Protein AF-0000000077648611 (afdb_homodimer)

Structure (mmCIF, N/CA/C/O backbone):
data_AF-0000000077648611-model_v1
#
loop_
_entity.id
_entity.type
_entity.pdbx_description
1 polymer 'Uncharacterized protein'
#
loop_
_atom_site.group_PDB
_atom_site.id
_atom_site.type_symbol
_atom_site.label_atom_id
_atom_site.label_alt_id
_atom_site.label_comp_id
_atom_site.label_asym_id
_atom_site.label_entity_id
_atom_site.label_seq_id
_atom_site.pdbx_PDB_ins_code
_atom_site.Cartn_x
_atom_site.Cartn_y
_atom_site.Cartn_z
_atom_site.occupancy
_atom_site.B_iso_or_equiv
_atom_site.auth_seq_id
_atom_site.auth_comp_id
_atom_site.auth_asym_id
_atom_site.auth_atom_id
_atom_site.pdbx_PDB_model_num
ATOM 1 N N . MET A 1 1 ? 68.688 -38.312 81.5 1 20 1 MET A N 1
ATOM 2 C CA . MET A 1 1 ? 68.188 -37.125 82.125 1 20 1 MET A CA 1
ATOM 3 C C . MET A 1 1 ? 66.688 -37.156 82.25 1 20 1 MET A C 1
ATOM 5 O O . MET A 1 1 ? 65.938 -37.375 81.312 1 20 1 MET A O 1
ATOM 9 N N . THR A 1 2 ? 66.062 -37.094 83.5 1 21.31 2 THR A N 1
ATOM 10 C CA . THR A 1 2 ? 65 -37.625 84.25 1 21.31 2 THR A CA 1
ATOM 11 C C . THR A 1 2 ? 63.719 -36.75 84.062 1 21.31 2 THR A C 1
ATOM 13 O O . THR A 1 2 ? 62.625 -37.188 84.375 1 21.31 2 THR A O 1
ATOM 16 N N . CYS A 1 3 ? 64 -35.438 83.812 1 20.53 3 CYS A N 1
ATOM 17 C CA . CYS A 1 3 ? 63.062 -34.531 84.375 1 20.53 3 CYS A CA 1
ATOM 18 C C . CYS A 1 3 ? 61.688 -34.75 83.812 1 20.53 3 CYS A C 1
ATOM 20 O O . CYS A 1 3 ? 61.531 -34.812 82.562 1 20.53 3 CYS A O 1
ATOM 22 N N . THR A 1 4 ? 60.594 -34.906 84.562 1 22.17 4 THR A N 1
ATOM 23 C CA . THR A 1 4 ? 59.219 -35.281 84.875 1 22.17 4 THR A CA 1
ATOM 24 C C . THR A 1 4 ? 58.25 -34.156 84.5 1 22.17 4 THR A C 1
ATOM 26 O O . THR A 1 4 ? 57.031 -34.281 84.688 1 22.17 4 THR A O 1
ATOM 29 N N . THR A 1 5 ? 58.75 -33 84.062 1 20.12 5 THR A N 1
ATOM 30 C CA . THR A 1 5 ? 58 -31.859 84.562 1 20.12 5 THR A CA 1
ATOM 31 C C . THR A 1 5 ? 56.562 -31.922 84.062 1 20.12 5 THR A C 1
ATOM 33 O O . THR A 1 5 ? 56.25 -32.594 83.062 1 20.12 5 THR A O 1
ATOM 36 N N . ILE A 1 6 ? 55.75 -30.656 84.25 1 22.19 6 ILE A N 1
ATOM 37 C CA . ILE A 1 6 ? 54.594 -29.984 84.812 1 22.19 6 ILE A CA 1
ATOM 38 C C . ILE A 1 6 ? 53.469 -29.875 83.812 1 22.19 6 ILE A C 1
ATOM 40 O O . ILE A 1 6 ? 53.719 -29.766 82.625 1 22.19 6 ILE A O 1
ATOM 44 N N . THR A 1 7 ? 52.188 -29.781 84.312 1 22.11 7 THR A N 1
ATOM 45 C CA . THR A 1 7 ? 50.75 -29.969 84.062 1 22.11 7 THR A CA 1
ATOM 46 C C . THR A 1 7 ? 50.188 -28.812 83.25 1 22.11 7 THR A C 1
ATOM 48 O O . THR A 1 7 ? 50 -27.703 83.812 1 22.11 7 THR A O 1
ATOM 51 N N . LYS A 1 8 ? 50.75 -28.234 82.25 1 22.14 8 LYS A N 1
ATOM 52 C CA . LYS A 1 8 ? 50.281 -26.891 81.875 1 22.14 8 LYS A CA 1
ATOM 53 C C . LYS A 1 8 ? 48.812 -26.922 81.438 1 22.14 8 LYS A C 1
ATOM 55 O O . LYS A 1 8 ? 48.469 -27.578 80.438 1 22.14 8 LYS A O 1
ATOM 60 N N . VAL A 1 9 ? 47.875 -26.734 82.312 1 22.2 9 VAL A N 1
ATOM 61 C CA . VAL A 1 9 ? 46.438 -26.859 82.188 1 22.2 9 VAL A CA 1
ATOM 62 C C . VAL A 1 9 ? 45.875 -25.719 81.375 1 22.2 9 VAL A C 1
ATOM 64 O O . VAL A 1 9 ? 44.688 -25.641 81.062 1 22.2 9 VAL A O 1
ATOM 67 N N . PHE A 1 10 ? 46.469 -25.109 80.375 1 21.88 10 PHE A N 1
ATOM 68 C CA . PHE A 1 10 ? 45.812 -23.844 80.062 1 21.88 10 PHE A CA 1
ATOM 69 C C . PHE A 1 10 ? 44.375 -24.078 79.562 1 21.88 10 PHE A C 1
ATOM 71 O O . PHE A 1 10 ? 44.094 -25 78.812 1 21.88 10 PHE A O 1
ATOM 78 N N . TYR A 1 11 ? 43.406 -23.594 80.375 1 22.28 11 TYR A N 1
ATOM 79 C CA . TYR A 1 11 ? 41.938 -23.625 80.375 1 22.28 11 TYR A CA 1
ATOM 80 C C . TYR A 1 11 ? 41.406 -22.844 79.188 1 22.28 11 TYR A C 1
ATOM 82 O O . TYR A 1 11 ? 41.188 -21.625 79.25 1 22.28 11 TYR A O 1
ATOM 90 N N . LEU A 1 12 ? 42.031 -22.469 78.125 1 25.17 12 LEU A N 1
ATOM 91 C CA . LEU A 1 12 ? 41.312 -21.359 77.5 1 25.17 12 LEU A CA 1
ATOM 92 C C . LEU A 1 12 ? 39.906 -21.766 77.125 1 25.17 12 LEU A C 1
ATOM 94 O O . LEU A 1 12 ? 39.656 -22.938 76.812 1 25.17 12 LEU A O 1
ATOM 98 N N . SER A 1 13 ? 38.906 -20.828 77.438 1 24.83 13 SER A N 1
ATOM 99 C CA . SER A 1 13 ? 37.438 -20.656 77.375 1 24.83 13 SER A CA 1
ATOM 100 C C . SER A 1 13 ? 36.906 -20.859 75.938 1 24.83 13 SER A C 1
ATOM 102 O O . SER A 1 13 ? 37.531 -20.422 74.938 1 24.83 13 SER A O 1
ATOM 104 N N . PRO A 1 14 ? 36.062 -21.859 75.688 1 27.08 14 PRO A N 1
ATOM 105 C CA . PRO A 1 14 ? 35.562 -22.297 74.438 1 27.08 14 PRO A CA 1
ATOM 106 C C . PRO A 1 14 ? 34.688 -21.25 73.75 1 27.08 14 PRO A C 1
ATOM 108 O O . PRO A 1 14 ? 33.5 -21.125 74.062 1 27.08 14 PRO A O 1
ATOM 111 N N . THR A 1 15 ? 35 -19.953 73.812 1 27.95 15 THR A N 1
ATOM 112 C CA . THR A 1 15 ? 33.844 -19.156 73.375 1 27.95 15 THR A CA 1
ATOM 113 C C . THR A 1 15 ? 33.344 -19.656 72 1 27.95 15 THR A C 1
ATOM 115 O O . THR A 1 15 ? 34.125 -20.078 71.188 1 27.95 15 THR A O 1
ATOM 118 N N . PRO A 1 16 ? 31.969 -19.891 72 1 26.31 16 PRO A N 1
ATOM 119 C CA . PRO A 1 16 ? 31.234 -20.469 70.875 1 26.31 16 PRO A CA 1
ATOM 120 C C . PRO A 1 16 ? 31.406 -19.672 69.562 1 26.31 16 PRO A C 1
ATOM 122 O O . PRO A 1 16 ? 31.406 -18.438 69.625 1 26.31 16 PRO A O 1
ATOM 125 N N . ILE A 1 17 ? 32.375 -20.047 68.75 1 25 17 ILE A N 1
ATOM 126 C CA . ILE A 1 17 ? 32.562 -19.469 67.375 1 25 17 ILE A CA 1
ATOM 127 C C . ILE A 1 17 ? 31.219 -19.469 66.688 1 25 17 ILE A C 1
ATOM 129 O O . ILE A 1 17 ? 30.625 -20.516 66.438 1 25 17 ILE A O 1
ATOM 133 N N . CYS A 1 18 ? 30.344 -18.484 67 1 24.14 18 CYS A N 1
ATOM 134 C CA . CYS A 1 18 ? 29.172 -18.25 66.125 1 24.14 18 CYS A CA 1
ATOM 135 C C . CYS A 1 18 ? 29.531 -18.297 64.688 1 24.14 18 CYS A C 1
ATOM 137 O O . CYS A 1 18 ? 30.344 -17.5 64.188 1 24.14 18 CYS A O 1
ATOM 139 N N . VAL A 1 19 ? 29.672 -19.5 64.125 1 25.48 19 VAL A N 1
ATOM 140 C CA . VAL A 1 19 ? 29.781 -19.656 62.688 1 25.48 19 VAL A CA 1
ATOM 141 C C . VAL A 1 19 ? 28.75 -18.75 62 1 25.48 19 VAL A C 1
ATOM 143 O O . VAL A 1 19 ? 27.547 -18.891 62.219 1 25.48 19 VAL A O 1
ATOM 146 N N . ASN A 1 20 ? 29.047 -17.453 61.969 1 24.38 20 ASN A N 1
ATOM 147 C CA . ASN A 1 20 ? 28.266 -16.625 61.062 1 24.38 20 ASN A CA 1
ATOM 148 C C . ASN A 1 20 ? 28.078 -17.312 59.719 1 24.38 20 ASN A C 1
ATOM 150 O O . ASN A 1 20 ? 29.047 -17.531 59 1 24.38 20 ASN A O 1
ATOM 154 N N . ILE A 1 21 ? 27.172 -18.297 59.688 1 28.17 21 ILE A N 1
ATOM 155 C CA . ILE A 1 21 ? 26.703 -18.797 58.406 1 28.17 21 ILE A CA 1
ATOM 156 C C . ILE A 1 21 ? 26.422 -17.625 57.469 1 28.17 21 ILE A C 1
ATOM 158 O O . ILE A 1 21 ? 25.516 -16.828 57.719 1 28.17 21 ILE A O 1
ATOM 162 N N . ILE A 1 22 ? 27.469 -17 57 1 29.06 22 ILE A N 1
ATOM 163 C CA . ILE A 1 22 ? 27.234 -16.141 55.844 1 29.06 22 ILE A CA 1
ATOM 164 C C . ILE A 1 22 ? 26.297 -16.812 54.844 1 29.06 22 ILE A C 1
ATOM 166 O O . ILE A 1 22 ? 26.609 -17.875 54.312 1 29.06 22 ILE A O 1
ATOM 170 N N . ARG A 1 23 ? 24.984 -16.781 55.125 1 27.27 23 ARG A N 1
ATOM 171 C CA . ARG A 1 23 ? 24.016 -17.062 54.094 1 27.27 23 ARG A CA 1
ATOM 172 C C . ARG A 1 23 ? 24.469 -16.469 52.75 1 27.27 23 ARG A C 1
ATOM 174 O O . ARG A 1 23 ? 24.547 -15.25 52.594 1 27.27 23 ARG A O 1
ATOM 181 N N . PHE A 1 24 ? 25.469 -17.094 52.188 1 30.44 24 PHE A N 1
ATOM 182 C CA . PHE A 1 24 ? 25.609 -16.797 50.781 1 30.44 24 PHE A CA 1
ATOM 183 C C . PHE A 1 24 ? 24.25 -16.828 50.094 1 30.44 24 PHE A C 1
ATOM 185 O O . PHE A 1 24 ? 23.672 -17.891 49.906 1 30.44 24 PHE A O 1
ATOM 192 N N . PHE A 1 25 ? 23.391 -15.883 50.438 1 32.91 25 PHE A N 1
ATOM 193 C CA . PHE A 1 25 ? 22.312 -15.68 49.438 1 32.91 25 PHE A CA 1
ATOM 194 C C . PHE A 1 25 ? 22.859 -15.719 48.031 1 32.91 25 PHE A C 1
ATOM 196 O O . PHE A 1 25 ? 23.578 -14.812 47.594 1 32.91 25 PHE A O 1
ATOM 203 N N . PHE A 1 26 ? 23.266 -16.891 47.562 1 32.22 26 PHE A N 1
ATOM 204 C CA . PHE A 1 26 ? 23.281 -16.969 46.125 1 32.22 26 PHE A CA 1
ATOM 205 C C . PHE A 1 26 ? 22.078 -16.25 45.531 1 32.22 26 PHE A C 1
ATOM 207 O O . PHE A 1 26 ? 20.953 -16.734 45.625 1 32.22 26 PHE A O 1
ATOM 214 N N . PHE A 1 27 ? 22.109 -14.938 45.562 1 33.53 27 PHE A N 1
ATOM 215 C CA . PHE A 1 27 ? 21.281 -14.344 44.531 1 33.53 27 PHE A CA 1
ATOM 216 C C . PHE A 1 27 ? 21.422 -15.102 43.219 1 33.53 27 PHE A C 1
ATOM 218 O O . PHE A 1 27 ? 22.438 -14.984 42.531 1 33.53 27 PHE A O 1
ATOM 225 N N . PHE A 1 28 ? 20.969 -16.328 43.188 1 33.53 28 PHE A N 1
ATOM 226 C CA . PHE A 1 28 ? 20.656 -16.719 41.812 1 33.53 28 PHE A CA 1
ATOM 227 C C . PHE A 1 28 ? 20.188 -15.508 41.031 1 33.53 28 PHE A C 1
ATOM 229 O O . PHE A 1 28 ? 19.109 -14.961 41.281 1 33.53 28 PHE A O 1
ATOM 236 N N . LEU A 1 29 ? 21.109 -14.664 40.562 1 33.56 29 LEU A N 1
ATOM 237 C CA . LEU A 1 29 ? 20.672 -13.844 39.438 1 33.56 29 LEU A CA 1
ATOM 238 C C . LEU A 1 29 ? 19.688 -14.609 38.562 1 33.56 29 LEU A C 1
ATOM 240 O O . LEU A 1 29 ? 20.031 -15.656 38 1 33.56 29 LEU A O 1
ATOM 244 N N . LEU A 1 30 ? 18.5 -14.781 38.969 1 36.47 30 LEU A N 1
ATOM 245 C CA . LEU A 1 30 ? 17.562 -15.156 37.906 1 36.47 30 LEU A CA 1
ATOM 246 C C . LEU A 1 30 ? 18.062 -14.711 36.562 1 36.47 30 LEU A C 1
ATOM 248 O O . LEU A 1 30 ? 18.562 -13.594 36.406 1 36.47 30 LEU A O 1
ATOM 252 N N . PRO A 1 31 ? 18.641 -15.586 35.812 1 38.34 31 PRO A N 1
ATOM 253 C CA . PRO A 1 31 ? 18.938 -15.117 34.438 1 38.34 31 PRO A CA 1
ATOM 254 C C . PRO A 1 31 ? 18.047 -13.961 34 1 38.34 31 PRO A C 1
ATOM 256 O O . PRO A 1 31 ? 16.844 -13.953 34.312 1 38.34 31 PRO A O 1
ATOM 259 N N . SER A 1 32 ? 18.375 -12.781 34.094 1 41.16 32 SER A N 1
ATOM 260 C CA . SER A 1 32 ? 17.641 -11.688 33.469 1 41.16 32 SER A CA 1
ATOM 261 C C . SER A 1 32 ? 16.781 -12.195 32.312 1 41.16 32 SER A C 1
ATOM 263 O O . SER A 1 32 ? 17.297 -12.797 31.375 1 41.16 32 SER A O 1
ATOM 265 N N . CYS A 1 33 ? 15.656 -12.805 32.5 1 49.5 33 CYS A N 1
ATOM 266 C CA . CYS A 1 33 ? 14.664 -13.195 31.484 1 49.5 33 CYS A 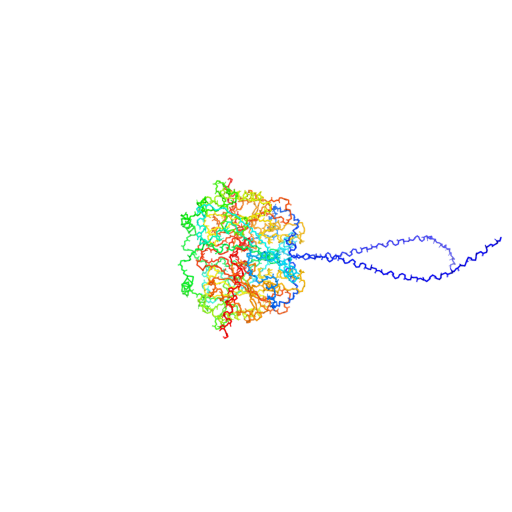CA 1
ATOM 267 C C . CYS A 1 33 ? 14.711 -12.266 30.281 1 49.5 33 CYS A C 1
ATOM 269 O O . CYS A 1 33 ? 14.289 -11.109 30.375 1 49.5 33 CYS A O 1
ATOM 271 N N . TYR A 1 34 ? 15.688 -12.406 29.469 1 64.06 34 TYR A N 1
ATOM 272 C CA . TYR A 1 34 ? 15.82 -11.719 28.203 1 64.06 34 TYR A CA 1
ATOM 273 C C . TYR A 1 34 ? 14.477 -11.617 27.484 1 64.06 34 TYR A C 1
ATOM 275 O O . TYR A 1 34 ? 13.898 -12.641 27.094 1 64.06 34 TYR A O 1
ATOM 283 N N . LYS A 1 35 ? 13.82 -10.578 27.656 1 80.31 35 LYS A N 1
ATOM 284 C CA . LYS A 1 35 ? 12.586 -10.328 26.922 1 80.31 35 LYS A CA 1
ATOM 285 C C . LYS A 1 35 ? 12.859 -10.18 25.438 1 80.31 35 LYS A C 1
ATOM 287 O O . LYS A 1 35 ? 13.648 -9.328 25.031 1 80.31 35 LYS A O 1
ATOM 292 N N . LYS A 1 36 ? 12.266 -11.07 24.688 1 89.56 36 LYS A N 1
ATOM 293 C CA . LYS A 1 36 ? 12.398 -11.031 23.234 1 89.56 36 LYS A CA 1
ATOM 294 C C . LYS A 1 36 ? 11.828 -9.734 22.672 1 89.56 36 LYS A C 1
ATOM 296 O O . LYS A 1 36 ? 10.727 -9.32 23.031 1 89.56 36 LYS A O 1
ATOM 301 N N . THR A 1 37 ? 12.672 -9.07 21.844 1 93 37 THR A N 1
ATOM 302 C CA . THR A 1 37 ? 12.203 -7.902 21.094 1 93 37 THR A CA 1
ATOM 303 C C . THR A 1 37 ? 11.344 -8.32 19.906 1 93 37 THR A C 1
ATOM 305 O O . THR A 1 37 ? 11.234 -9.516 19.609 1 93 37 THR A O 1
ATOM 308 N N . GLU A 1 38 ? 10.695 -7.34 19.328 1 93.31 38 GLU A N 1
ATOM 309 C CA . GLU A 1 38 ? 9.938 -7.613 18.125 1 93.31 38 GLU A CA 1
ATOM 310 C C . GLU A 1 38 ? 10.82 -8.25 17.047 1 93.31 38 GLU A C 1
ATOM 312 O O . GLU A 1 38 ? 10.383 -9.164 16.344 1 93.31 38 GLU A O 1
ATOM 317 N N . ARG A 1 39 ? 11.992 -7.797 16.938 1 91.31 39 ARG A N 1
ATOM 318 C CA . ARG A 1 39 ? 12.938 -8.367 15.984 1 91.31 39 ARG A CA 1
ATOM 319 C C . ARG A 1 39 ? 13.172 -9.852 16.266 1 91.31 39 ARG A C 1
ATOM 321 O O . ARG A 1 39 ? 13.164 -10.672 15.352 1 91.31 39 ARG A O 1
ATOM 328 N N . ASP A 1 40 ? 13.398 -10.164 17.531 1 92.56 40 ASP A N 1
ATOM 329 C CA . ASP A 1 40 ? 13.617 -11.555 17.922 1 92.56 40 ASP A CA 1
ATOM 330 C C . ASP A 1 40 ? 12.414 -12.422 17.562 1 92.56 40 ASP A C 1
ATOM 332 O O . ASP A 1 40 ? 12.57 -13.523 17.031 1 92.56 40 ASP A O 1
ATOM 336 N N . ARG A 1 41 ? 11.289 -11.875 17.828 1 91.56 41 ARG A N 1
ATOM 337 C CA . ARG A 1 41 ? 10.055 -12.617 17.594 1 91.56 41 ARG A CA 1
ATOM 338 C C . ARG A 1 41 ? 9.812 -12.844 16.109 1 91.56 41 ARG A C 1
ATOM 340 O O . ARG A 1 41 ? 9.32 -13.898 15.703 1 91.56 41 ARG A O 1
ATOM 347 N N . ASN A 1 42 ? 10.164 -11.859 15.328 1 92.12 42 ASN A N 1
ATOM 348 C CA . ASN A 1 42 ? 9.961 -11.938 13.883 1 92.12 42 ASN A CA 1
ATOM 349 C C . ASN A 1 42 ? 10.906 -12.945 13.242 1 92.12 42 ASN A C 1
ATOM 351 O O . ASN A 1 42 ? 10.758 -13.273 12.062 1 92.12 42 ASN A O 1
ATOM 355 N N . HIS A 1 43 ? 11.852 -13.508 14.023 1 89.75 43 HIS A N 1
ATOM 356 C CA . HIS A 1 43 ? 12.805 -14.469 13.492 1 89.75 43 HIS A CA 1
ATOM 357 C C . HIS A 1 43 ? 12.633 -15.836 14.141 1 89.75 43 HIS A C 1
ATOM 359 O O . HIS A 1 43 ? 13.406 -16.766 13.867 1 89.75 43 HIS A O 1
ATOM 365 N N . ASP A 1 44 ? 11.703 -15.93 14.977 1 92.25 44 ASP A N 1
ATOM 366 C CA . ASP A 1 44 ? 11.5 -17.172 15.734 1 92.25 44 ASP A CA 1
ATOM 367 C C . ASP A 1 44 ? 10.023 -17.562 15.75 1 92.25 44 ASP A C 1
ATOM 369 O O . ASP A 1 44 ? 9.383 -17.562 16.797 1 92.25 44 ASP A O 1
ATOM 373 N N . TYR A 1 45 ? 9.578 -18.016 14.602 1 95.88 45 TYR A N 1
ATOM 374 C CA . TYR A 1 45 ? 8.172 -18.375 14.469 1 95.88 45 TYR A CA 1
ATOM 375 C C . TYR A 1 45 ? 7.883 -19.688 15.195 1 95.88 45 TYR A C 1
ATOM 377 O O . TYR A 1 45 ? 8.727 -20.578 15.242 1 95.88 45 TYR A O 1
ATOM 385 N N . SER A 1 46 ? 6.711 -19.812 15.648 1 96.06 46 SER A N 1
ATOM 386 C CA . SER A 1 46 ? 6.238 -21.047 16.266 1 96.06 46 SER A CA 1
ATOM 387 C C . SER A 1 46 ? 5.656 -22 15.234 1 96.06 46 SER A C 1
ATOM 389 O O . SER A 1 46 ? 5.527 -21.641 14.062 1 96.06 46 SER A O 1
ATOM 391 N N . ILE A 1 47 ? 5.449 -23.219 15.703 1 96.06 47 ILE A N 1
ATOM 392 C CA . ILE A 1 47 ? 4.711 -24.172 14.883 1 96.06 47 ILE A CA 1
ATOM 393 C C . ILE A 1 47 ? 3.211 -23.984 15.094 1 96.06 47 ILE A C 1
ATOM 395 O O . ILE A 1 47 ? 2.703 -24.172 16.203 1 96.06 47 ILE A O 1
ATOM 399 N N . TRP A 1 48 ? 2.537 -23.516 14 1 94.44 48 TRP A N 1
ATOM 400 C CA . TRP A 1 48 ? 1.088 -23.359 14.039 1 94.44 48 TRP A CA 1
ATOM 401 C C . TRP A 1 48 ? 0.387 -24.641 13.625 1 94.44 48 TRP A C 1
ATOM 403 O O . TRP A 1 48 ? 0.962 -25.469 12.906 1 94.44 48 TRP A O 1
ATOM 413 N N . PRO A 1 49 ? -0.877 -24.766 14.055 1 95.19 49 PRO A N 1
ATOM 414 C CA . PRO A 1 49 ? -1.644 -25.797 13.359 1 95.19 49 PRO A CA 1
ATOM 415 C C . PRO A 1 49 ? -1.667 -25.609 11.844 1 95.19 49 PRO A C 1
ATOM 417 O O . PRO A 1 49 ? -1.695 -24.469 11.367 1 95.19 49 PRO A O 1
ATOM 420 N N . VAL A 1 50 ? -1.722 -26.672 11.18 1 93.75 50 VAL A N 1
ATOM 421 C CA . VAL A 1 50 ? -1.735 -26.609 9.719 1 93.75 50 VAL A CA 1
ATOM 422 C C . VAL A 1 50 ? -3.059 -26.016 9.242 1 93.75 50 VAL A C 1
ATOM 424 O O . VAL A 1 50 ? -4.098 -26.188 9.883 1 93.75 50 VAL A O 1
ATOM 427 N N . TYR A 1 51 ? -2.998 -25.281 8.188 1 95.5 51 TYR A N 1
ATOM 428 C CA . TYR A 1 51 ? -4.199 -24.766 7.551 1 95.5 51 TYR A CA 1
ATOM 429 C C . TYR A 1 51 ? -5.145 -25.891 7.148 1 95.5 51 TYR A C 1
ATOM 431 O O . TYR A 1 51 ? -4.73 -26.859 6.516 1 95.5 51 TYR A O 1
ATOM 439 N N . ARG A 1 52 ? -6.391 -25.672 7.52 1 91.75 52 ARG A N 1
ATOM 440 C CA . ARG A 1 52 ? -7.418 -26.641 7.148 1 91.75 52 ARG A CA 1
ATOM 441 C C . ARG A 1 52 ? -8.539 -25.969 6.359 1 91.75 52 ARG A C 1
ATOM 443 O O . ARG A 1 52 ? -9.102 -24.969 6.801 1 91.75 52 ARG A O 1
ATOM 450 N N . HIS A 1 53 ? -8.781 -26.609 5.207 1 87 53 HIS A N 1
ATOM 451 C CA . HIS A 1 53 ? -9.906 -26.172 4.387 1 87 53 HIS A CA 1
ATOM 452 C C . HIS A 1 53 ? -11.227 -26.703 4.934 1 87 53 HIS A C 1
ATOM 454 O O . HIS A 1 53 ? -11.438 -27.922 4.988 1 87 53 HIS A O 1
ATOM 460 N N . TYR A 1 54 ? -11.938 -25.844 5.68 1 75.88 54 TYR A N 1
ATOM 461 C CA . TYR A 1 54 ? -13.227 -26.25 6.238 1 75.88 54 TYR A CA 1
ATOM 462 C C . TYR A 1 54 ? -14.367 -25.438 5.648 1 75.88 54 TYR A C 1
ATOM 464 O O . TYR A 1 54 ? -14.188 -24.25 5.32 1 75.88 54 TYR A O 1
ATOM 472 N N . ASN A 1 55 ? -15.328 -26.125 5.266 1 72 55 ASN A N 1
ATOM 473 C CA . ASN A 1 55 ? -16.562 -25.469 4.859 1 72 55 ASN A CA 1
ATOM 474 C C . ASN A 1 55 ? -17.656 -25.594 5.926 1 72 55 ASN A C 1
ATOM 476 O O . ASN A 1 55 ? -18.375 -26.578 5.965 1 72 55 ASN A O 1
ATOM 480 N N . SER A 1 56 ? -17.578 -24.609 6.836 1 73 56 SER A N 1
ATOM 481 C CA . SER A 1 56 ? -18.516 -24.656 7.957 1 73 56 SER A CA 1
ATOM 482 C C . SER A 1 56 ? -19.953 -24.562 7.477 1 73 56 SER A C 1
ATOM 484 O O . SER A 1 56 ? -20.203 -24.234 6.316 1 73 56 SER A O 1
ATOM 486 N N . ASN A 1 57 ? -20.766 -24.812 8.398 1 76.06 57 ASN A N 1
ATOM 487 C CA . ASN A 1 57 ? -22.203 -24.859 8.133 1 76.06 57 ASN A CA 1
ATOM 488 C C . ASN A 1 57 ? -22.781 -23.453 7.902 1 76.06 57 ASN A C 1
ATOM 490 O O . ASN A 1 57 ? -23.531 -22.938 8.734 1 76.06 57 ASN A O 1
ATOM 494 N N . ALA A 1 58 ? -22.625 -22.906 6.824 1 83.12 58 ALA A N 1
ATOM 495 C CA . ALA A 1 58 ? -23.016 -21.562 6.449 1 83.12 58 ALA A CA 1
ATOM 496 C C . ALA A 1 58 ? -24.531 -21.422 6.355 1 83.12 58 ALA A C 1
ATOM 498 O O . ALA A 1 58 ? -25.094 -20.359 6.617 1 83.12 58 ALA A O 1
ATOM 499 N N . GLU A 1 59 ? -25.141 -22.516 6.203 1 87.5 59 GLU A N 1
ATOM 500 C CA . GLU A 1 59 ? -26.594 -22.469 6.055 1 87.5 59 GLU A CA 1
ATOM 501 C C . GLU A 1 59 ? -27.266 -22.219 7.395 1 87.5 59 GLU A C 1
ATOM 503 O O . GLU A 1 59 ? -28.234 -21.438 7.465 1 87.5 59 GLU A O 1
ATOM 508 N N . TRP A 1 60 ? -26.828 -22.859 8.375 1 90.88 60 TRP A N 1
ATOM 509 C CA . TRP A 1 60 ? -27.391 -22.641 9.703 1 90.88 60 TRP A CA 1
ATOM 510 C C . TRP A 1 60 ? -27.203 -21.188 10.133 1 90.88 60 TRP A C 1
ATOM 512 O O . TRP A 1 60 ? -28.141 -20.562 10.656 1 90.88 60 TRP A O 1
ATOM 522 N N . VAL A 1 61 ? -26.047 -20.703 9.977 1 94 61 VAL A N 1
ATOM 523 C CA . VAL A 1 61 ? -25.734 -19.344 10.375 1 94 61 VAL A CA 1
ATOM 524 C C . VAL A 1 61 ? -26.594 -18.359 9.594 1 94 61 VAL A C 1
ATOM 526 O O . VAL A 1 61 ? -27.109 -17.391 10.156 1 94 61 VAL A O 1
ATOM 529 N N . ARG A 1 62 ? -26.797 -18.625 8.352 1 93.44 62 ARG A N 1
ATOM 530 C CA . ARG A 1 62 ? -27.641 -17.766 7.516 1 93.44 62 ARG A CA 1
ATOM 531 C C . ARG A 1 62 ? -29.062 -17.703 8.055 1 93.44 62 ARG A C 1
ATOM 533 O O . ARG A 1 62 ? -29.672 -16.641 8.117 1 93.44 62 ARG A O 1
ATOM 540 N N . ALA A 1 63 ? -29.516 -18.812 8.484 1 94.12 63 ALA A N 1
ATOM 541 C CA . ALA A 1 63 ? -30.906 -18.906 8.945 1 94.12 63 ALA A CA 1
ATOM 542 C C . ALA A 1 63 ? -31.047 -18.391 10.367 1 94.12 63 ALA A C 1
ATOM 544 O O . ALA A 1 63 ? -31.969 -17.641 10.68 1 94.12 63 ALA A O 1
ATOM 545 N N . LYS A 1 64 ? -30.078 -18.734 11.195 1 94.38 64 LYS A N 1
ATOM 546 C CA . LYS A 1 64 ? -30.281 -18.531 12.625 1 94.38 64 LYS A CA 1
ATOM 547 C C . LYS A 1 64 ? -29.641 -17.219 13.086 1 94.38 64 LYS A C 1
ATOM 549 O O . LYS A 1 64 ? -30.156 -16.562 13.992 1 94.38 64 LYS A O 1
ATOM 554 N N . CYS A 1 65 ? -28.547 -16.922 12.461 1 95.44 65 CYS A N 1
ATOM 555 C CA . CYS A 1 65 ? -27.812 -15.742 12.922 1 95.44 65 CYS A CA 1
ATOM 556 C C . CYS A 1 65 ? -28.156 -14.531 12.062 1 95.44 65 CYS A C 1
ATOM 558 O O . CYS A 1 65 ? -28.406 -13.445 12.594 1 95.44 65 CYS A O 1
ATOM 560 N N . TRP A 1 66 ? -28.234 -14.727 10.758 1 95.31 66 TRP A N 1
ATOM 561 C CA . TRP A 1 66 ? -28.484 -13.602 9.852 1 95.31 66 TRP A CA 1
ATOM 562 C C . TRP A 1 66 ? -29.969 -13.516 9.5 1 95.31 66 TRP A C 1
ATOM 564 O O . TRP A 1 66 ? -30.406 -12.562 8.844 1 95.31 66 TRP A O 1
ATOM 574 N N . HIS A 1 67 ? -30.781 -14.531 9.844 1 94.25 67 HIS A N 1
ATOM 575 C CA . HIS A 1 67 ? -32.219 -14.594 9.609 1 94.25 67 HIS A CA 1
ATOM 576 C C . HIS A 1 67 ? -32.562 -14.445 8.133 1 94.25 67 HIS A C 1
ATOM 578 O O . HIS A 1 67 ? -33.5 -13.742 7.766 1 94.25 67 HIS A O 1
ATOM 584 N N . ASN A 1 68 ? -31.656 -14.922 7.336 1 93.12 68 ASN A N 1
ATOM 585 C CA . ASN A 1 68 ? -31.812 -14.977 5.883 1 93.12 68 ASN A CA 1
ATOM 586 C C . ASN A 1 68 ? -31.828 -13.578 5.27 1 93.12 68 ASN A C 1
ATOM 588 O O . ASN A 1 68 ? -32.312 -13.391 4.156 1 93.12 68 ASN A O 1
ATOM 592 N N . GLU A 1 69 ? -31.328 -12.68 5.977 1 93.5 69 GLU A N 1
ATOM 593 C CA . GLU A 1 69 ? -31.172 -11.328 5.434 1 93.5 69 GLU A CA 1
ATOM 594 C C . GLU A 1 69 ? -29.875 -11.203 4.633 1 93.5 69 GLU A C 1
ATOM 596 O O . GLU A 1 69 ? -28.875 -11.867 4.945 1 93.5 69 GLU A O 1
ATOM 601 N N . ASN A 1 70 ? -29.984 -10.375 3.66 1 92.94 70 ASN A N 1
ATOM 602 C CA . ASN A 1 70 ? -28.797 -10.125 2.852 1 92.94 70 ASN A CA 1
ATOM 603 C C . ASN A 1 70 ? -27.812 -9.211 3.572 1 92.94 70 ASN A C 1
ATOM 605 O O . ASN A 1 70 ? -28.188 -8.164 4.094 1 92.94 70 ASN A O 1
ATOM 609 N N . LEU A 1 71 ? -26.625 -9.703 3.598 1 95.94 71 LEU A N 1
ATOM 610 C CA . LEU A 1 71 ? -25.578 -8.891 4.188 1 95.94 71 LEU A CA 1
ATOM 611 C C . LEU A 1 71 ? -24.953 -7.969 3.141 1 95.94 71 LEU A C 1
ATOM 613 O O . LEU A 1 71 ? -24.922 -8.305 1.953 1 95.94 71 LEU A O 1
ATOM 617 N N . SER A 1 72 ? -24.562 -6.805 3.543 1 96.19 72 SER A N 1
ATOM 618 C CA . SER A 1 72 ? -23.797 -5.816 2.797 1 96.19 72 SER A CA 1
ATOM 619 C C . SER A 1 72 ? -22.844 -5.047 3.713 1 96.19 72 SER A C 1
ATOM 621 O O . SER A 1 72 ? -22.969 -5.109 4.938 1 96.19 72 SER A O 1
ATOM 623 N N . ILE A 1 73 ? -21.891 -4.43 3.105 1 96.44 73 ILE A N 1
ATOM 624 C CA . ILE A 1 73 ? -20.938 -3.68 3.912 1 96.44 73 ILE A CA 1
ATOM 625 C C . ILE A 1 73 ? -21.656 -2.562 4.664 1 96.44 73 ILE A C 1
ATOM 627 O O . ILE A 1 73 ? -21.266 -2.195 5.773 1 96.44 73 ILE A O 1
ATOM 631 N N . SER A 1 74 ? -22.766 -2.059 4.121 1 93.19 74 SER A N 1
ATOM 632 C CA . SER A 1 74 ? -23.5 -0.949 4.703 1 93.19 74 SER A CA 1
ATOM 633 C C . SER A 1 74 ? -24.219 -1.376 5.98 1 93.19 74 SER A C 1
ATOM 635 O O . SER A 1 74 ? -24.438 -0.561 6.883 1 93.19 74 SER A O 1
ATOM 637 N N . ASN A 1 75 ? -24.594 -2.604 6.062 1 95.56 75 ASN A N 1
ATOM 638 C CA . ASN A 1 75 ? -25.344 -3.027 7.242 1 95.56 75 ASN A CA 1
ATOM 639 C C . ASN A 1 75 ? -24.5 -3.951 8.125 1 95.56 75 ASN A C 1
ATOM 641 O O . ASN A 1 75 ? -25.016 -4.527 9.086 1 95.56 75 ASN A O 1
ATOM 645 N N . LEU A 1 76 ? -23.25 -4.145 7.781 1 97.38 76 LEU A N 1
ATOM 646 C CA . LEU A 1 76 ? -22.406 -5.094 8.5 1 97.38 76 LEU A CA 1
ATOM 647 C C . LEU A 1 76 ? -22.312 -4.73 9.977 1 97.38 76 LEU A C 1
ATOM 649 O O . LEU A 1 76 ? -22.453 -5.594 10.844 1 97.38 76 LEU A O 1
ATOM 653 N N . TYR A 1 77 ? -22.078 -3.482 10.289 1 97.56 77 TYR A N 1
ATOM 654 C CA . TYR A 1 77 ? -21.938 -3.049 11.672 1 97.56 77 TYR A CA 1
ATOM 655 C C . TYR A 1 77 ? -23.188 -3.369 12.484 1 97.56 77 TYR A C 1
ATOM 657 O O . TYR A 1 77 ? -23.109 -3.953 13.562 1 97.56 77 TYR A O 1
ATOM 665 N N . SER A 1 78 ? -24.328 -2.969 11.922 1 96.94 78 SER A N 1
ATOM 666 C CA . SER A 1 78 ? -25.578 -3.201 12.633 1 96.94 78 SER A CA 1
ATOM 667 C C . SER A 1 78 ? -25.844 -4.691 12.82 1 96.94 78 SER A C 1
ATOM 669 O O . SER A 1 78 ? -26.328 -5.109 13.875 1 96.94 78 SER A O 1
ATOM 671 N N . LYS A 1 79 ? -25.531 -5.473 11.859 1 97.38 79 LYS A N 1
ATOM 672 C CA . LYS A 1 79 ? -25.719 -6.918 11.945 1 97.38 79 LYS A CA 1
ATOM 673 C C . LYS A 1 79 ? -24.797 -7.527 13.008 1 97.38 79 LYS A C 1
ATOM 675 O O . LYS A 1 79 ? -25.203 -8.453 13.719 1 97.38 79 LYS A O 1
ATOM 680 N N . LEU A 1 80 ? -23.609 -7.02 13.109 1 97.81 80 LEU A N 1
ATOM 681 C CA . LEU A 1 80 ? -22.688 -7.5 14.133 1 97.81 80 LEU A CA 1
ATOM 682 C C . LEU A 1 80 ? -23.188 -7.145 15.523 1 97.81 80 LEU A C 1
ATOM 684 O O . LEU A 1 80 ? -23.047 -7.938 16.453 1 97.81 80 LEU A O 1
ATOM 688 N N . MET A 1 81 ? -23.797 -5.977 15.641 1 97.38 81 MET A N 1
ATOM 689 C CA . MET A 1 81 ? -24.344 -5.574 16.938 1 97.38 81 MET A CA 1
ATOM 690 C C . MET A 1 81 ? -25.5 -6.48 17.344 1 97.38 81 MET A C 1
ATOM 692 O O . MET A 1 81 ? -25.672 -6.781 18.531 1 97.38 81 MET A O 1
ATOM 696 N N . ILE A 1 82 ? -26.203 -6.914 16.359 1 96.31 82 ILE A N 1
ATOM 697 C CA . ILE A 1 82 ? -27.297 -7.84 16.625 1 96.31 82 ILE A CA 1
ATOM 698 C C . ILE A 1 82 ? -26.734 -9.188 17.062 1 96.31 82 ILE A C 1
ATOM 700 O O . ILE A 1 82 ? -27.266 -9.812 17.984 1 96.31 82 ILE A O 1
ATOM 704 N N . LEU A 1 83 ? -25.656 -9.633 16.438 1 96.81 83 LEU A N 1
ATOM 705 C CA . LEU A 1 83 ? -25 -10.883 16.812 1 96.81 83 LEU A CA 1
ATOM 706 C C . LEU A 1 83 ? -24.516 -10.828 18.25 1 96.81 83 LEU A C 1
ATOM 708 O O . LEU A 1 83 ? -24.594 -11.82 18.984 1 96.81 83 LEU A O 1
ATOM 712 N N . LYS A 1 84 ? -24.016 -9.758 18.609 1 97.5 84 LYS A N 1
ATOM 713 C CA . LYS A 1 84 ? -23.406 -9.555 19.922 1 97.5 84 LYS A CA 1
ATOM 714 C C . LYS A 1 84 ? -24.391 -9.844 21.047 1 97.5 84 LYS A C 1
ATOM 716 O O . LYS A 1 84 ? -24.016 -10.391 22.078 1 97.5 84 LYS A O 1
ATOM 721 N N . ILE A 1 85 ? -25.656 -9.523 20.828 1 97 85 ILE A N 1
ATOM 722 C CA . ILE A 1 85 ? -26.641 -9.641 21.906 1 97 85 ILE A CA 1
ATOM 723 C C . ILE A 1 85 ? -27.594 -10.789 21.609 1 97 85 ILE A C 1
ATOM 725 O O . ILE A 1 85 ? -28.688 -10.859 22.172 1 97 85 ILE A O 1
ATOM 729 N N . SER A 1 86 ? -27.281 -11.594 20.688 1 96.56 86 SER A N 1
ATOM 730 C CA . SER A 1 86 ? -28.156 -12.695 20.297 1 96.56 86 SER A CA 1
ATOM 731 C C . SER A 1 86 ? -28.391 -13.656 21.453 1 96.56 86 SER A C 1
ATOM 733 O O . SER A 1 86 ? -27.516 -13.844 22.297 1 96.56 86 SER A O 1
ATOM 735 N N . SER A 1 87 ? -29.547 -14.305 21.484 1 95.31 87 SER A N 1
ATOM 736 C CA . SER A 1 87 ? -29.844 -15.32 22.5 1 95.31 87 SER A CA 1
ATOM 737 C C . SER A 1 87 ? -29.188 -16.656 22.141 1 95.31 87 SER A C 1
ATOM 739 O O . SER A 1 87 ? -29.047 -17.531 23 1 95.31 87 SER A O 1
ATOM 741 N N . GLN A 1 88 ? -28.844 -16.719 20.922 1 95.31 88 GLN A N 1
ATOM 742 C CA . GLN A 1 88 ? -28.172 -17.938 20.469 1 95.31 88 GLN A CA 1
ATOM 743 C C . GLN A 1 88 ? -26.672 -17.875 20.75 1 95.31 88 GLN A C 1
ATOM 745 O O . GLN A 1 88 ? -25.984 -16.984 20.266 1 95.31 88 GLN A O 1
ATOM 750 N N . ASN A 1 89 ? -26.172 -18.891 21.391 1 96.19 89 ASN A N 1
ATOM 751 C CA 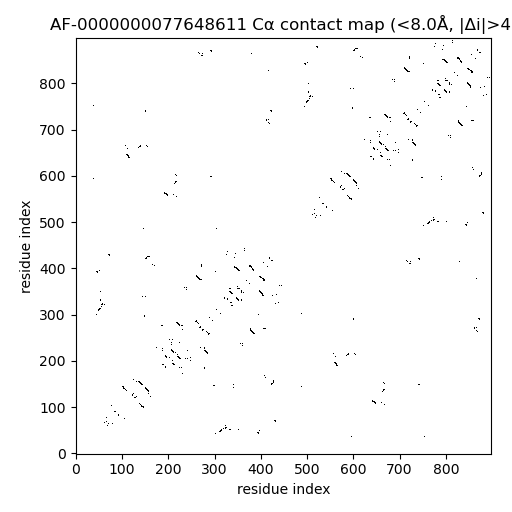. ASN A 1 89 ? -24.766 -18.922 21.766 1 96.19 89 ASN A CA 1
ATOM 752 C C . ASN A 1 89 ? -23.859 -18.953 20.531 1 96.19 89 ASN A C 1
ATOM 754 O O . ASN A 1 89 ? -22.797 -18.328 20.516 1 96.19 89 ASN A O 1
ATOM 758 N N . GLU A 1 90 ? -24.266 -19.703 19.562 1 94.81 90 GLU A N 1
ATOM 759 C CA . GLU A 1 90 ? -23.469 -19.828 18.344 1 94.81 90 GLU A CA 1
ATOM 760 C C . GLU A 1 90 ? -23.312 -18.484 17.641 1 94.81 90 GLU A C 1
ATOM 762 O O . GLU A 1 90 ? -22.25 -18.203 17.078 1 94.81 90 GLU A O 1
ATOM 767 N N . CYS A 1 91 ? -24.328 -17.703 17.703 1 97 91 CYS A N 1
ATOM 768 C CA . CYS A 1 91 ? -24.281 -16.391 17.062 1 97 91 CYS A CA 1
ATOM 769 C C . CYS A 1 91 ? -23.391 -15.438 17.844 1 97 91 CYS A C 1
ATOM 771 O O . CYS A 1 91 ? -22.641 -14.664 17.25 1 97 91 CYS A O 1
ATOM 773 N N . ARG A 1 92 ? -23.422 -15.492 19.109 1 97.94 92 ARG A N 1
ATOM 774 C CA . ARG A 1 92 ? -22.547 -14.672 19.938 1 97.94 92 ARG A CA 1
ATOM 775 C C . ARG A 1 92 ? -21.094 -15.086 19.766 1 97.94 92 ARG A C 1
ATOM 777 O O . ARG A 1 92 ? -20.188 -14.234 19.75 1 97.94 92 ARG A O 1
ATOM 784 N N . ASP A 1 93 ? -20.938 -16.375 19.656 1 96.88 93 ASP A N 1
ATOM 785 C CA . ASP A 1 93 ? -19.594 -16.891 19.406 1 96.88 93 ASP A CA 1
ATOM 786 C C . ASP A 1 93 ? -19.031 -16.359 18.078 1 96.88 93 ASP A C 1
ATOM 788 O O . ASP A 1 93 ? -17.844 -16.031 18 1 96.88 93 ASP A O 1
ATOM 792 N N . LEU A 1 94 ? -19.891 -16.359 17.094 1 96.88 94 LEU A N 1
ATOM 793 C CA . LEU A 1 94 ? -19.484 -15.828 15.797 1 96.88 94 LEU A CA 1
ATOM 794 C C . LEU A 1 94 ? -19.078 -14.359 15.922 1 96.88 94 LEU A C 1
ATOM 796 O O . LEU A 1 94 ? -18.062 -13.938 15.344 1 96.88 94 LEU A O 1
ATOM 800 N N . TYR A 1 95 ? -19.828 -13.602 16.656 1 98.12 95 TYR A N 1
ATOM 801 C CA . TYR A 1 95 ? -19.484 -12.211 16.891 1 98.12 95 TYR A CA 1
ATOM 802 C C . TYR A 1 95 ? -18.109 -12.094 17.547 1 98.12 95 TYR A C 1
ATOM 804 O O . TYR A 1 95 ? -17.297 -11.258 17.141 1 98.12 95 TYR A O 1
ATOM 812 N N . GLU A 1 96 ? -17.859 -12.883 18.531 1 97.81 96 GLU A N 1
ATOM 813 C CA . GLU A 1 96 ? -16.578 -12.844 19.25 1 97.81 96 GLU A CA 1
ATOM 814 C C . GLU A 1 96 ? -15.422 -13.195 18.328 1 97.81 96 GLU A C 1
ATOM 816 O O . GLU A 1 96 ? -14.375 -12.539 18.359 1 97.81 96 GLU A O 1
ATOM 821 N N . ARG A 1 97 ? -15.625 -14.219 17.578 1 97.19 97 ARG A N 1
ATOM 822 C CA . ARG A 1 97 ? -14.586 -14.633 16.625 1 97.19 97 ARG A CA 1
ATOM 823 C C . ARG A 1 97 ? -14.289 -13.531 15.625 1 97.19 97 ARG A C 1
ATOM 825 O O . ARG A 1 97 ? -13.125 -13.227 15.352 1 97.19 97 ARG A O 1
ATOM 832 N N . LEU A 1 98 ? -15.336 -12.906 15.086 1 98.25 98 LEU A N 1
ATOM 833 C CA . LEU A 1 98 ? -15.172 -11.797 14.156 1 98.25 98 LEU A CA 1
ATOM 834 C C . LEU A 1 98 ? -14.477 -10.617 14.836 1 98.25 98 LEU A C 1
ATOM 836 O O . LEU A 1 98 ? -13.562 -10.016 14.266 1 98.25 98 LEU A O 1
ATOM 840 N N . SER A 1 99 ? -14.852 -10.367 16.062 1 97.81 99 SER A N 1
ATOM 841 C CA . SER A 1 99 ? -14.352 -9.203 16.781 1 97.81 99 SER A CA 1
ATOM 842 C C . SER A 1 99 ? -12.898 -9.398 17.203 1 97.81 99 SER A C 1
ATOM 844 O O . SER A 1 99 ? -12.188 -8.43 17.484 1 97.81 99 SER A O 1
ATOM 846 N N . ASN A 1 100 ? -12.484 -10.656 17.297 1 97.75 100 ASN A N 1
ATOM 847 C CA . ASN A 1 100 ? -11.086 -10.93 17.609 1 97.75 100 ASN A CA 1
ATOM 848 C C . ASN A 1 100 ? -10.156 -10.461 16.5 1 97.75 100 ASN A C 1
ATOM 850 O O . ASN A 1 100 ? -9.008 -10.094 16.766 1 97.75 100 ASN A O 1
ATOM 854 N N . ILE A 1 101 ? -10.656 -10.438 15.297 1 98.44 101 ILE A N 1
ATOM 855 C CA . ILE A 1 101 ? -9.789 -10.141 14.164 1 98.44 101 ILE A CA 1
ATOM 856 C C . ILE A 1 101 ? -10.133 -8.766 13.594 1 98.44 101 ILE A C 1
ATOM 858 O O . ILE A 1 101 ? -9.242 -8 13.211 1 98.44 101 ILE A O 1
ATOM 862 N N . PHE A 1 102 ? -11.445 -8.461 13.594 1 98.56 102 PHE A N 1
ATOM 863 C CA . PHE A 1 102 ? -11.867 -7.254 12.891 1 98.56 102 PHE A CA 1
ATOM 864 C C . PHE A 1 102 ? -12.562 -6.285 13.844 1 98.56 102 PHE A C 1
ATOM 866 O O . PHE A 1 102 ? -13.414 -6.691 14.633 1 98.56 102 PHE A O 1
ATOM 873 N N . THR A 1 103 ? -12.195 -5.062 13.766 1 98.19 103 THR A N 1
ATOM 874 C CA . THR A 1 103 ? -12.977 -3.977 14.344 1 98.19 103 THR A CA 1
ATOM 875 C C . THR A 1 103 ? -13.781 -3.254 13.266 1 98.19 103 THR A C 1
ATOM 877 O O . THR A 1 103 ? -13.203 -2.672 12.344 1 98.19 103 THR A O 1
ATOM 880 N N . VAL A 1 104 ? -15.055 -3.35 13.367 1 98.19 104 VAL A N 1
ATOM 881 C CA . VAL A 1 104 ? -15.953 -2.713 12.406 1 98.19 104 VAL A CA 1
ATOM 882 C C . VAL A 1 104 ? -16.656 -1.523 13.055 1 98.19 104 VAL A C 1
ATOM 884 O O . VAL A 1 104 ? -17.25 -1.659 14.125 1 98.19 104 VAL A O 1
ATOM 887 N N . THR A 1 105 ? -16.531 -0.397 12.445 1 97 105 THR A N 1
ATOM 888 C CA . THR A 1 105 ? -17.203 0.798 12.945 1 97 105 THR A CA 1
ATOM 889 C C . THR A 1 105 ? -18.016 1.468 11.836 1 97 105 THR A C 1
ATOM 891 O O . THR A 1 105 ? -17.75 1.241 10.648 1 97 105 THR A O 1
ATOM 894 N N . GLN A 1 106 ? -18.953 2.156 12.211 1 95.69 106 GLN A N 1
ATOM 895 C CA . GLN A 1 106 ? -19.766 2.938 11.289 1 95.69 106 GLN A CA 1
ATOM 896 C C . GLN A 1 106 ? -19.891 4.387 11.75 1 95.69 106 GLN A C 1
ATOM 898 O O . GLN A 1 106 ? -20.047 4.656 12.945 1 95.69 106 GLN A O 1
ATOM 903 N N . ARG A 1 107 ? -19.703 5.266 10.828 1 94.94 107 ARG A N 1
ATOM 904 C CA . ARG A 1 107 ? -19.812 6.699 11.07 1 94.94 107 ARG A CA 1
ATOM 905 C C . ARG A 1 107 ? -20.672 7.375 10.008 1 94.94 107 ARG A C 1
ATOM 907 O O . ARG A 1 107 ? -20.844 6.844 8.914 1 94.94 107 ARG A O 1
ATOM 914 N N . SER A 1 108 ? -21.219 8.492 10.445 1 94.38 108 SER A N 1
ATOM 915 C CA . SER A 1 108 ? -22.062 9.211 9.5 1 94.38 108 SER A CA 1
ATOM 916 C C . SER A 1 108 ? -21.594 10.648 9.32 1 94.38 108 SER A C 1
ATOM 918 O O . SER A 1 108 ? -21.156 11.297 10.281 1 94.38 108 SER A O 1
ATOM 920 N N . GLY A 1 109 ? -21.578 11.062 8.125 1 94.5 109 GLY A N 1
ATOM 921 C CA . GLY A 1 109 ? -21.219 12.43 7.781 1 94.5 109 GLY A CA 1
ATOM 922 C C . GLY A 1 109 ? -22.328 13.188 7.082 1 94.5 109 GLY A C 1
ATOM 923 O O . GLY A 1 109 ? -23.109 12.594 6.332 1 94.5 109 GLY A O 1
ATOM 924 N N . GLN A 1 110 ? -22.391 14.453 7.32 1 95.44 110 GLN A N 1
ATOM 925 C CA . GLN A 1 110 ? -23.406 15.312 6.719 1 95.44 110 GLN A CA 1
ATOM 926 C C . GLN A 1 110 ? -22.766 16.469 5.965 1 95.44 110 GLN A C 1
ATOM 928 O O . GLN A 1 110 ? -21.609 16.828 6.223 1 95.44 110 GLN A O 1
ATOM 933 N N . LEU A 1 111 ? -23.5 16.984 5 1 95.06 111 LEU A N 1
ATOM 934 C CA . LEU A 1 111 ? -23.047 18.156 4.254 1 95.06 111 LEU A CA 1
ATOM 935 C C . LEU A 1 111 ? -24.234 18.953 3.719 1 95.06 111 LEU A C 1
ATOM 937 O O . LEU A 1 111 ? -25.375 18.469 3.742 1 95.06 111 LEU A O 1
ATOM 941 N N . VAL A 1 112 ? -23.938 20.188 3.402 1 96.75 112 VAL A N 1
ATOM 942 C CA . VAL A 1 112 ? -24.922 21.078 2.795 1 96.75 112 VAL A CA 1
ATOM 943 C C . VAL A 1 112 ? -24.562 21.328 1.334 1 96.75 112 VAL A C 1
ATOM 945 O O . VAL A 1 112 ? -23.406 21.625 1.019 1 96.75 112 VAL A O 1
ATOM 948 N N . LEU A 1 113 ? -25.547 21.188 0.461 1 96.31 113 LEU A N 1
ATOM 949 C CA . LEU A 1 113 ? -25.344 21.422 -0.963 1 96.31 113 LEU A CA 1
ATOM 950 C C . LEU A 1 113 ? -25.984 22.734 -1.402 1 96.31 113 LEU A C 1
ATOM 952 O O . LEU A 1 113 ? -27.219 22.875 -1.343 1 96.31 113 LEU A O 1
ATOM 956 N N . PRO A 1 114 ? -25.141 23.625 -1.88 1 95.94 114 PRO A N 1
ATOM 957 C CA . PRO A 1 114 ? -25.766 24.781 -2.51 1 95.94 114 PRO A CA 1
ATOM 958 C C . PRO A 1 114 ? -26.656 24.406 -3.693 1 95.94 114 PRO A C 1
ATOM 960 O O . PRO A 1 114 ? -26.438 23.375 -4.332 1 95.94 114 PRO A O 1
ATOM 963 N N . LYS A 1 115 ? -27.531 25.25 -4.066 1 94.62 115 LYS A N 1
ATOM 964 C CA . LYS A 1 115 ? -28.578 24.922 -5.027 1 94.62 115 LYS A CA 1
ATOM 965 C C . LYS A 1 115 ? -27.984 24.5 -6.367 1 94.62 115 LYS A C 1
ATOM 967 O O . LYS A 1 115 ? -28.344 23.453 -6.91 1 94.62 115 LYS A O 1
ATOM 972 N N . PRO A 1 116 ? -27.062 25.297 -6.891 1 95.19 116 PRO A N 1
ATOM 973 C CA . PRO A 1 116 ? -26.516 24.859 -8.18 1 95.19 116 PRO A CA 1
ATOM 974 C C . PRO A 1 116 ? -25.797 23.516 -8.086 1 95.19 116 PRO A C 1
ATOM 976 O O . PRO A 1 116 ? -25.875 22.703 -9.008 1 95.19 116 PRO A O 1
ATOM 979 N N . PHE A 1 117 ? -25.141 23.328 -7.008 1 95 117 PHE A N 1
ATOM 980 C CA . PHE A 1 117 ? -24.406 22.094 -6.836 1 95 117 PHE A CA 1
ATOM 981 C C . PHE A 1 117 ? -25.359 20.922 -6.621 1 95 117 PHE A C 1
ATOM 983 O O . PHE A 1 117 ? -25.078 19.797 -7.059 1 95 117 PHE A O 1
ATOM 990 N N . ALA A 1 118 ? -26.391 21.188 -5.922 1 95.19 118 ALA A N 1
ATOM 991 C CA . ALA A 1 118 ? -27.406 20.156 -5.691 1 95.19 118 ALA A CA 1
ATOM 992 C C . ALA A 1 118 ? -27.922 19.594 -7.008 1 95.19 118 ALA A C 1
ATOM 994 O O . ALA A 1 118 ? -28.125 18.375 -7.129 1 95.19 118 ALA A O 1
ATOM 995 N N . VAL A 1 119 ? -28.078 20.438 -7.941 1 94.44 119 VAL A N 1
ATOM 996 C CA . VAL A 1 119 ? -28.547 20.016 -9.258 1 94.44 119 VAL A CA 1
ATOM 997 C C . VAL A 1 119 ? -27.5 19.125 -9.914 1 94.44 119 VAL A C 1
ATOM 999 O O . VAL A 1 119 ? -27.828 18.078 -10.469 1 94.44 119 VAL A O 1
ATOM 1002 N N . LYS A 1 120 ? -26.344 19.531 -9.82 1 92.5 120 LYS A N 1
ATOM 1003 C CA . LYS A 1 120 ? -25.234 18.766 -10.398 1 92.5 120 LYS A CA 1
ATOM 1004 C C . LYS A 1 120 ? -25.125 17.391 -9.75 1 92.5 120 LYS A C 1
ATOM 1006 O O . LYS A 1 120 ? -24.953 16.391 -10.445 1 92.5 120 LYS A O 1
ATOM 1011 N N . VAL A 1 121 ? -25.188 17.359 -8.438 1 92.88 121 VAL A N 1
ATOM 1012 C CA . VAL A 1 121 ? -25.078 16.109 -7.691 1 92.88 121 VAL A CA 1
ATOM 1013 C C . VAL A 1 121 ? -26.25 15.188 -8.031 1 92.88 121 VAL A C 1
ATOM 1015 O O . VAL A 1 121 ? -26.062 13.984 -8.219 1 92.88 121 VAL A O 1
ATOM 1018 N N . LYS A 1 122 ? -27.375 15.742 -8.109 1 92.75 122 LYS A N 1
ATOM 1019 C CA . LYS A 1 122 ? -28.547 14.953 -8.492 1 92.75 122 LYS A CA 1
ATOM 1020 C C . LYS A 1 122 ? -28.359 14.32 -9.867 1 92.75 122 LYS A C 1
ATOM 1022 O O . LYS A 1 122 ? -28.75 13.172 -10.086 1 92.75 122 LYS A O 1
ATOM 1027 N N . ASN A 1 123 ? -27.75 15.062 -10.727 1 90.38 123 ASN A N 1
ATOM 1028 C CA . ASN A 1 123 ? -27.469 14.539 -12.062 1 90.38 123 ASN A CA 1
ATOM 1029 C C . ASN A 1 123 ? -26.453 13.406 -12.016 1 90.38 123 ASN A C 1
ATOM 1031 O O . ASN A 1 123 ? -26.594 12.414 -12.734 1 90.38 123 ASN A O 1
ATOM 1035 N N . TRP A 1 124 ? -25.469 13.578 -11.18 1 88 124 TRP A N 1
ATOM 1036 C CA . TRP A 1 124 ? -24.469 12.523 -11.023 1 88 124 TRP A CA 1
ATOM 1037 C C . TRP A 1 124 ? -25.125 11.234 -10.531 1 88 124 TRP A C 1
ATOM 1039 O O . TRP A 1 124 ? -24.688 10.141 -10.898 1 88 124 TRP A O 1
ATOM 1049 N N . LEU A 1 125 ? -26.172 11.398 -9.797 1 90.75 125 LEU A N 1
ATOM 1050 C CA . LEU A 1 125 ? -26.797 10.258 -9.141 1 90.75 125 LEU A CA 1
ATOM 1051 C C . LEU A 1 125 ? -28 9.766 -9.938 1 90.75 125 LEU A C 1
ATOM 1053 O O . LEU A 1 125 ? -28.844 9.031 -9.414 1 90.75 125 LEU A O 1
ATOM 1057 N N . GLY A 1 126 ? -28.234 10.258 -11.125 1 88.81 126 GLY A N 1
ATOM 1058 C CA . GLY A 1 126 ? -29.281 9.805 -12.023 1 88.81 126 GLY A CA 1
ATOM 1059 C C . GLY A 1 126 ? -30.656 10.25 -11.594 1 88.81 126 GLY A C 1
ATOM 1060 O O . GLY A 1 126 ? -31.641 9.516 -11.773 1 88.81 126 GLY A O 1
ATOM 1061 N N . GLN A 1 127 ? -30.688 11.273 -10.883 1 90.25 127 GLN A N 1
ATOM 1062 C CA . GLN A 1 127 ? -31.938 11.844 -10.422 1 90.25 127 GLN A CA 1
ATOM 1063 C C . GLN A 1 127 ? -32.656 10.898 -9.453 1 90.25 127 GLN A C 1
ATOM 1065 O O . GLN A 1 127 ? -33.875 10.93 -9.344 1 90.25 127 GLN A O 1
ATOM 1070 N N . ASN A 1 128 ? -31.875 10.07 -8.867 1 91.75 128 ASN A N 1
ATOM 1071 C CA . ASN A 1 128 ? -32.406 9.172 -7.852 1 91.75 128 ASN A CA 1
ATOM 1072 C C . ASN A 1 128 ? -32.562 9.867 -6.504 1 91.75 128 ASN A C 1
ATOM 1074 O O . ASN A 1 128 ? -31.562 10.164 -5.836 1 91.75 128 ASN A O 1
ATOM 1078 N N . GLU A 1 129 ? -33.75 9.969 -6.043 1 92.31 129 GLU A N 1
ATOM 1079 C CA . GLU A 1 129 ? -34.031 10.742 -4.836 1 92.31 129 GLU A CA 1
ATOM 1080 C C . GLU A 1 129 ? -33.438 10.07 -3.596 1 92.31 129 GLU A C 1
ATOM 1082 O O . GLU A 1 129 ? -33.031 10.75 -2.656 1 92.31 129 GLU A O 1
ATOM 1087 N N . GLU A 1 130 ? -33.469 8.828 -3.602 1 90.38 130 GLU A N 1
ATOM 1088 C CA . GLU A 1 130 ? -32.938 8.102 -2.457 1 90.38 130 GLU A CA 1
ATOM 1089 C C . GLU A 1 130 ? -31.422 8.297 -2.344 1 90.38 130 GLU A C 1
ATOM 1091 O O . GLU A 1 130 ? -30.906 8.531 -1.25 1 90.38 130 GLU A O 1
ATOM 1096 N N . LEU A 1 131 ? -30.781 8.172 -3.42 1 89.75 131 LEU A N 1
ATOM 1097 C CA . LEU A 1 131 ? -29.328 8.383 -3.449 1 89.75 131 LEU A CA 1
ATOM 1098 C C . LEU A 1 131 ? -28.984 9.828 -3.107 1 89.75 131 LEU A C 1
ATOM 1100 O O . LEU A 1 131 ? -27.984 10.094 -2.453 1 89.75 131 LEU A O 1
ATOM 1104 N N . TYR A 1 132 ? -29.797 10.703 -3.6 1 92.88 132 TYR A N 1
ATOM 1105 C CA . TYR A 1 132 ? -29.578 12.109 -3.303 1 92.88 132 TYR A CA 1
ATOM 1106 C C . TYR A 1 132 ? -29.703 12.383 -1.808 1 92.88 132 TYR A C 1
ATOM 1108 O O . TYR A 1 132 ? -28.938 13.148 -1.239 1 92.88 132 TYR A O 1
ATOM 1116 N N . ALA A 1 133 ? -30.688 11.773 -1.213 1 92.44 133 ALA A N 1
ATOM 1117 C CA . ALA A 1 133 ? -30.844 11.898 0.234 1 92.44 133 ALA A CA 1
ATOM 1118 C C . ALA A 1 133 ? -29.625 11.336 0.963 1 92.44 133 ALA A C 1
ATOM 1120 O O . ALA A 1 133 ? -29.172 11.906 1.954 1 92.44 133 ALA A O 1
ATOM 1121 N N . GLU A 1 134 ? -29.109 10.258 0.474 1 91 134 GLU A N 1
ATOM 1122 C CA . GLU A 1 134 ? -27.922 9.633 1.052 1 91 134 GLU A CA 1
ATOM 1123 C C . GLU A 1 134 ? -26.703 10.539 0.903 1 91 134 GLU A C 1
ATOM 1125 O O . GLU A 1 134 ? -25.797 10.516 1.744 1 91 134 GLU A O 1
ATOM 1130 N N . ALA A 1 135 ? -26.672 11.273 -0.18 1 92.75 135 ALA A N 1
ATOM 1131 C CA . ALA A 1 135 ? -25.547 12.172 -0.43 1 92.75 135 ALA A CA 1
ATOM 1132 C C . ALA A 1 135 ? -25.453 13.258 0.64 1 92.75 135 ALA A C 1
ATOM 1134 O O . ALA A 1 135 ? -24.375 13.766 0.941 1 92.75 135 ALA A O 1
ATOM 1135 N N . LYS A 1 136 ? -26.594 13.539 1.238 1 94 136 LYS A N 1
ATOM 1136 C CA . LYS A 1 136 ? -26.625 14.578 2.264 1 94 136 LYS A CA 1
ATOM 1137 C C . LYS A 1 136 ? -26.297 14 3.641 1 94 136 LYS A C 1
ATOM 1139 O O . LYS A 1 136 ? -25.891 14.727 4.543 1 94 136 LYS A O 1
ATOM 1144 N N . TYR A 1 137 ? -26.625 12.742 3.771 1 94.38 137 TYR A N 1
ATOM 1145 C CA . TYR A 1 137 ? -26.359 11.984 4.988 1 94.38 137 TYR A CA 1
ATOM 1146 C C . TYR A 1 137 ? -25.719 10.641 4.664 1 94.38 137 TYR A C 1
ATOM 1148 O O . TYR A 1 137 ? -26.422 9.633 4.527 1 94.38 137 TYR A O 1
ATOM 1156 N N . GLN A 1 138 ? -24.406 10.664 4.762 1 94.5 138 GLN A N 1
ATOM 1157 C CA . GLN A 1 138 ? -23.641 9.531 4.242 1 94.5 138 GLN A CA 1
ATOM 1158 C C . GLN A 1 138 ? -23.188 8.602 5.367 1 94.5 138 GLN A C 1
ATOM 1160 O O . GLN A 1 138 ? -22.797 9.07 6.438 1 94.5 138 GLN A O 1
ATOM 1165 N N . HIS A 1 139 ? -23.266 7.297 5.082 1 93.5 139 HIS A N 1
ATOM 1166 C CA . HIS A 1 139 ? -22.812 6.289 6.039 1 93.5 139 HIS A CA 1
ATOM 1167 C C . HIS A 1 139 ? -21.531 5.617 5.574 1 93.5 139 HIS A C 1
ATOM 1169 O O . HIS A 1 139 ? -21.453 5.105 4.453 1 93.5 139 HIS A O 1
ATOM 1175 N N . ILE A 1 140 ? -20.578 5.652 6.441 1 96.19 140 ILE A N 1
ATOM 1176 C CA . ILE A 1 140 ? -19.25 5.105 6.141 1 96.19 140 ILE A CA 1
ATOM 1177 C C . ILE A 1 140 ? -18.953 3.936 7.078 1 96.19 140 ILE A C 1
ATOM 1179 O O . ILE A 1 140 ? -19.156 4.035 8.289 1 96.19 140 ILE A O 1
ATOM 1183 N N . THR A 1 141 ? -18.609 2.818 6.512 1 97.69 141 THR A N 1
ATOM 1184 C CA . THR A 1 141 ? -18.172 1.668 7.297 1 97.69 141 THR A CA 1
ATOM 1185 C C . THR A 1 141 ? -16.656 1.509 7.227 1 97.69 141 THR A C 1
ATOM 1187 O O . THR A 1 141 ? -16.078 1.529 6.141 1 97.69 141 THR A O 1
ATOM 1190 N N . LEU A 1 142 ? -16.047 1.432 8.367 1 97.75 142 LEU A N 1
ATOM 1191 C CA . LEU A 1 142 ? -14.609 1.175 8.453 1 97.75 142 LEU A CA 1
ATOM 1192 C C . LEU A 1 142 ? -14.336 -0.192 9.07 1 97.75 142 LEU A C 1
ATOM 1194 O O . LEU A 1 142 ? -14.977 -0.573 10.047 1 97.75 142 LEU A O 1
ATOM 1198 N N . VAL A 1 143 ? -13.477 -0.931 8.43 1 98.62 143 VAL A N 1
ATOM 1199 C CA . VAL A 1 143 ? -13.062 -2.227 8.953 1 98.62 143 VAL A CA 1
ATOM 1200 C C . VAL A 1 143 ? -11.547 -2.244 9.156 1 98.62 143 VAL A C 1
ATOM 1202 O O . VAL A 1 143 ? -10.789 -1.902 8.25 1 98.62 143 VAL A O 1
ATOM 1205 N N . PHE A 1 144 ? -11.109 -2.551 10.367 1 98.44 144 PHE A N 1
ATOM 1206 C CA . PHE A 1 144 ? -9.703 -2.654 10.734 1 98.44 144 PHE A CA 1
ATOM 1207 C C . PHE A 1 144 ? -9.352 -4.078 11.156 1 98.44 144 PHE A C 1
ATOM 1209 O O . PHE A 1 144 ? -10.023 -4.656 12.016 1 98.44 144 PHE A O 1
ATOM 1216 N N . ASN A 1 145 ? -8.414 -4.688 10.523 1 98.75 145 ASN A N 1
ATOM 1217 C CA . ASN A 1 145 ? -7.887 -5.98 10.945 1 98.75 145 ASN A CA 1
ATOM 1218 C C . ASN A 1 145 ? -6.84 -5.828 12.039 1 98.75 145 ASN A C 1
ATOM 1220 O O . ASN A 1 145 ? -5.75 -5.305 11.797 1 98.75 145 ASN A O 1
ATOM 1224 N N . GLU A 1 146 ? -7.062 -6.387 13.148 1 98.31 146 GLU A N 1
ATOM 1225 C CA . GLU A 1 146 ? -6.266 -6.152 14.344 1 98.31 146 GLU A CA 1
ATOM 1226 C C . GLU A 1 146 ? -4.906 -6.836 14.25 1 98.31 146 GLU A C 1
ATOM 1228 O O . GLU A 1 146 ? -3.992 -6.531 15.016 1 98.31 146 GLU A O 1
ATOM 1233 N N . TYR A 1 147 ? -4.746 -7.73 13.336 1 98.25 147 TYR A N 1
ATOM 1234 C CA . TYR A 1 147 ? -3.506 -8.492 13.258 1 98.25 147 TYR A CA 1
ATOM 1235 C C . TYR A 1 147 ? -2.662 -8.039 12.07 1 98.25 147 TYR A C 1
ATOM 1237 O O . TYR A 1 147 ? -1.467 -7.77 12.219 1 98.25 147 TYR A O 1
ATOM 1245 N N . THR A 1 148 ? -3.238 -7.875 10.898 1 98.25 148 THR A N 1
ATOM 1246 C CA . THR A 1 148 ? -2.492 -7.398 9.742 1 98.25 148 THR A CA 1
ATOM 1247 C C . THR A 1 148 ? -2.383 -5.875 9.758 1 98.25 148 THR A C 1
ATOM 1249 O O . THR A 1 148 ? -1.556 -5.301 9.047 1 98.25 148 THR A O 1
ATOM 1252 N N . ARG A 1 149 ? -3.311 -5.215 10.469 1 97.88 149 ARG A N 1
ATOM 1253 C CA . ARG A 1 149 ? -3.363 -3.764 10.625 1 97.88 149 ARG A CA 1
ATOM 1254 C C . ARG A 1 149 ? -3.859 -3.092 9.352 1 97.88 149 ARG A C 1
ATOM 1256 O O . ARG A 1 149 ? -3.662 -1.892 9.156 1 97.88 149 ARG A O 1
ATOM 1263 N N . ASP A 1 150 ? -4.438 -3.928 8.461 1 97.88 150 ASP A N 1
ATOM 1264 C CA . ASP A 1 150 ? -5.121 -3.391 7.285 1 97.88 150 ASP A CA 1
ATOM 1265 C C . ASP A 1 150 ? -6.398 -2.658 7.68 1 97.88 150 ASP A C 1
ATOM 1267 O O . ASP A 1 150 ? -7.121 -3.096 8.578 1 97.88 150 ASP A O 1
ATOM 1271 N N . ASN A 1 151 ? -6.617 -1.555 7.07 1 98.44 151 ASN A N 1
ATOM 1272 C CA . ASN A 1 151 ? -7.797 -0.723 7.297 1 98.44 151 ASN A CA 1
ATOM 1273 C C . ASN A 1 151 ? -8.461 -0.322 5.984 1 98.44 151 ASN A C 1
ATOM 1275 O O . ASN A 1 151 ? -7.781 0.078 5.035 1 98.44 151 ASN A O 1
ATOM 1279 N N . THR A 1 152 ? -9.766 -0.545 5.953 1 98.5 152 THR A N 1
ATOM 1280 C CA . THR A 1 152 ? -10.484 -0.184 4.734 1 98.5 152 THR A CA 1
ATOM 1281 C C . THR A 1 152 ? -11.727 0.636 5.066 1 98.5 152 THR A C 1
ATOM 1283 O O . THR A 1 152 ? -12.438 0.334 6.027 1 98.5 152 THR A O 1
ATOM 1286 N N . MET A 1 153 ? -11.938 1.667 4.293 1 97.56 153 MET A N 1
ATOM 1287 C CA . MET A 1 153 ? -13.133 2.5 4.387 1 97.56 153 MET A CA 1
ATOM 1288 C C . MET A 1 153 ? -14.078 2.234 3.219 1 97.56 153 MET A C 1
ATOM 1290 O O . MET A 1 153 ? -13.641 2.129 2.072 1 97.56 153 MET A O 1
ATOM 1294 N N . PHE A 1 154 ? -15.375 2.148 3.549 1 97.12 154 PHE A N 1
ATOM 1295 C CA . PHE A 1 154 ? -16.406 1.896 2.549 1 97.12 154 PHE A CA 1
ATOM 1296 C C . PHE A 1 154 ? -17.469 2.988 2.58 1 97.12 154 PHE A C 1
ATOM 1298 O O . PHE A 1 154 ? -18.062 3.248 3.623 1 97.12 154 PHE A O 1
ATOM 1305 N N . ASN A 1 155 ? -17.625 3.641 1.509 1 93.56 155 ASN A N 1
ATOM 1306 C CA . ASN A 1 155 ? -18.797 4.465 1.23 1 93.56 155 ASN A CA 1
ATOM 1307 C C . ASN A 1 155 ? -19.438 4.086 -0.1 1 93.56 155 ASN A C 1
ATOM 1309 O O . ASN A 1 155 ? -19 4.527 -1.159 1 93.56 155 ASN A O 1
ATOM 1313 N N . PRO A 1 156 ? -20.469 3.375 -0.011 1 82.69 156 PRO A N 1
ATOM 1314 C CA . PRO A 1 156 ? -21.094 2.863 -1.236 1 82.69 156 PRO A CA 1
ATOM 1315 C C . PRO A 1 156 ? -21.547 3.975 -2.18 1 82.69 156 PRO A C 1
ATOM 1317 O O . PRO A 1 156 ? -21.641 3.76 -3.391 1 82.69 156 PRO A O 1
ATOM 1320 N N . LEU A 1 157 ? -21.781 5.129 -1.645 1 85.69 157 LEU A N 1
ATOM 1321 C CA . LEU A 1 157 ? -22.203 6.258 -2.469 1 85.69 157 LEU A CA 1
ATOM 1322 C C . LEU A 1 157 ? -21.109 6.648 -3.455 1 85.69 157 LEU A C 1
ATOM 1324 O O . LEU A 1 157 ? -21.391 7.148 -4.543 1 85.69 157 LEU A O 1
ATOM 1328 N N . ARG A 1 158 ? -19.922 6.391 -3.129 1 85.94 158 ARG A N 1
ATOM 1329 C CA . ARG A 1 158 ? -18.781 6.82 -3.938 1 85.94 158 ARG A CA 1
ATOM 1330 C C . ARG A 1 158 ? -18.719 6.039 -5.242 1 85.94 158 ARG A C 1
ATOM 1332 O O . ARG A 1 158 ? -18.078 6.48 -6.207 1 85.94 158 ARG A O 1
ATOM 1339 N N . ALA A 1 159 ? -19.328 4.883 -5.254 1 79.38 159 ALA A N 1
ATOM 1340 C CA . ALA A 1 159 ? -19.375 4.082 -6.473 1 79.38 159 ALA A CA 1
ATOM 1341 C C . ALA A 1 159 ? -20.25 4.742 -7.527 1 79.38 159 ALA A C 1
ATOM 1343 O O . ALA A 1 159 ? -20.188 4.398 -8.711 1 79.38 159 ALA A O 1
ATOM 1344 N N . LYS A 1 160 ? -20.969 5.68 -7.094 1 78.06 160 LYS A N 1
ATOM 1345 C CA . LYS A 1 160 ? -21.922 6.324 -7.988 1 78.06 160 LYS A CA 1
ATOM 1346 C C . LYS A 1 160 ? -21.375 7.645 -8.516 1 78.06 160 LYS A C 1
ATOM 1348 O O . LYS A 1 160 ? -22.031 8.32 -9.32 1 78.06 160 LYS A O 1
ATOM 1353 N N . ARG A 1 161 ? -20.125 7.973 -8.148 1 76.25 161 ARG A N 1
ATOM 1354 C CA . ARG A 1 161 ? -19.469 9.18 -8.648 1 76.25 161 ARG A CA 1
ATOM 1355 C C . ARG A 1 161 ? -19.359 9.156 -10.172 1 76.25 161 ARG A C 1
ATOM 1357 O O . ARG A 1 161 ? -19.219 8.086 -10.766 1 76.25 161 ARG A O 1
ATOM 1364 N N . PRO A 1 162 ? -19.562 10.32 -10.734 1 70.62 162 PRO A N 1
ATOM 1365 C CA . PRO A 1 162 ? -19.328 10.352 -12.18 1 70.62 162 PRO A CA 1
ATOM 1366 C C . PRO A 1 162 ? -17.906 9.945 -12.57 1 70.62 162 PRO A C 1
ATOM 1368 O O . PRO A 1 162 ? -16.953 10.328 -11.898 1 70.62 162 PRO A O 1
ATOM 1371 N N . VAL A 1 163 ? -17.875 8.984 -13.453 1 65.69 163 VAL A N 1
ATOM 1372 C CA . VAL A 1 163 ? -16.578 8.57 -13.961 1 65.69 163 VAL A CA 1
ATOM 1373 C C . VAL A 1 163 ? -16.406 9.047 -15.398 1 65.69 163 VAL A C 1
ATOM 1375 O O . VAL A 1 163 ? -17.375 9.141 -16.156 1 65.69 163 VAL A O 1
ATOM 1378 N N . HIS A 1 164 ? -15.211 9.5 -15.57 1 69.25 164 HIS A N 1
ATOM 1379 C CA . HIS A 1 164 ? -14.898 9.875 -16.953 1 69.25 164 HIS A CA 1
ATOM 1380 C C . HIS A 1 164 ? -15.07 8.688 -17.891 1 69.25 164 HIS A C 1
ATOM 1382 O O . HIS A 1 164 ? -14.602 7.586 -17.609 1 69.25 164 HIS A O 1
ATOM 1388 N N . LYS A 1 165 ? -15.875 8.969 -18.906 1 71.19 165 LYS A N 1
ATOM 1389 C CA . LYS A 1 165 ? -16.031 7.926 -19.922 1 71.19 165 LYS A CA 1
ATOM 1390 C C . LYS A 1 165 ? -14.828 7.883 -20.859 1 71.19 165 LYS A C 1
ATOM 1392 O O . LYS A 1 165 ? -14.445 8.906 -21.422 1 71.19 165 LYS A O 1
ATOM 1397 N N . PRO A 1 166 ? -14.305 6.672 -20.859 1 79.12 166 PRO A N 1
ATOM 1398 C CA . PRO A 1 166 ? -13.172 6.586 -21.781 1 79.12 166 PRO A CA 1
ATOM 1399 C C . PRO A 1 166 ? -13.562 6.875 -23.234 1 79.12 166 PRO A C 1
ATOM 1401 O O . PRO A 1 166 ? -14.703 6.617 -23.625 1 79.12 166 PRO A O 1
ATOM 1404 N N . ASP A 1 167 ? -12.727 7.398 -23.969 1 80 167 ASP A N 1
ATOM 1405 C CA . ASP A 1 167 ? -12.969 7.73 -25.375 1 80 167 ASP A CA 1
ATOM 1406 C C . ASP A 1 167 ? -13.211 6.469 -26.203 1 80 167 ASP A C 1
ATOM 1408 O O . ASP A 1 167 ? -14.039 6.477 -27.109 1 80 167 ASP A O 1
ATOM 1412 N N . LEU A 1 168 ? -12.562 5.41 -25.844 1 89.31 168 LEU A N 1
ATOM 1413 C CA . LEU A 1 168 ? -12.648 4.121 -26.516 1 89.31 168 LEU A CA 1
ATOM 1414 C C . LEU A 1 168 ? -13.07 3.023 -25.547 1 89.31 168 LEU A C 1
ATOM 1416 O O . LEU A 1 168 ? -12.641 3.021 -24.375 1 89.31 168 LEU A O 1
ATOM 1420 N N . PRO A 1 169 ? -13.93 2.137 -26.156 1 93.5 169 PRO A N 1
ATOM 1421 C CA . PRO A 1 169 ? -14.188 0.976 -25.312 1 93.5 169 PRO A CA 1
ATOM 1422 C C . PRO A 1 169 ? -12.914 0.287 -24.844 1 93.5 169 PRO A C 1
ATOM 1424 O O . PRO A 1 169 ? -11.938 0.197 -25.594 1 93.5 169 PRO A O 1
ATOM 1427 N N . GLN A 1 170 ? -12.914 -0.203 -23.703 1 94.88 170 GLN A N 1
ATOM 1428 C CA . GLN A 1 170 ? -11.703 -0.717 -23.062 1 94.88 170 GLN A CA 1
ATOM 1429 C C . GLN A 1 170 ? -11.078 -1.839 -23.891 1 94.88 170 GLN A C 1
ATOM 1431 O O . GLN A 1 170 ? -9.867 -1.877 -24.078 1 94.88 170 GLN A O 1
ATOM 1436 N N . ARG A 1 171 ? -11.883 -2.748 -24.375 1 96.62 171 ARG A N 1
ATOM 1437 C CA . ARG A 1 171 ? -11.359 -3.881 -25.125 1 96.62 171 ARG A CA 1
ATOM 1438 C C . ARG A 1 171 ? -10.734 -3.426 -26.453 1 96.62 171 ARG A C 1
ATOM 1440 O O . ARG A 1 171 ? -9.742 -3.994 -26.906 1 96.62 171 ARG A O 1
ATOM 1447 N N . GLU A 1 172 ? -11.375 -2.463 -27.031 1 96.94 172 GLU A N 1
ATOM 1448 C CA . GLU A 1 172 ? -10.805 -1.903 -28.25 1 96.94 172 GLU A CA 1
ATOM 1449 C C . GLU A 1 172 ? -9.469 -1.225 -27.969 1 96.94 172 GLU A C 1
ATOM 1451 O O . GLU A 1 172 ? -8.523 -1.351 -28.766 1 96.94 172 GLU A O 1
ATOM 1456 N N . TYR A 1 173 ? -9.469 -0.478 -26.875 1 96.56 173 TYR A N 1
ATOM 1457 C CA . TYR A 1 173 ? -8.211 0.13 -26.453 1 96.56 173 TYR A CA 1
ATOM 1458 C C . TYR A 1 173 ? -7.125 -0.925 -26.297 1 96.56 173 TYR A C 1
ATOM 1460 O O . TYR A 1 173 ? -6.004 -0.744 -26.781 1 96.56 173 TYR A O 1
ATOM 1468 N N . VAL A 1 174 ? -7.438 -2.043 -25.734 1 97.5 174 VAL A N 1
ATOM 1469 C CA . VAL A 1 174 ? -6.48 -3.111 -25.469 1 97.5 174 VAL A CA 1
ATOM 1470 C C . VAL A 1 174 ? -6.055 -3.762 -26.781 1 97.5 174 VAL A C 1
ATOM 1472 O O . VAL A 1 174 ? -4.879 -4.078 -26.969 1 97.5 174 VAL A O 1
ATOM 1475 N N . ASP A 1 175 ? -6.988 -3.912 -27.688 1 97.81 175 ASP A N 1
ATOM 1476 C CA . ASP A 1 175 ? -6.68 -4.477 -29 1 97.81 175 ASP A CA 1
ATOM 1477 C C . ASP A 1 175 ? -5.684 -3.604 -29.75 1 97.81 175 ASP A C 1
ATOM 1479 O O . ASP A 1 175 ? -4.715 -4.109 -30.328 1 97.81 175 ASP A O 1
ATOM 1483 N N . GLN A 1 176 ? -5.941 -2.354 -29.719 1 97.31 176 GLN A N 1
ATOM 1484 C CA . GLN A 1 176 ? -5.051 -1.42 -30.406 1 97.31 176 GLN A CA 1
ATOM 1485 C C . GLN A 1 176 ? -3.664 -1.414 -29.766 1 97.31 176 GLN A C 1
ATOM 1487 O O . GLN A 1 176 ? -2.652 -1.372 -30.469 1 97.31 176 GLN A O 1
ATOM 1492 N N . LEU A 1 177 ? -3.701 -1.428 -28.469 1 96.75 177 LEU A N 1
ATOM 1493 C CA . LEU A 1 177 ? -2.438 -1.478 -27.734 1 96.75 177 LEU A CA 1
ATOM 1494 C C . LEU A 1 177 ? -1.659 -2.742 -28.094 1 96.75 177 LEU A C 1
ATOM 1496 O O . LEU A 1 177 ? -0.441 -2.697 -28.281 1 96.75 177 LEU A O 1
ATOM 1500 N N . SER A 1 178 ? -2.35 -3.863 -28.141 1 97.88 178 SER A N 1
ATOM 1501 C CA . SER A 1 178 ? -1.734 -5.141 -28.484 1 97.88 178 SER A CA 1
ATOM 1502 C C . SER A 1 178 ? -1.107 -5.098 -29.875 1 97.88 178 SER A C 1
ATOM 1504 O O . SER A 1 178 ? 0.017 -5.562 -30.078 1 97.88 178 SER A O 1
ATOM 1506 N N . ILE A 1 179 ? -1.778 -4.539 -30.797 1 97.88 179 ILE A N 1
ATOM 1507 C CA . ILE A 1 179 ? -1.294 -4.441 -32.156 1 97.88 179 ILE A CA 1
ATOM 1508 C C . ILE A 1 179 ? -0.061 -3.541 -32.219 1 97.88 179 ILE A C 1
ATOM 1510 O O . ILE A 1 179 ? 0.954 -3.898 -32.812 1 97.88 179 ILE A O 1
ATOM 1514 N N . LYS A 1 180 ? -0.125 -2.457 -31.578 1 96.62 180 LYS A N 1
ATOM 1515 C CA . LYS A 1 180 ? 0.961 -1.48 -31.578 1 96.62 180 LYS A CA 1
ATOM 1516 C C . LYS A 1 180 ? 2.227 -2.064 -30.969 1 96.62 180 LYS A C 1
ATOM 1518 O O . LYS A 1 180 ? 3.326 -1.872 -31.484 1 96.62 180 LYS A O 1
ATOM 1523 N N . THR A 1 181 ? 2.088 -2.795 -29.906 1 96.75 181 THR A N 1
ATOM 1524 C CA . THR A 1 181 ? 3.244 -3.252 -29.141 1 96.75 181 THR A CA 1
ATOM 1525 C C . THR A 1 181 ? 3.795 -4.551 -29.719 1 96.75 181 THR A C 1
ATOM 1527 O O . THR A 1 181 ? 4.93 -4.938 -29.422 1 96.75 181 THR A O 1
ATOM 1530 N N . ALA A 1 182 ? 3.029 -5.238 -30.516 1 96.81 182 ALA A N 1
ATOM 1531 C CA . ALA A 1 182 ? 3.463 -6.504 -31.094 1 96.81 182 ALA A CA 1
ATOM 1532 C C . ALA A 1 182 ? 4.645 -6.293 -32.031 1 96.81 182 ALA A C 1
ATOM 1534 O O . ALA A 1 182 ? 5.5 -7.172 -32.188 1 96.81 182 ALA A O 1
ATOM 1535 N N . LYS A 1 183 ? 4.797 -5.184 -32.562 1 94.06 183 LYS A N 1
ATOM 1536 C CA . LYS A 1 183 ? 5.785 -4.883 -33.594 1 94.06 183 LYS A CA 1
ATOM 1537 C C . LYS A 1 183 ? 7.199 -4.902 -33.031 1 94.06 183 LYS A C 1
ATOM 1539 O O . LYS A 1 183 ? 8.141 -5.34 -33.688 1 94.06 183 LYS A O 1
ATOM 1544 N N . SER A 1 184 ? 7.379 -4.523 -31.844 1 92.56 184 SER A N 1
ATOM 1545 C CA . SER A 1 184 ? 8.703 -4.414 -31.234 1 92.56 184 SER A CA 1
ATOM 1546 C C . SER A 1 184 ? 8.758 -5.148 -29.906 1 92.56 184 SER A C 1
ATOM 1548 O O . SER A 1 184 ? 9.492 -4.746 -29 1 92.56 184 SER A O 1
ATOM 1550 N N . CYS A 1 185 ? 8.062 -6.164 -29.781 1 96.44 185 CYS A N 1
ATOM 1551 C CA . CYS A 1 185 ? 7.922 -6.852 -28.5 1 96.44 185 CYS A CA 1
ATOM 1552 C C . CYS A 1 185 ? 9.133 -7.738 -28.219 1 96.44 185 CYS A C 1
ATOM 1554 O O . CYS A 1 185 ? 9.367 -8.711 -28.938 1 96.44 185 CYS A O 1
ATOM 1556 N N . ASP A 1 186 ? 9.844 -7.504 -27.188 1 95.5 186 ASP A N 1
ATOM 1557 C CA . ASP A 1 186 ? 11.008 -8.297 -26.781 1 95.5 186 ASP A CA 1
ATOM 1558 C C . ASP A 1 186 ? 10.602 -9.719 -26.422 1 95.5 186 ASP A C 1
ATOM 1560 O O . ASP A 1 186 ? 11.32 -10.672 -26.719 1 95.5 186 ASP A O 1
ATOM 1564 N N . PHE A 1 187 ? 9.445 -9.898 -25.797 1 97.69 187 PHE A N 1
ATOM 1565 C CA . PHE A 1 187 ? 8.992 -11.195 -25.312 1 97.69 187 PHE A CA 1
ATOM 1566 C C . PHE A 1 187 ? 8.562 -12.086 -26.469 1 97.69 187 PHE A C 1
ATOM 1568 O O . PHE A 1 187 ? 8.641 -13.312 -26.375 1 97.69 187 PHE A O 1
ATOM 1575 N N . CYS A 1 188 ? 8.094 -11.469 -27.578 1 97.5 188 CYS A N 1
ATOM 1576 C CA . CYS A 1 188 ? 7.773 -12.227 -28.781 1 97.5 188 CYS A CA 1
ATOM 1577 C C . CYS A 1 188 ? 9.039 -12.773 -29.438 1 97.5 188 CYS A C 1
ATOM 1579 O O . CYS A 1 188 ? 9 -13.789 -30.125 1 97.5 188 CYS A O 1
ATOM 1581 N N . ASN A 1 189 ? 10.141 -12.094 -29.203 1 97 189 ASN A N 1
ATOM 1582 C CA . ASN A 1 189 ? 11.453 -12.492 -29.703 1 97 189 ASN A CA 1
ATOM 1583 C C . ASN A 1 189 ? 12.398 -12.875 -28.562 1 97 189 ASN A C 1
ATOM 1585 O O . ASN A 1 189 ? 13.531 -12.398 -28.5 1 97 189 ASN A O 1
ATOM 1589 N N . TYR A 1 190 ? 11.914 -13.695 -27.719 1 96.25 190 TYR A N 1
ATOM 1590 C CA . TYR A 1 190 ? 12.492 -13.906 -26.391 1 96.25 190 TYR A CA 1
ATOM 1591 C C . TYR A 1 190 ? 13.883 -14.516 -26.5 1 96.25 190 TYR A C 1
ATOM 1593 O O . TYR A 1 190 ? 14.742 -14.258 -25.656 1 96.25 190 TYR A O 1
ATOM 1601 N N . THR A 1 191 ? 14.195 -15.336 -27.516 1 96.12 191 THR A N 1
ATOM 1602 C CA . THR A 1 191 ? 15.492 -15.992 -27.625 1 96.12 191 THR A CA 1
ATOM 1603 C C . THR A 1 191 ? 16.594 -14.969 -27.828 1 96.12 191 THR A C 1
ATOM 1605 O O . THR A 1 191 ? 17.734 -15.18 -27.406 1 96.12 191 THR A O 1
ATOM 1608 N N . SER A 1 192 ? 16.219 -13.828 -28.375 1 96.25 192 SER A N 1
ATOM 1609 C CA . SER A 1 192 ? 17.203 -12.805 -28.719 1 96.25 192 SER A CA 1
ATOM 1610 C C . SER A 1 192 ? 17.172 -11.656 -27.719 1 96.25 192 SER A C 1
ATOM 1612 O O . SER A 1 192 ? 18.172 -10.992 -27.484 1 96.25 192 SER A O 1
ATOM 1614 N N . PHE A 1 193 ? 15.977 -11.422 -27.109 1 96.44 193 PHE A N 1
ATOM 1615 C CA . PHE A 1 193 ? 15.836 -10.117 -26.484 1 96.44 193 PHE A CA 1
ATOM 1616 C C . PHE A 1 193 ? 15.359 -10.266 -25.047 1 96.44 193 PHE A C 1
ATOM 1618 O O . PHE A 1 193 ? 14.664 -9.391 -24.516 1 96.44 193 PHE A O 1
ATOM 1625 N N . THR A 1 194 ? 15.602 -11.352 -24.453 1 97.31 194 THR A N 1
ATOM 1626 C CA . THR A 1 194 ? 15.414 -11.523 -23.016 1 97.31 194 THR A CA 1
ATOM 1627 C C . THR A 1 194 ? 16.625 -12.219 -22.391 1 97.31 194 THR A C 1
ATOM 1629 O O . THR A 1 194 ? 17.375 -12.914 -23.078 1 97.31 194 THR A O 1
ATOM 1632 N N . ALA A 1 195 ? 16.828 -12.016 -21.156 1 97.81 195 ALA A N 1
ATOM 1633 C CA . ALA A 1 195 ? 17.953 -12.617 -20.422 1 97.81 195 ALA A CA 1
ATOM 1634 C C . ALA A 1 195 ? 17.609 -14.039 -19.984 1 97.81 195 ALA A C 1
ATOM 1636 O O . ALA A 1 195 ? 16.453 -14.445 -20 1 97.81 195 ALA A O 1
ATOM 1637 N N . GLU A 1 196 ? 18.641 -14.773 -19.656 1 97.88 196 GLU A N 1
ATOM 1638 C CA . GLU A 1 196 ? 18.5 -16.141 -19.172 1 97.88 196 GLU A CA 1
ATOM 1639 C C . GLU A 1 196 ? 19.078 -16.297 -17.766 1 97.88 196 GLU A C 1
ATOM 1641 O O . GLU A 1 196 ? 20 -15.578 -17.391 1 97.88 196 GLU A O 1
ATOM 1646 N N . ASP A 1 197 ? 18.484 -17.219 -17.062 1 97.62 197 ASP A N 1
ATOM 1647 C CA . ASP A 1 197 ? 19.172 -17.656 -15.852 1 97.62 197 ASP A CA 1
ATOM 1648 C C . ASP A 1 197 ? 20.453 -18.422 -16.188 1 97.62 197 ASP A C 1
ATOM 1650 O O . ASP A 1 197 ? 20.672 -18.812 -17.328 1 97.62 197 ASP A O 1
ATOM 1654 N N . LEU A 1 198 ? 21.266 -18.625 -15.148 1 95.69 198 LEU A N 1
ATOM 1655 C CA . LEU A 1 198 ? 22.531 -19.328 -15.367 1 95.69 198 LEU A CA 1
ATOM 1656 C C . LEU A 1 198 ? 22.281 -20.734 -15.898 1 95.69 198 LEU A C 1
ATOM 1658 O O . LEU A 1 198 ? 23.094 -21.281 -16.641 1 95.69 198 LEU A O 1
ATOM 1662 N N . PHE A 1 199 ? 21.094 -21.297 -15.531 1 97.5 199 PHE A N 1
ATOM 1663 C CA . PHE A 1 199 ? 20.781 -22.656 -15.969 1 97.5 199 PHE A CA 1
ATOM 1664 C C . PHE A 1 199 ? 19.938 -22.625 -17.234 1 97.5 199 PHE A C 1
ATOM 1666 O O . PHE A 1 199 ? 19.406 -23.656 -17.656 1 97.5 199 PHE A O 1
ATOM 1673 N N . GLY A 1 200 ? 19.781 -21.484 -17.797 1 97.44 200 GLY A N 1
ATOM 1674 C CA . GLY A 1 200 ? 19.016 -21.359 -19.016 1 97.44 200 GLY A CA 1
ATOM 1675 C C . GLY A 1 200 ? 17.547 -21.031 -18.781 1 97.44 200 GLY A C 1
ATOM 1676 O O . GLY A 1 200 ? 17.219 -20.219 -17.922 1 97.44 200 GLY A O 1
ATOM 1677 N N . ARG A 1 201 ? 16.703 -21.578 -19.719 1 98.06 201 ARG A N 1
ATOM 1678 C CA . ARG A 1 201 ? 15.273 -21.344 -19.688 1 98.06 201 ARG A CA 1
ATOM 1679 C C . ARG A 1 201 ? 14.5 -22.625 -19.422 1 98.06 201 ARG A C 1
ATOM 1681 O O . ARG A 1 201 ? 15 -23.719 -19.703 1 98.06 201 ARG A O 1
ATOM 1688 N N . ILE A 1 202 ? 13.453 -22.484 -18.766 1 98.62 202 ILE A N 1
ATOM 1689 C CA . ILE A 1 202 ? 12.445 -23.547 -18.766 1 98.62 202 ILE A CA 1
ATOM 1690 C C . ILE A 1 202 ? 11.367 -23.219 -19.797 1 98.62 202 ILE A C 1
ATOM 1692 O O . ILE A 1 202 ? 10.781 -22.141 -19.781 1 98.62 202 ILE A O 1
ATOM 1696 N N . GLU A 1 203 ? 11.125 -24.125 -20.719 1 98.38 203 GLU A N 1
ATOM 1697 C CA . GLU A 1 203 ? 10.172 -23.891 -21.797 1 98.38 203 GLU A CA 1
ATOM 1698 C C . GLU A 1 203 ? 9.102 -24.984 -21.828 1 98.38 203 GLU A C 1
ATOM 1700 O O . GLU A 1 203 ? 9.391 -26.156 -21.562 1 98.38 203 GLU A O 1
ATOM 1705 N N . SER A 1 204 ? 7.941 -24.609 -22.094 1 98.5 204 SER A N 1
ATOM 1706 C CA . SER A 1 204 ? 6.809 -25.5 -22.281 1 98.5 204 SER A CA 1
ATOM 1707 C C . SER A 1 204 ? 6.004 -25.125 -23.516 1 98.5 204 SER A C 1
ATOM 1709 O O . SER A 1 204 ? 6.469 -24.359 -24.359 1 98.5 204 SER A O 1
ATOM 1711 N N . LYS A 1 205 ? 4.871 -25.75 -23.719 1 98.19 205 LYS A N 1
ATOM 1712 C CA . LYS A 1 205 ? 4.02 -25.547 -24.891 1 98.19 205 LYS A CA 1
ATOM 1713 C C . LYS A 1 205 ? 3.551 -24.094 -24.984 1 98.19 205 LYS A C 1
ATOM 1715 O O . LYS A 1 205 ? 3.52 -23.516 -26.062 1 98.19 205 LYS A O 1
ATOM 1720 N N . HIS A 1 206 ? 3.242 -23.531 -23.797 1 98.5 206 HIS A N 1
ATOM 1721 C CA . HIS A 1 206 ? 2.539 -22.25 -23.859 1 98.5 206 HIS A CA 1
ATOM 1722 C C . HIS A 1 206 ? 3.357 -21.141 -23.203 1 98.5 206 HIS A C 1
ATOM 1724 O O . HIS A 1 206 ? 3.021 -19.953 -23.328 1 98.5 206 HIS A O 1
ATOM 1730 N N . SER A 1 207 ? 4.449 -21.484 -22.484 1 98.62 207 SER A N 1
ATOM 1731 C CA . SER A 1 207 ? 5.164 -20.469 -21.703 1 98.62 207 SER A CA 1
ATOM 1732 C C . SER A 1 207 ? 6.66 -20.766 -21.672 1 98.62 207 SER A C 1
ATOM 1734 O O . SER A 1 207 ? 7.102 -21.844 -22.078 1 98.62 207 SER A O 1
ATOM 1736 N N . PHE A 1 208 ? 7.418 -19.828 -21.266 1 98.81 208 PHE A N 1
ATOM 1737 C CA . PHE A 1 208 ? 8.859 -19.953 -21.047 1 98.81 208 PHE A CA 1
ATOM 1738 C C . PHE A 1 208 ? 9.32 -18.984 -19.969 1 98.81 208 PHE A C 1
ATOM 1740 O O . PHE A 1 208 ? 8.609 -18.031 -19.625 1 98.81 208 PHE A O 1
ATOM 1747 N N . THR A 1 209 ? 10.508 -19.234 -19.406 1 98.88 209 THR A N 1
ATOM 1748 C CA . THR A 1 209 ? 11.055 -18.344 -18.391 1 98.88 209 THR A CA 1
ATOM 1749 C C . THR A 1 209 ? 12.164 -17.469 -18.984 1 98.88 209 THR A C 1
ATOM 1751 O O . THR A 1 209 ? 12.805 -17.859 -19.969 1 98.88 209 THR A O 1
ATOM 1754 N N . ALA A 1 210 ? 12.328 -16.375 -18.5 1 98.75 210 ALA A N 1
ATOM 1755 C CA . ALA A 1 210 ? 13.461 -15.484 -18.719 1 98.75 210 ALA A CA 1
ATOM 1756 C C . ALA A 1 210 ? 13.906 -14.836 -17.422 1 98.75 210 ALA A C 1
ATOM 1758 O O . ALA A 1 210 ? 13.078 -14.523 -16.562 1 98.75 210 ALA A O 1
ATOM 1759 N N . ALA A 1 211 ? 15.211 -14.711 -17.281 1 98.06 211 ALA A N 1
ATOM 1760 C CA . ALA A 1 211 ? 15.672 -13.898 -16.156 1 98.06 211 ALA A CA 1
ATOM 1761 C C . ALA A 1 211 ? 15.312 -12.43 -16.359 1 98.06 211 ALA A C 1
ATOM 1763 O O . ALA A 1 211 ? 15.383 -11.914 -17.484 1 98.06 211 ALA A O 1
ATOM 1764 N N . ASN A 1 212 ? 14.875 -11.812 -15.32 1 96.31 212 ASN A N 1
ATOM 1765 C CA . ASN A 1 212 ? 14.641 -10.375 -15.461 1 96.31 212 ASN A CA 1
ATOM 1766 C C . ASN A 1 212 ? 15.945 -9.617 -15.68 1 96.31 212 ASN A C 1
ATOM 1768 O O . ASN A 1 212 ? 16.938 -9.852 -14.977 1 96.31 212 ASN A O 1
ATOM 1772 N N . ALA A 1 213 ? 15.969 -8.711 -16.594 1 93.88 213 ALA A N 1
ATOM 1773 C CA . ALA A 1 213 ? 17.172 -7.961 -16.953 1 93.88 213 ALA A CA 1
ATOM 1774 C C . ALA A 1 213 ? 17.578 -7.016 -15.82 1 93.88 213 ALA A C 1
ATOM 1776 O O . ALA A 1 213 ? 18.766 -6.77 -15.609 1 93.88 213 ALA A O 1
ATOM 1777 N N . PHE A 1 214 ? 16.641 -6.473 -15.18 1 92.88 214 PHE A N 1
ATOM 1778 C CA . PHE A 1 214 ? 16.828 -5.602 -14.023 1 92.88 214 PHE A CA 1
ATOM 1779 C C . PHE A 1 214 ? 16.156 -6.195 -12.789 1 92.88 214 PHE A C 1
ATOM 1781 O O . PHE A 1 214 ? 14.992 -5.91 -12.516 1 92.88 214 PHE A O 1
ATOM 1788 N N . LYS A 1 215 ? 16.875 -6.879 -12 1 95.62 215 LYS A N 1
ATOM 1789 C CA . LYS A 1 215 ? 16.359 -7.695 -10.906 1 95.62 215 LYS A CA 1
ATOM 1790 C C . LYS A 1 215 ? 16.016 -6.832 -9.695 1 95.62 215 LYS A C 1
ATOM 1792 O O . LYS A 1 215 ? 16.625 -5.777 -9.484 1 95.62 215 LYS A O 1
ATOM 1797 N N . TYR A 1 216 ? 14.992 -7.281 -8.992 1 94.88 216 TYR A N 1
ATOM 1798 C CA . TYR A 1 216 ? 14.773 -6.66 -7.691 1 94.88 216 TYR A CA 1
ATOM 1799 C C . TYR A 1 216 ? 15.031 -7.648 -6.559 1 94.88 216 TYR A C 1
ATOM 1801 O O . TYR A 1 216 ? 14.742 -7.359 -5.395 1 94.88 216 TYR A O 1
ATOM 1809 N N . ASP A 1 217 ? 15.555 -8.789 -6.883 1 96.38 217 ASP A N 1
ATOM 1810 C CA . ASP A 1 217 ? 16.062 -9.805 -5.957 1 96.38 217 ASP A CA 1
ATOM 1811 C C . ASP A 1 217 ? 17.062 -10.727 -6.645 1 96.38 217 ASP A C 1
ATOM 1813 O O . ASP A 1 217 ? 17.25 -10.648 -7.859 1 96.38 217 ASP A O 1
ATOM 1817 N N . ALA A 1 218 ? 17.75 -11.539 -5.855 1 96.44 218 ALA A N 1
ATOM 1818 C CA . ALA A 1 218 ? 18.797 -12.398 -6.406 1 96.44 218 ALA A CA 1
ATOM 1819 C C . ALA A 1 218 ? 18.219 -13.359 -7.445 1 96.44 218 ALA A C 1
ATOM 1821 O O . ALA A 1 218 ? 18.766 -13.492 -8.539 1 96.44 218 ALA A O 1
ATOM 1822 N N . TRP A 1 219 ? 17.219 -14.07 -7.055 1 98.12 219 TRP A N 1
ATOM 1823 C CA . TRP A 1 219 ? 16.5 -14.938 -7.977 1 98.12 219 TRP A CA 1
ATOM 1824 C C . TRP A 1 219 ? 15.164 -14.305 -8.383 1 98.12 219 TRP A C 1
ATOM 1826 O O . TRP A 1 219 ? 14.211 -14.297 -7.602 1 98.12 219 TRP A O 1
ATOM 1836 N N . HIS A 1 220 ? 15.125 -13.742 -9.5 1 98.38 220 HIS A N 1
ATOM 1837 C CA . HIS A 1 220 ? 14 -13.031 -10.094 1 98.38 220 HIS A CA 1
ATOM 1838 C C . HIS A 1 220 ? 13.891 -13.32 -11.586 1 98.38 220 HIS A C 1
ATOM 1840 O O . HIS A 1 220 ? 14.773 -12.93 -12.359 1 98.38 220 HIS A O 1
ATOM 1846 N N . ALA A 1 221 ? 12.828 -13.992 -11.922 1 98.75 221 ALA A N 1
ATOM 1847 C CA . ALA A 1 221 ? 12.594 -14.344 -13.312 1 98.75 221 ALA A CA 1
ATOM 1848 C C . ALA A 1 221 ? 11.164 -14.039 -13.727 1 98.75 221 ALA A C 1
ATOM 1850 O O . ALA A 1 221 ? 10.375 -13.523 -12.93 1 98.75 221 ALA A O 1
ATOM 1851 N N . LEU A 1 222 ? 10.938 -14.258 -15 1 98.75 222 LEU A N 1
ATOM 1852 C CA . LEU A 1 222 ? 9.617 -14.086 -15.594 1 98.75 222 LEU A CA 1
ATOM 1853 C C . LEU A 1 222 ? 9.086 -15.406 -16.141 1 98.75 222 LEU A C 1
ATOM 1855 O O . LEU A 1 222 ? 9.859 -16.219 -16.656 1 98.75 222 LEU A O 1
ATOM 1859 N N . VAL A 1 223 ? 7.879 -15.641 -15.914 1 98.94 223 VAL A N 1
ATOM 1860 C CA . VAL A 1 223 ? 7.141 -16.594 -16.734 1 98.94 223 VAL A CA 1
ATOM 1861 C C . VAL A 1 223 ? 6.336 -15.859 -17.797 1 98.94 223 VAL A C 1
ATOM 1863 O O . VAL A 1 223 ? 5.465 -15.047 -17.469 1 98.94 223 VAL A O 1
ATOM 1866 N N . ILE A 1 224 ? 6.602 -16.109 -19.078 1 98.81 224 ILE A N 1
ATOM 1867 C CA . ILE A 1 224 ? 6.035 -15.367 -20.188 1 98.81 224 ILE A CA 1
ATOM 1868 C C . ILE A 1 224 ? 5.23 -16.312 -21.094 1 98.81 224 ILE A C 1
ATOM 1870 O O . ILE A 1 224 ? 5.703 -17.391 -21.453 1 98.81 224 ILE A O 1
ATOM 1874 N N . THR A 1 225 ? 4.008 -15.93 -21.391 1 98.69 225 THR A N 1
ATOM 1875 C CA . THR A 1 225 ? 3.221 -16.719 -22.328 1 98.69 225 THR A CA 1
ATOM 1876 C C . THR A 1 225 ? 3.717 -16.531 -23.766 1 98.69 225 THR A C 1
ATOM 1878 O O . THR A 1 225 ? 4.301 -15.492 -24.078 1 98.69 225 THR A O 1
ATOM 1881 N N . ARG A 1 226 ? 3.475 -17.484 -24.562 1 97.94 226 ARG A N 1
ATOM 1882 C CA . ARG A 1 226 ? 3.838 -17.344 -25.969 1 97.94 226 ARG A CA 1
ATOM 1883 C C . ARG A 1 226 ? 2.867 -16.406 -26.688 1 97.94 226 ARG A C 1
ATOM 1885 O O . ARG A 1 226 ? 3.246 -15.727 -27.641 1 97.94 226 ARG A O 1
ATOM 1892 N N . GLU A 1 227 ? 1.672 -16.359 -26.234 1 97 227 GLU A N 1
ATOM 1893 C CA . GLU A 1 227 ? 0.662 -15.469 -26.797 1 97 227 GLU A CA 1
ATOM 1894 C C . GLU A 1 227 ? 0.908 -14.023 -26.359 1 97 227 GLU A C 1
ATOM 1896 O O . GLU A 1 227 ? 1.024 -13.742 -25.172 1 97 227 GLU A O 1
ATOM 1901 N N . HIS A 1 228 ? 0.885 -13.078 -27.266 1 98.12 228 HIS A N 1
ATOM 1902 C CA . HIS A 1 228 ? 1.21 -11.68 -27.031 1 98.12 228 HIS A CA 1
ATOM 1903 C C . HIS A 1 228 ? 0.02 -10.922 -26.453 1 98.12 228 HIS A C 1
ATOM 1905 O O . HIS A 1 228 ? 0.191 -10.047 -25.609 1 98.12 228 HIS A O 1
ATOM 1911 N N . HIS A 1 229 ? -1.15 -11.234 -26.969 1 98.38 229 HIS A N 1
ATOM 1912 C CA . HIS A 1 229 ? -2.314 -10.453 -26.562 1 98.38 229 HIS A CA 1
ATOM 1913 C C . HIS A 1 229 ? -2.572 -10.594 -25.062 1 98.38 229 HIS A C 1
ATOM 1915 O O . HIS A 1 229 ? -2.645 -11.711 -24.547 1 98.38 229 HIS A O 1
ATOM 1921 N N . PRO A 1 230 ? -2.787 -9.531 -24.344 1 98.38 230 PRO A N 1
ATOM 1922 C CA . PRO A 1 230 ? -2.805 -9.578 -22.891 1 98.38 230 PRO A CA 1
ATOM 1923 C C . PRO A 1 230 ? -4.023 -10.312 -22.328 1 98.38 230 PRO A C 1
ATOM 1925 O O . PRO A 1 230 ? -3.992 -10.805 -21.203 1 98.38 230 PRO A O 1
ATOM 1928 N N . LEU A 1 231 ? -5.074 -10.453 -23.109 1 98.25 231 LEU A N 1
ATOM 1929 C CA . LEU A 1 231 ? -6.309 -11 -22.547 1 98.25 231 LEU A CA 1
ATOM 1930 C C . LEU A 1 231 ? -6.559 -12.414 -23.062 1 98.25 231 LEU A C 1
ATOM 1932 O O . LEU A 1 231 ? -7.5 -13.078 -22.625 1 98.25 231 LEU A O 1
ATOM 1936 N N . ASN A 1 232 ? -5.691 -12.852 -23.984 1 97.31 232 ASN A N 1
ATOM 1937 C CA . ASN A 1 232 ? -5.945 -14.133 -24.641 1 97.31 232 ASN A CA 1
ATOM 1938 C C . ASN A 1 232 ? -5.145 -15.258 -24 1 97.31 232 ASN A C 1
ATOM 1940 O O . ASN A 1 232 ? -4.137 -15.703 -24.547 1 97.31 232 ASN A O 1
ATOM 1944 N N . TRP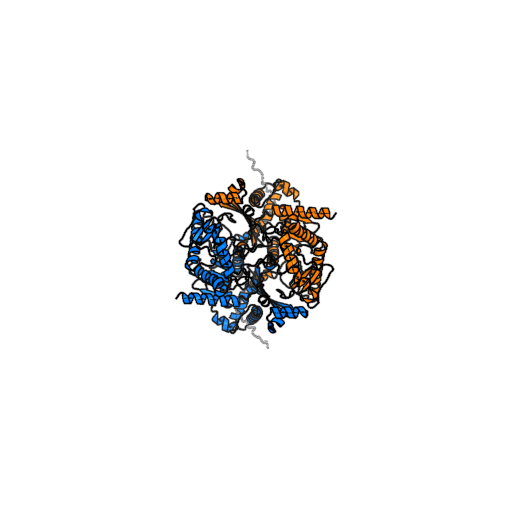 A 1 233 ? -5.527 -15.789 -22.953 1 97.75 233 TRP A N 1
ATOM 1945 C CA . TRP A 1 233 ? -4.945 -16.953 -22.281 1 97.75 233 TRP A CA 1
ATOM 1946 C C . TRP A 1 233 ? -6.035 -17.844 -21.703 1 97.75 233 TRP A C 1
ATOM 1948 O O . TRP A 1 233 ? -6.863 -17.391 -20.922 1 97.75 233 TRP A O 1
ATOM 1958 N N . SER A 1 234 ? -6.094 -19.031 -22.188 1 97.62 234 SER A N 1
ATOM 1959 C CA . SER A 1 234 ? -7.047 -20.062 -21.766 1 97.62 234 SER A CA 1
ATOM 1960 C C . SER A 1 234 ? -6.609 -20.719 -20.469 1 97.62 234 SER A C 1
ATOM 1962 O O . SER A 1 234 ? -5.551 -20.391 -19.922 1 97.62 234 SER A O 1
ATOM 1964 N N . GLU A 1 235 ? -7.516 -21.609 -19.969 1 97.75 235 GLU A N 1
ATOM 1965 C CA . GLU A 1 235 ? -7.195 -22.375 -18.766 1 97.75 235 GLU A CA 1
ATOM 1966 C C . GLU A 1 235 ? -5.891 -23.156 -18.938 1 97.75 235 GLU A C 1
ATOM 1968 O O . GLU A 1 235 ? -5.043 -23.156 -18.047 1 97.75 235 GLU A O 1
ATOM 1973 N N . ASP A 1 236 ? -5.734 -23.75 -20.109 1 98.06 236 ASP A N 1
ATOM 1974 C CA . ASP A 1 236 ? -4.539 -24.547 -20.391 1 98.06 236 ASP A CA 1
ATOM 1975 C C . ASP A 1 236 ? -3.287 -23.672 -20.359 1 98.06 236 ASP A C 1
ATOM 1977 O O . ASP A 1 236 ? -2.254 -24.078 -19.828 1 98.06 236 ASP A O 1
ATOM 1981 N N . VAL A 1 237 ? -3.344 -22.5 -20.938 1 98.62 237 VAL A N 1
ATOM 1982 C CA . VAL A 1 237 ? -2.215 -21.578 -20.969 1 98.62 237 VAL A CA 1
ATOM 1983 C C . VAL A 1 237 ? -1.857 -21.141 -19.562 1 98.62 237 VAL A C 1
ATOM 1985 O O . VAL A 1 237 ? -0.681 -21.125 -19.188 1 98.62 237 VAL A O 1
ATOM 1988 N N . PHE A 1 238 ? -2.873 -20.844 -18.766 1 98.75 238 PHE A N 1
ATOM 1989 C CA . PHE A 1 238 ? -2.652 -20.391 -17.391 1 98.75 238 PHE A CA 1
ATOM 1990 C C . PHE A 1 238 ? -2.027 -21.484 -16.547 1 98.75 238 PHE A C 1
ATOM 1992 O O . PHE A 1 238 ? -1.052 -21.25 -15.836 1 98.75 238 PHE A O 1
ATOM 1999 N N . LEU A 1 239 ? -2.609 -22.641 -16.578 1 98.75 239 LEU A N 1
ATOM 2000 C CA . LEU A 1 239 ? -2.096 -23.75 -15.805 1 98.75 239 LEU A CA 1
ATOM 2001 C C . LEU A 1 239 ? -0.675 -24.109 -16.234 1 98.75 239 LEU A C 1
ATOM 2003 O O . LEU A 1 239 ? 0.146 -24.5 -15.398 1 98.75 239 LEU A O 1
ATOM 2007 N N . ASP A 1 240 ? -0.415 -24.031 -17.531 1 98.81 240 ASP A N 1
ATOM 2008 C CA . ASP A 1 240 ? 0.936 -24.25 -18.047 1 98.81 240 ASP A CA 1
ATOM 2009 C C . ASP A 1 240 ? 1.917 -23.25 -17.438 1 98.81 240 ASP A C 1
ATOM 2011 O O . ASP A 1 240 ? 3.023 -23.609 -17.047 1 98.81 240 ASP A O 1
ATOM 2015 N N . ALA A 1 241 ? 1.553 -22.016 -17.391 1 98.88 241 ALA A N 1
ATOM 2016 C CA . ALA A 1 241 ? 2.396 -20.969 -16.797 1 98.88 241 ALA A CA 1
ATOM 2017 C C . ALA A 1 241 ? 2.693 -21.266 -15.328 1 98.88 241 ALA A C 1
ATOM 2019 O O . ALA A 1 241 ? 3.818 -21.078 -14.867 1 98.88 241 ALA A O 1
ATOM 2020 N N . MET A 1 242 ? 1.658 -21.703 -14.578 1 98.88 242 MET A N 1
ATOM 2021 C CA . MET A 1 242 ? 1.862 -22.062 -13.172 1 98.88 242 MET A CA 1
ATOM 2022 C C . MET A 1 242 ? 2.826 -23.234 -13.039 1 98.88 242 MET A C 1
ATOM 2024 O O . MET A 1 242 ? 3.68 -23.25 -12.156 1 98.88 242 MET A O 1
ATOM 2028 N N . SER A 1 243 ? 2.611 -24.156 -13.898 1 98.81 243 SER A N 1
ATOM 2029 C CA . SER A 1 243 ? 3.498 -25.312 -13.891 1 98.81 243 SER A CA 1
ATOM 2030 C C . SER A 1 243 ? 4.941 -24.906 -14.156 1 98.81 243 SER A C 1
ATOM 2032 O O . SER A 1 243 ? 5.863 -25.391 -13.5 1 98.81 243 SER A O 1
ATOM 2034 N N . VAL A 1 244 ? 5.148 -24.062 -15.148 1 98.88 244 VAL A N 1
ATOM 2035 C CA . VAL A 1 244 ? 6.48 -23.578 -15.484 1 98.88 244 VAL A CA 1
ATOM 2036 C C . VAL A 1 244 ? 7.074 -22.812 -14.297 1 98.88 244 VAL A C 1
ATOM 2038 O O . VAL A 1 244 ? 8.258 -22.969 -13.992 1 98.88 244 VAL A O 1
ATOM 2041 N N . ALA A 1 245 ? 6.312 -22.031 -13.609 1 98.94 245 ALA A N 1
ATOM 2042 C CA . ALA A 1 245 ? 6.77 -21.328 -12.414 1 98.94 245 ALA A CA 1
ATOM 2043 C C . ALA A 1 245 ? 7.25 -22.312 -11.344 1 98.94 245 ALA A C 1
ATOM 2045 O O . ALA A 1 245 ? 8.32 -22.125 -10.758 1 98.94 245 ALA A O 1
ATOM 2046 N N . MET A 1 246 ? 6.453 -23.359 -11.117 1 98.81 246 MET A N 1
ATOM 2047 C CA . MET A 1 246 ? 6.812 -24.344 -10.102 1 98.81 246 MET A CA 1
ATOM 2048 C C . MET A 1 246 ? 8.117 -25.047 -10.469 1 98.81 246 MET A C 1
ATOM 2050 O O . MET A 1 246 ? 8.953 -25.297 -9.594 1 98.81 246 MET A O 1
ATOM 2054 N N . GLN A 1 247 ? 8.266 -25.328 -11.734 1 98.88 247 GLN A N 1
ATOM 2055 C CA . GLN A 1 247 ? 9.5 -25.953 -12.203 1 98.88 247 GLN A CA 1
ATOM 2056 C C . GLN A 1 247 ? 10.695 -25.031 -11.977 1 98.88 247 GLN A C 1
ATOM 2058 O O . GLN A 1 247 ? 11.781 -25.5 -11.609 1 98.88 247 GLN A O 1
ATOM 2063 N N . TRP A 1 248 ? 10.5 -23.781 -12.219 1 98.88 248 TRP A N 1
ATOM 2064 C CA . TRP A 1 248 ? 11.57 -22.812 -12.016 1 98.88 248 TRP A CA 1
ATOM 2065 C C . TRP A 1 248 ? 11.984 -22.766 -10.547 1 98.88 248 TRP A C 1
ATOM 2067 O O . TRP A 1 248 ? 13.172 -22.734 -10.227 1 98.88 248 TRP A O 1
ATOM 2077 N N . TYR A 1 249 ? 11.016 -22.734 -9.617 1 98.88 249 TYR A N 1
ATOM 2078 C CA . TYR A 1 249 ? 11.312 -22.719 -8.195 1 98.88 249 TYR A CA 1
ATOM 2079 C C . TYR A 1 249 ? 12.148 -23.938 -7.793 1 98.88 249 TYR A C 1
ATOM 2081 O O . TYR A 1 249 ? 13.133 -23.797 -7.062 1 98.88 249 TYR A O 1
ATOM 2089 N N . ASP A 1 250 ? 11.742 -25.062 -8.281 1 98.69 250 ASP A N 1
ATOM 2090 C CA . ASP A 1 250 ? 12.461 -26.297 -7.969 1 98.69 250 ASP A CA 1
ATOM 2091 C C . ASP A 1 250 ? 13.898 -26.234 -8.5 1 98.69 250 ASP A C 1
ATOM 2093 O O . ASP A 1 250 ? 14.836 -26.656 -7.816 1 98.69 250 ASP A O 1
ATOM 2097 N N . LYS A 1 251 ? 14 -25.766 -9.719 1 98.75 251 LYS A N 1
ATOM 2098 C CA . LYS A 1 251 ? 15.32 -25.672 -10.336 1 98.75 251 LYS A CA 1
ATOM 2099 C C . LYS A 1 251 ? 16.234 -24.734 -9.547 1 98.75 251 LYS A C 1
ATOM 2101 O O . LYS A 1 251 ? 17.391 -25.062 -9.281 1 98.75 251 LYS A O 1
ATOM 2106 N N . VAL A 1 252 ? 15.758 -23.547 -9.172 1 98.69 252 VAL A N 1
ATOM 2107 C CA . VAL A 1 252 ? 16.547 -22.594 -8.398 1 98.69 252 VAL A CA 1
ATOM 2108 C C . VAL A 1 252 ? 16.953 -23.219 -7.066 1 98.69 252 VAL A C 1
ATOM 2110 O O . VAL A 1 252 ? 18.109 -23.094 -6.652 1 98.69 252 VAL A O 1
ATOM 2113 N N . HIS A 1 253 ? 16.031 -23.859 -6.395 1 98.5 253 HIS A N 1
ATOM 2114 C CA . HIS A 1 253 ? 16.344 -24.484 -5.117 1 98.5 253 HIS A CA 1
ATOM 2115 C C . HIS A 1 253 ? 17.422 -25.562 -5.273 1 98.5 253 HIS A C 1
ATOM 2117 O O . HIS A 1 253 ? 18.234 -25.75 -4.375 1 98.5 253 HIS A O 1
ATOM 2123 N N . SER A 1 254 ? 17.391 -26.266 -6.352 1 98.06 254 SER A N 1
ATOM 2124 C CA . SER A 1 254 ? 18.375 -27.312 -6.598 1 98.06 254 SER A CA 1
ATOM 2125 C C . SER A 1 254 ? 19.766 -26.719 -6.785 1 98.06 254 SER A C 1
ATOM 2127 O O . SER A 1 254 ? 20.766 -27.375 -6.469 1 98.06 254 SER A O 1
ATOM 2129 N N . VAL A 1 255 ? 19.859 -25.516 -7.324 1 96.38 255 VAL A N 1
ATOM 2130 C CA . VAL A 1 255 ? 21.141 -24.875 -7.609 1 96.38 255 VAL A CA 1
ATOM 2131 C C . VAL A 1 255 ? 21.609 -24.094 -6.383 1 96.38 255 VAL A C 1
ATOM 2133 O O . VAL A 1 255 ? 22.812 -23.938 -6.16 1 96.38 255 VAL A O 1
ATOM 2136 N N . ASP A 1 256 ? 20.703 -23.562 -5.688 1 96.06 256 ASP A N 1
ATOM 2137 C CA . ASP A 1 256 ? 20.969 -22.812 -4.465 1 96.06 256 ASP A CA 1
ATOM 2138 C C . ASP A 1 256 ? 19.984 -23.203 -3.359 1 96.06 256 ASP A C 1
ATOM 2140 O O . ASP A 1 256 ? 18.906 -22.609 -3.238 1 96.06 256 ASP A O 1
ATOM 2144 N N . ILE A 1 257 ? 20.359 -24 -2.461 1 96 257 ILE A N 1
ATOM 2145 C CA . ILE A 1 257 ? 19.484 -24.656 -1.491 1 96 257 ILE A CA 1
ATOM 2146 C C . ILE A 1 257 ? 19.047 -23.641 -0.438 1 96 257 ILE A C 1
ATOM 2148 O O . ILE A 1 257 ? 18.062 -23.875 0.281 1 96 257 ILE A O 1
ATOM 2152 N N . ARG A 1 258 ? 19.781 -22.562 -0.254 1 95.62 258 ARG A N 1
ATOM 2153 C CA . ARG A 1 258 ? 19.406 -21.547 0.727 1 95.62 258 ARG A CA 1
ATOM 2154 C C . ARG A 1 258 ? 18.062 -20.906 0.374 1 95.62 258 ARG A C 1
ATOM 2156 O O . ARG A 1 258 ? 17.359 -20.391 1.251 1 95.62 258 ARG A O 1
ATOM 2163 N N . TYR A 1 259 ? 17.641 -20.844 -0.906 1 98.19 259 TYR A N 1
ATOM 2164 C CA . TYR A 1 259 ? 16.422 -20.203 -1.394 1 98.19 259 TYR A CA 1
ATOM 2165 C C . TYR A 1 259 ? 15.266 -21.188 -1.446 1 98.19 259 TYR A C 1
ATOM 2167 O O . TYR A 1 259 ? 15.352 -22.203 -2.131 1 98.19 259 TYR A O 1
ATOM 2175 N N . LYS A 1 260 ? 14.125 -20.844 -0.736 1 98.44 260 LYS A N 1
ATOM 2176 C CA . LYS A 1 260 ? 13.109 -21.875 -0.562 1 98.44 260 LYS A CA 1
ATOM 2177 C C . LYS A 1 260 ? 11.727 -21.266 -0.37 1 98.44 260 LYS A C 1
ATOM 2179 O O . LYS A 1 260 ? 10.75 -21.969 -0.14 1 98.44 260 LYS A O 1
ATOM 2184 N N . LEU A 1 261 ? 11.539 -19.938 -0.342 1 98.44 261 LEU A N 1
ATOM 2185 C CA . LEU A 1 261 ? 10.258 -19.266 -0.15 1 98.44 261 LEU A CA 1
ATOM 2186 C C . LEU A 1 261 ? 9.766 -18.641 -1.456 1 98.44 261 LEU A C 1
ATOM 2188 O O . LEU A 1 261 ? 10.141 -17.531 -1.799 1 98.44 261 LEU A O 1
ATOM 2192 N N . PRO A 1 262 ? 8.844 -19.281 -2.176 1 98.75 262 PRO A N 1
ATOM 2193 C CA . PRO A 1 262 ? 8.406 -18.812 -3.492 1 98.75 262 PRO A CA 1
ATOM 2194 C C . PRO A 1 262 ? 7.348 -17.719 -3.41 1 98.75 262 PRO A C 1
ATOM 2196 O O . PRO A 1 262 ? 6.465 -17.781 -2.549 1 98.75 262 PRO A O 1
ATOM 2199 N N . THR A 1 263 ? 7.402 -16.766 -4.254 1 98.75 263 THR A N 1
ATOM 2200 C CA . THR A 1 263 ? 6.414 -15.703 -4.445 1 98.75 263 THR A CA 1
ATOM 2201 C C . THR A 1 263 ? 6.203 -15.422 -5.93 1 98.75 263 THR A C 1
ATOM 2203 O O . THR A 1 263 ? 7.152 -15.461 -6.715 1 98.75 263 THR A O 1
ATOM 2206 N N . LEU A 1 264 ? 5.012 -15.188 -6.34 1 98.94 264 LEU A N 1
ATOM 2207 C CA . LEU A 1 264 ? 4.652 -14.883 -7.719 1 98.94 264 LEU A CA 1
ATOM 2208 C C . LEU A 1 264 ? 3.814 -13.617 -7.793 1 98.94 264 LEU A C 1
ATOM 2210 O O . LEU A 1 264 ? 2.9 -13.422 -6.992 1 98.94 264 LEU A O 1
ATOM 2214 N N . LEU A 1 265 ? 4.137 -12.695 -8.695 1 98.88 265 LEU A N 1
ATOM 2215 C CA . LEU A 1 265 ? 3.408 -11.445 -8.883 1 98.88 265 LEU A CA 1
ATOM 2216 C C . LEU A 1 265 ? 2.977 -11.281 -10.336 1 98.88 265 LEU A C 1
ATOM 2218 O O . LEU A 1 265 ? 3.701 -11.68 -11.25 1 98.88 265 LEU A O 1
ATOM 2222 N N . TRP A 1 266 ? 1.847 -10.688 -10.547 1 98.88 266 TRP A N 1
ATOM 2223 C CA . TRP A 1 266 ? 1.343 -10.461 -11.898 1 98.88 266 TRP A CA 1
ATOM 2224 C C . TRP A 1 266 ? 0.583 -9.141 -11.984 1 98.88 266 TRP A C 1
ATOM 2226 O O . TRP A 1 266 ? -0.378 -8.922 -11.242 1 98.88 266 TRP A O 1
ATOM 2236 N N . ASP A 1 267 ? 1.036 -8.25 -12.797 1 98.75 267 ASP A N 1
ATOM 2237 C CA . ASP A 1 267 ? 0.326 -7.043 -13.219 1 98.75 267 ASP A CA 1
ATOM 2238 C C . ASP A 1 267 ? -0.085 -7.133 -14.688 1 98.75 267 ASP A C 1
ATOM 2240 O O . ASP A 1 267 ? 0.753 -7.375 -15.555 1 98.75 267 ASP A O 1
ATOM 2244 N N . LEU A 1 268 ? -1.308 -6.934 -14.969 1 98.62 268 LEU A N 1
ATOM 2245 C CA . LEU A 1 268 ? -1.757 -7.012 -16.359 1 98.62 268 LEU A CA 1
ATOM 2246 C C . LEU A 1 268 ? -2.182 -5.641 -16.859 1 98.62 268 LEU A C 1
ATOM 2248 O O . LEU A 1 268 ? -3.074 -5.008 -16.297 1 98.62 268 LEU A O 1
ATOM 2252 N N . LEU A 1 269 ? -1.538 -5.18 -18 1 98.19 269 LEU A N 1
ATOM 2253 C CA . LEU A 1 269 ? -1.782 -3.926 -18.703 1 98.19 269 LEU A CA 1
ATOM 2254 C C . LEU A 1 269 ? -1.098 -2.764 -17.984 1 98.19 269 LEU A C 1
ATOM 2256 O O . LEU A 1 269 ? -0.819 -2.84 -16.781 1 98.19 269 LEU A O 1
ATOM 2260 N N . PRO A 1 270 ? -0.837 -1.694 -18.641 1 95.94 270 PRO A N 1
ATOM 2261 C CA . PRO A 1 270 ? -0.01 -0.595 -18.141 1 95.94 270 PRO A CA 1
ATOM 2262 C C . PRO A 1 270 ? -0.63 0.107 -16.922 1 95.94 270 PRO A C 1
ATOM 2264 O O . PRO A 1 270 ? 0.078 0.458 -15.984 1 95.94 270 PRO A O 1
ATOM 2267 N N . HIS A 1 271 ? -1.907 0.259 -16.875 1 96.56 271 HIS A N 1
ATOM 2268 C CA . HIS A 1 271 ? -2.523 0.968 -15.766 1 96.56 271 HIS A CA 1
ATOM 2269 C C . HIS A 1 271 ? -2.334 0.208 -14.453 1 96.56 271 HIS A C 1
ATOM 2271 O O . HIS A 1 271 ? -2.451 0.788 -13.375 1 96.56 271 HIS A O 1
ATOM 2277 N N . ALA A 1 272 ? -2.07 -1.104 -14.578 1 97.62 272 ALA A N 1
ATOM 2278 C CA . ALA A 1 272 ? -1.713 -1.905 -13.406 1 97.62 272 ALA A CA 1
ATOM 2279 C C . ALA A 1 272 ? -0.198 -1.995 -13.25 1 97.62 272 ALA A C 1
ATOM 2281 O O . ALA A 1 272 ? 0.303 -2.822 -12.484 1 97.62 272 ALA A O 1
ATOM 2282 N N . SER A 1 273 ? 0.504 -1.247 -14.039 1 96.62 273 SER A N 1
ATOM 2283 C CA . SER A 1 273 ? 1.942 -1.061 -13.883 1 96.62 273 SER A CA 1
ATOM 2284 C C . SER A 1 273 ? 2.727 -2.074 -14.703 1 96.62 273 SER A C 1
ATOM 2286 O O . SER A 1 273 ? 3.941 -2.209 -14.539 1 96.62 273 SER A O 1
ATOM 2288 N N . ALA A 1 274 ? 2.094 -2.791 -15.578 1 96.56 274 ALA A N 1
ATOM 2289 C CA . ALA A 1 274 ? 2.848 -3.664 -16.469 1 96.56 274 ALA A CA 1
ATOM 2290 C C . ALA A 1 274 ? 3.689 -2.85 -17.453 1 96.56 274 ALA A C 1
ATOM 2292 O O . ALA A 1 274 ? 3.16 -2.014 -18.188 1 96.56 274 ALA A O 1
ATOM 2293 N N . SER A 1 275 ? 4.91 -3.123 -17.469 1 90.94 275 SER A N 1
ATOM 2294 C CA . SER A 1 275 ? 5.805 -2.398 -18.359 1 90.94 275 SER A CA 1
ATOM 2295 C C . SER A 1 275 ? 5.684 -2.908 -19.797 1 90.94 275 SER A C 1
ATOM 2297 O O . SER A 1 275 ? 5.988 -2.184 -20.75 1 90.94 275 SER A O 1
ATOM 2299 N N . GLN A 1 276 ? 5.348 -4.141 -19.938 1 94.06 276 GLN A N 1
ATOM 2300 C CA . GLN A 1 276 ? 5.074 -4.781 -21.234 1 94.06 276 GLN A CA 1
ATOM 2301 C C . GLN A 1 276 ? 3.633 -5.281 -21.297 1 94.06 276 GLN A C 1
ATOM 2303 O O . GLN A 1 276 ? 3.113 -5.824 -20.312 1 94.06 276 GLN A O 1
ATOM 2308 N N . VAL A 1 277 ? 3.047 -5.102 -22.438 1 97.06 277 VAL A N 1
ATOM 2309 C CA . VAL A 1 277 ? 1.662 -5.508 -22.656 1 97.06 277 VAL A CA 1
ATOM 2310 C C . VAL A 1 277 ? 1.573 -7.031 -22.688 1 97.06 277 VAL A C 1
ATOM 2312 O O . VAL A 1 277 ? 0.584 -7.617 -22.25 1 97.06 277 VAL A O 1
ATOM 2315 N N . HIS A 1 278 ? 2.645 -7.613 -23.281 1 98.44 278 HIS A N 1
ATOM 2316 C CA . HIS A 1 278 ? 2.748 -9.062 -23.359 1 98.44 278 HIS A CA 1
ATOM 2317 C C . HIS A 1 278 ? 2.668 -9.703 -21.984 1 98.44 278 HIS A C 1
ATOM 2319 O O . HIS A 1 278 ? 3.449 -9.367 -21.078 1 98.44 278 HIS A O 1
ATOM 2325 N N . PRO A 1 279 ? 1.699 -10.68 -21.766 1 98.69 279 PRO A N 1
ATOM 2326 C CA . PRO A 1 279 ? 1.507 -11.266 -20.438 1 98.69 279 PRO A CA 1
ATOM 2327 C C . PRO A 1 279 ? 2.773 -11.922 -19.906 1 98.69 279 PRO A C 1
ATOM 2329 O O . PRO A 1 279 ? 3.377 -12.766 -20.578 1 98.69 279 PRO A O 1
ATOM 2332 N N . HIS A 1 280 ? 3.162 -11.539 -18.75 1 98.81 280 HIS A N 1
ATOM 2333 C CA . HIS A 1 280 ? 4.336 -12.078 -18.062 1 98.81 280 HIS A CA 1
ATOM 2334 C C . HIS A 1 280 ? 4.18 -11.992 -16.562 1 98.81 280 HIS A C 1
ATOM 2336 O O . HIS A 1 280 ? 3.678 -10.992 -16.031 1 98.81 280 HIS A O 1
ATOM 2342 N N . LEU A 1 281 ? 4.512 -13.008 -15.836 1 98.81 281 LEU A N 1
ATOM 2343 C CA . LEU A 1 281 ? 4.461 -13.109 -14.383 1 98.81 281 LEU A CA 1
ATOM 2344 C C . LEU A 1 281 ? 5.863 -13.047 -13.789 1 98.81 281 LEU A C 1
ATOM 2346 O O . LEU A 1 281 ? 6.797 -13.656 -14.32 1 98.81 281 LEU A O 1
ATOM 2350 N N . HIS A 1 282 ? 6.004 -12.32 -12.711 1 98.88 282 HIS A N 1
ATOM 2351 C CA . HIS A 1 282 ? 7.27 -12.273 -11.984 1 98.88 282 HIS A CA 1
ATOM 2352 C C . HIS A 1 282 ? 7.352 -13.391 -10.945 1 98.88 282 HIS A C 1
ATOM 2354 O O . HIS A 1 282 ? 6.445 -13.555 -10.133 1 98.88 282 HIS A O 1
ATOM 2360 N N . ILE A 1 283 ? 8.414 -14.133 -10.977 1 98.88 283 ILE A N 1
ATOM 2361 C CA . ILE A 1 283 ? 8.625 -15.203 -10 1 98.88 283 ILE A CA 1
ATOM 2362 C C . ILE A 1 283 ? 9.93 -14.969 -9.25 1 98.88 283 ILE A C 1
ATOM 2364 O O . ILE A 1 283 ? 10.953 -14.617 -9.859 1 98.88 283 ILE A O 1
ATOM 2368 N N . ASN A 1 284 ? 9.852 -15.094 -7.973 1 98.62 284 ASN A N 1
ATOM 2369 C CA . ASN A 1 284 ? 10.961 -14.891 -7.051 1 98.62 284 ASN A CA 1
ATOM 2370 C C . ASN A 1 284 ? 11.078 -16.031 -6.039 1 98.62 284 ASN A C 1
ATOM 2372 O O . ASN A 1 284 ? 10.062 -16.578 -5.609 1 98.62 284 ASN A O 1
ATOM 2376 N N . LEU A 1 285 ? 12.258 -16.391 -5.73 1 98.75 285 LEU A N 1
ATOM 2377 C CA . LEU A 1 285 ? 12.516 -17.328 -4.645 1 98.75 285 LEU A CA 1
ATOM 2378 C C . LEU A 1 285 ? 13.383 -16.688 -3.568 1 98.75 285 LEU A C 1
ATOM 2380 O O . LEU A 1 285 ? 14.508 -16.266 -3.844 1 98.75 285 LEU A O 1
ATOM 2384 N N . LEU A 1 286 ? 12.828 -16.641 -2.379 1 98.12 286 LEU A N 1
ATOM 2385 C CA . LEU A 1 286 ? 13.477 -15.93 -1.281 1 98.12 286 LEU A CA 1
ATOM 2386 C C . LEU A 1 286 ? 14.086 -16.906 -0.285 1 98.12 286 LEU A C 1
ATOM 2388 O O . LEU A 1 286 ? 13.648 -18.062 -0.19 1 98.12 286 LEU A O 1
ATOM 2392 N N . PRO A 1 287 ? 15.094 -16.5 0.471 1 96.12 287 PRO A N 1
ATOM 2393 C CA . PRO A 1 287 ? 15.789 -17.453 1.337 1 96.12 287 PRO A CA 1
ATOM 2394 C C . PRO A 1 287 ? 15.18 -17.531 2.736 1 96.12 287 PRO A C 1
ATOM 2396 O O . PRO A 1 287 ? 14.836 -18.625 3.201 1 96.12 287 PRO A O 1
ATOM 2399 N N . ASP A 1 288 ? 15.016 -16.359 3.428 1 91.38 288 ASP A N 1
ATOM 2400 C CA . ASP A 1 288 ? 14.797 -16.422 4.867 1 91.38 288 ASP A CA 1
ATOM 2401 C C . ASP A 1 288 ? 13.492 -15.734 5.254 1 91.38 288 ASP A C 1
ATOM 2403 O O . ASP A 1 288 ? 12.883 -16.062 6.273 1 91.38 288 ASP A O 1
ATOM 2407 N N . ARG A 1 289 ? 13.109 -14.82 4.535 1 95.81 289 ARG A N 1
ATOM 2408 C CA . ARG A 1 289 ? 11.922 -14.031 4.828 1 95.81 289 ARG A CA 1
ATOM 2409 C C . ARG A 1 289 ? 11.164 -13.68 3.549 1 95.81 289 ARG A C 1
ATOM 2411 O O . ARG A 1 289 ? 11.781 -13.367 2.527 1 95.81 289 ARG A O 1
ATOM 2418 N N . TYR A 1 290 ? 9.859 -13.766 3.68 1 98.25 290 TYR A N 1
ATOM 2419 C CA . TYR A 1 290 ? 9.062 -13.297 2.549 1 98.25 290 TYR A CA 1
ATOM 2420 C C . TYR A 1 290 ? 9.141 -11.781 2.412 1 98.25 290 TYR A C 1
ATOM 2422 O O . TYR A 1 290 ? 9.703 -11.102 3.275 1 98.25 290 TYR A O 1
ATOM 2430 N N . TYR A 1 291 ? 8.625 -11.273 1.323 1 98.25 291 TYR A N 1
ATOM 2431 C CA . TYR A 1 291 ? 8.492 -9.828 1.177 1 98.25 291 TYR A CA 1
ATOM 2432 C C . TYR A 1 291 ? 7.543 -9.258 2.227 1 98.25 291 TYR A C 1
ATOM 2434 O O . TYR A 1 291 ? 6.664 -9.969 2.725 1 98.25 291 TYR A O 1
ATOM 2442 N N . GLY A 1 292 ? 7.73 -8.023 2.539 1 98.06 292 GLY A N 1
ATOM 2443 C CA . GLY A 1 292 ? 7.18 -7.379 3.717 1 98.06 292 GLY A CA 1
ATOM 2444 C C . GLY A 1 292 ? 5.68 -7.566 3.854 1 98.06 292 GLY A C 1
ATOM 2445 O O . GLY A 1 292 ? 5.18 -7.852 4.945 1 98.06 292 GLY A O 1
ATOM 2446 N N . VAL A 1 293 ? 4.906 -7.402 2.787 1 98.31 293 VAL A N 1
ATOM 2447 C CA . VAL A 1 293 ? 3.451 -7.484 2.875 1 98.31 293 VAL A CA 1
ATOM 2448 C C . VAL A 1 293 ? 3.033 -8.93 3.15 1 98.31 293 VAL A C 1
ATOM 2450 O O . VAL A 1 293 ? 2.102 -9.172 3.918 1 98.31 293 VAL A O 1
ATOM 2453 N N . ILE A 1 294 ? 3.693 -9.875 2.527 1 98.62 294 ILE A N 1
ATOM 2454 C CA . ILE A 1 294 ? 3.457 -11.289 2.795 1 98.62 294 ILE A CA 1
ATOM 2455 C C . ILE A 1 294 ? 3.922 -11.633 4.207 1 98.62 294 ILE A C 1
ATOM 2457 O O . ILE A 1 294 ? 3.223 -12.328 4.949 1 98.62 294 ILE A O 1
ATOM 2461 N N . GLU A 1 295 ? 5.098 -11.102 4.539 1 98.38 295 GLU A N 1
ATOM 2462 C CA . GLU A 1 295 ? 5.629 -11.32 5.883 1 98.38 295 GLU A CA 1
ATOM 2463 C C . GLU A 1 295 ? 4.691 -10.758 6.945 1 98.38 295 GLU A C 1
ATOM 2465 O O . GLU A 1 295 ? 4.582 -11.312 8.039 1 98.38 295 GLU A O 1
ATOM 2470 N N . ASN A 1 296 ? 4.031 -9.672 6.637 1 98.31 296 ASN A N 1
ATOM 2471 C CA . ASN A 1 296 ? 3.062 -9.102 7.566 1 98.31 296 ASN A CA 1
ATOM 2472 C C . ASN A 1 296 ? 1.937 -10.078 7.879 1 98.31 296 ASN A C 1
ATOM 2474 O O . ASN A 1 296 ? 1.497 -10.18 9.023 1 98.31 296 ASN A O 1
ATOM 2478 N N . TRP A 1 297 ? 1.405 -10.766 6.859 1 98.5 297 TRP A N 1
ATOM 2479 C CA . TRP A 1 297 ? 0.369 -11.766 7.105 1 98.5 297 TRP A CA 1
ATOM 2480 C C . TRP A 1 297 ? 0.92 -12.938 7.914 1 98.5 297 TRP A C 1
ATOM 2482 O O . TRP A 1 297 ? 0.203 -13.531 8.719 1 98.5 297 TRP A O 1
ATOM 2492 N N . ARG A 1 298 ? 2.205 -13.25 7.672 1 98.12 298 ARG A N 1
ATOM 2493 C CA . ARG A 1 298 ? 2.861 -14.305 8.438 1 98.12 298 ARG A CA 1
ATOM 2494 C C . ARG A 1 298 ? 3.008 -13.906 9.898 1 98.12 298 ARG A C 1
ATOM 2496 O O . ARG A 1 298 ? 2.703 -14.703 10.797 1 98.12 298 ARG A O 1
ATOM 2503 N N . ILE A 1 299 ? 3.424 -12.688 10.148 1 97.94 299 ILE A N 1
ATOM 2504 C CA . ILE A 1 299 ? 3.545 -12.148 11.5 1 97.94 299 ILE A CA 1
ATOM 2505 C C . ILE A 1 299 ? 2.17 -12.109 12.164 1 97.94 299 ILE A C 1
ATOM 2507 O O . ILE A 1 299 ? 2.029 -12.469 13.336 1 97.94 299 ILE A O 1
ATOM 2511 N N . ALA A 1 300 ? 1.139 -11.688 11.398 1 98 300 ALA A N 1
ATOM 2512 C CA . ALA A 1 300 ? -0.231 -11.664 11.906 1 98 300 ALA A CA 1
ATOM 2513 C C . ALA A 1 300 ? -0.673 -13.055 12.352 1 98 300 ALA A C 1
ATOM 2515 O O . ALA A 1 300 ? -1.287 -13.211 13.414 1 98 300 ALA A O 1
ATOM 2516 N N . ALA A 1 301 ? -0.348 -14.023 11.547 1 98.19 301 ALA A N 1
ATOM 2517 C CA . ALA A 1 301 ? -0.7 -15.406 11.867 1 98.19 301 ALA A CA 1
ATOM 2518 C C . ALA A 1 301 ? -0.002 -15.859 13.148 1 98.19 301 ALA A C 1
ATOM 2520 O O . ALA A 1 301 ? -0.599 -16.547 13.977 1 98.19 301 ALA A O 1
ATOM 2521 N N . GLU A 1 302 ? 1.289 -15.484 13.266 1 97.5 302 GLU A N 1
ATOM 2522 C CA . GLU A 1 302 ? 2.049 -15.797 14.477 1 97.5 302 GLU A CA 1
ATOM 2523 C C . GLU A 1 302 ? 1.402 -15.18 15.711 1 97.5 302 GLU A C 1
ATOM 2525 O O . GLU A 1 302 ? 1.22 -15.859 16.734 1 97.5 302 GLU A O 1
ATOM 2530 N N . HIS A 1 303 ? 1.026 -13.898 15.617 1 97 303 HIS A N 1
ATOM 2531 C CA . HIS A 1 303 ? 0.404 -13.211 16.734 1 97 303 HIS A CA 1
ATOM 2532 C C . HIS A 1 303 ? -0.956 -13.812 17.078 1 97 303 HIS A C 1
ATOM 2534 O O . HIS A 1 303 ? -1.307 -13.945 18.25 1 97 303 HIS A O 1
ATOM 2540 N N . TYR A 1 304 ? -1.697 -14.164 16.062 1 97.81 304 TYR A N 1
ATOM 2541 C CA . TYR A 1 304 ? -3.012 -14.766 16.281 1 97.81 304 TYR A CA 1
ATOM 2542 C C . TYR A 1 304 ? -2.891 -16.109 17 1 97.81 304 TYR A C 1
ATOM 2544 O O . TYR A 1 304 ? -3.633 -16.375 17.938 1 97.81 304 TYR A O 1
ATOM 2552 N N . ASN A 1 305 ? -1.977 -16.906 16.547 1 96.88 305 ASN A N 1
ATOM 2553 C CA . ASN A 1 305 ? -1.767 -18.203 17.188 1 96.88 305 ASN A CA 1
ATOM 2554 C C . ASN A 1 305 ? -1.31 -18.062 18.625 1 96.88 305 ASN A C 1
ATOM 2556 O O . ASN A 1 305 ? -1.668 -18.859 19.484 1 96.88 305 ASN A O 1
ATOM 2560 N N . ASN A 1 306 ? -0.507 -17.047 18.891 1 95.5 306 ASN A N 1
ATOM 2561 C CA . ASN A 1 306 ? -0.087 -16.781 20.266 1 95.5 306 ASN A CA 1
ATOM 2562 C C . ASN A 1 306 ? -1.271 -16.406 21.156 1 95.5 306 ASN A C 1
ATOM 2564 O O . ASN A 1 306 ? -1.332 -16.797 22.312 1 95.5 306 ASN A O 1
ATOM 2568 N N . ASP A 1 307 ? -2.18 -15.625 20.594 1 96.94 307 ASP A N 1
ATOM 2569 C CA . ASP A 1 307 ? -3.355 -15.195 21.344 1 96.94 307 ASP A CA 1
ATOM 2570 C C . ASP A 1 307 ? -4.352 -16.344 21.516 1 96.94 307 ASP A C 1
ATOM 2572 O O . ASP A 1 307 ? -5.043 -16.422 22.531 1 96.94 307 ASP A O 1
ATOM 2576 N N . PHE A 1 308 ? -4.465 -17.156 20.484 1 96.94 308 PHE A N 1
ATOM 2577 C CA . PHE A 1 308 ? -5.398 -18.266 20.453 1 96.94 308 PHE A CA 1
ATOM 2578 C C . PHE A 1 308 ? -4.68 -19.562 20.094 1 96.94 308 PHE A C 1
ATOM 2580 O O . PHE A 1 308 ? -4.836 -20.078 18.984 1 96.94 308 PHE A O 1
ATOM 2587 N N . PRO A 1 309 ? -4.039 -20.156 21.109 1 95.19 309 PRO A N 1
ATOM 2588 C CA . PRO A 1 309 ? -3.275 -21.375 20.812 1 95.19 309 PRO A CA 1
ATOM 2589 C C . PRO A 1 309 ? -4.141 -22.5 20.25 1 95.19 309 PRO A C 1
ATOM 2591 O O . PRO A 1 309 ? -5.285 -22.672 20.672 1 95.19 309 PRO A O 1
ATOM 2594 N N . GLY A 1 310 ? -3.627 -23.172 19.25 1 94.31 310 GLY A N 1
ATOM 2595 C CA . GLY A 1 310 ? -4.34 -24.281 18.641 1 94.31 310 GLY A CA 1
ATOM 2596 C C . GLY A 1 310 ? -5.172 -23.875 17.438 1 94.31 310 GLY A C 1
ATOM 2597 O O . GLY A 1 310 ? -5.875 -24.703 16.844 1 94.31 310 GLY A O 1
ATOM 2598 N N . THR A 1 311 ? -5.062 -22.594 17.109 1 94.62 311 THR A N 1
ATOM 2599 C CA . THR A 1 311 ? -5.812 -22.109 15.961 1 94.62 311 THR A CA 1
ATOM 2600 C C . THR A 1 311 ? -4.871 -21.641 14.852 1 94.62 311 THR A C 1
ATOM 2602 O O . THR A 1 311 ? -3.711 -21.328 15.117 1 94.62 311 THR A O 1
ATOM 2605 N N . ASN A 1 312 ? -5.355 -21.75 13.664 1 96.75 312 ASN A N 1
ATOM 2606 C CA . ASN A 1 312 ? -4.652 -21.234 12.5 1 96.75 312 ASN A CA 1
ATOM 2607 C C . ASN A 1 312 ? -5.344 -19.984 11.945 1 96.75 312 ASN A C 1
ATOM 2609 O O . ASN A 1 312 ? -6.531 -20.031 11.609 1 96.75 312 ASN A O 1
ATOM 2613 N N . TYR A 1 313 ? -4.629 -18.922 11.867 1 97.81 313 TYR A N 1
ATOM 2614 C CA . TYR A 1 313 ? -5.152 -17.625 11.438 1 97.81 313 TYR A CA 1
ATOM 2615 C C . TYR A 1 313 ? -5.879 -17.75 10.102 1 97.81 313 TYR A C 1
ATOM 2617 O O . TYR A 1 313 ? -6.977 -17.203 9.938 1 97.81 313 TYR A O 1
ATOM 2625 N N . PHE A 1 314 ? -5.309 -18.469 9.125 1 98.31 314 PHE A N 1
ATOM 2626 C CA . PHE A 1 314 ? -5.859 -18.547 7.781 1 98.31 314 PHE A CA 1
ATOM 2627 C C . PHE A 1 314 ? -7.109 -19.422 7.758 1 98.31 314 PHE A C 1
ATOM 2629 O O . PHE A 1 314 ? -8.062 -19.125 7.027 1 98.31 314 PHE A O 1
ATOM 2636 N N . THR A 1 315 ? -7.086 -20.453 8.547 1 97.5 315 THR A N 1
ATOM 2637 C CA . THR A 1 315 ? -8.289 -21.266 8.695 1 97.5 315 THR A CA 1
ATOM 2638 C C . THR A 1 315 ? -9.438 -20.422 9.242 1 97.5 315 THR A C 1
ATOM 2640 O O . THR A 1 315 ? -10.562 -20.5 8.742 1 97.5 315 THR A O 1
ATOM 2643 N N . GLU A 1 316 ? -9.125 -19.641 10.234 1 96.88 316 GLU A N 1
ATOM 2644 C CA . GLU A 1 316 ? -10.125 -18.766 10.852 1 96.88 316 GLU A CA 1
ATOM 2645 C C . GLU A 1 316 ? -10.617 -17.719 9.867 1 96.88 316 GLU A C 1
ATOM 2647 O O . GLU A 1 316 ? -11.82 -17.438 9.797 1 96.88 316 GLU A O 1
ATOM 2652 N N . LEU A 1 317 ? -9.734 -17.141 9.133 1 97.62 317 LEU A N 1
ATOM 2653 C CA . LEU A 1 317 ? -10.086 -16.109 8.148 1 97.62 317 LEU A CA 1
ATOM 2654 C C . LEU A 1 317 ? -11.055 -16.672 7.117 1 97.62 317 LEU A C 1
ATOM 2656 O O . LEU A 1 317 ? -12.055 -16.016 6.785 1 97.62 317 LEU A O 1
ATOM 2660 N N . LEU A 1 318 ? -10.766 -17.828 6.605 1 97.31 318 LEU A N 1
ATOM 2661 C CA . LEU A 1 318 ? -11.633 -18.453 5.613 1 97.31 318 LEU A CA 1
ATOM 2662 C C . LEU A 1 318 ? -12.992 -18.781 6.219 1 97.31 318 LEU A C 1
ATOM 2664 O O . LEU A 1 318 ? -14.031 -18.547 5.594 1 97.31 318 LEU A O 1
ATOM 2668 N N . ASP A 1 319 ? -12.961 -19.328 7.371 1 96.62 319 ASP A N 1
ATOM 2669 C CA . ASP A 1 319 ? -14.203 -19.734 8.016 1 96.62 319 ASP A CA 1
ATOM 2670 C C . ASP A 1 319 ? -15.102 -18.516 8.258 1 96.62 319 ASP A C 1
ATOM 2672 O O . ASP A 1 319 ? -16.297 -18.562 7.965 1 96.62 319 ASP A O 1
ATOM 2676 N N . LEU A 1 320 ? -14.547 -17.484 8.766 1 96.94 320 LEU A N 1
ATOM 2677 C CA . LEU A 1 320 ? -15.32 -16.281 9.055 1 96.94 320 LEU A CA 1
ATOM 2678 C C . LEU A 1 320 ? -15.914 -15.703 7.773 1 96.94 320 LEU A C 1
ATOM 2680 O O . LEU A 1 320 ? -17.078 -15.305 7.754 1 96.94 320 LEU A O 1
ATOM 2684 N N . HIS A 1 321 ? -15.141 -15.672 6.707 1 97.56 321 HIS A N 1
ATOM 2685 C CA . HIS A 1 321 ? -15.664 -15.133 5.457 1 97.56 321 HIS A CA 1
ATOM 2686 C C . HIS A 1 321 ? -16.719 -16.062 4.852 1 97.56 321 HIS A C 1
ATOM 2688 O O . HIS A 1 321 ? -17.656 -15.602 4.191 1 97.56 321 HIS A O 1
ATOM 2694 N N . SER A 1 322 ? -16.547 -17.344 5.098 1 96.38 322 SER A N 1
ATOM 2695 C CA . SER A 1 322 ? -17.562 -18.281 4.68 1 96.38 322 SER A CA 1
ATOM 2696 C C . SER A 1 322 ? -18.875 -18.047 5.422 1 96.38 322 SER A C 1
ATOM 2698 O O . SER A 1 322 ? -19.953 -18.047 4.816 1 96.38 322 SER A O 1
ATOM 2700 N N . LEU A 1 323 ? -18.766 -17.828 6.715 1 95.94 323 LEU A N 1
ATOM 2701 C CA . LEU A 1 323 ? -19.953 -17.625 7.555 1 95.94 323 LEU A CA 1
ATOM 2702 C C . LEU A 1 323 ? -20.625 -16.297 7.246 1 95.94 323 LEU A C 1
ATOM 2704 O O . LEU A 1 323 ? -21.812 -16.125 7.496 1 95.94 323 LEU A O 1
ATOM 2708 N N . LEU A 1 324 ? -19.875 -15.391 6.656 1 96.69 324 LEU A N 1
ATOM 2709 C CA . LEU A 1 324 ? -20.438 -14.117 6.215 1 96.69 324 LEU A CA 1
ATOM 2710 C C . LEU A 1 324 ? -21.062 -14.242 4.828 1 96.69 324 LEU A C 1
ATOM 2712 O O . LEU A 1 324 ? -21.688 -13.305 4.332 1 96.69 324 LEU A O 1
ATOM 2716 N N . GLY A 1 325 ? -20.859 -15.359 4.188 1 94.81 325 GLY A N 1
ATOM 2717 C CA . GLY A 1 325 ? -21.391 -15.586 2.855 1 94.81 325 GLY A CA 1
ATOM 2718 C C . GLY A 1 325 ? -20.516 -15.016 1.756 1 94.81 325 GLY A C 1
ATOM 2719 O O . GLY A 1 325 ? -20.984 -14.766 0.645 1 94.81 325 GLY A O 1
ATOM 2720 N N . LEU A 1 326 ? -19.234 -14.852 2.045 1 97.25 326 LEU A N 1
ATOM 2721 C CA . LEU A 1 326 ? -18.344 -14.156 1.123 1 97.25 326 LEU A CA 1
ATOM 2722 C C . LEU A 1 326 ? -17.453 -15.141 0.368 1 97.25 326 LEU A C 1
ATOM 2724 O O . LEU A 1 326 ? -16.703 -14.742 -0.53 1 97.25 326 LEU A O 1
ATOM 2728 N N . ALA A 1 327 ? -17.562 -16.438 0.693 1 96.69 327 ALA A N 1
ATOM 2729 C CA . ALA A 1 327 ? -16.594 -17.406 0.18 1 96.69 327 ALA A CA 1
ATOM 2730 C C . ALA A 1 327 ? -17.25 -18.375 -0.799 1 96.69 327 ALA A C 1
ATOM 2732 O O . ALA A 1 327 ? -18.453 -18.641 -0.71 1 96.69 327 ALA A O 1
ATOM 2733 N N . ILE A 1 328 ? -16.5 -18.812 -1.75 1 96 328 ILE A N 1
ATOM 2734 C CA . ILE A 1 328 ? -16.844 -19.938 -2.609 1 96 328 ILE A CA 1
ATOM 2735 C C . ILE A 1 328 ? -15.789 -21.031 -2.475 1 96 328 ILE A C 1
ATOM 2737 O O . ILE A 1 328 ? -14.594 -20.75 -2.41 1 96 328 ILE A O 1
ATOM 2741 N N . HIS A 1 329 ? -16.234 -22.219 -2.307 1 94.81 329 HIS A N 1
ATOM 2742 C CA . HIS A 1 329 ? -15.344 -23.359 -2.121 1 94.81 329 HIS A CA 1
ATOM 2743 C C . HIS A 1 329 ? -15.258 -24.203 -3.387 1 94.81 329 HIS A C 1
ATOM 2745 O O . HIS A 1 329 ? -16.266 -24.391 -4.078 1 94.81 329 HIS A O 1
ATOM 2751 N N . PHE A 1 330 ? -14.125 -24.625 -3.74 1 95.06 330 PHE A N 1
ATOM 2752 C CA . PHE A 1 330 ? -13.828 -25.484 -4.883 1 95.06 330 PHE A CA 1
ATOM 2753 C C . PHE A 1 330 ? -12.812 -26.547 -4.504 1 95.06 330 PHE A C 1
ATOM 2755 O O . PHE A 1 330 ? -11.602 -26.297 -4.512 1 95.06 330 PHE A O 1
ATOM 2762 N N . LYS A 1 331 ? -13.328 -27.797 -4.227 1 93.75 331 LYS A N 1
ATOM 2763 C CA . LYS A 1 331 ? -12.5 -28.938 -3.824 1 93.75 331 LYS A CA 1
ATOM 2764 C C . LYS A 1 331 ? -11.602 -28.562 -2.643 1 93.75 331 LYS A C 1
ATOM 2766 O O . LYS A 1 331 ? -12.094 -28.172 -1.585 1 93.75 331 LYS A O 1
ATOM 2771 N N . THR A 1 332 ? -10.25 -28.406 -2.799 1 95.44 332 THR A N 1
ATOM 2772 C CA . THR A 1 332 ? -9.352 -28.172 -1.674 1 95.44 332 THR A CA 1
ATOM 2773 C C . THR A 1 332 ? -8.945 -26.703 -1.609 1 95.44 332 THR A C 1
ATOM 2775 O O . THR A 1 332 ? -8.016 -26.344 -0.878 1 95.44 332 THR A O 1
ATOM 2778 N N . ALA A 1 333 ? -9.586 -25.844 -2.377 1 97.06 333 ALA A N 1
ATOM 2779 C CA . ALA A 1 333 ? -9.297 -24.406 -2.406 1 97.06 333 ALA A CA 1
ATOM 2780 C C . ALA A 1 333 ? -10.562 -23.594 -2.166 1 97.06 333 ALA A C 1
ATOM 2782 O O . ALA A 1 333 ? -11.672 -24.109 -2.25 1 97.06 333 ALA A O 1
ATOM 2783 N N . ALA A 1 334 ? -10.406 -22.391 -1.77 1 97.44 334 ALA A N 1
ATOM 2784 C CA . ALA A 1 334 ? -11.516 -21.469 -1.583 1 97.44 334 ALA A CA 1
ATOM 2785 C C . ALA A 1 334 ? -11.117 -20.031 -1.949 1 97.44 334 ALA A C 1
ATOM 2787 O O . ALA A 1 334 ? -9.938 -19.688 -1.903 1 97.44 334 ALA A O 1
ATOM 2788 N N . ALA A 1 335 ? -12.062 -19.312 -2.426 1 98.31 335 ALA A N 1
ATOM 2789 C CA . ALA A 1 335 ? -11.898 -17.891 -2.711 1 98.31 335 ALA A CA 1
ATOM 2790 C C . ALA A 1 335 ? -12.914 -17.062 -1.938 1 98.31 335 ALA A C 1
ATOM 2792 O O . ALA A 1 335 ? -14.07 -17.453 -1.797 1 98.31 335 ALA A O 1
ATOM 2793 N N . PHE A 1 336 ? -12.461 -15.914 -1.414 1 98.12 336 PHE A N 1
ATOM 2794 C CA . PHE A 1 336 ? -13.438 -15.078 -0.725 1 98.12 336 PHE A CA 1
ATOM 2795 C C . PHE A 1 336 ? -13.156 -13.602 -0.97 1 98.12 336 PHE A C 1
ATOM 2797 O O . PHE A 1 336 ? -12.016 -13.219 -1.226 1 98.12 336 PHE A O 1
ATOM 2804 N N . ALA A 1 337 ? -14.227 -12.797 -0.971 1 98.75 337 ALA A N 1
ATOM 2805 C CA . ALA A 1 337 ? -14.094 -11.344 -0.976 1 98.75 337 ALA A CA 1
ATOM 2806 C C . ALA A 1 337 ? -13.68 -10.82 0.398 1 98.75 337 ALA A C 1
ATOM 2808 O O . ALA A 1 337 ? -14.398 -11.016 1.384 1 98.75 337 ALA A O 1
ATOM 2809 N N . ASN A 1 338 ? -12.562 -10.188 0.449 1 98.62 338 ASN A N 1
ATOM 2810 C CA . ASN A 1 338 ? -11.977 -9.703 1.695 1 98.62 338 ASN A CA 1
ATOM 2811 C C . ASN A 1 338 ? -12.75 -8.508 2.25 1 98.62 338 ASN A C 1
ATOM 2813 O O . ASN A 1 338 ? -13.141 -7.613 1.498 1 98.62 338 ASN A O 1
ATOM 2817 N N . ILE A 1 339 ? -12.984 -8.461 3.584 1 98.5 339 ILE A N 1
ATOM 2818 C CA . ILE A 1 339 ? -13.734 -7.34 4.137 1 98.5 339 ILE A CA 1
ATOM 2819 C C . ILE A 1 339 ? -12.766 -6.23 4.547 1 98.5 339 ILE A C 1
ATOM 2821 O O . ILE A 1 339 ? -13.195 -5.152 4.969 1 98.5 339 ILE A O 1
ATOM 2825 N N . THR A 1 340 ? -11.5 -6.484 4.449 1 98.56 340 THR A N 1
ATOM 2826 C CA . THR A 1 340 ? -10.477 -5.445 4.504 1 98.56 340 THR A CA 1
ATOM 2827 C C . THR A 1 340 ? -9.648 -5.43 3.223 1 98.56 340 THR A C 1
ATOM 2829 O O . THR A 1 340 ? -8.422 -5.551 3.266 1 98.56 340 THR A O 1
ATOM 2832 N N . PRO A 1 341 ? -10.305 -5.211 2.129 1 98.44 341 PRO A N 1
ATOM 2833 C CA . PRO A 1 341 ? -9.602 -5.254 0.844 1 98.44 341 PRO A CA 1
ATOM 2834 C C . PRO A 1 341 ? -8.578 -4.137 0.694 1 98.44 341 PRO A C 1
ATOM 2836 O O . PRO A 1 341 ? -8.75 -3.053 1.26 1 98.44 341 PRO A O 1
ATOM 2839 N N . LYS A 1 342 ? -7.52 -4.461 -0.031 1 98.06 342 LYS A N 1
ATOM 2840 C CA . LYS A 1 342 ? -6.496 -3.475 -0.37 1 98.06 342 LYS A CA 1
ATOM 2841 C C . LYS A 1 342 ? -7.027 -2.455 -1.374 1 98.06 342 LYS A C 1
ATOM 2843 O O . LYS A 1 342 ? -6.613 -1.293 -1.362 1 98.06 342 LYS A O 1
ATOM 2848 N N . LYS A 1 343 ? -7.863 -2.855 -2.211 1 97.62 343 LYS A N 1
ATOM 2849 C CA . LYS A 1 343 ? -8.508 -2.039 -3.234 1 97.62 343 LYS A CA 1
ATOM 2850 C C . LYS A 1 343 ? -9.789 -2.701 -3.738 1 97.62 343 LYS A C 1
ATOM 2852 O O . LYS A 1 343 ? -10.188 -3.76 -3.244 1 97.62 343 LYS A O 1
ATOM 2857 N N . ASP A 1 344 ? -10.414 -2.102 -4.719 1 96.25 344 ASP A N 1
ATOM 2858 C CA . ASP A 1 344 ? -11.695 -2.578 -5.238 1 96.25 344 ASP A CA 1
ATOM 2859 C C . ASP A 1 344 ? -11.586 -4.016 -5.742 1 96.25 344 ASP A C 1
ATOM 2861 O O . ASP A 1 344 ? -10.586 -4.387 -6.359 1 96.25 344 ASP A O 1
ATOM 2865 N N . ASN A 1 345 ? -12.578 -4.828 -5.363 1 98 345 ASN A N 1
ATOM 2866 C CA . ASN A 1 345 ? -12.805 -6.164 -5.91 1 98 345 ASN A CA 1
ATOM 2867 C C . ASN A 1 345 ? -11.742 -7.152 -5.438 1 98 345 ASN A C 1
ATOM 2869 O O . ASN A 1 345 ? -11.375 -8.07 -6.168 1 98 345 ASN A O 1
ATOM 2873 N N . GLU A 1 346 ? -11.18 -6.957 -4.293 1 98.75 346 GLU A N 1
ATOM 2874 C CA . GLU A 1 346 ? -10.164 -7.906 -3.852 1 98.75 346 GLU A CA 1
ATOM 2875 C C . GLU A 1 346 ? -10.773 -9.273 -3.561 1 98.75 346 GLU A C 1
ATOM 2877 O O . GLU A 1 346 ? -11.758 -9.375 -2.828 1 98.75 346 GLU A O 1
ATOM 2882 N N . ILE A 1 347 ? -10.156 -10.242 -4.062 1 98.94 347 ILE A N 1
ATOM 2883 C CA . ILE A 1 347 ? -10.438 -11.641 -3.766 1 98.94 347 ILE A CA 1
ATOM 2884 C C . ILE A 1 347 ? -9.172 -12.32 -3.238 1 98.94 347 ILE A C 1
ATOM 2886 O O . ILE A 1 347 ? -8.078 -12.109 -3.768 1 98.94 347 ILE A O 1
ATOM 2890 N N . VAL A 1 348 ? -9.344 -13.062 -2.162 1 98.88 348 VAL A N 1
ATOM 2891 C CA . VAL A 1 348 ? -8.281 -13.914 -1.636 1 98.88 348 VAL A CA 1
ATOM 2892 C C . VAL A 1 348 ? -8.57 -15.375 -1.984 1 98.88 348 VAL A C 1
ATOM 2894 O O . VAL A 1 348 ? -9.68 -15.867 -1.751 1 98.88 348 VAL A O 1
ATOM 2897 N N . VAL A 1 349 ? -7.656 -16 -2.602 1 98.88 349 VAL A N 1
ATOM 2898 C CA . VAL A 1 349 ? -7.758 -17.438 -2.879 1 98.88 349 VAL A CA 1
ATOM 2899 C C . VAL A 1 349 ? -6.812 -18.203 -1.967 1 98.88 349 VAL A C 1
ATOM 2901 O O . VAL A 1 349 ? -5.625 -17.875 -1.874 1 98.88 349 VAL A O 1
ATOM 2904 N N . LEU A 1 350 ? -7.336 -19.203 -1.285 1 98.12 350 LEU A N 1
ATOM 2905 C CA . LEU A 1 350 ? -6.578 -20.016 -0.338 1 98.12 350 LEU A CA 1
ATOM 2906 C C . LEU A 1 350 ? -6.602 -21.484 -0.735 1 98.12 350 LEU A C 1
ATOM 2908 O O . LEU A 1 350 ? -7.621 -21.984 -1.218 1 98.12 350 LEU A O 1
ATOM 2912 N N . GLY A 1 351 ? -5.453 -22.125 -0.569 1 96.94 351 GLY A N 1
ATOM 2913 C CA . GLY A 1 351 ? -5.371 -23.562 -0.785 1 96.94 351 GLY A CA 1
ATOM 2914 C C . GLY A 1 351 ? -4.465 -24.266 0.21 1 96.94 351 GLY A C 1
ATOM 2915 O O . GLY A 1 351 ? -3.613 -23.641 0.835 1 96.94 351 GLY A O 1
ATOM 2916 N N . GLN A 1 352 ? -4.691 -25.484 0.425 1 88.19 352 GLN A N 1
ATOM 2917 C CA . GLN A 1 352 ? -3.857 -26.312 1.3 1 88.19 352 GLN A CA 1
ATOM 2918 C C . GLN A 1 352 ? -2.465 -26.5 0.708 1 88.19 352 GLN A C 1
ATOM 2920 O O . GLN A 1 352 ? -1.486 -26.641 1.443 1 88.19 352 GLN A O 1
ATOM 2925 N N . ALA A 1 353 ? -2.434 -26.609 -0.587 1 93.12 353 ALA A N 1
ATOM 2926 C CA . ALA A 1 353 ? -1.209 -26.766 -1.37 1 93.12 353 ALA A CA 1
ATOM 2927 C C . ALA A 1 353 ? -1.34 -26.078 -2.727 1 93.12 353 ALA A C 1
ATOM 2929 O O . ALA A 1 353 ? -2.451 -25.797 -3.186 1 93.12 353 ALA A O 1
ATOM 2930 N N . PRO A 1 354 ? -0.172 -25.734 -3.293 1 97.5 354 PRO A N 1
ATOM 2931 C CA . PRO A 1 354 ? -0.234 -25.203 -4.66 1 97.5 354 PRO A CA 1
ATOM 2932 C C . PRO A 1 354 ? -0.52 -26.297 -5.691 1 97.5 354 PRO A C 1
ATOM 2934 O O . PRO A 1 354 ? 0.314 -26.562 -6.562 1 97.5 354 PRO A O 1
ATOM 2937 N N . ASN A 1 355 ? -1.691 -26.859 -5.633 1 97.38 355 ASN A N 1
ATOM 2938 C CA . ASN A 1 355 ? -2.092 -27.953 -6.508 1 97.38 355 ASN A CA 1
ATOM 2939 C C . ASN A 1 355 ? -3.064 -27.484 -7.582 1 97.38 355 ASN A C 1
ATOM 2941 O O . ASN A 1 355 ? -3.299 -26.281 -7.734 1 97.38 355 ASN A O 1
ATOM 2945 N N . GLU A 1 356 ? -3.545 -28.359 -8.344 1 97.62 356 GLU A N 1
ATOM 2946 C CA . GLU A 1 356 ? -4.402 -28.047 -9.484 1 97.62 356 GLU A CA 1
ATOM 2947 C C . GLU A 1 356 ? -5.688 -27.359 -9.031 1 97.62 356 GLU A C 1
ATOM 2949 O O . GLU A 1 356 ? -6.188 -26.453 -9.711 1 97.62 356 GLU A O 1
ATOM 2954 N N . ASP A 1 357 ? -6.262 -27.781 -7.887 1 97.44 357 ASP A N 1
ATOM 2955 C CA . ASP A 1 357 ? -7.477 -27.156 -7.363 1 97.44 357 ASP A CA 1
ATOM 2956 C C . ASP A 1 357 ? -7.266 -25.672 -7.113 1 97.44 357 ASP A C 1
ATOM 2958 O O . ASP A 1 357 ? -8.109 -24.859 -7.477 1 97.44 357 ASP A O 1
ATOM 2962 N N . PHE A 1 358 ? -6.168 -25.406 -6.484 1 98.5 358 PHE A N 1
ATOM 2963 C CA . PHE A 1 358 ? -5.84 -24.031 -6.172 1 98.5 358 PHE A CA 1
ATOM 2964 C C . PHE A 1 358 ? -5.691 -23.203 -7.445 1 98.5 358 PHE A C 1
ATOM 2966 O O . PHE A 1 358 ? -6.289 -22.125 -7.57 1 98.5 358 PHE A O 1
ATOM 2973 N N . PHE A 1 359 ? -4.938 -23.672 -8.43 1 98.88 359 PHE A N 1
ATOM 2974 C CA . PHE A 1 359 ? -4.633 -22.906 -9.633 1 98.88 359 PHE A CA 1
ATOM 2975 C C . PHE A 1 359 ? -5.867 -22.781 -10.516 1 98.88 359 PHE A C 1
ATOM 2977 O O . PHE A 1 359 ? -6.07 -21.75 -11.164 1 98.88 359 PHE A O 1
ATOM 2984 N N . LYS A 1 360 ? -6.688 -23.766 -10.578 1 98.12 360 LYS A N 1
ATOM 2985 C CA . LYS A 1 360 ? -7.918 -23.688 -11.359 1 98.12 360 LYS A CA 1
ATOM 2986 C C . LYS A 1 360 ? -8.867 -22.641 -10.781 1 98.12 360 LYS A C 1
ATOM 2988 O O . LYS A 1 360 ? -9.445 -21.844 -11.523 1 98.12 360 LYS A O 1
ATOM 2993 N N . LEU A 1 361 ? -9.047 -22.703 -9.445 1 98.38 361 LEU A N 1
ATOM 2994 C CA . LEU A 1 361 ? -9.914 -21.719 -8.828 1 98.38 361 LEU A CA 1
ATOM 2995 C C . LEU A 1 361 ? -9.383 -20.297 -9.078 1 98.38 361 LEU A C 1
ATOM 2997 O O . LEU A 1 361 ? -10.156 -19.375 -9.344 1 98.38 361 LEU A O 1
ATOM 3001 N N . LEU A 1 362 ? -8.094 -20.172 -8.969 1 98.81 362 LEU A N 1
ATOM 3002 C CA . LEU A 1 362 ? -7.473 -18.891 -9.242 1 98.81 362 LEU A CA 1
ATOM 3003 C C . LEU A 1 362 ? -7.758 -18.438 -10.672 1 98.81 362 LEU A C 1
ATOM 3005 O O . LEU A 1 362 ? -8.078 -17.266 -10.906 1 98.81 362 LEU A O 1
ATOM 3009 N N . TYR A 1 363 ? -7.645 -19.344 -11.602 1 98.75 363 TYR A N 1
ATOM 3010 C CA . TYR A 1 363 ? -7.969 -19.062 -12.992 1 98.75 363 TYR A CA 1
ATOM 3011 C C . TYR A 1 363 ? -9.414 -18.594 -13.133 1 98.75 363 TYR A C 1
ATOM 3013 O O . TYR A 1 363 ? -9.688 -17.609 -13.828 1 98.75 363 TYR A O 1
ATOM 3021 N N . TYR A 1 364 ? -10.328 -19.281 -12.492 1 98.69 364 TYR A N 1
ATOM 3022 C CA . TYR A 1 364 ? -11.742 -18.938 -12.578 1 98.69 364 TYR A CA 1
ATOM 3023 C C . TYR A 1 364 ? -11.992 -17.531 -12.039 1 98.69 364 TYR A C 1
ATOM 3025 O O . TYR A 1 364 ? -12.789 -16.781 -12.594 1 98.69 364 TYR A O 1
ATOM 3033 N N . VAL A 1 365 ? -11.336 -17.219 -10.953 1 98.81 365 VAL A N 1
ATOM 3034 C CA . VAL A 1 365 ? -11.492 -15.883 -10.375 1 98.81 365 VAL A CA 1
ATOM 3035 C C . VAL A 1 365 ? -10.953 -14.828 -11.336 1 98.81 365 VAL A C 1
ATOM 3037 O O . VAL A 1 365 ? -11.578 -13.789 -11.539 1 98.81 365 VAL A O 1
ATOM 3040 N N . LEU A 1 366 ? -9.812 -15.094 -11.93 1 98.81 366 LEU A N 1
ATOM 3041 C CA . LEU A 1 366 ? -9.234 -14.164 -12.891 1 98.81 366 LEU A CA 1
ATOM 3042 C C . LEU A 1 366 ? -10.156 -13.961 -14.086 1 98.81 366 LEU A C 1
ATOM 3044 O O . LEU A 1 366 ? -10.32 -12.844 -14.578 1 98.81 366 LEU A O 1
ATOM 3048 N N . ARG A 1 367 ? -10.727 -15.031 -14.523 1 98.38 367 ARG A N 1
ATOM 3049 C CA . ARG A 1 367 ? -11.641 -14.93 -15.656 1 98.38 367 ARG A CA 1
ATOM 3050 C C . ARG A 1 367 ? -12.93 -14.211 -15.25 1 98.38 367 ARG A C 1
ATOM 3052 O O . ARG A 1 367 ? -13.531 -13.508 -16.062 1 98.38 367 ARG A O 1
ATOM 3059 N N . ALA A 1 368 ? -13.344 -14.367 -13.969 1 98.69 368 ALA A N 1
ATOM 3060 C CA . ALA A 1 368 ? -14.461 -13.562 -13.477 1 98.69 368 ALA A CA 1
ATOM 3061 C C . ALA A 1 368 ? -14.18 -12.07 -13.656 1 98.69 368 ALA A C 1
ATOM 3063 O O . ALA A 1 368 ? -15.062 -11.312 -14.07 1 98.69 368 ALA A O 1
ATOM 3064 N N . TYR A 1 369 ? -12.953 -11.648 -13.336 1 98.56 369 TYR A N 1
ATOM 3065 C CA . TYR A 1 369 ? -12.562 -10.25 -13.516 1 98.56 369 TYR A CA 1
ATOM 3066 C C . TYR A 1 369 ? -12.711 -9.82 -14.969 1 98.56 369 TYR A C 1
ATOM 3068 O O . TYR A 1 369 ? -13.375 -8.828 -15.266 1 98.56 369 TYR A O 1
ATOM 3076 N N . VAL A 1 370 ? -12.188 -10.641 -15.859 1 98.06 370 VAL A N 1
ATOM 3077 C CA . VAL A 1 370 ? -12 -10.234 -17.25 1 98.06 370 VAL A CA 1
ATOM 3078 C C . VAL A 1 370 ? -13.312 -10.398 -18.016 1 98.06 370 VAL A C 1
ATOM 3080 O O . VAL A 1 370 ? -13.781 -9.461 -18.672 1 98.06 370 VAL A O 1
ATOM 3083 N N . ASP A 1 371 ? -13.953 -11.523 -17.859 1 97.62 371 ASP A N 1
ATOM 3084 C CA . ASP A 1 371 ? -15.039 -11.906 -18.75 1 97.62 371 ASP A CA 1
ATOM 3085 C C . ASP A 1 371 ? -16.391 -11.461 -18.203 1 97.62 371 ASP A C 1
ATOM 3087 O O . ASP A 1 371 ? -17.312 -11.156 -18.969 1 97.62 371 ASP A O 1
ATOM 3091 N N . ASP A 1 372 ? -16.484 -11.422 -16.891 1 97.81 372 ASP A N 1
ATOM 3092 C CA . ASP A 1 372 ? -17.828 -11.219 -16.344 1 97.81 372 ASP A CA 1
ATOM 3093 C C . ASP A 1 372 ? -17.938 -9.852 -15.68 1 97.81 372 ASP A C 1
ATOM 3095 O O . ASP A 1 372 ? -19.016 -9.234 -15.703 1 97.81 372 ASP A O 1
ATOM 3099 N N . MET A 1 373 ? -16.891 -9.375 -15.102 1 97 373 MET A N 1
ATOM 3100 C CA . MET A 1 373 ? -16.938 -8.102 -14.383 1 97 373 MET A CA 1
ATOM 3101 C C . MET A 1 373 ? -16.344 -6.98 -15.227 1 97 373 MET A C 1
ATOM 3103 O O . MET A 1 373 ? -16.422 -5.809 -14.852 1 97 373 MET A O 1
ATOM 3107 N N . GLU A 1 374 ? -15.688 -7.277 -16.312 1 95.19 374 GLU A N 1
ATOM 3108 C CA . GLU A 1 374 ? -15.07 -6.332 -17.219 1 95.19 374 GLU A CA 1
ATOM 3109 C C . GLU A 1 374 ? -13.984 -5.512 -16.531 1 95.19 374 GLU A C 1
ATOM 3111 O O . GLU A 1 374 ? -13.883 -4.301 -16.734 1 95.19 374 GLU A O 1
ATOM 3116 N N . LYS A 1 375 ? -13.375 -6.086 -15.594 1 97.44 375 LYS A N 1
ATOM 3117 C CA . LYS A 1 375 ? -12.156 -5.555 -14.977 1 97.44 375 LYS A CA 1
ATOM 3118 C C . LYS A 1 375 ? -10.914 -6.125 -15.656 1 97.44 375 LYS A C 1
ATOM 3120 O O . LYS A 1 375 ? -10.375 -7.148 -15.219 1 97.44 375 LYS A O 1
ATOM 3125 N N . LEU A 1 376 ? -10.406 -5.406 -16.625 1 97.81 376 LEU A N 1
ATOM 3126 C CA . LEU A 1 376 ? -9.391 -5.941 -17.516 1 97.81 376 LEU A CA 1
ATOM 3127 C C . LEU A 1 376 ? -7.992 -5.758 -16.922 1 97.81 376 LEU A C 1
ATOM 3129 O O . LEU A 1 376 ? -7.066 -6.496 -17.266 1 97.81 376 LEU A O 1
ATOM 3133 N N . CYS A 1 377 ? -7.867 -4.754 -16.078 1 96.25 377 CYS A N 1
ATOM 3134 C CA . CYS A 1 377 ? -6.602 -4.441 -15.422 1 96.25 377 CYS A CA 1
ATOM 3135 C C . CYS A 1 377 ? -6.602 -4.945 -13.977 1 96.25 377 CYS A C 1
ATOM 3137 O O . CYS A 1 377 ? -7.5 -4.613 -13.203 1 96.25 377 CYS A O 1
ATOM 3139 N N . PHE A 1 378 ? -5.562 -5.77 -13.648 1 98.44 378 PHE A N 1
ATOM 3140 C CA . PHE A 1 378 ? -5.531 -6.266 -12.273 1 98.44 378 PHE A CA 1
ATOM 3141 C C . PHE A 1 378 ? -4.098 -6.43 -11.789 1 98.44 378 PHE A C 1
ATOM 3143 O O . PHE A 1 378 ? -3.158 -6.398 -12.586 1 98.44 378 PHE A O 1
ATOM 3150 N N . SER A 1 379 ? -3.895 -6.5 -10.523 1 98.81 379 SER A N 1
ATOM 3151 C CA . SER A 1 379 ? -2.67 -6.895 -9.836 1 98.81 379 SER A CA 1
ATOM 3152 C C . SER A 1 379 ? -2.91 -8.109 -8.938 1 98.81 379 SER A C 1
ATOM 3154 O O . SER A 1 379 ? -3.965 -8.227 -8.312 1 98.81 379 SER A O 1
ATOM 3156 N N . MET A 1 380 ? -1.942 -8.945 -8.898 1 98.81 380 MET A N 1
ATOM 3157 C CA . MET A 1 380 ? -2.07 -10.18 -8.117 1 98.81 380 MET A CA 1
ATOM 3158 C C . MET A 1 380 ? -0.728 -10.586 -7.52 1 98.81 380 MET A C 1
ATOM 3160 O O . MET A 1 380 ? 0.325 -10.289 -8.086 1 98.81 380 MET A O 1
ATOM 3164 N N . ALA A 1 381 ? -0.763 -11.242 -6.402 1 98.88 381 ALA A N 1
ATOM 3165 C CA . ALA A 1 381 ? 0.405 -11.898 -5.82 1 98.88 381 ALA A CA 1
ATOM 3166 C C . ALA A 1 381 ? 0.027 -13.242 -5.207 1 98.88 381 ALA A C 1
ATOM 3168 O O . ALA A 1 381 ? -1.07 -13.398 -4.664 1 98.88 381 ALA A O 1
ATOM 3169 N N . ILE A 1 382 ? 0.874 -14.195 -5.312 1 98.94 382 ILE A N 1
ATOM 3170 C CA . ILE A 1 382 ? 0.739 -15.492 -4.656 1 98.94 382 ILE A CA 1
ATOM 3171 C C . ILE A 1 382 ? 1.894 -15.695 -3.68 1 98.94 382 ILE A C 1
ATOM 3173 O O . ILE A 1 382 ? 3.057 -15.492 -4.031 1 98.94 382 ILE A O 1
ATOM 3177 N N . ALA A 1 383 ? 1.603 -16.031 -2.494 1 98.81 383 ALA A N 1
ATOM 3178 C CA . ALA A 1 383 ? 2.564 -16.547 -1.519 1 98.81 383 ALA A CA 1
ATOM 3179 C C . ALA A 1 383 ? 2.467 -18.062 -1.388 1 98.81 383 ALA A C 1
ATOM 3181 O O . ALA A 1 383 ? 1.387 -18.594 -1.135 1 98.81 383 ALA A O 1
ATOM 3182 N N . PHE A 1 384 ? 3.598 -18.719 -1.561 1 98.75 384 PHE A N 1
ATOM 3183 C CA . PHE A 1 384 ? 3.646 -20.172 -1.446 1 98.75 384 PHE A CA 1
ATOM 3184 C C . PHE A 1 384 ? 4.316 -20.594 -0.142 1 98.75 384 PHE A C 1
ATOM 3186 O O . PHE A 1 384 ? 5.113 -19.844 0.421 1 98.75 384 PHE A O 1
ATOM 3193 N N . PRO A 1 385 ? 3.924 -21.781 0.397 1 98 385 PRO A N 1
ATOM 3194 C CA . PRO A 1 385 ? 4.723 -22.297 1.509 1 98 385 PRO A CA 1
ATOM 3195 C C . PRO A 1 385 ? 6.164 -22.609 1.109 1 98 385 PRO A C 1
ATOM 3197 O O . PRO A 1 385 ? 6.473 -22.688 -0.081 1 98 385 PRO A O 1
ATOM 3200 N N . SER A 1 386 ? 7.012 -22.734 2.115 1 97.62 386 SER A N 1
ATOM 3201 C CA . SER A 1 386 ? 8.383 -23.156 1.873 1 97.62 386 SER A CA 1
ATOM 3202 C C . SER A 1 386 ? 8.43 -24.406 1.004 1 97.62 386 SER A C 1
ATOM 3204 O O . SER A 1 386 ? 7.602 -25.312 1.158 1 97.62 386 SER A O 1
ATOM 3206 N N . LEU A 1 387 ? 9.414 -24.453 0.103 1 98 387 LEU A N 1
ATOM 3207 C CA . LEU A 1 387 ? 9.609 -25.641 -0.726 1 98 387 LEU A CA 1
ATOM 3208 C C . LEU A 1 387 ? 9.969 -26.859 0.13 1 98 387 LEU A C 1
ATOM 3210 O O . LEU A 1 387 ? 9.789 -28 -0.295 1 98 387 LEU A O 1
ATOM 3214 N N . LEU A 1 388 ? 10.492 -26.547 1.303 1 96.44 388 LEU A N 1
ATOM 3215 C CA . LEU A 1 388 ? 10.906 -27.609 2.209 1 96.44 388 LEU A CA 1
ATOM 3216 C C . LEU A 1 388 ? 9.781 -27.984 3.164 1 96.44 388 LEU A C 1
ATOM 3218 O O . LEU A 1 388 ? 9.383 -27.172 4.008 1 96.44 388 LEU A O 1
ATOM 3222 N N . GLU A 1 389 ? 9.422 -29.172 3.109 1 92.81 389 GLU A N 1
ATOM 3223 C CA . GLU A 1 389 ? 8.336 -29.641 3.963 1 92.81 389 GLU A CA 1
ATOM 3224 C C . GLU A 1 389 ? 8.742 -29.625 5.434 1 92.81 389 GLU A C 1
ATOM 3226 O O . GLU A 1 389 ? 7.891 -29.484 6.312 1 92.81 389 GLU A O 1
ATOM 3231 N N . GLU A 1 390 ? 9.961 -29.688 5.715 1 94.06 390 GLU A N 1
ATOM 3232 C CA . GLU A 1 390 ? 10.469 -29.734 7.082 1 94.06 390 GLU A CA 1
ATOM 3233 C C . GLU A 1 390 ? 10.406 -28.359 7.742 1 94.06 390 GLU A C 1
ATOM 3235 O O . GLU A 1 390 ? 10.555 -28.25 8.961 1 94.06 390 GLU A O 1
ATOM 3240 N N . ASP A 1 391 ? 10.258 -27.375 6.863 1 94.44 391 ASP A N 1
ATOM 3241 C CA . ASP A 1 391 ? 10.086 -26.031 7.418 1 94.44 391 ASP A CA 1
ATOM 3242 C C . ASP A 1 391 ? 8.68 -25.844 7.984 1 94.44 391 ASP A C 1
ATOM 3244 O O . ASP A 1 391 ? 7.805 -25.281 7.324 1 94.44 391 ASP A O 1
ATOM 3248 N N . VAL A 1 392 ? 8.492 -26.172 9.242 1 94.94 392 VAL A N 1
ATOM 3249 C CA . VAL A 1 392 ? 7.145 -26.25 9.797 1 94.94 392 VAL A CA 1
ATOM 3250 C C . VAL A 1 392 ? 6.844 -24.984 10.602 1 94.94 392 VAL A C 1
ATOM 3252 O O . VAL A 1 392 ? 5.68 -24.688 10.891 1 94.94 392 VAL A O 1
ATOM 3255 N N . THR A 1 393 ? 7.855 -24.219 10.992 1 95.75 393 THR A N 1
ATOM 3256 C CA . THR A 1 393 ? 7.633 -23 11.773 1 95.75 393 THR A CA 1
ATOM 3257 C C . THR A 1 393 ? 7.109 -21.875 10.883 1 95.75 393 THR A C 1
ATOM 3259 O O . THR A 1 393 ? 7.672 -21.594 9.828 1 95.75 393 THR A O 1
ATOM 3262 N N . GLY A 1 394 ? 6.062 -21.25 11.336 1 95.81 394 GLY A N 1
ATOM 3263 C CA . GLY A 1 394 ? 5.488 -20.141 10.578 1 95.81 394 GLY A CA 1
ATOM 3264 C C . GLY A 1 394 ? 5.156 -20.516 9.141 1 95.81 394 GLY A C 1
ATOM 3265 O O . GLY A 1 394 ? 5.332 -19.703 8.234 1 95.81 394 GLY A O 1
ATOM 3266 N N . ARG A 1 395 ? 4.73 -21.734 8.914 1 96.5 395 ARG A N 1
ATOM 3267 C CA . ARG A 1 395 ? 4.508 -22.203 7.555 1 96.5 395 ARG A CA 1
ATOM 3268 C C . ARG A 1 395 ? 3.205 -21.656 6.988 1 96.5 395 ARG A C 1
ATOM 3270 O O . ARG A 1 395 ? 2.127 -21.922 7.527 1 96.5 395 ARG A O 1
ATOM 3277 N N . LEU A 1 396 ? 3.273 -20.953 5.926 1 97.25 396 LEU A N 1
ATOM 3278 C CA . LEU A 1 396 ? 2.123 -20.359 5.25 1 97.25 396 LEU A CA 1
ATOM 3279 C C . LEU A 1 396 ? 1.39 -21.406 4.414 1 97.25 396 LEU A C 1
ATOM 3281 O O . LEU A 1 396 ? 2.012 -22.328 3.879 1 97.25 396 LEU A O 1
ATOM 3285 N N . PRO A 1 397 ? 0.023 -21.312 4.363 1 97.75 397 PRO A N 1
ATOM 3286 C CA . PRO A 1 397 ? -0.629 -21.938 3.213 1 97.75 397 PRO A CA 1
ATOM 3287 C C . PRO A 1 397 ? -0.334 -21.219 1.9 1 97.75 397 PRO A C 1
ATOM 3289 O O . PRO A 1 397 ? 0.333 -20.172 1.9 1 97.75 397 PRO A O 1
ATOM 3292 N N . VAL A 1 398 ? -0.769 -21.828 0.816 1 98.62 398 VAL A N 1
ATOM 3293 C CA . VAL A 1 398 ? -0.716 -21.047 -0.416 1 98.62 398 VAL A CA 1
ATOM 3294 C C . VAL A 1 398 ? -1.897 -20.094 -0.466 1 98.62 398 VAL A C 1
ATOM 3296 O O . VAL A 1 398 ? -3.02 -20.453 -0.103 1 98.62 398 VAL A O 1
ATOM 3299 N N . TYR A 1 399 ? -1.651 -18.844 -0.791 1 98.81 399 TYR A N 1
ATOM 3300 C CA . TYR A 1 399 ? -2.766 -17.938 -1.007 1 98.81 399 TYR A CA 1
ATOM 3301 C C . TYR A 1 399 ? -2.42 -16.906 -2.072 1 98.81 399 TYR A C 1
ATOM 3303 O O . TYR A 1 399 ? -1.245 -16.609 -2.307 1 98.81 399 TYR A O 1
ATOM 3311 N N . ALA A 1 400 ? -3.408 -16.422 -2.713 1 98.94 400 ALA A N 1
ATOM 3312 C CA . ALA A 1 400 ? -3.311 -15.344 -3.697 1 98.94 400 ALA A CA 1
ATOM 3313 C C . ALA A 1 400 ? -4.211 -14.172 -3.318 1 98.94 400 ALA A C 1
ATOM 3315 O O . ALA A 1 400 ? -5.289 -14.367 -2.754 1 98.94 400 ALA A O 1
ATOM 3316 N N . ARG A 1 401 ? -3.758 -13 -3.527 1 98.88 401 ARG A N 1
ATOM 3317 C CA . ARG A 1 401 ? -4.559 -11.789 -3.412 1 98.88 401 ARG A CA 1
ATOM 3318 C C . ARG A 1 401 ? -4.629 -11.047 -4.746 1 98.88 401 ARG A C 1
ATOM 3320 O O . ARG A 1 401 ? -3.607 -10.844 -5.402 1 98.88 401 ARG A O 1
ATOM 3327 N N . LEU A 1 402 ? -5.809 -10.688 -5.152 1 98.56 402 LEU A N 1
ATOM 3328 C CA . LEU A 1 402 ? -6.023 -10.016 -6.426 1 98.56 402 LEU A CA 1
ATOM 3329 C C . LEU A 1 402 ? -6.945 -8.805 -6.254 1 98.56 402 LEU A C 1
ATOM 3331 O O . LEU A 1 402 ? -7.926 -8.875 -5.508 1 98.56 402 LEU A O 1
ATOM 3335 N N . ILE A 1 403 ? -6.637 -7.75 -6.98 1 98.75 403 ILE A N 1
ATOM 3336 C CA . ILE A 1 403 ? -7.477 -6.559 -7.004 1 98.75 403 ILE A CA 1
ATOM 3337 C C . ILE A 1 403 ? -7.594 -6.039 -8.438 1 98.75 403 ILE A C 1
ATOM 3339 O O . ILE A 1 403 ? -6.746 -6.328 -9.281 1 98.75 403 ILE A O 1
ATOM 3343 N N . SER A 1 404 ? -8.68 -5.309 -8.742 1 98 404 SER A N 1
ATOM 3344 C CA . SER A 1 404 ? -8.781 -4.594 -10.008 1 98 404 SER A CA 1
ATOM 3345 C C . SER A 1 404 ? -8.094 -3.236 -9.938 1 98 404 SER A C 1
ATOM 3347 O O . SER A 1 404 ? -8.023 -2.625 -8.867 1 98 404 SER A O 1
ATOM 3349 N N . ARG A 1 405 ? -7.574 -2.756 -11.016 1 97.19 405 ARG A N 1
ATOM 3350 C CA . ARG A 1 405 ? -6.73 -1.563 -11.016 1 97.19 405 ARG A CA 1
ATOM 3351 C C . ARG A 1 405 ? -7.363 -0.445 -11.836 1 97.19 405 ARG A C 1
ATOM 3353 O O . ARG A 1 405 ? -6.676 0.481 -12.273 1 97.19 405 ARG A O 1
ATOM 3360 N N . GLY A 1 406 ? -8.648 -0.464 -12.094 1 91.75 406 GLY A N 1
ATOM 3361 C CA . GLY A 1 406 ? -9.336 0.636 -12.75 1 91.75 406 GLY A CA 1
ATOM 3362 C C . GLY A 1 406 ? -9.422 0.469 -14.258 1 91.75 406 GLY A C 1
ATOM 3363 O O . GLY A 1 406 ? -9.305 -0.645 -14.766 1 91.75 406 GLY A O 1
ATOM 3364 N N . THR A 1 407 ? -9.625 1.614 -14.93 1 92.06 407 THR A N 1
ATOM 3365 C CA . THR A 1 407 ? -9.844 1.618 -16.375 1 92.06 407 THR A CA 1
ATOM 3366 C C . THR A 1 407 ? -8.516 1.631 -17.125 1 92.06 407 THR A C 1
ATOM 3368 O O . THR A 1 407 ? -7.609 2.393 -16.781 1 92.06 407 THR A O 1
ATOM 3371 N N . VAL A 1 408 ? -8.336 0.947 -18.188 1 93.44 408 VAL A N 1
ATOM 3372 C CA . VAL A 1 408 ? -7.082 0.575 -18.844 1 93.44 408 VAL A CA 1
ATOM 3373 C C . VAL A 1 408 ? -6.41 1.818 -19.422 1 93.44 408 VAL A C 1
ATOM 3375 O O . VAL A 1 408 ? -5.184 1.882 -19.516 1 93.44 408 VAL A O 1
ATOM 3378 N N . GLY A 1 409 ? -6.992 2.828 -19.797 1 90.62 409 GLY A N 1
ATOM 3379 C CA . GLY A 1 409 ? -6.387 3.943 -20.516 1 90.62 409 GLY A CA 1
ATOM 3380 C C . GLY A 1 409 ? -6.359 5.223 -19.688 1 90.62 409 GLY A C 1
ATOM 3381 O O . GLY A 1 409 ? -5.949 6.273 -20.188 1 90.62 409 GLY A O 1
ATOM 3382 N N . GLU A 1 410 ? -6.613 5.117 -18.438 1 91.88 410 GLU A N 1
ATOM 3383 C CA . GLU A 1 410 ? -6.711 6.309 -17.594 1 91.88 410 GLU A CA 1
ATOM 3384 C C . GLU A 1 410 ? -5.34 6.73 -17.078 1 91.88 410 GLU A C 1
ATOM 3386 O O . GLU A 1 410 ? -4.527 5.883 -16.688 1 91.88 410 GLU A O 1
ATOM 3391 N N . VAL A 1 411 ? -5.059 8.023 -17.078 1 91.25 411 VAL A N 1
ATOM 3392 C CA . VAL A 1 411 ? -3.816 8.57 -16.547 1 91.25 411 VAL A CA 1
ATOM 3393 C C . VAL A 1 411 ? -3.895 8.633 -15.023 1 91.25 411 VAL A C 1
ATOM 3395 O O . VAL A 1 411 ? -2.902 8.383 -14.336 1 91.25 411 VAL A O 1
ATOM 3398 N N . ARG A 1 412 ? -5.082 8.953 -14.547 1 93.75 412 ARG A N 1
ATOM 3399 C CA . ARG A 1 412 ? -5.254 9.07 -13.102 1 93.75 412 ARG A CA 1
ATOM 3400 C C . ARG A 1 412 ? -5.066 7.723 -12.414 1 93.75 412 ARG A C 1
ATOM 3402 O O . ARG A 1 412 ? -5.73 6.742 -12.766 1 93.75 412 ARG A O 1
ATOM 3409 N N . SER A 1 413 ? -4.223 7.73 -11.477 1 95.69 413 SER A N 1
ATOM 3410 C CA . SER A 1 413 ? -3.934 6.5 -10.75 1 95.69 413 SER A CA 1
ATOM 3411 C C . SER A 1 413 ? -5.105 6.094 -9.859 1 95.69 413 SER A C 1
ATOM 3413 O O . SER A 1 413 ? -5.809 6.953 -9.32 1 95.69 413 SER A O 1
ATOM 3415 N N . ASP A 1 414 ? -5.277 4.809 -9.703 1 95.06 414 ASP A N 1
ATOM 3416 C CA . ASP A 1 414 ? -6.289 4.293 -8.789 1 95.06 414 ASP A CA 1
ATOM 3417 C C . ASP A 1 414 ? -5.762 4.254 -7.355 1 95.06 414 ASP A C 1
ATOM 3419 O O . ASP A 1 414 ? -6.531 4.055 -6.41 1 95.06 414 ASP A O 1
ATOM 3423 N N . ILE A 1 415 ? -4.488 4.441 -7.152 1 97.5 415 ILE A N 1
ATOM 3424 C CA . ILE A 1 415 ? -3.861 4.449 -5.836 1 97.5 415 ILE A CA 1
ATOM 3425 C C . ILE A 1 415 ? -3.488 5.879 -5.449 1 97.5 415 ILE A C 1
ATOM 3427 O O . ILE A 1 415 ? -2.76 6.555 -6.18 1 97.5 415 ILE A O 1
ATOM 3431 N N . SER A 1 416 ? -3.982 6.324 -4.336 1 97.44 416 SER A N 1
ATOM 3432 C CA . SER A 1 416 ? -3.762 7.691 -3.873 1 97.44 416 SER A CA 1
ATOM 3433 C C . SER A 1 416 ? -3.002 7.711 -2.551 1 97.44 416 SER A C 1
ATOM 3435 O O . SER A 1 416 ? -2.541 6.668 -2.078 1 97.44 416 SER A O 1
ATOM 3437 N N . SER A 1 417 ? -2.834 8.891 -2.018 1 98.31 417 SER A N 1
ATOM 3438 C CA . SER A 1 417 ? -2.26 9.062 -0.687 1 98.31 417 SER A CA 1
ATOM 3439 C C . SER A 1 417 ? -3.059 8.289 0.359 1 98.31 417 SER A C 1
ATOM 3441 O O . SER A 1 417 ? -2.518 7.891 1.391 1 98.31 417 SER A O 1
ATOM 3443 N N . LEU A 1 418 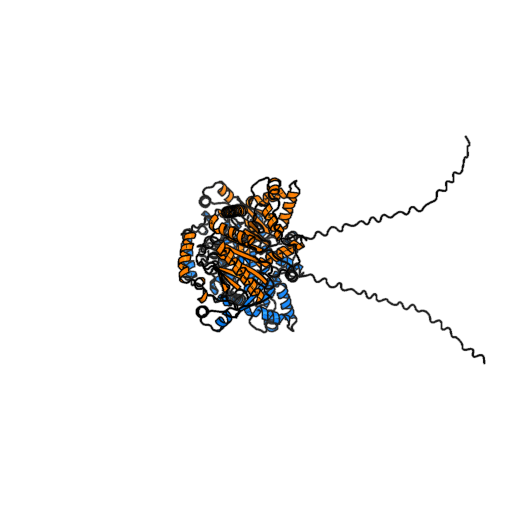? -4.324 8.008 0.076 1 97.81 418 LEU A N 1
ATOM 3444 C CA . LEU A 1 418 ? -5.137 7.23 1.003 1 97.81 418 LEU A CA 1
ATOM 3445 C C . LEU A 1 418 ? -4.559 5.832 1.189 1 97.81 418 LEU A C 1
ATOM 3447 O O . LEU A 1 418 ? -4.172 5.457 2.299 1 97.81 418 LEU A O 1
ATOM 3451 N N . GLU A 1 419 ? -4.398 5.109 0.134 1 97.88 419 GLU A N 1
ATOM 3452 C CA . GLU A 1 419 ? -3.9 3.738 0.201 1 97.88 419 GLU A CA 1
ATOM 3453 C C . GLU A 1 419 ? -2.443 3.701 0.654 1 97.88 419 GLU A C 1
ATOM 3455 O O . GLU A 1 419 ? -2.023 2.762 1.331 1 97.88 419 GLU A O 1
ATOM 3460 N N . LEU A 1 420 ? -1.74 4.719 0.324 1 98.12 420 LEU A N 1
ATOM 3461 C CA . LEU A 1 420 ? -0.302 4.723 0.57 1 98.12 420 LEU A CA 1
ATOM 3462 C C . LEU A 1 420 ? -0.001 5.082 2.021 1 98.12 420 LEU A C 1
ATOM 3464 O O . LEU A 1 420 ? 0.942 4.551 2.613 1 98.12 420 LEU A O 1
ATOM 3468 N N . PHE A 1 421 ? -0.837 5.996 2.623 1 98.5 421 PHE A N 1
ATOM 3469 C CA . PHE A 1 421 ? -0.399 6.559 3.895 1 98.5 421 PHE A CA 1
ATOM 3470 C C . PHE A 1 421 ? -1.544 6.582 4.898 1 98.5 421 PHE A C 1
ATOM 3472 O O . PHE A 1 421 ? -1.352 6.949 6.059 1 98.5 421 PHE A O 1
ATOM 3479 N N . ALA A 1 422 ? -2.74 6.176 4.527 1 98 422 ALA A N 1
ATOM 3480 C CA . ALA A 1 422 ? -3.877 6.234 5.441 1 98 422 ALA A CA 1
ATOM 3481 C C . ALA A 1 422 ? -4.625 4.906 5.477 1 98 422 ALA A C 1
ATOM 3483 O O . ALA A 1 422 ? -4.211 3.971 6.168 1 98 422 ALA A O 1
ATOM 3484 N N . ALA A 1 423 ? -5.629 4.75 4.641 1 98.19 423 ALA A N 1
ATOM 3485 C CA . ALA A 1 423 ? -6.422 3.523 4.57 1 98.19 423 ALA A CA 1
ATOM 3486 C C . ALA A 1 423 ? -6.895 3.26 3.143 1 98.19 423 ALA A C 1
ATOM 3488 O O . ALA A 1 423 ? -6.945 4.176 2.318 1 98.19 423 ALA A O 1
ATOM 3489 N N . SER A 1 424 ? -7.172 1.971 2.926 1 98 424 SER A N 1
ATOM 3490 C CA . SER A 1 424 ? -7.727 1.624 1.621 1 98 424 SER A CA 1
ATOM 3491 C C . SER A 1 424 ? -9.125 2.215 1.438 1 98 424 SER A C 1
ATOM 3493 O O . SER A 1 424 ? -9.977 2.09 2.32 1 98 424 SER A O 1
ATOM 3495 N N . ASN A 1 425 ? -9.273 2.934 0.387 1 96.25 425 ASN A N 1
ATOM 3496 C CA . ASN A 1 425 ? -10.586 3.434 -0.013 1 96.25 425 ASN A CA 1
ATOM 3497 C C . ASN A 1 425 ? -11.242 2.527 -1.052 1 96.25 425 ASN A C 1
ATOM 3499 O O . ASN A 1 425 ? -10.789 2.457 -2.193 1 96.25 425 ASN A O 1
ATOM 3503 N N . VAL A 1 426 ? -12.273 1.834 -0.682 1 96.25 426 VAL A N 1
ATOM 3504 C CA . VAL A 1 426 ? -12.922 0.857 -1.549 1 96.25 426 VAL A CA 1
ATOM 3505 C C . VAL A 1 426 ? -14.375 1.263 -1.782 1 96.25 426 VAL A C 1
ATOM 3507 O O . VAL A 1 426 ? -15.133 1.455 -0.828 1 96.25 426 VAL A O 1
ATOM 3510 N N . ASN A 1 427 ? -14.75 1.289 -3.004 1 91.69 427 ASN A N 1
ATOM 3511 C CA . ASN A 1 427 ? -16.062 1.82 -3.363 1 91.69 427 ASN A CA 1
ATOM 3512 C C . ASN A 1 427 ? -17.031 0.707 -3.74 1 91.69 427 ASN A C 1
ATOM 3514 O O . ASN A 1 427 ? -18.203 0.969 -4.02 1 91.69 427 ASN A O 1
ATOM 3518 N N . VAL A 1 428 ? -16.562 -0.492 -3.748 1 93.81 428 VAL A N 1
ATOM 3519 C CA . VAL A 1 428 ? -17.406 -1.619 -4.137 1 93.81 428 VAL A CA 1
ATOM 3520 C C . VAL A 1 428 ? -17.703 -2.492 -2.918 1 93.81 428 VAL A C 1
ATOM 3522 O O . VAL A 1 428 ? -16.797 -2.773 -2.121 1 93.81 428 VAL A O 1
ATOM 3525 N N . ASP A 1 429 ? -18.906 -2.873 -2.793 1 96.12 429 ASP A N 1
ATOM 3526 C CA . ASP A 1 429 ? -19.328 -3.748 -1.703 1 96.12 429 ASP A CA 1
ATOM 3527 C C . ASP A 1 429 ? -18.766 -5.152 -1.875 1 96.12 429 ASP A C 1
ATOM 3529 O O . ASP A 1 429 ? -19.094 -5.852 -2.836 1 96.12 429 ASP A O 1
ATOM 3533 N N . PRO A 1 430 ? -17.938 -5.637 -0.897 1 97.81 430 PRO A N 1
ATOM 3534 C CA . PRO A 1 430 ? -17.359 -6.977 -1.022 1 97.81 430 PRO A CA 1
ATOM 3535 C C . PRO A 1 430 ? -18.422 -8.062 -1.157 1 97.81 430 PRO A C 1
ATOM 3537 O O . PRO A 1 430 ? -18.172 -9.094 -1.795 1 97.81 430 PRO A O 1
ATOM 3540 N N . PHE A 1 431 ? -19.578 -7.848 -0.615 1 97.69 431 PHE A N 1
ATOM 3541 C CA . PHE A 1 431 ? -20.656 -8.836 -0.709 1 97.69 431 PHE A CA 1
ATOM 3542 C C . PHE A 1 431 ? -21.172 -8.938 -2.139 1 97.69 431 PHE A C 1
ATOM 3544 O O . PHE A 1 431 ? -21.516 -10.023 -2.604 1 97.69 431 PHE A O 1
ATOM 3551 N N . GLN A 1 432 ? -21.188 -7.832 -2.783 1 96.31 432 GLN A N 1
ATOM 3552 C CA . GLN A 1 432 ? -21.562 -7.848 -4.195 1 96.31 432 GLN A CA 1
ATOM 3553 C C . GLN A 1 432 ? -20.469 -8.492 -5.043 1 96.31 432 GLN A C 1
ATOM 3555 O O . GLN A 1 432 ? -20.766 -9.227 -5.988 1 96.31 432 GLN A O 1
ATOM 3560 N N . VAL A 1 433 ? -19.25 -8.227 -4.723 1 97.69 433 VAL A N 1
ATOM 3561 C CA . VAL A 1 433 ? -18.109 -8.82 -5.43 1 97.69 433 VAL A CA 1
ATOM 3562 C C . VAL A 1 433 ? -18.156 -10.336 -5.285 1 97.69 433 VAL A C 1
ATOM 3564 O O . VAL A 1 433 ? -17.969 -11.062 -6.266 1 97.69 433 VAL A O 1
ATOM 3567 N N . ALA A 1 434 ? -18.391 -10.797 -4.066 1 98.25 434 ALA A N 1
ATOM 3568 C CA . ALA A 1 434 ? -18.469 -12.234 -3.797 1 98.25 434 ALA A CA 1
ATOM 3569 C C . ALA A 1 434 ? -19.547 -12.891 -4.656 1 98.25 434 ALA A C 1
ATOM 3571 O O . ALA A 1 434 ? -19.328 -13.969 -5.219 1 98.25 434 ALA A O 1
ATOM 3572 N N . MET A 1 435 ? -20.672 -12.219 -4.727 1 97.69 435 MET A N 1
ATOM 3573 C CA . MET A 1 435 ? -21.781 -12.766 -5.512 1 97.69 435 MET A CA 1
ATOM 3574 C C . MET A 1 435 ? -21.391 -12.891 -6.98 1 97.69 435 MET A C 1
ATOM 3576 O O . MET A 1 435 ? -21.625 -13.93 -7.602 1 97.69 435 MET A O 1
ATOM 3580 N N . LYS A 1 436 ? -20.812 -11.867 -7.523 1 98.06 436 LYS A N 1
ATOM 3581 C CA . LYS A 1 436 ? -20.406 -11.875 -8.93 1 98.06 436 LYS A CA 1
ATOM 3582 C C . LYS A 1 436 ? -19.375 -12.961 -9.203 1 98.06 436 LYS A C 1
ATOM 3584 O O . LYS A 1 436 ? -19.453 -13.664 -10.219 1 98.06 436 LYS A O 1
ATOM 3589 N N . VAL A 1 437 ? -18.422 -13.102 -8.32 1 98.38 437 VAL A N 1
ATOM 3590 C CA . VAL A 1 437 ? -17.359 -14.086 -8.5 1 98.38 437 VAL A CA 1
ATOM 3591 C C . VAL A 1 437 ? -17.938 -15.5 -8.359 1 98.38 437 VAL A C 1
ATOM 3593 O O . VAL A 1 437 ? -17.594 -16.391 -9.133 1 98.38 437 VAL A O 1
ATOM 3596 N N . LYS A 1 438 ? -18.828 -15.68 -7.383 1 97.31 438 LYS A N 1
ATOM 3597 C CA . LYS A 1 438 ? -19.484 -16.969 -7.203 1 97.31 438 LYS A CA 1
ATOM 3598 C C . LYS A 1 438 ? -20.25 -17.391 -8.461 1 97.31 438 LYS A C 1
ATOM 3600 O O . LYS A 1 438 ? -20.125 -18.531 -8.922 1 97.31 438 LYS A O 1
ATOM 3605 N N . ASP A 1 439 ? -20.969 -16.453 -8.977 1 97.56 439 ASP A N 1
ATOM 3606 C CA . ASP A 1 439 ? -21.75 -16.719 -10.172 1 97.56 439 ASP A CA 1
ATOM 3607 C C . ASP A 1 439 ? -20.859 -17.078 -11.359 1 97.56 439 ASP A C 1
ATOM 3609 O O . ASP A 1 439 ? -21.172 -18 -12.117 1 97.56 439 ASP A O 1
ATOM 3613 N N . SER A 1 440 ? -19.828 -16.375 -11.469 1 97.56 440 SER A N 1
ATOM 3614 C CA . SER A 1 440 ? -18.891 -16.609 -12.562 1 97.56 440 SER A CA 1
ATOM 3615 C C . SER A 1 440 ? -18.234 -17.984 -12.438 1 97.56 440 SER A C 1
ATOM 3617 O O . SER A 1 440 ? -18.125 -18.719 -13.43 1 97.56 440 SER A O 1
ATOM 3619 N N . VAL A 1 441 ? -17.766 -18.312 -11.25 1 97.06 441 VAL A N 1
ATOM 3620 C CA . VAL A 1 441 ? -17.094 -19.578 -11.016 1 97.06 441 VAL A CA 1
ATOM 3621 C C . VAL A 1 441 ? -18.062 -20.734 -11.266 1 97.06 441 VAL A C 1
ATOM 3623 O O . VAL A 1 441 ? -17.703 -21.734 -11.898 1 97.06 441 VAL A O 1
ATOM 3626 N N . LYS A 1 442 ? -19.281 -20.594 -10.82 1 95.75 442 LYS A N 1
ATOM 3627 C CA . LYS A 1 442 ? -20.297 -21.641 -11.031 1 95.75 442 LYS A CA 1
ATOM 3628 C C . LYS A 1 442 ? -20.578 -21.844 -12.516 1 95.75 442 LYS A C 1
ATOM 3630 O O . LYS A 1 442 ? -20.75 -22.984 -12.969 1 95.75 442 LYS A O 1
ATOM 3635 N N . LYS A 1 443 ? -20.656 -20.766 -13.172 1 95.12 443 LYS A N 1
ATOM 3636 C CA . LYS A 1 443 ? -20.875 -20.828 -14.617 1 95.12 443 LYS A CA 1
ATOM 3637 C C . LYS A 1 443 ? -19.766 -21.625 -15.305 1 95.12 443 LYS A C 1
ATOM 3639 O O . LYS A 1 443 ? -20.047 -22.422 -16.203 1 95.12 443 LYS A O 1
ATOM 3644 N N . ARG A 1 444 ? -18.594 -21.5 -14.906 1 93.88 444 ARG A N 1
ATOM 3645 C CA . ARG A 1 444 ? -17.453 -22.141 -15.531 1 93.88 444 ARG A CA 1
ATOM 3646 C C . ARG A 1 444 ? -17.344 -23.594 -15.109 1 93.88 444 ARG A C 1
ATOM 3648 O O . ARG A 1 444 ? -16.859 -24.438 -15.875 1 93.88 444 ARG A O 1
ATOM 3655 N N . LEU A 1 445 ? -17.797 -23.906 -13.938 1 90.94 445 LEU A N 1
ATOM 3656 C CA . LEU A 1 445 ? -17.797 -25.281 -13.469 1 90.94 445 LEU A CA 1
ATOM 3657 C C . LEU A 1 445 ? -18.875 -26.094 -14.18 1 90.94 445 LEU A C 1
ATOM 3659 O O . LEU A 1 445 ? -18.703 -27.297 -14.414 1 90.94 445 LEU A O 1
ATOM 3663 N N . LYS A 1 446 ? -19.953 -25.5 -14.5 1 87 446 LYS A N 1
ATOM 3664 C CA . LYS A 1 446 ? -21.016 -26.188 -15.227 1 87 446 LYS A CA 1
ATOM 3665 C C . LYS A 1 446 ? -20.625 -26.453 -16.672 1 87 446 LYS A C 1
ATOM 3667 O O . LYS A 1 446 ? -20.969 -27.5 -17.234 1 87 446 LYS A O 1
ATOM 3672 N N . SER A 1 447 ? -19.938 -25.531 -17.188 1 76.88 447 SER A N 1
ATOM 3673 C CA . SER A 1 447 ? -19.516 -25.672 -18.578 1 76.88 447 SER A CA 1
ATOM 3674 C C . SER A 1 447 ? -18.406 -26.719 -18.719 1 76.88 447 SER A C 1
ATOM 3676 O O . SER A 1 447 ? -18.203 -27.266 -19.812 1 76.88 447 SER A O 1
ATOM 3678 N N . ALA A 1 448 ? -17.75 -27 -17.688 1 69.25 448 ALA A N 1
ATOM 3679 C CA . ALA A 1 448 ? -16.672 -27.969 -17.719 1 69.25 448 ALA A CA 1
ATOM 3680 C C . ALA A 1 448 ? -17.203 -29.406 -17.641 1 69.25 448 ALA A C 1
ATOM 3682 O O . ALA A 1 448 ? -16.531 -30.344 -18.062 1 69.25 448 ALA A O 1
ATOM 3683 N N . TYR A 1 449 ? -18.406 -29.625 -17.172 1 55.38 449 TYR A N 1
ATOM 3684 C CA . TYR A 1 449 ? -19.062 -30.922 -17.203 1 55.38 449 TYR A CA 1
ATOM 3685 C C . TYR A 1 449 ? -19.891 -31.094 -18.469 1 55.38 449 TYR A C 1
ATOM 3687 O O . TYR A 1 449 ? -20.625 -30.188 -18.859 1 55.38 449 TYR A O 1
ATOM 3695 N N . MET B 1 1 ? -31.469 -34.812 106.875 1 22.55 1 MET B N 1
ATOM 3696 C CA . MET B 1 1 ? -31.172 -35.938 106 1 22.55 1 MET B CA 1
ATOM 3697 C C . MET B 1 1 ? -30.172 -35.531 104.875 1 22.55 1 MET B C 1
ATOM 3699 O O . MET B 1 1 ? -30.234 -34.406 104.375 1 22.55 1 MET B O 1
ATOM 3703 N N . THR B 1 2 ? -29.062 -36.312 104.875 1 23.05 2 THR B N 1
ATOM 3704 C CA . THR B 1 2 ? -27.703 -36.438 104.312 1 23.05 2 THR B CA 1
ATOM 3705 C C . THR B 1 2 ? -27.703 -36.656 102.812 1 23.05 2 THR B C 1
ATOM 3707 O O . THR B 1 2 ? -26.688 -37 102.25 1 23.05 2 THR B O 1
ATOM 3710 N N . CYS B 1 3 ? -28.562 -35.875 102.062 1 22.84 3 CYS B N 1
ATOM 3711 C CA . CYS B 1 3 ? -28.844 -36.219 100.688 1 22.84 3 CYS B CA 1
ATOM 3712 C C . CYS B 1 3 ? -27.547 -36.312 99.875 1 22.84 3 CYS B C 1
ATOM 3714 O O . CYS B 1 3 ? -26.781 -35.344 99.812 1 22.84 3 CYS B O 1
ATOM 3716 N N . THR B 1 4 ? -26.984 -37.5 99.75 1 22.7 4 THR B N 1
ATOM 3717 C CA . THR B 1 4 ? -25.828 -38.25 99.25 1 22.7 4 THR B CA 1
ATOM 3718 C C . THR B 1 4 ? -25.719 -38.156 97.75 1 22.7 4 THR B C 1
ATOM 3720 O O . THR B 1 4 ? -26.125 -39.094 97.062 1 22.7 4 THR B O 1
ATOM 3723 N N . THR B 1 5 ? -26.297 -37.156 97.125 1 23.91 5 THR B N 1
ATOM 3724 C CA . THR B 1 5 ? -26.531 -37.281 95.688 1 23.91 5 THR B CA 1
ATOM 3725 C C . THR B 1 5 ? -25.219 -37.562 94.938 1 23.91 5 THR B C 1
ATOM 3727 O O . THR B 1 5 ? -24.219 -36.906 95.188 1 23.91 5 THR B O 1
ATOM 3730 N N . ILE B 1 6 ? -25.078 -38.75 94.375 1 23.23 6 ILE B N 1
ATOM 3731 C CA . ILE B 1 6 ? -24.125 -39.625 93.75 1 23.23 6 ILE B CA 1
ATOM 3732 C C . ILE B 1 6 ? -23.609 -38.969 92.438 1 23.23 6 ILE B C 1
ATOM 3734 O O . ILE B 1 6 ? -24.391 -38.625 91.562 1 23.23 6 ILE B O 1
ATOM 3738 N N . THR B 1 7 ? -22.5 -38.188 92.438 1 22.69 7 THR B N 1
ATOM 3739 C CA . THR B 1 7 ? -21.766 -37.438 91.438 1 22.69 7 THR B CA 1
ATOM 3740 C C . THR B 1 7 ? -21.219 -38.375 90.375 1 22.69 7 THR B C 1
ATOM 3742 O O . THR B 1 7 ? -20.266 -39.125 90.625 1 22.69 7 THR B O 1
ATOM 3745 N N . LYS B 1 8 ? -22.125 -39.156 89.688 1 22.56 8 LYS B N 1
ATOM 3746 C CA . LYS B 1 8 ? -21.625 -40.188 88.75 1 22.56 8 LYS B CA 1
ATOM 3747 C C . LYS B 1 8 ? -20.703 -39.594 87.688 1 22.56 8 LYS B C 1
ATOM 3749 O O . LYS B 1 8 ? -21.078 -38.625 87 1 22.56 8 LYS B O 1
ATOM 3754 N N . VAL B 1 9 ? -19.391 -39.719 87.812 1 22.08 9 VAL B N 1
ATOM 3755 C CA . VAL B 1 9 ? -18.219 -39.312 87.062 1 22.08 9 VAL B CA 1
ATOM 3756 C C . VAL B 1 9 ? -18.219 -39.969 85.688 1 22.08 9 VAL B C 1
ATOM 3758 O O . VAL B 1 9 ? -18.062 -41.188 85.562 1 22.08 9 VAL B O 1
ATOM 3761 N N . PHE B 1 10 ? -19.344 -39.938 84.938 1 22.61 10 PHE B N 1
ATOM 3762 C CA . PHE B 1 10 ? -19.188 -40.719 83.688 1 22.61 10 PHE B CA 1
ATOM 3763 C C . PHE B 1 10 ? -18 -40.219 82.875 1 22.61 10 PHE B C 1
ATOM 3765 O O . PHE B 1 10 ? -17.812 -39 82.688 1 22.61 10 PHE B O 1
ATOM 3772 N N . TYR B 1 11 ? -16.891 -40.969 82.875 1 22.88 11 TYR B N 1
ATOM 3773 C CA . TYR B 1 11 ? -15.617 -40.875 82.125 1 22.88 11 TYR B CA 1
ATOM 3774 C C . TYR B 1 11 ? -15.836 -40.875 80.625 1 22.88 11 TYR B C 1
ATOM 3776 O O . TYR B 1 11 ? -16.297 -41.875 80.062 1 22.88 11 TYR B O 1
ATOM 3784 N N . LEU B 1 12 ? -16.547 -39.938 80.062 1 24.28 12 LEU B N 1
ATOM 3785 C CA . LEU B 1 12 ? -16.75 -39.969 78.625 1 24.28 12 LEU B CA 1
ATOM 3786 C C . LEU B 1 12 ? -15.398 -40.031 77.938 1 24.28 12 LEU B C 1
ATOM 3788 O O . LEU B 1 12 ? -14.477 -39.281 78.25 1 24.28 12 LEU B O 1
ATOM 3792 N N . SER B 1 13 ? -15.055 -41.219 77.375 1 25.23 13 SER B N 1
ATOM 3793 C CA . SER B 1 13 ? -13.898 -41.562 76.562 1 25.23 13 SER B CA 1
ATOM 3794 C C . SER B 1 13 ? -13.703 -40.594 75.438 1 25.23 13 SER B C 1
ATOM 3796 O O . SER B 1 13 ? -14.68 -40.156 74.812 1 25.23 13 SER B O 1
ATOM 3798 N N . PRO B 1 14 ? -12.594 -39.812 75.438 1 27.31 14 PRO B N 1
ATOM 3799 C CA . PRO B 1 14 ? -12.203 -38.75 74.5 1 27.31 14 PRO B CA 1
ATOM 3800 C C . PRO B 1 14 ? -12.07 -39.25 73.062 1 27.31 14 PRO B C 1
ATOM 3802 O O . PRO B 1 14 ? -11.188 -40.031 72.75 1 27.31 14 PRO B O 1
ATOM 3805 N N . THR B 1 15 ? -13.094 -39.938 72.5 1 26.75 15 THR B N 1
ATOM 3806 C CA . THR B 1 15 ? -12.789 -40.375 71.188 1 26.75 15 THR B CA 1
ATOM 3807 C C . THR B 1 15 ? -12.273 -39.188 70.312 1 26.75 15 THR B C 1
ATOM 3809 O O . THR B 1 15 ? -12.828 -38.094 70.375 1 26.75 15 THR B O 1
ATOM 3812 N N . PRO B 1 16 ? -10.969 -39.25 70 1 26.67 16 PRO B N 1
ATOM 3813 C CA . PRO B 1 16 ? -10.266 -38.219 69.188 1 26.67 16 PRO B CA 1
ATOM 3814 C C . PRO B 1 16 ? -10.961 -37.938 67.875 1 26.67 16 PRO B C 1
ATOM 3816 O O . PRO B 1 16 ? -11.25 -38.875 67.062 1 26.67 16 PRO B O 1
ATOM 3819 N N . ILE B 1 17 ? -12.078 -37.188 67.875 1 24.86 17 ILE B N 1
ATOM 3820 C CA . ILE B 1 17 ? -12.68 -36.781 66.625 1 24.86 17 ILE B CA 1
ATOM 3821 C C . ILE B 1 17 ? -11.609 -36.219 65.688 1 24.86 17 ILE B C 1
ATOM 3823 O O . ILE B 1 17 ? -10.922 -35.281 66 1 24.86 17 ILE B O 1
ATOM 3827 N N . CYS B 1 18 ? -10.914 -37.094 64.938 1 24.25 18 CYS B N 1
ATOM 3828 C CA . CYS B 1 18 ? -10.078 -36.688 63.781 1 24.25 18 CYS B CA 1
ATOM 3829 C C . CYS B 1 18 ? -10.789 -35.625 62.938 1 24.25 18 CYS B C 1
ATOM 3831 O O . CYS B 1 18 ? -11.82 -35.938 62.312 1 24.25 18 CYS B O 1
ATOM 3833 N N . VAL B 1 19 ? -10.977 -34.438 63.5 1 24.91 19 VAL B N 1
ATOM 3834 C CA . VAL B 1 19 ? -11.438 -33.375 62.625 1 24.91 19 VAL B CA 1
ATOM 3835 C C . VAL B 1 19 ? -10.656 -33.406 61.312 1 24.91 19 VAL B C 1
ATOM 3837 O O . VAL B 1 19 ? -9.43 -33.344 61.312 1 24.91 19 VAL B O 1
ATOM 3840 N N . ASN B 1 20 ? -11.078 -34.312 60.406 1 24.95 20 ASN B N 1
ATOM 3841 C CA . ASN B 1 20 ? -10.641 -34.188 59.031 1 24.95 20 ASN B CA 1
ATOM 3842 C C . ASN B 1 20 ? -10.68 -32.75 58.562 1 24.95 20 ASN B C 1
ATOM 3844 O O . ASN B 1 20 ? -11.75 -32.125 58.469 1 24.95 20 ASN B O 1
ATOM 3848 N N . ILE B 1 21 ? -9.734 -31.938 59.062 1 27.53 21 ILE B N 1
ATOM 3849 C CA . ILE B 1 21 ? -9.547 -30.625 58.438 1 27.53 21 ILE B CA 1
ATOM 3850 C C . ILE B 1 21 ? -9.562 -30.766 56.938 1 27.53 21 ILE B C 1
ATOM 3852 O O . ILE B 1 21 ? -8.688 -31.406 56.344 1 27.53 21 ILE B O 1
ATOM 3856 N N . ILE B 1 22 ? -10.742 -30.938 56.375 1 29.58 22 ILE B N 1
ATOM 3857 C CA . ILE B 1 22 ? -10.844 -30.703 54.938 1 29.58 22 ILE B CA 1
ATOM 3858 C C . ILE B 1 22 ? -10.07 -29.438 54.594 1 29.58 22 ILE B C 1
ATOM 3860 O O . ILE B 1 22 ? -10.398 -28.344 55.062 1 29.58 22 ILE B O 1
ATOM 3864 N N . ARG B 1 23 ? -8.727 -29.547 54.469 1 26.91 23 ARG B N 1
ATOM 3865 C CA . ARG B 1 23 ? -7.98 -28.5 53.781 1 26.91 23 ARG B CA 1
ATOM 3866 C C . ARG B 1 23 ? -8.758 -27.984 52.562 1 26.91 23 ARG B C 1
ATOM 3868 O O . ARG B 1 23 ? -9 -28.719 51.625 1 26.91 23 ARG B O 1
ATOM 3875 N N . PHE B 1 24 ? -9.797 -27.219 52.875 1 30.41 24 PHE B N 1
ATOM 3876 C CA . PHE B 1 24 ? -10.242 -26.406 51.75 1 30.41 24 PHE B CA 1
ATOM 3877 C C . PHE B 1 24 ? -9.055 -25.766 51.062 1 30.41 24 PHE B C 1
ATOM 3879 O O . PHE B 1 24 ? -8.43 -24.844 51.594 1 30.41 24 PHE B O 1
ATOM 3886 N N . PHE B 1 25 ? -8.188 -26.578 50.438 1 32.66 25 PHE B N 1
ATOM 3887 C CA . PHE B 1 25 ? -7.379 -25.906 49.406 1 32.66 25 PHE B CA 1
ATOM 3888 C C . PHE B 1 25 ? -8.227 -24.922 48.625 1 32.66 25 PHE B C 1
ATOM 3890 O O . PHE B 1 25 ? -9.086 -25.344 47.844 1 32.66 25 PHE B O 1
ATOM 3897 N N . PHE B 1 26 ? -8.617 -23.844 49.219 1 32.09 26 PHE B N 1
ATOM 3898 C CA . PHE B 1 26 ? -8.961 -22.766 48.312 1 32.09 26 PHE B CA 1
ATOM 3899 C C . PHE B 1 26 ? -7.988 -22.719 47.125 1 32.09 26 PHE B C 1
ATOM 3901 O O . PHE B 1 26 ? -6.824 -22.344 47.312 1 32.09 26 PHE B O 1
ATOM 3908 N N . PHE B 1 27 ? -8.102 -23.672 46.219 1 33.69 27 PHE B N 1
ATOM 3909 C CA . PHE B 1 27 ? -7.578 -23.266 44.938 1 33.69 27 PHE B CA 1
ATOM 3910 C C . PHE B 1 27 ? -7.949 -21.812 44.625 1 33.69 27 PHE B C 1
ATOM 3912 O O . PHE B 1 27 ? -9.102 -21.516 44.312 1 33.69 27 PHE B O 1
ATOM 3919 N N . PHE B 1 28 ? -7.418 -20.891 45.375 1 33.56 28 PHE B N 1
ATOM 3920 C CA . PHE B 1 28 ? -7.406 -19.609 44.688 1 33.56 28 PHE B CA 1
ATOM 3921 C C . PHE B 1 28 ? -7.23 -19.828 43.188 1 33.56 28 PHE B C 1
ATOM 3923 O O . PHE B 1 28 ? -6.176 -20.281 42.75 1 33.56 28 PHE B O 1
ATOM 3930 N N . LEU B 1 29 ? -8.297 -20.219 42.5 1 33.91 29 LEU B N 1
ATOM 3931 C CA . LEU B 1 29 ? -8.211 -19.938 41.062 1 33.91 29 LEU B CA 1
ATOM 3932 C C . LEU B 1 29 ? -7.418 -18.656 40.812 1 33.91 29 LEU B C 1
ATOM 3934 O O . LEU B 1 29 ? -7.809 -17.578 41.281 1 33.91 29 LEU B O 1
ATOM 3938 N N . LEU B 1 30 ? -6.156 -18.656 40.938 1 36.47 30 LEU B N 1
ATOM 3939 C CA . LEU B 1 30 ? -5.469 -17.531 40.312 1 36.47 30 LEU B CA 1
ATOM 3940 C C . LEU B 1 30 ? -6.328 -16.922 39.219 1 36.47 30 LEU B C 1
ATOM 3942 O O . LEU B 1 30 ? -6.945 -17.641 38.438 1 36.47 30 LEU B O 1
ATOM 3946 N N . PRO B 1 31 ? -6.98 -15.836 39.469 1 38.34 31 PRO B N 1
ATOM 3947 C CA . PRO B 1 31 ? -7.629 -15.227 38.312 1 38.34 31 PRO B CA 1
ATOM 3948 C C . PRO B 1 31 ? -6.965 -15.617 37 1 38.34 31 PRO B C 1
ATOM 3950 O O . PRO B 1 31 ? -5.738 -15.719 36.938 1 38.34 31 PRO B O 1
ATOM 3953 N N . SER B 1 32 ? -7.359 -16.531 36.281 1 41.19 32 SER B N 1
ATOM 3954 C CA . SER B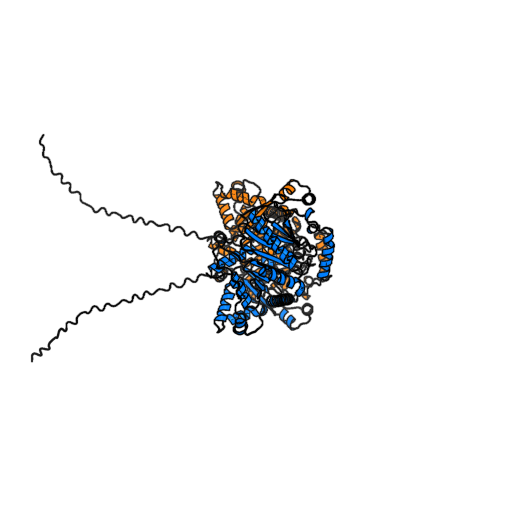 1 32 ? -6.887 -16.766 34.938 1 41.19 32 SER B CA 1
ATOM 3955 C C . SER B 1 32 ? -6.293 -15.5 34.312 1 41.19 32 SER B C 1
ATOM 3957 O O . SER B 1 32 ? -6.98 -14.477 34.219 1 41.19 32 SER B O 1
ATOM 3959 N N . CYS B 1 33 ? -5.109 -15.031 34.625 1 49.31 33 CYS B N 1
ATOM 3960 C CA . CYS B 1 33 ? -4.363 -13.953 34 1 49.31 33 CYS B CA 1
ATOM 3961 C C . CYS B 1 33 ? -4.789 -13.766 32.562 1 49.31 33 CYS B C 1
ATOM 3963 O O . CYS B 1 33 ? -4.48 -14.594 31.703 1 49.31 33 CYS B O 1
ATOM 3965 N N . TYR B 1 34 ? -5.91 -13.18 32.344 1 63.81 34 TYR B N 1
ATOM 3966 C CA . TYR B 1 34 ? -6.43 -12.789 31.031 1 63.81 34 TYR B CA 1
ATOM 3967 C C . TYR B 1 34 ? -5.32 -12.227 30.156 1 63.81 34 TYR B C 1
ATOM 3969 O O . TYR B 1 34 ? -4.75 -11.18 30.453 1 63.81 34 TYR B O 1
ATOM 3977 N N . LYS B 1 35 ? -4.73 -13.008 29.406 1 80.44 35 LYS B N 1
ATOM 3978 C CA . LYS B 1 35 ? -3.754 -12.539 28.422 1 80.44 35 LYS B CA 1
ATOM 3979 C C . LYS B 1 35 ? -4.41 -11.641 27.375 1 80.44 35 LYS B C 1
ATOM 3981 O O . LYS B 1 35 ? -5.355 -12.055 26.703 1 80.44 35 LYS B O 1
ATOM 3986 N N . LYS B 1 36 ? -3.939 -10.422 27.359 1 89.69 36 LYS B N 1
ATOM 3987 C CA . LYS B 1 36 ? -4.438 -9.461 26.375 1 89.69 36 LYS B CA 1
ATOM 3988 C C . LYS B 1 36 ? -4.16 -9.93 24.953 1 89.69 36 LYS B C 1
ATOM 3990 O O . LYS B 1 36 ? -3.047 -10.352 24.641 1 89.69 36 LYS B O 1
ATOM 3995 N N . THR B 1 37 ? -5.242 -9.914 24.141 1 93.19 37 THR B N 1
ATOM 3996 C CA . THR B 1 37 ? -5.09 -10.188 22.719 1 93.19 37 THR B CA 1
ATOM 3997 C C . THR B 1 37 ? -4.512 -8.977 21.984 1 93.19 37 THR B C 1
ATOM 3999 O O . THR B 1 37 ? -4.363 -7.906 22.578 1 93.19 37 THR B O 1
ATOM 4002 N N . GLU B 1 38 ? -4.137 -9.211 20.75 1 93.31 38 GLU B N 1
ATOM 4003 C CA . GLU B 1 38 ? -3.684 -8.086 19.922 1 93.31 38 GLU B CA 1
ATOM 4004 C C . GLU B 1 38 ? -4.734 -6.984 19.875 1 93.31 38 GLU B C 1
ATOM 4006 O O . GLU B 1 38 ? -4.398 -5.797 19.906 1 93.31 38 GLU B O 1
ATOM 4011 N N . ARG B 1 39 ? -5.934 -7.363 19.781 1 91.5 39 ARG B N 1
ATOM 4012 C CA . ARG B 1 39 ? -7.027 -6.398 19.766 1 91.5 39 ARG B CA 1
ATOM 4013 C C . ARG B 1 39 ? -7.027 -5.566 21.047 1 91.5 39 ARG B C 1
ATOM 4015 O O . ARG B 1 39 ? -7.164 -4.34 21 1 91.5 39 ARG B O 1
ATOM 4022 N N . ASP B 1 40 ? -6.902 -6.223 22.172 1 92.69 40 ASP B N 1
ATOM 4023 C CA . ASP B 1 40 ? -6.871 -5.527 23.453 1 92.69 40 ASP B CA 1
ATOM 4024 C C . ASP B 1 40 ? -5.711 -4.539 23.516 1 92.69 40 ASP B C 1
ATOM 4026 O O . ASP B 1 40 ? -5.879 -3.398 23.953 1 92.69 40 ASP B O 1
ATOM 4030 N N . ARG B 1 41 ? -4.625 -5.004 23.031 1 91.75 41 ARG B N 1
ATOM 4031 C CA . ARG B 1 41 ? -3.414 -4.191 23.078 1 91.75 41 ARG B CA 1
ATOM 4032 C C . ARG B 1 41 ? -3.523 -2.977 22.172 1 91.75 41 ARG B C 1
ATOM 4034 O O . ARG B 1 41 ? -3.035 -1.896 22.516 1 91.75 41 ARG B O 1
ATOM 4041 N N . ASN B 1 42 ? -4.152 -3.164 21.047 1 92.44 42 ASN B N 1
ATOM 4042 C CA . ASN B 1 42 ? -4.301 -2.086 20.078 1 92.44 42 ASN B CA 1
ATOM 4043 C C . ASN B 1 42 ? -5.27 -1.014 20.562 1 92.44 42 ASN B C 1
ATOM 4045 O O . ASN B 1 42 ? -5.383 0.052 19.953 1 92.44 42 ASN B O 1
ATOM 4049 N N . HIS B 1 43 ? -5.93 -1.25 21.719 1 89.94 43 HIS B N 1
ATOM 4050 C CA . HIS B 1 43 ? -6.887 -0.294 22.266 1 89.94 43 HIS B CA 1
ATOM 4051 C C . HIS B 1 43 ? -6.422 0.243 23.609 1 89.94 43 HIS B C 1
ATOM 4053 O O . HIS B 1 43 ? -7.145 1 24.266 1 89.94 43 HIS B O 1
ATOM 4059 N N . ASP B 1 44 ? -5.305 -0.164 24.016 1 92.31 44 ASP B N 1
ATOM 4060 C CA . ASP B 1 44 ? -4.793 0.212 25.328 1 92.31 44 ASP B CA 1
ATOM 4061 C C . ASP B 1 44 ? -3.328 0.633 25.25 1 92.31 44 ASP B C 1
ATOM 4063 O O . ASP B 1 44 ? -2.451 -0.043 25.797 1 92.31 44 ASP B O 1
ATOM 4067 N N . TYR B 1 45 ? -3.141 1.797 24.688 1 95.88 45 TYR B N 1
ATOM 4068 C CA . TYR B 1 45 ? -1.779 2.289 24.5 1 95.88 45 TYR B CA 1
ATOM 4069 C C . TYR B 1 45 ? -1.181 2.746 25.828 1 95.88 45 TYR B C 1
ATOM 4071 O O . TYR B 1 45 ? -1.894 3.252 26.703 1 95.88 45 TYR B O 1
ATOM 4079 N N . SER B 1 46 ? 0.077 2.648 25.922 1 96.06 46 SER B N 1
ATOM 4080 C CA . SER B 1 46 ? 0.816 3.145 27.078 1 96.06 46 SER B CA 1
ATOM 4081 C C . SER B 1 46 ? 1.217 4.605 26.891 1 96.06 46 SER B C 1
ATOM 4083 O O . SER B 1 46 ? 1.012 5.18 25.828 1 96.06 46 SER B O 1
ATOM 4085 N N . ILE B 1 47 ? 1.661 5.18 28 1 96.06 47 ILE B N 1
ATOM 4086 C CA . ILE B 1 47 ? 2.268 6.504 27.922 1 96.06 47 ILE B CA 1
ATOM 4087 C C . ILE B 1 47 ? 3.744 6.375 27.562 1 96.06 47 ILE B C 1
ATOM 4089 O O . ILE B 1 47 ? 4.527 5.797 28.312 1 96.06 47 ILE B O 1
ATOM 4093 N N . TRP B 1 48 ? 4.074 6.859 26.328 1 94.5 48 TRP B N 1
ATOM 4094 C CA . TRP B 1 48 ? 5.461 6.871 25.891 1 94.5 48 TRP B CA 1
ATOM 4095 C C . TRP B 1 48 ? 6.168 8.148 26.328 1 94.5 48 TRP B C 1
ATOM 4097 O O . TRP B 1 48 ? 5.523 9.172 26.547 1 94.5 48 TRP B O 1
ATOM 4107 N N . PRO B 1 49 ? 7.496 8.07 26.375 1 95.19 49 PRO B N 1
ATOM 4108 C CA . PRO B 1 49 ? 8.172 9.367 26.438 1 95.19 49 PRO B CA 1
ATOM 4109 C C . PRO B 1 49 ? 7.801 10.281 25.281 1 95.19 49 PRO B C 1
ATOM 4111 O O . PRO B 1 49 ? 7.59 9.812 24.156 1 95.19 49 PRO B O 1
ATOM 4114 N N . VAL B 1 50 ? 7.809 11.5 25.547 1 93.75 50 VAL B N 1
ATOM 4115 C CA . VAL B 1 50 ? 7.453 12.477 24.516 1 93.75 50 VAL B CA 1
ATOM 4116 C C . VAL B 1 50 ? 8.547 12.523 23.438 1 93.75 50 VAL B C 1
ATOM 4118 O O . VAL B 1 50 ? 9.719 12.312 23.75 1 93.75 50 VAL B O 1
ATOM 4121 N N . TYR B 1 51 ? 8.141 12.727 22.266 1 95.5 51 TYR B N 1
ATOM 4122 C CA . TYR B 1 51 ? 9.086 12.914 21.172 1 95.5 51 TYR B CA 1
ATOM 4123 C C . TYR B 1 51 ? 10.016 14.094 21.438 1 95.5 51 TYR B C 1
ATOM 4125 O O . TYR B 1 51 ? 9.555 15.18 21.797 1 95.5 51 TYR B O 1
ATOM 4133 N N . ARG B 1 52 ? 11.289 13.812 21.203 1 91.69 52 ARG B N 1
ATOM 4134 C CA . ARG B 1 52 ? 12.281 14.867 21.375 1 91.69 52 ARG B CA 1
ATOM 4135 C C . ARG B 1 52 ? 13.094 15.055 20.094 1 91.69 52 ARG B C 1
ATOM 4137 O O . ARG B 1 52 ? 13.633 14.086 19.547 1 91.69 52 ARG B O 1
ATOM 4144 N N . HIS B 1 53 ? 13.117 16.344 19.703 1 87.06 53 HIS B N 1
ATOM 4145 C CA . HIS B 1 53 ? 13.953 16.703 18.562 1 87.06 53 HIS B CA 1
ATOM 4146 C C . HIS B 1 53 ? 15.414 16.844 18.969 1 87.06 53 HIS B C 1
ATOM 4148 O O . HIS B 1 53 ? 15.758 17.703 19.797 1 87.06 53 HIS B O 1
ATOM 4154 N N . TYR B 1 54 ? 16.188 15.781 18.703 1 76.25 54 TYR B N 1
ATOM 4155 C CA . TYR B 1 54 ? 17.609 15.82 19.047 1 76.25 54 TYR B CA 1
ATOM 4156 C C . TYR B 1 54 ? 18.469 15.773 17.781 1 76.25 54 TYR B C 1
ATOM 4158 O O . TYR B 1 54 ? 18.094 15.156 16.781 1 76.25 54 TYR B O 1
ATOM 4166 N N . ASN B 1 55 ? 19.375 16.641 17.781 1 72.06 55 ASN B N 1
ATOM 4167 C CA . ASN B 1 55 ? 20.391 16.578 16.734 1 72.06 55 ASN B CA 1
ATOM 4168 C C . ASN B 1 55 ? 21.703 16.031 17.266 1 72.06 55 ASN B C 1
ATOM 4170 O O . ASN B 1 55 ? 22.516 16.781 17.812 1 72.06 55 ASN B O 1
ATOM 4174 N N . SER B 1 56 ? 21.766 14.703 17.203 1 72.75 56 SER B N 1
ATOM 4175 C CA . SER B 1 56 ? 22.953 14.055 17.766 1 72.75 56 SER B CA 1
ATOM 4176 C C . SER B 1 56 ? 24.219 14.461 17.031 1 72.75 56 SER B C 1
ATOM 4178 O O . SER B 1 56 ? 24.141 15.07 15.953 1 72.75 56 SER B O 1
ATOM 4180 N N . ASN B 1 57 ? 25.25 14.055 17.609 1 76.25 57 ASN B N 1
ATOM 4181 C CA . ASN B 1 57 ? 26.578 14.406 17.125 1 76.25 57 ASN B CA 1
ATOM 4182 C C . ASN B 1 57 ? 26.938 13.648 15.859 1 76.25 57 ASN B C 1
ATOM 4184 O O . ASN B 1 57 ? 27.828 12.805 15.859 1 76.25 57 ASN B O 1
ATOM 4188 N N . ALA B 1 58 ? 26.453 13.992 14.789 1 83 58 ALA B N 1
ATOM 4189 C CA . ALA B 1 58 ? 26.594 13.336 13.492 1 83 58 ALA B CA 1
ATOM 4190 C C . ALA B 1 58 ? 28.016 13.469 12.969 1 83 58 ALA B C 1
ATOM 4192 O O . ALA B 1 58 ? 28.516 12.578 12.266 1 83 58 ALA B O 1
ATOM 4193 N N . GLU B 1 59 ? 28.672 14.414 13.453 1 87.44 59 GLU B N 1
ATOM 4194 C CA . GLU B 1 59 ? 30.031 14.641 12.969 1 87.44 59 GLU B CA 1
ATOM 4195 C C . GLU B 1 59 ? 30.984 13.602 13.531 1 87.44 59 GLU B C 1
ATOM 4197 O O . GLU B 1 59 ? 31.859 13.094 12.812 1 87.44 59 GLU B O 1
ATOM 4202 N N . TRP B 1 60 ? 30.859 13.336 14.758 1 90.88 60 TRP B N 1
ATOM 4203 C CA . TRP B 1 60 ? 31.719 12.32 15.367 1 90.88 60 TRP B CA 1
ATOM 4204 C C . TRP B 1 60 ? 31.5 10.969 14.703 1 90.88 60 TRP B C 1
ATOM 4206 O O . TRP B 1 60 ? 32.469 10.266 14.391 1 90.88 60 TRP B O 1
ATOM 4216 N N . VAL B 1 61 ? 30.281 10.602 14.531 1 93.94 61 VAL B N 1
ATOM 4217 C CA . VAL B 1 61 ? 29.953 9.312 13.938 1 93.94 61 VAL B CA 1
ATOM 4218 C C . VAL B 1 61 ? 30.484 9.242 12.508 1 93.94 61 VAL B C 1
ATOM 4220 O O . VAL B 1 61 ? 31.031 8.211 12.094 1 93.94 61 VAL B O 1
ATOM 4223 N N . ARG B 1 62 ? 30.406 10.312 11.805 1 93.44 62 ARG B N 1
ATOM 4224 C CA . ARG B 1 62 ? 30.922 10.367 10.445 1 93.44 62 ARG B CA 1
ATOM 4225 C C . ARG B 1 62 ? 32.406 10.102 10.414 1 93.44 62 ARG B C 1
ATOM 4227 O O . ARG B 1 62 ? 32.906 9.352 9.562 1 93.44 62 ARG B O 1
ATOM 4234 N N . ALA B 1 63 ? 33.062 10.641 11.359 1 94 63 ALA B N 1
ATOM 4235 C CA . ALA B 1 63 ? 34.531 10.539 11.391 1 94 63 ALA B CA 1
ATOM 4236 C C . ALA B 1 63 ? 34.969 9.195 11.969 1 94 63 ALA B C 1
ATOM 4238 O O . ALA B 1 63 ? 35.875 8.547 11.43 1 94 63 ALA B O 1
ATOM 4239 N N . LYS B 1 64 ? 34.281 8.773 13 1 94.31 64 LYS B N 1
ATOM 4240 C CA . LYS B 1 64 ? 34.812 7.652 13.773 1 94.31 64 LYS B CA 1
ATOM 4241 C C . LYS B 1 64 ? 34.188 6.332 13.344 1 94.31 64 LYS B C 1
ATOM 4243 O O . LYS B 1 64 ? 34.844 5.289 13.359 1 94.31 64 LYS B O 1
ATOM 4248 N N . CYS B 1 65 ? 32.938 6.438 12.984 1 95.44 65 CYS B N 1
ATOM 4249 C CA . CYS B 1 65 ? 32.25 5.199 12.664 1 95.44 65 CYS B CA 1
ATOM 4250 C C . CYS B 1 65 ? 32.219 4.957 11.156 1 95.44 65 CYS B C 1
ATOM 4252 O O . CYS B 1 65 ? 32.469 3.842 10.695 1 95.44 65 CYS B O 1
ATOM 4254 N N . TRP B 1 66 ? 31.984 6.016 10.391 1 95.31 66 TRP B N 1
ATOM 4255 C CA . TRP B 1 66 ? 31.891 5.867 8.938 1 95.31 66 TRP B CA 1
ATOM 4256 C C . TRP B 1 66 ? 33.219 6.195 8.273 1 95.31 66 TRP B C 1
ATOM 4258 O O . TRP B 1 66 ? 33.375 6.016 7.062 1 95.31 66 TRP B O 1
ATOM 4268 N N . HIS B 1 67 ? 34.219 6.77 9 1 94.25 67 HIS B N 1
ATOM 4269 C CA . HIS B 1 67 ? 35.531 7.117 8.523 1 94.25 67 HIS B CA 1
ATOM 4270 C C . HIS B 1 67 ? 35.469 8.078 7.344 1 94.25 67 HIS B C 1
ATOM 4272 O O . HIS B 1 67 ? 36.219 7.93 6.375 1 94.25 67 HIS B O 1
ATOM 4278 N N . ASN B 1 68 ? 34.469 8.883 7.355 1 93.06 68 ASN B N 1
ATOM 4279 C CA . ASN B 1 68 ? 34.25 9.938 6.375 1 93.06 68 ASN B CA 1
ATOM 4280 C C . ASN B 1 68 ? 33.969 9.367 4.988 1 93.06 68 ASN B C 1
ATOM 4282 O O . ASN B 1 68 ? 34.156 10.055 3.98 1 93.06 68 ASN B O 1
ATOM 4286 N N . GLU B 1 69 ? 33.562 8.18 4.969 1 93.56 69 GLU B N 1
ATOM 4287 C CA . GLU B 1 69 ? 33.156 7.578 3.707 1 93.56 69 GLU B CA 1
ATOM 4288 C C . GLU B 1 69 ? 31.688 7.91 3.402 1 93.56 69 GLU B C 1
ATOM 4290 O O . GLU B 1 69 ? 30.875 8.062 4.316 1 93.56 69 GLU B O 1
ATOM 4295 N N . ASN B 1 70 ? 31.469 8.008 2.146 1 92.88 70 ASN B N 1
ATOM 4296 C CA . ASN B 1 70 ? 30.094 8.266 1.724 1 92.88 70 ASN B CA 1
ATOM 4297 C C . ASN B 1 70 ? 29.234 7.008 1.823 1 92.88 70 ASN B C 1
ATOM 4299 O O . ASN B 1 70 ? 29.625 5.938 1.356 1 92.88 70 ASN B O 1
ATOM 4303 N N . LEU B 1 71 ? 28.156 7.215 2.465 1 96 71 LEU B N 1
ATOM 4304 C CA . LEU B 1 71 ? 27.188 6.121 2.561 1 96 71 LEU B CA 1
ATOM 4305 C C . LEU B 1 71 ? 26.234 6.125 1.374 1 96 71 LEU B C 1
ATOM 4307 O O . LEU B 1 71 ? 25.953 7.184 0.808 1 96 71 LEU B O 1
ATOM 4311 N N . SER B 1 72 ? 25.828 4.977 0.947 1 96.25 72 SER B N 1
ATOM 4312 C CA . SER B 1 72 ? 24.812 4.707 -0.055 1 96.25 72 SER B CA 1
ATOM 4313 C C . SER B 1 72 ? 24.047 3.43 0.266 1 96.25 72 SER B C 1
ATOM 4315 O O . SER B 1 72 ? 24.469 2.637 1.105 1 96.25 72 SER B O 1
ATOM 4317 N N . ILE B 1 73 ? 22.922 3.316 -0.344 1 96.44 73 ILE B N 1
ATOM 4318 C CA . ILE B 1 73 ? 22.109 2.125 -0.082 1 96.44 73 ILE B CA 1
ATOM 4319 C C . ILE B 1 73 ? 22.875 0.88 -0.531 1 96.44 73 ILE B C 1
ATOM 4321 O O . ILE B 1 73 ? 22.734 -0.192 0.061 1 96.44 73 ILE B O 1
ATOM 4325 N N . SER B 1 74 ? 23.75 1.015 -1.519 1 93.31 74 SER B N 1
ATOM 4326 C CA . SER B 1 74 ? 24.5 -0.106 -2.078 1 93.31 74 SER B CA 1
ATOM 4327 C C . SER B 1 74 ? 25.547 -0.614 -1.096 1 93.31 74 SER B C 1
ATOM 4329 O O . SER B 1 74 ? 25.906 -1.798 -1.103 1 93.31 74 SER B O 1
ATOM 4331 N N . ASN B 1 75 ? 26.062 0.253 -0.293 1 95.62 75 ASN B N 1
ATOM 4332 C CA . ASN B 1 75 ? 27.125 -0.189 0.616 1 95.62 75 ASN B CA 1
ATOM 4333 C C . ASN B 1 75 ? 26.625 -0.231 2.061 1 95.62 75 ASN B C 1
ATOM 4335 O O . ASN B 1 75 ? 27.422 -0.446 2.98 1 95.62 75 ASN B O 1
ATOM 4339 N N . LEU B 1 76 ? 25.359 0.014 2.279 1 97.44 76 LEU B N 1
ATOM 4340 C CA . LEU B 1 76 ? 24.828 0.11 3.631 1 97.44 76 LEU B CA 1
ATOM 4341 C C . LEU B 1 76 ? 25.062 -1.186 4.402 1 97.44 76 LEU B C 1
ATOM 4343 O O . LEU B 1 76 ? 25.5 -1.157 5.555 1 97.44 76 LEU B O 1
ATOM 4347 N N . TYR B 1 77 ? 24.781 -2.32 3.811 1 97.62 77 TYR B N 1
ATOM 4348 C CA . TYR B 1 77 ? 24.938 -3.605 4.48 1 97.62 77 TYR B CA 1
ATOM 4349 C C . TYR B 1 77 ? 26.375 -3.809 4.938 1 97.62 77 TYR B C 1
ATOM 4351 O O . TYR B 1 77 ? 26.625 -4.152 6.098 1 97.62 77 TYR B O 1
ATOM 4359 N N . SER B 1 78 ? 27.297 -3.592 3.994 1 97 78 SER B N 1
ATOM 4360 C CA . SER B 1 78 ? 28.703 -3.789 4.324 1 97 78 SER B CA 1
ATOM 4361 C C . SER B 1 78 ? 29.156 -2.832 5.422 1 97 78 SER B C 1
ATOM 4363 O O . SER B 1 78 ? 29.938 -3.211 6.301 1 97 78 SER B O 1
ATOM 4365 N N . LYS B 1 79 ? 28.703 -1.633 5.387 1 97.44 79 LYS B N 1
ATOM 4366 C CA . LYS B 1 79 ? 29.062 -0.645 6.402 1 97.44 79 LYS B CA 1
ATOM 4367 C C . LYS B 1 79 ? 28.5 -1.036 7.77 1 97.44 79 LYS B C 1
ATOM 4369 O O . LYS B 1 79 ? 29.156 -0.819 8.797 1 97.44 79 LYS B O 1
ATOM 4374 N N . LEU B 1 80 ? 27.328 -1.591 7.777 1 97.88 80 LEU B N 1
ATOM 4375 C CA . LEU B 1 80 ? 26.75 -2.049 9.031 1 97.88 80 LEU B CA 1
ATOM 4376 C C . LEU B 1 80 ? 27.531 -3.219 9.609 1 97.88 80 LEU B C 1
ATOM 4378 O O . LEU B 1 80 ? 27.719 -3.314 10.82 1 97.88 80 LEU B O 1
ATOM 4382 N N . MET B 1 81 ? 28.031 -4.074 8.734 1 97.38 81 MET B N 1
ATOM 4383 C CA . MET B 1 81 ? 28.828 -5.199 9.195 1 97.38 81 MET B CA 1
ATOM 4384 C C . MET B 1 81 ? 30.141 -4.715 9.812 1 97.38 81 MET B C 1
ATOM 4386 O O . MET B 1 81 ? 30.625 -5.297 10.781 1 97.38 81 MET B O 1
ATOM 4390 N N . ILE B 1 82 ? 30.625 -3.66 9.266 1 96.38 82 ILE B N 1
ATOM 4391 C CA . ILE B 1 82 ? 31.844 -3.062 9.812 1 96.38 82 ILE B CA 1
ATOM 4392 C C . ILE B 1 82 ? 31.547 -2.461 11.188 1 96.38 82 ILE B C 1
ATOM 4394 O O . ILE B 1 82 ? 32.344 -2.605 12.117 1 96.38 82 ILE B O 1
ATOM 4398 N N . LEU B 1 83 ? 30.406 -1.816 11.336 1 96.81 83 LEU B N 1
ATOM 4399 C CA . LEU B 1 83 ? 30 -1.251 12.617 1 96.81 83 LEU B CA 1
ATOM 4400 C C . LEU B 1 83 ? 29.875 -2.34 13.68 1 96.81 83 LEU B C 1
ATOM 4402 O O . LEU B 1 83 ? 30.234 -2.127 14.836 1 96.81 83 LEU B O 1
ATOM 4406 N N . LYS B 1 84 ? 29.375 -3.412 13.305 1 97.5 84 LYS B N 1
ATOM 4407 C CA . LYS B 1 84 ? 29.094 -4.527 14.203 1 97.5 84 LYS B CA 1
ATOM 4408 C C . LYS B 1 84 ? 30.359 -4.992 14.922 1 97.5 84 LYS B C 1
ATOM 4410 O O . LYS B 1 84 ? 30.312 -5.363 16.094 1 97.5 84 LYS B O 1
ATOM 4415 N N . ILE B 1 85 ? 31.484 -4.938 14.234 1 96.94 85 ILE B N 1
ATOM 4416 C CA . ILE B 1 85 ? 32.719 -5.5 14.797 1 96.94 85 ILE B CA 1
ATOM 4417 C C . ILE B 1 85 ? 33.688 -4.371 15.156 1 96.94 85 ILE B C 1
ATOM 4419 O O . ILE B 1 85 ? 34.875 -4.602 15.32 1 96.94 85 ILE B O 1
ATOM 4423 N N . SER B 1 86 ? 33.219 -3.209 15.172 1 96.5 86 SER B N 1
ATOM 4424 C CA . SER B 1 86 ? 34.094 -2.057 15.453 1 96.5 86 SER B CA 1
ATOM 4425 C C . SER B 1 86 ? 34.688 -2.15 16.844 1 96.5 86 SER B C 1
ATOM 4427 O O . SER B 1 86 ? 34.062 -2.689 17.766 1 96.5 86 SER B O 1
ATOM 4429 N N . SER B 1 87 ? 35.875 -1.595 17.047 1 95.19 87 SER B N 1
ATOM 4430 C CA . SER B 1 87 ? 36.5 -1.536 18.359 1 95.19 87 SER B CA 1
ATOM 4431 C C . SER B 1 87 ? 35.938 -0.412 19.203 1 95.19 87 SER B C 1
ATOM 4433 O O . SER B 1 87 ? 36.094 -0.397 20.422 1 95.19 87 SER B O 1
ATOM 4435 N N . GLN B 1 88 ? 35.281 0.461 18.516 1 95.25 88 GLN B N 1
ATOM 4436 C CA . GLN B 1 88 ? 34.656 1.573 19.219 1 95.25 88 GLN B CA 1
ATOM 4437 C C . GLN B 1 88 ? 33.281 1.187 19.734 1 95.25 88 GLN B C 1
ATOM 4439 O O . GLN B 1 88 ? 32.406 0.814 18.953 1 95.25 88 GLN B O 1
ATOM 4444 N N . ASN B 1 89 ? 33.062 1.412 20.984 1 96.12 89 ASN B N 1
ATOM 4445 C CA . ASN B 1 89 ? 31.797 1.032 21.609 1 96.12 89 ASN B CA 1
ATOM 4446 C C . ASN B 1 89 ? 30.625 1.818 21.031 1 96.12 89 ASN B C 1
ATOM 4448 O O . ASN B 1 89 ? 29.531 1.271 20.844 1 96.12 89 ASN B O 1
ATOM 4452 N N . GLU B 1 90 ? 30.875 3.062 20.766 1 94.75 90 GLU B N 1
ATOM 4453 C CA . GLU B 1 90 ? 29.812 3.918 20.234 1 94.75 90 GLU B CA 1
ATOM 4454 C C . GLU B 1 90 ? 29.344 3.43 18.875 1 94.75 90 GLU B C 1
ATOM 4456 O O . GLU B 1 90 ? 28.156 3.502 18.562 1 94.75 90 GLU B O 1
ATOM 4461 N N . CYS B 1 91 ? 30.25 2.932 18.125 1 97 91 CYS B N 1
ATOM 4462 C CA . CYS B 1 91 ? 29.922 2.436 16.797 1 97 91 CYS B CA 1
ATOM 4463 C C . CYS B 1 91 ? 29.156 1.121 16.875 1 97 91 CYS B C 1
ATOM 4465 O O . CYS B 1 91 ? 28.203 0.903 16.125 1 97 91 CYS B O 1
ATOM 4467 N N . ARG B 1 92 ? 29.516 0.27 17.766 1 97.94 92 ARG B N 1
ATOM 4468 C CA . ARG B 1 92 ? 28.781 -0.977 17.984 1 97.94 92 ARG B CA 1
ATOM 4469 C C . ARG B 1 92 ? 27.391 -0.708 18.516 1 97.94 92 ARG B C 1
ATOM 4471 O O . ARG B 1 92 ? 26.438 -1.394 18.141 1 97.94 92 ARG B O 1
ATOM 4478 N N . ASP B 1 93 ? 27.328 0.281 19.359 1 96.88 93 ASP B N 1
ATOM 4479 C CA . ASP B 1 93 ? 26.031 0.684 19.891 1 96.88 93 ASP B CA 1
ATOM 4480 C C . ASP B 1 93 ? 25.109 1.165 18.766 1 96.88 93 ASP B C 1
ATOM 4482 O O . ASP B 1 93 ? 23.922 0.867 18.766 1 96.88 93 ASP B O 1
ATOM 4486 N N . LEU B 1 94 ? 25.703 1.94 17.891 1 96.88 94 LEU B N 1
ATOM 4487 C CA . LEU B 1 94 ? 24.922 2.41 16.75 1 96.88 94 LEU B CA 1
ATOM 4488 C C . LEU B 1 94 ? 24.406 1.235 15.914 1 96.88 94 LEU B C 1
ATOM 4490 O O . LEU B 1 94 ? 23.25 1.231 15.484 1 96.88 94 LEU B O 1
ATOM 4494 N N . TYR B 1 95 ? 25.25 0.259 15.695 1 98.12 95 TYR B N 1
ATOM 4495 C CA . TYR B 1 95 ? 24.828 -0.937 14.977 1 98.12 95 TYR B CA 1
ATOM 4496 C C . TYR B 1 95 ? 23.656 -1.609 15.68 1 98.12 95 TYR B C 1
ATOM 4498 O O . TYR B 1 95 ? 22.688 -2.014 15.031 1 98.12 95 TYR B O 1
ATOM 4506 N N . GLU B 1 96 ? 23.734 -1.75 16.953 1 97.81 96 GLU B N 1
ATOM 4507 C CA . GLU B 1 96 ? 22.688 -2.406 17.734 1 97.81 96 GLU B CA 1
ATOM 4508 C C . GLU B 1 96 ? 21.375 -1.637 17.641 1 97.81 96 GLU B C 1
ATOM 4510 O O . GLU B 1 96 ? 20.312 -2.234 17.453 1 97.81 96 GLU B O 1
ATOM 4515 N N . ARG B 1 97 ? 21.484 -0.358 17.781 1 97.19 97 ARG B N 1
ATOM 4516 C CA . ARG B 1 97 ? 20.297 0.483 17.703 1 97.19 97 ARG B CA 1
ATOM 4517 C C . ARG B 1 97 ? 19.656 0.36 16.328 1 97.19 97 ARG B C 1
ATOM 4519 O O . ARG B 1 97 ? 18.422 0.215 16.219 1 97.19 97 ARG B O 1
ATOM 4526 N N . LEU B 1 98 ? 20.469 0.39 15.266 1 98.25 98 LEU B N 1
ATOM 4527 C CA . LEU B 1 98 ? 19.953 0.226 13.906 1 98.25 98 LEU B CA 1
ATOM 4528 C C . LEU B 1 98 ? 19.344 -1.156 13.727 1 98.25 98 LEU B C 1
ATOM 4530 O O . LEU B 1 98 ? 18.25 -1.283 13.148 1 98.25 98 LEU B O 1
ATOM 4534 N N . SER B 1 99 ? 19.969 -2.143 14.289 1 97.81 99 SER B N 1
ATOM 4535 C CA . SER B 1 99 ? 19.547 -3.527 14.094 1 97.81 99 SER B CA 1
ATOM 4536 C C . SER B 1 99 ? 18.281 -3.83 14.875 1 97.81 99 SER B C 1
ATOM 4538 O O . SER B 1 99 ? 17.562 -4.785 14.562 1 97.81 99 SER B O 1
ATOM 4540 N N . ASN B 1 100 ? 18.031 -3.033 15.914 1 97.75 100 ASN B N 1
ATOM 4541 C CA . ASN B 1 100 ? 16.797 -3.203 16.672 1 97.75 100 ASN B CA 1
ATOM 4542 C C . ASN B 1 100 ? 15.578 -2.865 15.812 1 97.75 100 ASN B C 1
ATOM 4544 O O . ASN B 1 100 ? 14.5 -3.428 16.016 1 97.75 100 ASN B O 1
ATOM 4548 N N . ILE B 1 101 ? 15.758 -1.995 14.844 1 98.44 101 ILE B N 1
ATOM 4549 C CA . ILE B 1 101 ? 14.609 -1.51 14.094 1 98.44 101 ILE B CA 1
ATOM 4550 C C . ILE B 1 101 ? 14.656 -2.061 12.664 1 98.44 101 ILE B C 1
ATOM 4552 O O . ILE B 1 101 ? 13.625 -2.426 12.102 1 98.44 101 ILE B O 1
ATOM 4556 N N . PHE B 1 102 ? 15.883 -2.143 12.125 1 98.56 102 PHE B N 1
ATOM 4557 C CA . PHE B 1 102 ? 15.992 -2.471 10.711 1 98.56 102 PHE B CA 1
ATOM 4558 C C . PHE B 1 102 ? 16.797 -3.752 10.516 1 98.56 102 PHE B C 1
ATOM 4560 O O . PHE B 1 102 ? 17.859 -3.926 11.117 1 98.56 102 PHE B O 1
ATOM 4567 N N . THR B 1 103 ? 16.297 -4.609 9.711 1 98.19 103 THR B N 1
ATOM 4568 C CA . THR B 1 103 ? 17.078 -5.707 9.156 1 98.19 103 THR B CA 1
ATOM 4569 C C . THR B 1 103 ? 17.516 -5.398 7.727 1 98.19 103 THR B C 1
ATOM 4571 O O . THR B 1 103 ? 16.672 -5.238 6.84 1 98.19 103 THR B O 1
ATOM 4574 N N . VAL B 1 104 ? 18.781 -5.262 7.547 1 98.19 104 VAL B N 1
ATOM 4575 C CA . VAL B 1 104 ? 19.328 -4.957 6.23 1 98.19 104 VAL B CA 1
ATOM 4576 C C . VAL B 1 104 ? 20.047 -6.188 5.676 1 98.19 104 VAL B C 1
ATOM 4578 O O . VAL B 1 104 ? 20.906 -6.762 6.34 1 98.19 104 VAL B O 1
ATOM 4581 N N . THR B 1 105 ? 19.672 -6.586 4.52 1 97.06 105 THR B N 1
ATOM 4582 C CA . THR B 1 105 ? 20.328 -7.711 3.857 1 97.06 105 THR B CA 1
ATOM 4583 C C . THR B 1 105 ? 20.75 -7.336 2.441 1 97.06 105 THR B C 1
ATOM 4585 O O . THR B 1 105 ? 20.234 -6.379 1.865 1 97.06 105 THR B O 1
ATOM 4588 N N . GLN B 1 106 ? 21.672 -8 1.977 1 95.75 106 GLN B N 1
ATOM 4589 C CA . GLN B 1 106 ? 22.141 -7.832 0.605 1 95.75 106 GLN B CA 1
ATOM 4590 C C . GLN B 1 106 ? 22.219 -9.172 -0.117 1 95.75 106 GLN B C 1
ATOM 4592 O O . GLN B 1 106 ? 22.656 -10.172 0.461 1 95.75 106 GLN B O 1
ATOM 4597 N N . ARG B 1 107 ? 21.734 -9.172 -1.304 1 95 107 ARG B N 1
ATOM 4598 C CA . ARG B 1 107 ? 21.75 -10.359 -2.158 1 95 107 ARG B CA 1
ATOM 4599 C C . ARG B 1 107 ? 22.234 -10.016 -3.562 1 95 107 ARG B C 1
ATOM 4601 O O . ARG B 1 107 ? 22.156 -8.859 -3.982 1 95 107 ARG B O 1
ATOM 4608 N N . SER B 1 108 ? 22.75 -11.055 -4.172 1 94.44 108 SER B N 1
ATOM 4609 C CA . SER B 1 108 ? 23.25 -10.82 -5.523 1 94.44 108 SER B CA 1
ATOM 4610 C C . SER B 1 108 ? 22.594 -11.766 -6.527 1 94.44 108 SER B C 1
ATOM 4612 O O . SER B 1 108 ? 22.359 -12.938 -6.223 1 94.44 108 SER B O 1
ATOM 4614 N N . GLY B 1 109 ? 22.25 -11.234 -7.625 1 94.56 109 GLY B N 1
ATOM 4615 C CA . GLY B 1 109 ? 21.672 -12 -8.719 1 94.56 109 GLY B CA 1
ATOM 4616 C C . GLY B 1 109 ? 22.516 -11.945 -9.984 1 94.56 109 GLY B C 1
ATOM 4617 O O . GLY B 1 109 ? 23.141 -10.922 -10.273 1 94.56 109 GLY B O 1
ATOM 4618 N N . GLN B 1 110 ? 22.5 -13.016 -10.711 1 95.5 110 GLN B N 1
ATOM 4619 C CA . GLN B 1 110 ? 23.234 -13.109 -11.961 1 95.5 110 GLN B CA 1
ATOM 4620 C C . GLN B 1 110 ? 22.312 -13.477 -13.125 1 95.5 110 GLN B C 1
ATOM 4622 O O . GLN B 1 110 ? 21.234 -14.039 -12.906 1 95.5 110 GLN B O 1
ATOM 4627 N N . LEU B 1 111 ? 22.734 -13.086 -14.305 1 95.12 111 LEU B N 1
ATOM 4628 C CA . LEU B 1 111 ? 21.984 -13.453 -15.508 1 95.12 111 LEU B CA 1
ATOM 4629 C C . LEU B 1 111 ? 22.922 -13.523 -16.719 1 95.12 111 LEU B C 1
ATOM 4631 O O . LEU B 1 111 ? 24.062 -13.07 -16.656 1 95.12 111 LEU B O 1
ATOM 4635 N N . VAL B 1 112 ? 22.438 -14.219 -17.703 1 96.75 112 VAL B N 1
ATOM 4636 C CA . VAL B 1 112 ? 23.141 -14.328 -18.984 1 96.75 112 VAL B CA 1
ATOM 4637 C C . VAL B 1 112 ? 22.391 -13.531 -20.062 1 96.75 112 VAL B C 1
ATOM 4639 O O . VAL B 1 112 ? 21.172 -13.648 -20.188 1 96.75 112 VAL B O 1
ATOM 4642 N N . LEU B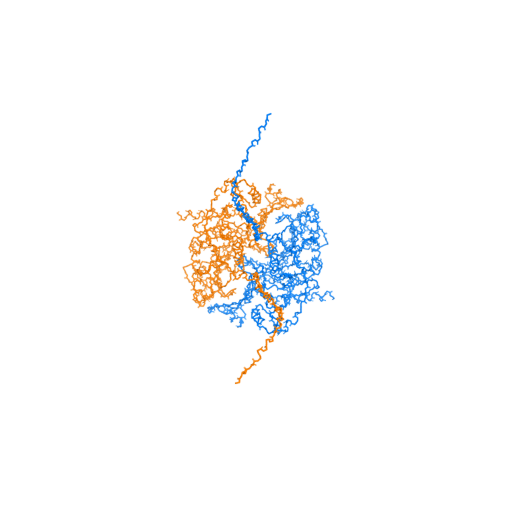 1 113 ? 23.141 -12.734 -20.797 1 96.25 113 LEU B N 1
ATOM 4643 C CA . LEU B 1 113 ? 22.562 -11.938 -21.875 1 96.25 113 LEU B CA 1
ATOM 4644 C C . LEU B 1 113 ? 22.953 -12.492 -23.234 1 96.25 113 LEU B C 1
ATOM 4646 O O . LEU B 1 113 ? 24.125 -12.508 -23.594 1 96.25 113 LEU B O 1
ATOM 4650 N N . PRO B 1 114 ? 21.922 -12.883 -23.969 1 95.88 114 PRO B N 1
ATOM 4651 C CA . PRO B 1 114 ? 22.266 -13.211 -25.359 1 95.88 114 PRO B CA 1
ATOM 4652 C C . PRO B 1 114 ? 22.859 -12.023 -26.109 1 95.88 114 PRO B C 1
ATOM 4654 O O . PRO B 1 114 ? 22.578 -10.867 -25.766 1 95.88 114 PRO B O 1
ATOM 4657 N N . LYS B 1 115 ? 23.5 -12.281 -27.172 1 94.56 115 LYS B N 1
ATOM 4658 C CA . LYS B 1 115 ? 24.312 -11.273 -27.859 1 94.56 115 LYS B CA 1
ATOM 4659 C C . LYS B 1 115 ? 23.453 -10.102 -28.328 1 94.56 115 LYS B C 1
ATOM 4661 O O . LYS B 1 115 ? 23.766 -8.945 -28.062 1 94.56 115 LYS B O 1
ATOM 4666 N N . PRO B 1 116 ? 22.344 -10.398 -29 1 95.06 116 PRO B N 1
ATOM 4667 C CA . PRO B 1 116 ? 21.547 -9.25 -29.422 1 95.06 116 PRO B CA 1
ATOM 4668 C C . PRO B 1 116 ? 21.016 -8.43 -28.25 1 95.06 116 PRO B C 1
ATOM 4670 O O . PRO B 1 116 ? 20.938 -7.203 -28.328 1 95.06 116 PRO B O 1
ATOM 4673 N N . PHE B 1 117 ? 20.672 -9.133 -27.234 1 94.88 117 PHE B N 1
ATOM 4674 C CA . PHE B 1 117 ? 20.125 -8.438 -26.062 1 94.88 117 PHE B CA 1
ATOM 4675 C C . PHE B 1 117 ? 21.219 -7.656 -25.344 1 94.88 117 PHE B C 1
ATOM 4677 O O . PHE B 1 117 ? 20.953 -6.582 -24.797 1 94.88 117 PHE B O 1
ATOM 4684 N N . ALA B 1 118 ? 22.359 -8.227 -25.312 1 95.12 118 ALA B N 1
ATOM 4685 C CA . ALA B 1 118 ? 23.5 -7.551 -24.703 1 95.12 118 ALA B CA 1
ATOM 4686 C C . ALA B 1 118 ? 23.734 -6.176 -25.328 1 95.12 118 ALA B C 1
ATOM 4688 O O . ALA B 1 118 ? 24.016 -5.211 -24.609 1 95.12 118 ALA B O 1
ATOM 4689 N N . VAL B 1 119 ? 23.562 -6.105 -26.578 1 94.44 119 VAL B N 1
ATOM 4690 C CA . VAL B 1 119 ? 23.734 -4.84 -27.297 1 94.44 119 VAL B CA 1
ATOM 4691 C C . VAL B 1 119 ? 22.656 -3.855 -26.859 1 94.44 119 VAL B C 1
ATOM 4693 O O . VAL B 1 119 ? 22.938 -2.688 -26.578 1 94.44 119 VAL B O 1
ATOM 4696 N N . LYS B 1 120 ? 21.516 -4.34 -26.797 1 92.44 120 LYS B N 1
ATOM 4697 C CA . LYS B 1 120 ? 20.391 -3.508 -26.391 1 92.44 120 LYS B CA 1
ATOM 4698 C C . LYS B 1 120 ? 20.578 -2.994 -24.969 1 92.44 120 LYS B C 1
ATOM 4700 O O . LYS B 1 120 ? 20.344 -1.813 -24.688 1 92.44 120 LYS B O 1
ATOM 4705 N N . VAL B 1 121 ? 20.984 -3.869 -24.062 1 92.94 121 VAL B N 1
ATOM 4706 C CA . VAL B 1 121 ? 21.172 -3.512 -22.672 1 92.94 121 VAL B CA 1
ATOM 4707 C C . VAL B 1 121 ? 22.312 -2.494 -22.547 1 92.94 121 VAL B C 1
ATOM 4709 O O . VAL B 1 121 ? 22.203 -1.529 -21.781 1 92.94 121 VAL B O 1
ATOM 4712 N N . LYS B 1 122 ? 23.328 -2.711 -23.266 1 92.75 122 LYS B N 1
ATOM 4713 C CA . LYS B 1 122 ? 24.438 -1.763 -23.266 1 92.75 122 LYS B CA 1
ATOM 4714 C C . LYS B 1 122 ? 23.984 -0.376 -23.703 1 92.75 122 LYS B C 1
ATOM 4716 O O . LYS B 1 122 ? 24.422 0.635 -23.156 1 92.75 122 LYS B O 1
ATOM 4721 N N . ASN B 1 123 ? 23.094 -0.364 -24.641 1 90.38 123 ASN B N 1
ATOM 4722 C CA . ASN B 1 123 ? 22.562 0.907 -25.109 1 90.38 123 ASN B CA 1
ATOM 4723 C C . ASN B 1 123 ? 21.703 1.58 -24.047 1 90.38 123 ASN B C 1
ATOM 4725 O O . ASN B 1 123 ? 21.75 2.801 -23.875 1 90.38 123 ASN B O 1
ATOM 4729 N N . TRP B 1 124 ? 20.953 0.761 -23.359 1 87.94 124 TRP B N 1
ATOM 4730 C CA . TRP B 1 124 ? 20.141 1.299 -22.266 1 87.94 124 TRP B CA 1
ATOM 4731 C C . TRP B 1 124 ? 21.016 1.943 -21.203 1 87.94 124 TRP B C 1
ATOM 4733 O O . TRP B 1 124 ? 20.609 2.928 -20.578 1 87.94 124 TRP B O 1
ATOM 4743 N N . LEU B 1 125 ? 22.188 1.42 -21.094 1 90.69 125 LEU B N 1
ATOM 4744 C CA . LEU B 1 125 ? 23.078 1.842 -20.016 1 90.69 125 LEU B CA 1
ATOM 4745 C C . LEU B 1 125 ? 24.078 2.877 -20.5 1 90.69 125 LEU B C 1
ATOM 4747 O O . LEU B 1 125 ? 25.094 3.121 -19.844 1 90.69 125 LEU B O 1
ATOM 4751 N N . GLY B 1 126 ? 23.953 3.379 -21.703 1 88.69 126 GLY B N 1
ATOM 4752 C CA . GLY B 1 126 ? 24.781 4.438 -22.25 1 88.69 126 GLY B CA 1
ATOM 4753 C C . GLY B 1 126 ? 26.188 3.971 -22.625 1 88.69 126 GLY B C 1
ATOM 4754 O O . GLY B 1 126 ? 27.156 4.719 -22.469 1 88.69 126 GLY B O 1
ATOM 4755 N N . GLN B 1 127 ? 26.266 2.754 -22.859 1 90.06 127 GLN B N 1
ATOM 4756 C CA . GLN B 1 127 ? 27.547 2.154 -23.266 1 90.06 127 GLN B CA 1
ATOM 4757 C C . GLN B 1 127 ? 28.562 2.234 -22.125 1 90.06 127 GLN B C 1
ATOM 4759 O O . GLN B 1 127 ? 29.766 2.266 -22.375 1 90.06 127 GLN B O 1
ATOM 4764 N N . ASN B 1 128 ? 28.047 2.324 -20.953 1 91.69 128 ASN B N 1
ATOM 4765 C CA . ASN B 1 128 ? 28.906 2.324 -19.781 1 91.69 128 ASN B CA 1
ATOM 4766 C C . ASN B 1 128 ? 29.328 0.908 -19.391 1 91.69 128 ASN B C 1
ATOM 4768 O O . ASN B 1 128 ? 28.5 0.132 -18.891 1 91.69 128 ASN B O 1
ATOM 4772 N N . GLU B 1 129 ? 30.562 0.637 -19.453 1 92.19 129 GLU B N 1
ATOM 4773 C CA . GLU B 1 129 ? 31.062 -0.719 -19.234 1 92.19 129 GLU B CA 1
ATOM 4774 C C . GLU B 1 129 ? 30.875 -1.16 -17.797 1 92.19 129 GLU B C 1
ATOM 4776 O O . GLU B 1 129 ? 30.641 -2.34 -17.516 1 92.19 129 GLU B O 1
ATOM 4781 N N . GLU B 1 130 ? 31.047 -0.268 -16.938 1 90.25 130 GLU B N 1
ATOM 4782 C CA . GLU B 1 130 ? 30.875 -0.599 -15.523 1 90.25 130 GLU B CA 1
ATOM 4783 C C . GLU B 1 130 ? 29.438 -0.976 -15.203 1 90.25 130 GLU B C 1
ATOM 4785 O O . GLU B 1 130 ? 29.188 -1.952 -14.5 1 90.25 130 GLU B O 1
ATOM 4790 N N . LEU B 1 131 ? 28.547 -0.206 -15.688 1 89.69 131 LEU B N 1
ATOM 4791 C CA . LEU B 1 131 ? 27.141 -0.486 -15.492 1 89.69 131 LEU B CA 1
ATOM 4792 C C . LEU B 1 131 ? 26.734 -1.79 -16.172 1 89.69 131 LEU B C 1
ATOM 4794 O O . LEU B 1 131 ? 25.906 -2.535 -15.664 1 89.69 131 LEU B O 1
ATOM 4798 N N . TYR B 1 132 ? 27.312 -1.985 -17.312 1 92.81 132 TYR B N 1
ATOM 4799 C CA . TYR B 1 132 ? 27.031 -3.223 -18.031 1 92.81 132 TYR B CA 1
ATOM 4800 C C . TYR B 1 132 ? 27.5 -4.434 -17.234 1 92.81 132 TYR B C 1
ATOM 4802 O O . TYR B 1 132 ? 26.812 -5.461 -17.203 1 92.81 132 TYR B O 1
ATOM 4810 N N . ALA B 1 133 ? 28.656 -4.316 -16.672 1 92.38 133 ALA B N 1
ATOM 4811 C CA . ALA B 1 133 ? 29.156 -5.395 -15.805 1 92.38 133 ALA B CA 1
ATOM 4812 C C . ALA B 1 133 ? 28.219 -5.621 -14.625 1 92.38 133 ALA B C 1
ATOM 4814 O O . ALA B 1 133 ? 27.969 -6.762 -14.234 1 92.38 133 ALA B O 1
ATOM 4815 N N . GLU B 1 134 ? 27.703 -4.566 -14.086 1 91 134 GLU B N 1
ATOM 4816 C CA . GLU B 1 134 ? 26.766 -4.652 -12.969 1 91 134 GLU B CA 1
ATOM 4817 C C . GLU B 1 134 ? 25.453 -5.32 -13.398 1 91 134 GLU B C 1
ATOM 4819 O O . GLU B 1 134 ? 24.797 -5.984 -12.594 1 91 134 GLU B O 1
ATOM 4824 N N . ALA B 1 135 ? 25.078 -5.086 -14.625 1 92.75 135 ALA B N 1
ATOM 4825 C CA . ALA B 1 135 ? 23.844 -5.672 -15.141 1 92.75 135 ALA B CA 1
ATOM 4826 C C . ALA B 1 135 ? 23.922 -7.195 -15.148 1 92.75 135 ALA B C 1
ATOM 4828 O O . ALA B 1 135 ? 22.891 -7.875 -15.023 1 92.75 135 ALA B O 1
ATOM 4829 N N . LYS B 1 136 ? 25.125 -7.695 -15.227 1 93.88 136 LYS B N 1
ATOM 4830 C CA . LYS B 1 136 ? 25.312 -9.148 -15.266 1 93.88 136 LYS B CA 1
ATOM 4831 C C . LYS B 1 136 ? 25.406 -9.719 -13.852 1 93.88 136 LYS B C 1
ATOM 4833 O O . LYS B 1 136 ? 25.141 -10.906 -13.641 1 93.88 136 LYS B O 1
ATOM 4838 N N . TYR B 1 137 ? 25.875 -8.883 -12.969 1 94.38 137 TYR B N 1
ATOM 4839 C CA . TYR B 1 137 ? 25.984 -9.219 -11.555 1 94.38 137 TYR B CA 1
ATOM 4840 C C . TYR B 1 137 ? 25.438 -8.102 -10.688 1 94.38 137 TYR B C 1
ATOM 4842 O O . TYR B 1 137 ? 26.172 -7.211 -10.258 1 94.38 137 TYR B O 1
ATOM 4850 N N . GLN B 1 138 ? 24.188 -8.32 -10.305 1 94.5 138 GLN B N 1
ATOM 4851 C CA . GLN B 1 138 ? 23.453 -7.23 -9.688 1 94.5 138 GLN B CA 1
ATOM 4852 C C . GLN B 1 138 ? 23.391 -7.402 -8.172 1 94.5 138 GLN B C 1
ATOM 4854 O O . GLN B 1 138 ? 23.234 -8.516 -7.672 1 94.5 138 GLN B O 1
ATOM 4859 N N . HIS B 1 139 ? 23.516 -6.273 -7.465 1 93.56 139 HIS B N 1
ATOM 4860 C CA . HIS B 1 139 ? 23.438 -6.266 -6.012 1 93.56 139 HIS B CA 1
ATOM 4861 C C . HIS B 1 139 ? 22.141 -5.598 -5.539 1 93.56 139 HIS B C 1
ATOM 4863 O O . HIS B 1 139 ? 21.859 -4.457 -5.918 1 93.56 139 HIS B O 1
ATOM 4869 N N . ILE B 1 140 ? 21.438 -6.32 -4.754 1 96.25 140 ILE B N 1
ATOM 4870 C CA . ILE B 1 140 ? 20.141 -5.855 -4.254 1 96.25 140 ILE B CA 1
ATOM 4871 C C . ILE B 1 140 ? 20.203 -5.703 -2.734 1 96.25 140 ILE B C 1
ATOM 4873 O O . ILE B 1 140 ? 20.688 -6.602 -2.035 1 96.25 140 ILE B O 1
ATOM 4877 N N . THR B 1 141 ? 19.859 -4.543 -2.252 1 97.75 141 THR B N 1
ATOM 4878 C CA . THR B 1 141 ? 19.75 -4.312 -0.815 1 97.75 141 THR B CA 1
ATOM 4879 C C . THR B 1 141 ? 18.297 -4.309 -0.376 1 97.75 141 THR B C 1
ATOM 4881 O O . THR B 1 141 ? 17.453 -3.633 -0.979 1 97.75 141 THR B O 1
ATOM 4884 N N . LEU B 1 142 ? 17.984 -5.109 0.603 1 97.88 142 LEU B N 1
ATOM 4885 C CA . LEU B 1 142 ? 16.641 -5.137 1.194 1 97.88 142 LEU B CA 1
ATOM 4886 C C . LEU B 1 142 ? 16.688 -4.621 2.629 1 97.88 142 LEU B C 1
ATOM 4888 O O . LEU B 1 142 ? 17.578 -4.961 3.396 1 97.88 142 LEU B O 1
ATOM 4892 N N . VAL B 1 143 ? 15.773 -3.738 2.92 1 98.62 143 VAL B N 1
ATOM 4893 C CA . VAL B 1 143 ? 15.641 -3.223 4.277 1 98.62 143 VAL B CA 1
ATOM 4894 C C . VAL B 1 143 ? 14.234 -3.506 4.805 1 98.62 143 VAL B C 1
ATOM 4896 O O . VAL B 1 143 ? 13.242 -3.193 4.145 1 98.62 143 VAL B O 1
ATOM 4899 N N . PHE B 1 144 ? 14.141 -4.176 5.949 1 98.44 144 PHE B N 1
ATOM 4900 C CA . PHE B 1 144 ? 12.883 -4.5 6.621 1 98.44 144 PHE B CA 1
ATOM 4901 C C . PHE B 1 144 ? 12.805 -3.811 7.977 1 98.44 144 PHE B C 1
ATOM 4903 O O . PHE B 1 144 ? 13.719 -3.928 8.797 1 98.44 144 PHE B O 1
ATOM 4910 N N . ASN B 1 145 ? 11.805 -3.018 8.203 1 98.75 145 ASN B N 1
ATOM 4911 C CA . ASN B 1 145 ? 11.539 -2.439 9.516 1 98.75 145 ASN B CA 1
ATOM 4912 C C . ASN B 1 145 ? 10.789 -3.416 10.414 1 98.75 145 ASN B C 1
ATOM 4914 O O . ASN B 1 145 ? 9.625 -3.73 10.156 1 98.75 145 ASN B O 1
ATOM 4918 N N . GLU B 1 146 ? 11.336 -3.768 11.484 1 98.31 146 GLU B N 1
ATOM 4919 C CA . GLU B 1 146 ? 10.844 -4.848 12.336 1 98.31 146 GLU B CA 1
ATOM 4920 C C . GLU B 1 146 ? 9.578 -4.43 13.078 1 98.31 146 GLU B C 1
ATOM 4922 O O . GLU B 1 146 ? 8.859 -5.273 13.617 1 98.31 146 GLU B O 1
ATOM 4927 N N . TYR B 1 147 ? 9.305 -3.172 13.133 1 98.25 147 TYR B N 1
ATOM 4928 C CA . TYR B 1 147 ? 8.164 -2.703 13.914 1 98.25 147 TYR B CA 1
ATOM 4929 C C . TYR B 1 147 ? 7.012 -2.291 13.008 1 98.25 147 TYR B C 1
ATOM 4931 O O . TYR B 1 147 ? 5.867 -2.701 13.227 1 98.25 147 TYR B O 1
ATOM 4939 N N . THR B 1 148 ? 7.258 -1.531 11.953 1 98.25 148 THR B N 1
ATOM 4940 C CA . THR B 1 148 ? 6.199 -1.145 11.031 1 98.25 148 THR B CA 1
ATOM 4941 C C . THR B 1 148 ? 5.941 -2.252 10.008 1 98.25 148 THR B C 1
ATOM 4943 O O . THR B 1 148 ? 4.91 -2.254 9.336 1 98.25 148 THR B O 1
ATOM 4946 N N . ARG B 1 149 ? 6.941 -3.125 9.797 1 97.88 149 ARG B N 1
ATOM 4947 C CA . ARG B 1 149 ? 6.875 -4.262 8.891 1 97.88 149 ARG B CA 1
ATOM 4948 C C . ARG B 1 149 ? 6.965 -3.807 7.434 1 97.88 149 ARG B C 1
ATOM 4950 O O . ARG B 1 149 ? 6.605 -4.551 6.523 1 97.88 149 ARG B O 1
ATOM 4957 N N . ASP B 1 150 ? 7.387 -2.533 7.266 1 97.94 150 ASP B N 1
ATOM 4958 C CA . ASP B 1 150 ? 7.695 -2.033 5.93 1 97.94 150 ASP B CA 1
ATOM 4959 C C . ASP B 1 150 ? 8.953 -2.701 5.371 1 97.94 150 ASP B C 1
ATOM 4961 O O . ASP B 1 150 ? 9.914 -2.938 6.102 1 97.94 150 ASP B O 1
ATOM 4965 N N . ASN B 1 151 ? 8.898 -3.047 4.141 1 98.44 151 ASN B N 1
ATOM 4966 C CA . ASN B 1 151 ? 10 -3.68 3.426 1 98.44 151 ASN B CA 1
ATOM 4967 C C . ASN B 1 151 ? 10.266 -2.99 2.092 1 98.44 151 ASN B C 1
ATOM 4969 O O . ASN B 1 151 ? 9.336 -2.699 1.338 1 98.44 151 ASN B O 1
ATOM 4973 N N . THR B 1 152 ? 11.539 -2.672 1.897 1 98.5 152 THR B N 1
ATOM 4974 C CA . THR B 1 152 ? 11.891 -2.012 0.645 1 98.5 152 THR B CA 1
ATOM 4975 C C . THR B 1 152 ? 13.086 -2.699 -0.008 1 98.5 152 THR B C 1
ATOM 4977 O O . THR B 1 152 ? 14.039 -3.074 0.675 1 98.5 152 THR B O 1
ATOM 4980 N N . MET B 1 153 ? 13.008 -2.879 -1.294 1 97.56 153 MET B N 1
ATOM 4981 C CA . MET B 1 153 ? 14.094 -3.414 -2.104 1 97.56 153 MET B CA 1
ATOM 4982 C C . MET B 1 153 ? 14.734 -2.318 -2.949 1 97.56 153 MET B C 1
ATOM 4984 O O . MET B 1 153 ? 14.039 -1.498 -3.545 1 97.56 153 MET B O 1
ATOM 4988 N N . PHE B 1 154 ? 16.078 -2.35 -2.984 1 97.19 154 PHE B N 1
ATOM 4989 C CA . PHE B 1 154 ? 16.844 -1.37 -3.744 1 97.19 154 PHE B CA 1
ATOM 4990 C C . PHE B 1 154 ? 17.75 -2.061 -4.746 1 97.19 154 PHE B C 1
ATOM 4992 O O . PHE B 1 154 ? 18.578 -2.898 -4.367 1 97.19 154 PHE B O 1
ATOM 4999 N N . ASN B 1 155 ? 17.578 -1.77 -5.965 1 93.69 155 ASN B N 1
ATOM 5000 C CA . ASN B 1 155 ? 18.547 -2.039 -7.016 1 93.69 155 ASN B CA 1
ATOM 5001 C C . ASN B 1 155 ? 18.859 -0.781 -7.82 1 93.69 155 ASN B C 1
ATOM 5003 O O . ASN B 1 155 ? 18.125 -0.416 -8.734 1 93.69 155 ASN B O 1
ATOM 5007 N N . PRO B 1 156 ? 19.938 -0.228 -7.512 1 82.69 156 PRO B N 1
ATOM 5008 C CA . PRO B 1 156 ? 20.266 1.055 -8.141 1 82.69 156 PRO B CA 1
ATOM 5009 C C . PRO B 1 156 ? 20.359 0.959 -9.664 1 82.69 156 PRO B C 1
ATOM 5011 O O . PRO B 1 156 ? 20.188 1.961 -10.359 1 82.69 156 PRO B O 1
ATOM 5014 N N . LEU B 1 157 ? 20.609 -0.21 -10.164 1 85.88 157 LEU B N 1
ATOM 5015 C CA . LEU B 1 157 ? 20.703 -0.4 -11.609 1 85.88 157 LEU B CA 1
ATOM 5016 C C . LEU B 1 157 ? 19.359 -0.11 -12.273 1 85.88 157 LEU B C 1
ATOM 5018 O O . LEU B 1 157 ? 19.312 0.309 -13.438 1 85.88 157 LEU B O 1
ATOM 5022 N N . ARG B 1 158 ? 18.328 -0.272 -11.578 1 86.12 158 ARG B N 1
ATOM 5023 C CA . ARG B 1 158 ? 16.984 -0.139 -12.141 1 86.12 158 ARG B CA 1
ATOM 5024 C C . ARG B 1 158 ? 16.672 1.317 -12.469 1 86.12 158 ARG B C 1
ATOM 5026 O O . ARG B 1 158 ? 15.789 1.601 -13.273 1 86.12 158 ARG B O 1
ATOM 5033 N N . ALA B 1 159 ? 17.375 2.215 -11.836 1 79.44 159 ALA B N 1
ATOM 5034 C CA . ALA B 1 159 ? 17.203 3.635 -12.125 1 79.44 159 ALA B CA 1
ATOM 5035 C C . ALA B 1 159 ? 17.719 3.98 -13.516 1 79.44 159 ALA B C 1
ATOM 5037 O O . ALA B 1 159 ? 17.391 5.035 -14.062 1 79.44 159 ALA B O 1
ATOM 5038 N N . LYS B 1 160 ? 18.422 3.076 -14.039 1 77.88 160 LYS B N 1
ATOM 5039 C CA . LYS B 1 160 ? 19.047 3.33 -15.328 1 77.88 160 LYS B CA 1
ATOM 5040 C C . LYS B 1 160 ? 18.25 2.699 -16.469 1 77.88 160 LYS B C 1
ATOM 5042 O O . LYS B 1 160 ? 18.609 2.844 -17.641 1 77.88 160 LYS B O 1
ATOM 5047 N N . ARG B 1 161 ? 17.109 2.082 -16.141 1 76.25 161 ARG B N 1
ATOM 5048 C CA . ARG B 1 161 ? 16.234 1.495 -17.141 1 76.25 161 ARG B CA 1
ATOM 5049 C C . ARG B 1 161 ? 15.742 2.555 -18.125 1 76.25 161 ARG B C 1
ATOM 5051 O O . ARG B 1 161 ? 15.578 3.719 -17.766 1 76.25 161 ARG B O 1
ATOM 5058 N N . PRO B 1 162 ? 15.672 2.131 -19.375 1 70.5 162 PRO B N 1
ATOM 5059 C CA . PRO B 1 162 ? 15.102 3.088 -20.312 1 70.5 162 PRO B CA 1
ATOM 5060 C C . PRO B 1 162 ? 13.68 3.506 -19.938 1 70.5 162 PRO B C 1
ATOM 5062 O O . PRO B 1 162 ? 12.875 2.67 -19.516 1 70.5 162 PRO B O 1
ATOM 5065 N N . VAL B 1 163 ? 13.523 4.816 -19.859 1 65.38 163 VAL B N 1
ATOM 5066 C CA . VAL B 1 163 ? 12.188 5.328 -19.594 1 65.38 163 VAL B CA 1
ATOM 5067 C C . VAL B 1 163 ? 11.617 5.965 -20.859 1 65.38 163 VAL B C 1
ATOM 5069 O O . VAL B 1 163 ? 12.359 6.523 -21.672 1 65.38 163 VAL B O 1
ATOM 5072 N N . HIS B 1 164 ? 10.375 5.629 -20.984 1 68.94 164 HIS B N 1
ATOM 5073 C CA . HIS B 1 164 ? 9.695 6.285 -22.109 1 68.94 164 HIS B CA 1
ATOM 5074 C C . HIS B 1 164 ? 9.75 7.805 -21.969 1 68.94 164 HIS B C 1
ATOM 5076 O O . HIS B 1 164 ? 9.484 8.344 -20.891 1 68.94 164 HIS B O 1
ATOM 5082 N N . LYS B 1 165 ? 10.25 8.406 -23.016 1 71.69 165 LYS B N 1
ATOM 5083 C CA . LYS B 1 165 ? 10.25 9.867 -23.016 1 71.69 165 LYS B CA 1
ATOM 5084 C C . LYS B 1 165 ? 8.859 10.414 -23.328 1 71.69 165 LYS B C 1
ATOM 5086 O O . LYS B 1 165 ? 8.25 10.039 -24.328 1 71.69 165 LYS B O 1
ATOM 5091 N N . PRO B 1 166 ? 8.484 11.211 -22.359 1 78.75 166 PRO B N 1
ATOM 5092 C CA . PRO B 1 166 ? 7.172 11.789 -22.656 1 78.75 166 PRO B CA 1
ATOM 5093 C C . PRO B 1 166 ? 7.168 12.633 -23.938 1 78.75 166 PRO B C 1
ATOM 5095 O O . PRO B 1 166 ? 8.195 13.211 -24.297 1 78.75 166 PRO B O 1
ATOM 5098 N N . ASP B 1 167 ? 6.133 12.68 -24.594 1 79.88 167 ASP B N 1
ATOM 5099 C CA . ASP B 1 167 ? 5.988 13.438 -25.828 1 79.88 167 ASP B CA 1
ATOM 5100 C C . ASP B 1 167 ? 6.152 14.938 -25.578 1 79.88 167 ASP B C 1
ATOM 5102 O O . ASP B 1 167 ? 6.723 15.648 -26.406 1 79.88 167 ASP B O 1
ATOM 5106 N N . LEU B 1 168 ? 5.707 15.383 -24.453 1 89.25 168 LEU B N 1
ATOM 5107 C CA . LEU B 1 168 ? 5.758 16.781 -24.031 1 89.25 168 LEU B CA 1
ATOM 5108 C C . LEU B 1 168 ? 6.512 16.922 -22.719 1 89.25 168 LEU B C 1
ATOM 5110 O O . LEU B 1 168 ? 6.391 16.078 -21.828 1 89.25 168 LEU B O 1
ATOM 5114 N N . PRO B 1 169 ? 7.281 18.078 -22.734 1 93.44 169 PRO B N 1
ATOM 5115 C CA . PRO B 1 169 ? 7.863 18.344 -21.406 1 93.44 169 PRO B CA 1
ATOM 5116 C C . PRO B 1 169 ? 6.816 18.375 -20.297 1 93.44 169 PRO B C 1
ATOM 5118 O O . PRO B 1 169 ? 5.707 18.875 -20.516 1 93.44 169 PRO B O 1
ATOM 5121 N N . GLN B 1 170 ? 7.145 17.938 -19.188 1 94.94 170 GLN B N 1
ATOM 5122 C CA . GLN B 1 170 ? 6.188 17.734 -18.094 1 94.94 170 GLN B CA 1
ATOM 5123 C C . GLN B 1 170 ? 5.5 19.047 -17.734 1 94.94 170 GLN B C 1
ATOM 5125 O O . GLN B 1 170 ? 4.285 19.078 -17.531 1 94.94 170 GLN B O 1
ATOM 5130 N N . ARG B 1 171 ? 6.246 20.125 -17.641 1 96.62 171 ARG B N 1
ATOM 5131 C CA . ARG B 1 171 ? 5.668 21.406 -17.219 1 96.62 171 ARG B CA 1
ATOM 5132 C C . ARG B 1 171 ? 4.695 21.922 -18.281 1 96.62 171 ARG B C 1
ATOM 5134 O O . ARG B 1 171 ? 3.686 22.547 -17.938 1 96.62 171 ARG B O 1
ATOM 5141 N N . GLU B 1 172 ? 5.066 21.703 -19.5 1 96.94 172 GLU B N 1
ATOM 5142 C CA . GLU B 1 172 ? 4.152 22.094 -20.562 1 96.94 172 GLU B CA 1
ATOM 5143 C C . GLU B 1 172 ? 2.863 21.281 -20.516 1 96.94 172 GLU B C 1
ATOM 5145 O O . GLU B 1 172 ? 1.775 21.828 -20.719 1 96.94 172 GLU B O 1
ATOM 5150 N N . TYR B 1 173 ? 3.066 19.984 -20.297 1 96.5 173 TYR B N 1
ATOM 5151 C CA . TYR B 1 173 ? 1.896 19.141 -20.109 1 96.5 173 TYR B CA 1
ATOM 5152 C C . TYR B 1 173 ? 0.995 19.672 -19.016 1 96.5 173 TYR B C 1
ATOM 5154 O O . TYR B 1 173 ? -0.222 19.766 -19.188 1 96.5 173 TYR B O 1
ATOM 5162 N N . VAL B 1 174 ? 1.553 20.109 -17.922 1 97.5 174 VAL B N 1
ATOM 5163 C CA . VAL B 1 174 ? 0.808 20.578 -16.766 1 97.5 174 VAL B CA 1
ATOM 5164 C C . VAL B 1 174 ? 0.138 21.922 -17.094 1 97.5 174 VAL B C 1
ATOM 5166 O O . VAL B 1 174 ? -1.008 22.156 -16.703 1 97.5 174 VAL B O 1
ATOM 5169 N N . ASP B 1 175 ? 0.832 22.75 -17.844 1 97.88 175 ASP B N 1
ATOM 5170 C CA . ASP B 1 175 ? 0.266 24.031 -18.25 1 97.88 175 ASP B CA 1
ATOM 5171 C C . ASP B 1 175 ? -0.976 23.828 -19.125 1 97.88 175 ASP B C 1
ATOM 5173 O O . ASP B 1 175 ? -1.998 24.484 -18.906 1 97.88 175 ASP B O 1
ATOM 5177 N N . GLN B 1 176 ? -0.855 22.938 -20.031 1 97.31 176 GLN B N 1
ATOM 5178 C CA . GLN B 1 176 ? -1.981 22.656 -20.906 1 97.31 176 GLN B CA 1
ATOM 5179 C C . GLN B 1 176 ? -3.154 22.062 -20.141 1 97.31 176 GLN B C 1
ATOM 5181 O O . GLN B 1 176 ? -4.309 22.406 -20.375 1 97.31 176 GLN B O 1
ATOM 5186 N N . LEU B 1 177 ? -2.789 21.172 -19.25 1 96.81 177 LEU B N 1
ATOM 5187 C CA . LEU B 1 177 ? -3.82 20.578 -18.406 1 96.81 177 LEU B CA 1
ATOM 5188 C C . LEU B 1 177 ? -4.523 21.641 -17.578 1 96.81 177 LEU B C 1
ATOM 5190 O O . LEU B 1 177 ? -5.746 21.609 -17.422 1 96.81 177 LEU B O 1
ATOM 5194 N N . SER B 1 178 ? -3.762 22.562 -17.016 1 97.88 178 SER B N 1
ATOM 5195 C CA . SER B 1 178 ? -4.305 23.641 -16.203 1 97.88 178 SER B CA 1
ATOM 5196 C C . SER B 1 178 ? -5.262 24.516 -17.016 1 97.88 178 SER B C 1
ATOM 5198 O O . SER B 1 178 ? -6.348 24.859 -16.547 1 97.88 178 SER B O 1
ATOM 5200 N N . ILE B 1 179 ? -4.895 24.828 -18.203 1 97.88 179 ILE B N 1
ATOM 5201 C CA . ILE B 1 179 ? -5.711 25.656 -19.078 1 97.88 179 ILE B CA 1
ATOM 5202 C C . ILE B 1 179 ? -7.004 24.922 -19.422 1 97.88 179 ILE B C 1
ATOM 5204 O O . ILE B 1 179 ? -8.094 25.484 -19.328 1 97.88 179 ILE B O 1
ATOM 5208 N N . LYS B 1 180 ? -6.895 23.703 -19.75 1 96.69 180 LYS B N 1
ATOM 5209 C CA . LYS B 1 180 ? -8.039 22.906 -20.172 1 96.69 180 LYS B CA 1
ATOM 5210 C C . LYS B 1 180 ? -9.047 22.75 -19.031 1 96.69 180 LYS B C 1
ATOM 5212 O O . LYS B 1 180 ? -10.258 22.859 -19.25 1 96.69 180 LYS B O 1
ATOM 5217 N N . THR B 1 181 ? -8.578 22.562 -17.828 1 96.81 181 THR B N 1
ATOM 5218 C CA . THR B 1 181 ? -9.461 22.234 -16.719 1 96.81 181 THR B CA 1
ATOM 5219 C C . THR B 1 181 ? -10 23.5 -16.062 1 96.81 181 THR B C 1
ATOM 5221 O O . THR B 1 181 ? -10.969 23.453 -15.305 1 96.81 181 THR B O 1
ATOM 5224 N N . ALA B 1 182 ? -9.383 24.625 -16.328 1 96.88 182 ALA B N 1
ATOM 5225 C CA . ALA B 1 182 ? -9.812 25.891 -15.727 1 96.88 182 ALA B CA 1
ATOM 5226 C C . ALA B 1 182 ? -11.211 26.281 -16.203 1 96.88 182 ALA B C 1
ATOM 5228 O O . ALA B 1 182 ? -11.977 26.906 -15.469 1 96.88 182 ALA B O 1
ATOM 5229 N N . LYS B 1 183 ? -11.617 25.844 -17.297 1 94.38 183 LYS B N 1
ATOM 5230 C CA . LYS B 1 183 ? -12.859 26.25 -17.953 1 94.38 183 LYS B CA 1
ATOM 5231 C C . LYS B 1 183 ? -14.078 25.719 -17.188 1 94.38 183 LYS B C 1
ATOM 5233 O O . LYS B 1 183 ? -15.102 26.406 -17.094 1 94.38 183 LYS B O 1
ATOM 5238 N N . SER B 1 184 ? -13.992 24.609 -16.625 1 92.88 184 SER B N 1
ATOM 5239 C CA . SER B 1 184 ? -15.125 23.969 -15.953 1 92.88 184 SER B CA 1
ATOM 5240 C C . SER B 1 184 ? -14.766 23.562 -14.531 1 92.88 184 SER B C 1
ATOM 5242 O O . SER B 1 184 ? -15.312 22.594 -14 1 92.88 184 SER B O 1
ATOM 5244 N N . CYS B 1 185 ? -13.945 24.266 -13.922 1 96.5 185 CYS B N 1
ATOM 5245 C CA . CYS B 1 185 ? -13.414 23.875 -12.617 1 96.5 185 CYS B CA 1
ATOM 5246 C C . CYS B 1 185 ? -14.414 24.188 -11.508 1 96.5 185 CYS B C 1
ATOM 5248 O O . CYS B 1 185 ? -14.719 25.359 -11.258 1 96.5 185 CYS B O 1
ATOM 5250 N N . ASP B 1 186 ? -14.875 23.25 -10.781 1 95.62 186 ASP B N 1
ATOM 5251 C CA . ASP B 1 186 ? -15.812 23.422 -9.68 1 95.62 186 ASP B CA 1
ATOM 5252 C C . ASP B 1 186 ? -15.18 24.219 -8.539 1 95.62 186 ASP B C 1
ATOM 5254 O O . ASP B 1 186 ? -15.852 25.031 -7.898 1 95.62 186 ASP B O 1
ATOM 5258 N N . PHE B 1 187 ? -13.898 24.016 -8.289 1 97.75 187 PHE B N 1
ATOM 5259 C CA . PHE B 1 187 ? -13.203 24.656 -7.18 1 97.75 187 PHE B CA 1
ATOM 5260 C C . PHE B 1 187 ? -12.992 26.141 -7.457 1 97.75 187 PHE B C 1
ATOM 5262 O O . PHE B 1 187 ? -12.922 26.953 -6.527 1 97.75 187 PHE B O 1
ATOM 5269 N N . CYS B 1 188 ? -12.883 26.516 -8.742 1 97.56 188 CYS B N 1
ATOM 5270 C CA . CYS B 1 188 ? -12.797 27.938 -9.109 1 97.56 188 CYS B CA 1
ATOM 5271 C C . CYS B 1 188 ? -14.117 28.641 -8.867 1 97.56 188 CYS B C 1
ATOM 5273 O O . CYS B 1 188 ? -14.148 29.859 -8.648 1 97.56 188 CYS B O 1
ATOM 5275 N N . ASN B 1 189 ? -15.195 27.875 -8.898 1 97.06 189 ASN B N 1
ATOM 5276 C CA . ASN B 1 189 ? -16.547 28.375 -8.633 1 97.06 189 ASN B CA 1
ATOM 5277 C C . ASN B 1 189 ? -17.125 27.766 -7.363 1 97.06 189 ASN B C 1
ATOM 5279 O O . ASN B 1 189 ? -18.25 27.281 -7.367 1 97.06 189 ASN B O 1
ATOM 5283 N N . TYR B 1 190 ? -16.359 27.812 -6.352 1 96.31 190 TYR B N 1
ATOM 5284 C CA . TYR B 1 190 ? -16.562 26.984 -5.168 1 96.31 190 TYR B CA 1
ATOM 5285 C C . TYR B 1 190 ? -17.875 27.344 -4.469 1 96.31 190 TYR B C 1
ATOM 5287 O O . TYR B 1 190 ? -18.516 26.484 -3.861 1 96.31 190 TYR B O 1
ATOM 5295 N N . THR B 1 191 ? -18.328 28.625 -4.504 1 96.19 191 THR B N 1
ATOM 5296 C CA . THR B 1 191 ? -19.547 29.031 -3.799 1 96.19 191 THR B CA 1
ATOM 5297 C C . THR B 1 191 ? -20.766 28.328 -4.371 1 96.19 191 THR B C 1
ATOM 5299 O O . THR B 1 191 ? -21.734 28.078 -3.654 1 96.19 191 THR B O 1
ATOM 5302 N N . SER B 1 192 ? -20.641 27.922 -5.629 1 96.31 192 SER B N 1
ATOM 5303 C CA . SER B 1 192 ? -21.781 27.328 -6.316 1 96.31 192 SER B CA 1
ATOM 5304 C C . SER B 1 192 ? -21.625 25.828 -6.453 1 96.31 192 SER B C 1
ATOM 5306 O O . SER B 1 192 ? -22.609 25.094 -6.512 1 96.31 192 SER B O 1
ATOM 5308 N N . PHE B 1 193 ? -20.344 25.359 -6.508 1 96.5 193 PHE B N 1
ATOM 5309 C CA . PHE B 1 193 ? -20.203 24 -7.016 1 96.5 193 PHE B CA 1
ATOM 5310 C C . PHE B 1 193 ? -19.359 23.156 -6.062 1 96.5 193 PHE B C 1
ATOM 5312 O O . PHE B 1 193 ? -18.641 22.25 -6.492 1 96.5 193 PHE B O 1
ATOM 5319 N N . THR B 1 194 ? -19.344 23.5 -4.852 1 97.38 194 THR B N 1
ATOM 5320 C CA . THR B 1 194 ? -18.781 22.641 -3.809 1 97.38 194 THR B CA 1
ATOM 5321 C C . THR B 1 194 ? -19.719 22.578 -2.605 1 97.38 194 THR B C 1
ATOM 5323 O O . THR B 1 194 ? -20.547 23.484 -2.41 1 97.38 194 THR B O 1
ATOM 5326 N N . ALA B 1 195 ? -19.625 21.562 -1.849 1 97.81 195 ALA B N 1
ATOM 5327 C CA . ALA B 1 195 ? -20.453 21.375 -0.664 1 97.81 195 ALA B CA 1
ATOM 5328 C C . ALA B 1 195 ? -19.875 22.109 0.537 1 97.81 195 ALA B C 1
ATOM 5330 O O . ALA B 1 195 ? -18.719 22.531 0.52 1 97.81 195 ALA B O 1
ATOM 5331 N N . GLU B 1 196 ? -20.719 22.312 1.522 1 97.88 196 GLU B N 1
ATOM 5332 C CA . GLU B 1 196 ? -20.312 22.969 2.764 1 97.88 196 GLU B CA 1
ATOM 5333 C C . GLU B 1 196 ? -20.516 22.047 3.963 1 97.88 196 GLU B C 1
ATOM 5335 O O . GLU B 1 196 ? -21.375 21.172 3.947 1 97.88 196 GLU B O 1
ATOM 5340 N N . ASP B 1 197 ? -19.672 22.266 4.93 1 97.62 197 ASP B N 1
ATOM 5341 C CA . ASP B 1 197 ? -19.984 21.672 6.223 1 97.62 197 ASP B CA 1
ATOM 5342 C C . ASP B 1 197 ? -21.219 22.312 6.848 1 97.62 197 ASP B C 1
ATOM 5344 O O . ASP B 1 197 ? -21.672 23.359 6.395 1 97.62 197 ASP B O 1
ATOM 5348 N N . LEU B 1 198 ? -21.719 21.656 7.902 1 95.62 198 LEU B N 1
ATOM 5349 C CA . LEU B 1 198 ? -22.906 22.172 8.562 1 95.62 198 LEU B CA 1
ATOM 5350 C C . LEU B 1 198 ? -22.656 23.578 9.109 1 95.62 198 LEU B C 1
ATOM 5352 O O . LEU B 1 198 ? -23.578 24.391 9.195 1 95.62 198 LEU B O 1
ATOM 5356 N N . PHE B 1 199 ? -21.375 23.844 9.445 1 97.5 199 PHE B N 1
ATOM 5357 C CA . PHE B 1 199 ? -21.047 25.141 10.008 1 97.5 199 PHE B CA 1
ATOM 5358 C C . PHE B 1 199 ? -20.547 26.094 8.922 1 97.5 199 PHE B C 1
ATOM 5360 O O . PHE B 1 199 ? -20.031 27.172 9.219 1 97.5 199 PHE B O 1
ATOM 5367 N N . GLY B 1 200 ? -20.656 25.688 7.719 1 97.38 200 GLY B N 1
ATOM 5368 C CA . GLY B 1 200 ? -20.234 26.516 6.602 1 97.38 200 GLY B CA 1
ATOM 5369 C C . GLY B 1 200 ? -18.797 26.266 6.176 1 97.38 200 GLY B C 1
ATOM 5370 O O . GLY B 1 200 ? -18.359 25.125 6.117 1 97.38 200 GLY B O 1
ATOM 5371 N N . ARG B 1 201 ? -18.172 27.391 5.703 1 98.06 201 ARG B N 1
ATOM 5372 C CA . ARG B 1 201 ? -16.812 27.344 5.195 1 98.06 201 ARG B CA 1
ATOM 5373 C C . ARG B 1 201 ? -15.867 28.172 6.078 1 98.06 201 ARG B C 1
ATOM 5375 O O . ARG B 1 201 ? -16.312 29.078 6.773 1 98.06 201 ARG B O 1
ATOM 5382 N N . ILE B 1 202 ? -14.703 27.719 6.172 1 98.62 202 ILE B N 1
ATOM 5383 C CA . ILE B 1 202 ? -13.625 28.578 6.648 1 98.62 202 ILE B CA 1
ATOM 5384 C C . ILE B 1 202 ? -12.883 29.188 5.457 1 98.62 202 ILE B C 1
ATOM 5386 O O . ILE B 1 202 ? -12.422 28.453 4.574 1 98.62 202 ILE B O 1
ATOM 5390 N N . GLU B 1 203 ? -12.789 30.484 5.402 1 98.38 203 GLU B N 1
ATOM 5391 C CA . GLU B 1 203 ? -12.164 31.156 4.273 1 98.38 203 GLU B CA 1
ATOM 5392 C C . GLU B 1 203 ? -11.031 32.062 4.738 1 98.38 203 GLU B C 1
ATOM 5394 O O . GLU B 1 203 ? -11.125 32.688 5.801 1 98.38 203 GLU B O 1
ATOM 5399 N N . SER B 1 204 ? -10.008 32.094 4.02 1 98.5 204 SER B N 1
ATOM 5400 C CA . SER B 1 204 ? -8.867 33 4.234 1 98.5 204 SER B CA 1
ATOM 5401 C C . SER B 1 204 ? -8.438 33.656 2.932 1 98.5 204 SER B C 1
ATOM 5403 O O . SER B 1 204 ? -9.18 33.656 1.944 1 98.5 204 SER B O 1
ATOM 5405 N N . LYS B 1 205 ? -7.34 34.375 2.939 1 98.19 205 LYS B N 1
ATOM 5406 C CA . LYS B 1 205 ? -6.84 35.125 1.79 1 98.19 205 LYS B CA 1
ATOM 5407 C C . LYS B 1 205 ? -6.562 34.188 0.61 1 98.19 205 LYS B C 1
ATOM 5409 O O . LYS B 1 205 ? -6.867 34.531 -0.536 1 98.19 205 LYS B O 1
ATOM 5414 N N . HIS B 1 206 ? -6.023 33 0.932 1 98.5 206 HIS B N 1
ATOM 5415 C CA . HIS B 1 206 ? -5.492 32.188 -0.168 1 98.5 206 HIS B CA 1
ATOM 5416 C C . HIS B 1 206 ? -6.234 30.875 -0.289 1 98.5 206 HIS B C 1
ATOM 5418 O O . HIS B 1 206 ? -6.062 30.141 -1.272 1 98.5 206 HIS B O 1
ATOM 5424 N N . SER B 1 207 ? -7.07 30.5 0.703 1 98.62 207 SER B N 1
ATOM 5425 C CA . SER B 1 207 ? -7.668 29.172 0.709 1 98.62 207 SER B CA 1
ATOM 5426 C C . SER B 1 207 ? -9.07 29.203 1.311 1 98.62 207 SER B C 1
ATOM 5428 O O . SER B 1 207 ? -9.484 30.203 1.88 1 98.62 207 SER B O 1
ATOM 5430 N N . PHE B 1 208 ? -9.797 28.188 1.13 1 98.81 208 PHE B N 1
ATOM 5431 C CA . PHE B 1 208 ? -11.117 27.969 1.717 1 98.81 208 PHE B CA 1
ATOM 5432 C C . PHE B 1 208 ? -11.391 26.484 1.893 1 98.81 208 PHE B 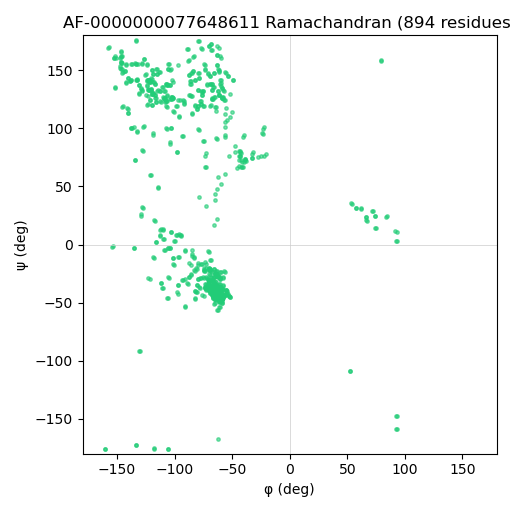C 1
ATOM 5434 O O . PHE B 1 208 ? -10.711 25.641 1.297 1 98.81 208 PHE B O 1
ATOM 5441 N N . THR B 1 209 ? -12.359 26.141 2.758 1 98.88 209 THR B N 1
ATOM 5442 C CA . THR B 1 209 ? -12.727 24.75 2.947 1 98.88 209 THR B CA 1
ATOM 5443 C C . THR B 1 209 ? -14.039 24.438 2.229 1 98.88 209 THR B C 1
ATOM 5445 O O . THR B 1 209 ? -14.859 25.328 2 1 98.88 209 THR B O 1
ATOM 5448 N N . ALA B 1 210 ? -14.188 23.297 1.838 1 98.75 210 ALA B N 1
ATOM 5449 C CA . ALA B 1 210 ? -15.422 22.703 1.353 1 98.75 210 ALA B CA 1
ATOM 5450 C C . ALA B 1 210 ? -15.594 21.281 1.892 1 98.75 210 ALA B C 1
ATOM 5452 O O . ALA B 1 210 ? -14.617 20.547 2.049 1 98.75 210 ALA 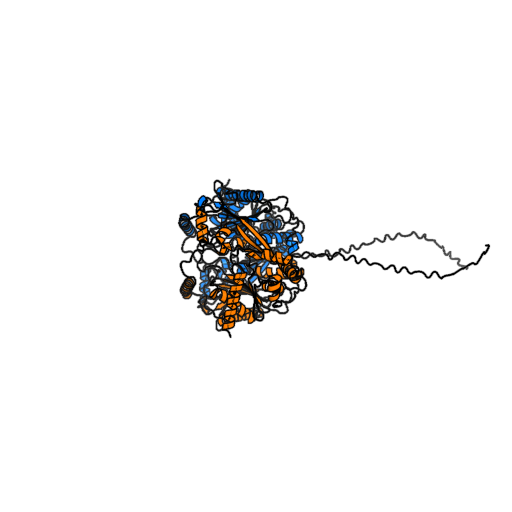B O 1
ATOM 5453 N N . ALA B 1 211 ? -16.844 20.969 2.223 1 98.12 211 ALA B N 1
ATOM 5454 C CA . ALA B 1 211 ? -17.094 19.562 2.533 1 98.12 211 ALA B CA 1
ATOM 5455 C C . ALA B 1 211 ? -16.938 18.688 1.29 1 98.12 211 ALA B C 1
ATOM 5457 O O . ALA B 1 211 ? -17.344 19.078 0.193 1 98.12 211 ALA B O 1
ATOM 5458 N N . ASN B 1 212 ? -16.312 17.562 1.463 1 96.38 212 ASN B N 1
ATOM 5459 C CA . ASN B 1 212 ? -16.281 16.656 0.317 1 96.38 212 ASN B CA 1
ATOM 5460 C C . ASN B 1 212 ? -17.656 16.141 -0.03 1 96.38 212 ASN B C 1
ATOM 5462 O O . ASN B 1 212 ? -18.406 15.719 0.854 1 96.38 212 ASN B O 1
ATOM 5466 N N . ALA B 1 213 ? -18 16.125 -1.275 1 93.94 213 ALA B N 1
ATOM 5467 C CA . ALA B 1 213 ? -19.328 15.719 -1.729 1 93.94 213 ALA B CA 1
ATOM 5468 C C . ALA B 1 213 ? -19.547 14.219 -1.52 1 93.94 213 ALA B C 1
ATOM 5470 O O . ALA B 1 213 ? -20.656 13.781 -1.252 1 93.94 213 ALA B O 1
ATOM 5471 N N . PHE B 1 214 ? -18.531 13.477 -1.688 1 92.94 214 PHE B N 1
ATOM 5472 C CA . PHE B 1 214 ? -18.516 12.039 -1.463 1 92.94 214 PHE B CA 1
ATOM 5473 C C . PHE B 1 214 ? -17.516 11.672 -0.384 1 92.94 214 PHE B C 1
ATOM 5475 O O . PHE B 1 214 ? -16.344 11.383 -0.684 1 92.94 214 PHE B O 1
ATOM 5482 N N . LYS B 1 215 ? -17.938 11.555 0.791 1 95.62 215 LYS B N 1
ATOM 5483 C CA . LYS B 1 215 ? -17.078 11.43 1.969 1 95.62 215 LYS B CA 1
ATOM 5484 C C . LYS B 1 215 ? -16.531 10.008 2.109 1 95.62 215 LYS B C 1
ATOM 5486 O O . LYS B 1 215 ? -17.172 9.047 1.675 1 95.62 215 LYS B O 1
ATOM 5491 N N . TYR B 1 216 ? -15.336 9.938 2.643 1 94.94 216 TYR B N 1
ATOM 5492 C CA . TYR B 1 216 ? -14.859 8.609 3.035 1 94.94 216 TYR B CA 1
ATOM 5493 C C . TYR B 1 216 ? -14.727 8.508 4.551 1 94.94 216 TYR B C 1
ATOM 5495 O O . TYR B 1 216 ? -14.188 7.523 5.062 1 94.94 216 TYR B O 1
ATOM 5503 N N . ASP B 1 217 ? -15.18 9.492 5.25 1 96.44 217 ASP B N 1
ATOM 5504 C CA . ASP B 1 217 ? -15.328 9.523 6.703 1 96.44 217 ASP B CA 1
ATOM 5505 C C . ASP B 1 217 ? -16.375 10.555 7.125 1 96.44 217 ASP B C 1
ATOM 5507 O O . ASP B 1 217 ? -16.859 11.32 6.297 1 96.44 217 ASP B O 1
ATOM 5511 N N . ALA B 1 218 ? -16.75 10.523 8.398 1 96.44 218 ALA B N 1
ATOM 5512 C CA . ALA B 1 218 ? -17.812 11.414 8.875 1 96.44 218 ALA B CA 1
ATOM 5513 C C . ALA B 1 218 ? -17.422 12.875 8.695 1 96.44 218 ALA B C 1
ATOM 5515 O O . ALA B 1 218 ? -18.203 13.672 8.18 1 96.44 218 ALA B O 1
ATOM 5516 N N . TRP B 1 219 ? -16.281 13.219 9.211 1 98.19 219 TRP B N 1
ATOM 5517 C CA . TRP B 1 219 ? -15.727 14.547 9 1 98.19 219 TRP B CA 1
ATOM 5518 C C . TRP B 1 219 ? -14.617 14.516 7.957 1 98.19 219 TRP B C 1
ATOM 5520 O O . TRP B 1 219 ? -13.5 14.062 8.242 1 98.19 219 TRP B O 1
ATOM 5530 N N . HIS B 1 220 ? -14.922 14.891 6.805 1 98.38 220 HIS B N 1
ATOM 5531 C CA . HIS B 1 220 ? -14.055 14.906 5.629 1 98.38 220 HIS B CA 1
ATOM 5532 C C . HIS B 1 220 ? -14.289 16.156 4.785 1 98.38 220 HIS B C 1
ATOM 5534 O O . HIS B 1 220 ? -15.367 16.328 4.219 1 98.38 220 HIS B O 1
ATOM 5540 N N . ALA B 1 221 ? -13.273 16.984 4.758 1 98.75 221 ALA B N 1
ATOM 5541 C CA . ALA B 1 221 ? -13.359 18.234 4 1 98.75 221 ALA B CA 1
ATOM 5542 C C . ALA B 1 221 ? -12.109 18.438 3.15 1 98.75 221 ALA B C 1
ATOM 5544 O O . ALA B 1 221 ? -11.211 17.594 3.135 1 98.75 221 ALA B O 1
ATOM 5545 N N . LEU B 1 222 ? -12.203 19.5 2.385 1 98.81 222 LEU B N 1
ATOM 5546 C CA . LEU B 1 222 ? -11.094 19.922 1.538 1 98.81 222 LEU B CA 1
ATOM 5547 C C . LEU B 1 222 ? -10.586 21.297 1.945 1 98.81 222 LEU B C 1
ATOM 5549 O O . LEU B 1 222 ? -11.375 22.156 2.348 1 98.81 222 LEU B O 1
ATOM 5553 N N . VAL B 1 223 ? -9.328 21.438 1.964 1 98.94 223 VAL B N 1
ATOM 5554 C CA . VAL B 1 223 ? -8.727 22.766 1.889 1 98.94 223 VAL B CA 1
ATOM 5555 C C . VAL B 1 223 ? -8.289 23.047 0.454 1 98.94 223 VAL B C 1
ATOM 5557 O O . VAL B 1 223 ? -7.453 22.344 -0.104 1 98.94 223 VAL B O 1
ATOM 5560 N N . ILE B 1 224 ? -8.836 24.078 -0.164 1 98.81 224 ILE B N 1
ATOM 5561 C CA . ILE B 1 224 ? -8.648 24.391 -1.579 1 98.81 224 ILE B CA 1
ATOM 5562 C C . ILE B 1 224 ? -8 25.766 -1.732 1 98.81 224 ILE B C 1
ATOM 5564 O O . ILE B 1 224 ? -8.438 26.734 -1.111 1 98.81 224 ILE B O 1
ATOM 5568 N N . THR B 1 225 ? -6.938 25.828 -2.506 1 98.69 225 THR B N 1
ATOM 5569 C CA . THR B 1 225 ? -6.332 27.125 -2.785 1 98.69 225 THR B CA 1
ATOM 5570 C C . THR B 1 225 ? -7.184 27.922 -3.77 1 98.69 225 THR B C 1
ATOM 5572 O O . THR B 1 225 ? -7.926 27.344 -4.566 1 98.69 225 THR B O 1
ATOM 5575 N N . ARG B 1 226 ? -7.055 29.188 -3.715 1 98 226 ARG B N 1
ATOM 5576 C CA . ARG B 1 226 ? -7.773 30.016 -4.68 1 98 226 ARG B CA 1
ATOM 5577 C C . ARG B 1 226 ? -7.117 29.953 -6.055 1 98 226 ARG B C 1
ATOM 5579 O O . ARG B 1 226 ? -7.789 30.078 -7.078 1 98 226 ARG B O 1
ATOM 5586 N N . GLU B 1 227 ? -5.859 29.719 -6.082 1 97 227 GLU B N 1
ATOM 5587 C CA . GLU B 1 227 ? -5.117 29.578 -7.332 1 97 227 GLU B CA 1
ATOM 5588 C C . GLU B 1 227 ? -5.395 28.219 -7.977 1 97 227 GLU B C 1
ATOM 5590 O O . GLU B 1 227 ? -5.242 27.172 -7.336 1 97 227 GLU B O 1
ATOM 5595 N N . HIS B 1 228 ? -5.695 28.188 -9.25 1 98.12 228 HIS B N 1
ATOM 5596 C CA . HIS B 1 228 ? -6.098 26.984 -9.984 1 98.12 228 HIS B CA 1
ATOM 5597 C C . HIS B 1 228 ? -4.879 26.172 -10.406 1 98.12 228 HIS B C 1
ATOM 5599 O O . HIS B 1 228 ? -4.926 24.938 -10.406 1 98.12 228 HIS B O 1
ATOM 5605 N N . HIS B 1 229 ? -3.852 26.859 -10.82 1 98.44 229 HIS B N 1
ATOM 5606 C CA . HIS B 1 229 ? -2.705 26.141 -11.367 1 98.44 229 HIS B CA 1
ATOM 5607 C C . HIS B 1 229 ? -2.07 25.234 -10.32 1 98.44 229 HIS B C 1
ATOM 5609 O O . HIS B 1 229 ? -1.756 25.688 -9.211 1 98.44 229 HIS B O 1
ATOM 5615 N N . PRO B 1 230 ? -1.796 24 -10.625 1 98.38 230 PRO B N 1
ATOM 5616 C CA . PRO B 1 230 ? -1.411 23.016 -9.609 1 98.38 230 PRO B CA 1
ATOM 5617 C C . PRO B 1 230 ? -0.023 23.281 -9.031 1 98.38 230 PRO B C 1
ATOM 5619 O O . PRO B 1 230 ? 0.276 22.859 -7.918 1 98.38 230 PRO B O 1
ATOM 5622 N N . LEU B 1 231 ? 0.813 24.031 -9.719 1 98.25 231 LEU B N 1
ATOM 5623 C CA . LEU B 1 231 ? 2.195 24.156 -9.273 1 98.25 231 LEU B CA 1
ATOM 5624 C C . LEU B 1 231 ? 2.457 25.547 -8.711 1 98.25 231 LEU B C 1
ATOM 5626 O O . LEU B 1 231 ? 3.541 25.828 -8.188 1 98.25 231 LEU B O 1
ATOM 5630 N N . ASN B 1 232 ? 1.443 26.422 -8.812 1 97.31 232 ASN B N 1
ATOM 5631 C CA . ASN B 1 232 ? 1.658 27.812 -8.43 1 97.31 232 ASN B CA 1
ATOM 5632 C C . ASN B 1 232 ? 1.16 28.094 -7.012 1 97.31 232 ASN B C 1
ATOM 5634 O O . ASN B 1 232 ? 0.1 28.703 -6.828 1 97.31 232 ASN B O 1
ATOM 5638 N N . TRP B 1 233 ? 1.841 27.781 -6.035 1 97.75 233 TRP B N 1
ATOM 5639 C CA . TRP B 1 233 ? 1.564 28.078 -4.633 1 97.75 233 TRP B CA 1
ATOM 5640 C C . TRP B 1 233 ? 2.848 28.438 -3.891 1 97.75 233 TRP B C 1
ATOM 5642 O O . TRP B 1 233 ? 3.797 27.641 -3.871 1 97.75 233 TRP B O 1
ATOM 5652 N N . SER B 1 234 ? 2.91 29.625 -3.416 1 97.62 234 SER B N 1
ATOM 5653 C CA . SER B 1 234 ? 4.035 30.156 -2.66 1 97.62 234 SER B CA 1
ATOM 5654 C C . SER B 1 234 ? 4.008 29.688 -1.212 1 97.62 234 SER B C 1
ATOM 5656 O O . SER B 1 234 ? 3.09 28.969 -0.806 1 97.62 234 SER B O 1
ATOM 5658 N N . GLU B 1 235 ? 5.094 30.078 -0.487 1 97.75 235 GLU B N 1
ATOM 5659 C CA . GLU B 1 235 ? 5.164 29.766 0.937 1 97.75 235 GLU B CA 1
ATOM 5660 C C . GLU B 1 235 ? 3.945 30.297 1.682 1 97.75 235 GLU B C 1
ATOM 5662 O O . GLU B 1 235 ? 3.354 29.594 2.504 1 97.75 235 GLU B O 1
ATOM 5667 N N . ASP B 1 236 ? 3.566 31.516 1.352 1 98 236 ASP B N 1
ATOM 5668 C CA . ASP B 1 236 ? 2.426 32.156 1.996 1 98 236 ASP B CA 1
ATOM 5669 C C . ASP B 1 236 ? 1.138 31.375 1.732 1 98 236 ASP B C 1
ATOM 5671 O O . ASP B 1 236 ? 0.32 31.203 2.637 1 98 236 ASP B O 1
ATOM 5675 N N . VAL B 1 237 ? 0.931 30.969 0.528 1 98.62 237 VAL B N 1
ATOM 5676 C CA . VAL B 1 237 ? -0.26 30.219 0.143 1 98.62 237 VAL B CA 1
ATOM 5677 C C . VAL B 1 237 ? -0.297 28.891 0.889 1 98.62 237 VAL B C 1
ATOM 5679 O O . VAL B 1 237 ? -1.341 28.484 1.412 1 98.62 237 VAL B O 1
ATOM 5682 N N . PHE B 1 238 ? 0.846 28.219 0.951 1 98.69 238 PHE B N 1
ATOM 5683 C CA . PHE B 1 238 ? 0.927 26.922 1.618 1 98.69 238 PHE B CA 1
ATOM 5684 C C . PHE B 1 238 ? 0.651 27.062 3.109 1 98.69 238 PHE B C 1
ATOM 5686 O O . PHE B 1 238 ? -0.133 26.297 3.676 1 98.69 238 PHE B O 1
ATOM 5693 N N . LEU B 1 239 ? 1.32 27.969 3.74 1 98.75 239 LEU B N 1
ATOM 5694 C CA . LEU B 1 239 ? 1.136 28.172 5.172 1 98.75 239 LEU B CA 1
ATOM 5695 C C . LEU B 1 239 ? -0.303 28.578 5.484 1 98.75 239 LEU B C 1
ATOM 5697 O O . LEU B 1 239 ? -0.846 28.188 6.523 1 98.75 239 LEU B O 1
ATOM 5701 N N . ASP B 1 240 ? -0.882 29.391 4.609 1 98.81 240 ASP B N 1
ATOM 5702 C CA . ASP B 1 240 ? -2.287 29.75 4.75 1 98.81 240 ASP B CA 1
ATOM 5703 C C . ASP B 1 240 ? -3.184 28.516 4.711 1 98.81 240 ASP B C 1
ATOM 5705 O O . ASP B 1 240 ? -4.113 28.391 5.512 1 98.81 240 ASP B O 1
ATOM 5709 N N . ALA B 1 241 ? -2.949 27.625 3.805 1 98.88 241 ALA B N 1
ATOM 5710 C CA . ALA B 1 241 ? -3.721 26.391 3.693 1 98.88 241 ALA B CA 1
ATOM 5711 C C . ALA B 1 241 ? -3.609 25.562 4.969 1 98.88 241 ALA B C 1
ATOM 5713 O O . ALA B 1 241 ? -4.598 24.984 5.43 1 98.88 241 ALA B O 1
ATOM 5714 N N . MET B 1 242 ? -2.379 25.453 5.52 1 98.88 242 MET B N 1
ATOM 5715 C CA . MET B 1 242 ? -2.189 24.719 6.766 1 98.88 242 MET B CA 1
ATOM 5716 C C . MET B 1 242 ? -2.963 25.375 7.906 1 98.88 242 MET B C 1
ATOM 5718 O O . MET B 1 242 ? -3.564 24.672 8.727 1 98.88 242 MET B O 1
ATOM 5722 N N . SER B 1 243 ? -2.877 26.656 7.914 1 98.81 243 SER B N 1
ATOM 5723 C CA . SER B 1 243 ? -3.607 27.391 8.945 1 98.81 243 SER B CA 1
ATOM 5724 C C . SER B 1 243 ? -5.109 27.125 8.844 1 98.81 243 SER B C 1
ATOM 5726 O O . SER B 1 243 ? -5.777 26.922 9.852 1 98.81 243 SER B O 1
ATOM 5728 N N . VAL B 1 244 ? -5.645 27.188 7.637 1 98.88 244 VAL B N 1
ATOM 5729 C CA . VAL B 1 244 ? -7.062 26.938 7.398 1 98.88 244 VAL B CA 1
ATOM 5730 C C . VAL B 1 244 ? -7.418 25.516 7.828 1 98.88 244 VAL B C 1
ATOM 5732 O O . VAL B 1 244 ? -8.469 25.281 8.43 1 98.88 244 VAL B O 1
ATOM 5735 N N . ALA B 1 245 ? -6.586 24.547 7.566 1 98.94 245 ALA B N 1
ATOM 5736 C CA . ALA B 1 245 ? -6.805 23.172 8 1 98.94 245 ALA B CA 1
ATOM 5737 C C . ALA B 1 245 ? -6.898 23.094 9.523 1 98.94 245 ALA B C 1
ATOM 5739 O O . ALA B 1 245 ? -7.801 22.438 10.062 1 98.94 245 ALA B O 1
ATOM 5740 N N . MET B 1 246 ? -5.965 23.75 10.203 1 98.81 246 MET B N 1
ATOM 5741 C CA . MET B 1 246 ? -5.957 23.719 11.664 1 98.81 246 MET B CA 1
ATOM 5742 C C . MET B 1 246 ? -7.23 24.344 12.227 1 98.81 246 MET B C 1
ATOM 5744 O O . MET B 1 246 ? -7.789 23.828 13.203 1 98.81 246 MET B O 1
ATOM 5748 N N . GLN B 1 247 ? -7.66 25.406 11.594 1 98.88 247 GLN B N 1
ATOM 5749 C CA . GLN B 1 247 ? -8.898 26.047 12.023 1 98.88 247 GLN B CA 1
ATOM 5750 C C . GLN B 1 247 ? -10.094 25.109 11.844 1 98.88 247 GLN B C 1
ATOM 5752 O O . GLN B 1 247 ? -11 25.078 12.68 1 98.88 247 GLN B O 1
ATOM 5757 N N . TRP B 1 248 ? -10.094 24.406 10.758 1 98.88 248 TRP B N 1
ATOM 5758 C CA . TRP B 1 248 ? -11.18 23.469 10.492 1 98.88 248 TRP B CA 1
ATOM 5759 C C . TRP B 1 248 ? -11.211 22.359 11.555 1 98.88 248 TRP B C 1
ATOM 5761 O O . TRP B 1 248 ? -12.281 22 12.039 1 98.88 248 TRP B O 1
ATOM 5771 N N . TYR B 1 249 ? -10.055 21.812 11.93 1 98.88 249 TYR B N 1
ATOM 5772 C CA . TYR B 1 249 ? -9.984 20.781 12.961 1 98.88 249 TYR B CA 1
ATOM 5773 C C . TYR B 1 249 ? -10.562 21.281 14.273 1 98.88 249 TYR B C 1
ATOM 5775 O O . TYR B 1 249 ? -11.344 20.578 14.93 1 98.88 249 TYR B O 1
ATOM 5783 N N . ASP B 1 250 ? -10.172 22.469 14.625 1 98.69 250 ASP B N 1
ATOM 5784 C CA . ASP B 1 250 ? -10.664 23.062 15.859 1 98.69 250 ASP B CA 1
ATOM 5785 C C . ASP B 1 250 ? -12.188 23.234 15.82 1 98.69 250 ASP B C 1
ATOM 5787 O O . ASP B 1 250 ? -12.875 22.969 16.812 1 98.69 250 ASP B O 1
ATOM 5791 N N . LYS B 1 251 ? -12.641 23.734 14.688 1 98.75 251 LYS B N 1
ATOM 5792 C CA . LYS B 1 251 ? -14.078 23.969 14.539 1 98.75 251 LYS B CA 1
ATOM 5793 C C . LYS B 1 251 ? -14.852 22.656 14.648 1 98.75 251 LYS B C 1
ATOM 5795 O O . LYS B 1 251 ? -15.867 22.578 15.344 1 98.75 251 LYS B O 1
ATOM 5800 N N . VAL B 1 252 ? -14.422 21.594 13.969 1 98.69 252 VAL B N 1
ATOM 5801 C CA . VAL B 1 252 ? -15.086 20.297 14.031 1 98.69 252 VAL B CA 1
ATOM 5802 C C . VAL B 1 252 ? -15.086 19.781 15.469 1 98.69 252 VAL B C 1
ATOM 5804 O O . VAL B 1 252 ? -16.109 19.281 15.953 1 98.69 252 VAL B O 1
ATOM 5807 N N . HIS B 1 253 ? -13.969 19.859 16.141 1 98.5 253 HIS B N 1
ATOM 5808 C CA . HIS B 1 253 ? -13.867 19.406 17.516 1 98.5 253 HIS B CA 1
ATOM 5809 C C . HIS B 1 253 ? -14.836 20.156 18.422 1 98.5 253 HIS B C 1
ATOM 5811 O O . HIS B 1 253 ? -15.383 19.594 19.359 1 98.5 253 HIS B O 1
ATOM 5817 N N . SER B 1 254 ? -14.992 21.422 18.172 1 98.06 254 SER B N 1
ATOM 5818 C CA . SER B 1 254 ? -15.898 22.234 18.984 1 98.06 254 SER B CA 1
ATOM 5819 C C . SER B 1 254 ? -17.344 21.812 18.797 1 98.06 254 SER B C 1
ATOM 5821 O O . SER B 1 254 ? -18.156 21.938 19.703 1 98.06 254 SER B O 1
ATOM 5823 N N . VAL B 1 255 ? -17.703 21.312 17.625 1 96.31 255 VAL B N 1
ATOM 5824 C CA . VAL B 1 255 ? -19.062 20.922 17.312 1 96.31 255 VAL B CA 1
ATOM 5825 C C . VAL B 1 255 ? -19.297 19.469 17.703 1 96.31 255 VAL B C 1
ATOM 5827 O O . VAL B 1 255 ? -20.422 19.062 18.031 1 96.31 255 VAL B O 1
ATOM 5830 N N . ASP B 1 256 ? -18.297 18.703 17.594 1 96 256 ASP B N 1
ATOM 5831 C CA . ASP B 1 256 ? -18.328 17.281 17.953 1 96 256 ASP B CA 1
ATOM 5832 C C . ASP B 1 256 ? -17.062 16.891 18.719 1 96 256 ASP B C 1
ATOM 5834 O O . ASP B 1 256 ? -16.062 16.484 18.125 1 96 256 ASP B O 1
ATOM 5838 N N . ILE B 1 257 ? -17.125 16.797 19.984 1 96 257 ILE B N 1
ATOM 5839 C CA . ILE B 1 257 ? -15.977 16.688 20.875 1 96 257 ILE B CA 1
ATOM 5840 C C . ILE B 1 257 ? -15.391 15.281 20.766 1 96 257 ILE B C 1
ATOM 5842 O O . ILE B 1 257 ? -14.242 15.047 21.172 1 96 257 ILE B O 1
ATOM 5846 N N . ARG B 1 258 ? -16.156 14.289 20.312 1 95.44 258 ARG B N 1
ATOM 5847 C CA . ARG B 1 258 ? -15.656 12.922 20.172 1 95.44 258 ARG B CA 1
ATOM 5848 C C . ARG B 1 258 ? -14.523 12.852 19.156 1 95.44 258 ARG B C 1
ATOM 5850 O O . ARG B 1 258 ? -13.68 11.953 19.234 1 95.44 258 ARG B O 1
ATOM 5857 N N . TYR B 1 259 ? -14.453 13.742 18.172 1 98.19 259 TYR B N 1
ATOM 5858 C CA . TYR B 1 259 ? -13.477 13.742 17.094 1 98.19 259 TYR B CA 1
ATOM 5859 C C . TYR B 1 259 ? -12.273 14.609 17.453 1 98.19 259 TYR B C 1
ATOM 5861 O O . TYR B 1 259 ? -12.414 15.805 17.703 1 98.19 259 TYR B O 1
ATOM 5869 N N . LYS B 1 260 ? -11.031 13.992 17.406 1 98.44 260 LYS B N 1
ATOM 5870 C CA . LYS B 1 260 ? -9.898 14.711 17.984 1 98.44 260 LYS B CA 1
ATOM 5871 C C . LYS B 1 260 ? -8.586 14.281 17.344 1 98.44 260 LYS B C 1
ATOM 5873 O O . LYS B 1 260 ? -7.512 14.727 17.75 1 98.44 260 LYS B O 1
ATOM 5878 N N . LEU B 1 261 ? -8.539 13.336 16.406 1 98.44 261 LEU B N 1
ATOM 5879 C CA . LEU B 1 261 ? -7.328 12.852 15.742 1 98.44 261 LEU B CA 1
ATOM 5880 C C . LEU B 1 261 ? -7.246 13.367 14.305 1 98.44 261 LEU B C 1
ATOM 5882 O O . LEU B 1 261 ? -7.812 12.773 13.391 1 98.44 261 LEU B O 1
ATOM 5886 N N . PRO B 1 262 ? -6.469 14.422 14.031 1 98.75 262 PRO B N 1
ATOM 5887 C CA . PRO B 1 262 ? -6.426 15.047 12.711 1 98.75 262 PRO B CA 1
ATOM 5888 C C . PRO B 1 262 ? -5.496 14.312 11.742 1 98.75 262 PRO B C 1
ATOM 5890 O O . PRO B 1 262 ? -4.43 13.844 12.141 1 98.75 262 PRO B O 1
ATOM 5893 N N . THR B 1 263 ? -5.859 14.203 10.516 1 98.75 263 THR B N 1
ATOM 5894 C CA . THR B 1 263 ? -5.062 13.68 9.406 1 98.75 263 THR B CA 1
ATOM 5895 C C . THR B 1 263 ? -5.258 14.531 8.156 1 98.75 263 THR B C 1
ATOM 5897 O O . THR B 1 263 ? -6.367 15 7.887 1 98.75 263 THR B O 1
ATOM 5900 N N . LEU B 1 264 ? -4.234 14.773 7.422 1 98.94 264 LEU B N 1
ATOM 5901 C CA . LEU B 1 264 ? -4.266 15.547 6.184 1 98.94 264 LEU B CA 1
ATOM 5902 C C . LEU B 1 264 ? -3.607 14.781 5.047 1 98.94 264 LEU B C 1
ATOM 5904 O O . LEU B 1 264 ? -2.545 14.18 5.227 1 98.94 264 LEU B O 1
ATOM 5908 N N . LEU B 1 265 ? -4.238 14.703 3.877 1 98.88 265 LEU B N 1
ATOM 5909 C CA . LEU B 1 265 ? -3.709 14.023 2.701 1 98.88 265 LEU B CA 1
ATOM 5910 C C . LEU B 1 265 ? -3.67 14.961 1.5 1 98.88 265 LEU B C 1
ATOM 5912 O O . LEU B 1 265 ? -4.555 15.805 1.336 1 98.88 265 LEU B O 1
ATOM 5916 N N . TRP B 1 266 ? -2.693 14.789 0.658 1 98.88 266 TRP B N 1
ATOM 5917 C CA . TRP B 1 266 ? -2.566 15.625 -0.535 1 98.88 266 TRP B CA 1
ATOM 5918 C C . TRP B 1 266 ? -1.997 14.82 -1.699 1 98.88 266 TRP B C 1
ATOM 5920 O O . TRP B 1 266 ? -0.912 14.242 -1.591 1 98.88 266 TRP B O 1
ATOM 5930 N N . ASP B 1 267 ? -2.736 14.695 -2.754 1 98.75 267 ASP B N 1
ATOM 5931 C CA . ASP B 1 267 ? -2.287 14.203 -4.051 1 98.75 267 ASP B CA 1
ATOM 5932 C C . ASP B 1 267 ? -2.24 15.328 -5.086 1 98.75 267 ASP B C 1
ATOM 5934 O O . ASP B 1 267 ? -3.238 16.016 -5.301 1 98.75 267 ASP B O 1
ATOM 5938 N N . LEU B 1 268 ? -1.144 15.508 -5.715 1 98.62 268 LEU B N 1
ATOM 5939 C CA . LEU B 1 268 ? -1.044 16.562 -6.711 1 98.62 268 LEU B CA 1
ATOM 5940 C C . LEU B 1 268 ? -0.904 15.984 -8.109 1 98.62 268 LEU B C 1
ATOM 5942 O O . LEU B 1 268 ? 0.03 15.227 -8.383 1 98.62 268 LEU B O 1
ATOM 5946 N N . LEU B 1 269 ? -1.86 16.375 -9.039 1 98.19 269 LEU B N 1
ATOM 5947 C CA . LEU B 1 269 ? -1.928 15.984 -10.445 1 98.19 269 LEU B CA 1
ATOM 5948 C C . LEU B 1 269 ? -2.529 14.594 -10.602 1 98.19 269 LEU B C 1
ATOM 5950 O O . LEU B 1 269 ? -2.494 13.789 -9.664 1 98.19 269 LEU B O 1
ATOM 5954 N N . PRO B 1 270 ? -3.041 14.258 -11.719 1 96 270 PRO B N 1
ATOM 5955 C CA . PRO B 1 270 ? -3.826 13.039 -11.938 1 96 270 PRO B CA 1
ATOM 5956 C C . PRO B 1 270 ? -3.002 11.766 -11.758 1 96 270 PRO B C 1
ATOM 5958 O O . PRO B 1 270 ? -3.484 10.789 -11.188 1 96 270 PRO B O 1
ATOM 5961 N N . HIS B 1 271 ? -1.775 11.75 -12.148 1 96.56 271 HIS B N 1
ATOM 5962 C CA . HIS B 1 271 ? -0.979 10.531 -12.039 1 96.56 271 HIS B CA 1
ATOM 5963 C C . HIS B 1 271 ? -0.757 10.148 -10.578 1 96.56 271 HIS B C 1
ATOM 5965 O O . HIS B 1 271 ? -0.433 9 -10.281 1 96.56 271 HIS B O 1
ATOM 5971 N N . ALA B 1 272 ? -0.901 11.141 -9.688 1 97.69 272 ALA B N 1
ATOM 5972 C CA . ALA B 1 272 ? -0.87 10.867 -8.258 1 97.69 272 ALA B CA 1
ATOM 5973 C C . ALA B 1 272 ? -2.279 10.664 -7.707 1 97.69 272 ALA B C 1
ATOM 5975 O O . ALA B 1 272 ? -2.484 10.664 -6.492 1 97.69 272 ALA B O 1
ATOM 5976 N N . SER B 1 273 ? -3.227 10.617 -8.578 1 96.69 273 SER B N 1
ATOM 5977 C CA . SER B 1 273 ? -4.59 10.219 -8.242 1 96.69 273 SER B CA 1
ATOM 5978 C C . SER B 1 273 ? -5.449 11.438 -7.91 1 96.69 273 SER B C 1
ATOM 5980 O O . SER B 1 273 ? -6.57 11.297 -7.414 1 96.69 273 SER B O 1
ATOM 5982 N N . ALA B 1 274 ? -4.984 12.617 -8.156 1 96.56 274 ALA B N 1
ATOM 5983 C CA . ALA B 1 274 ? -5.844 13.781 -7.965 1 96.56 274 ALA B CA 1
ATOM 5984 C C . ALA B 1 274 ? -6.984 13.797 -8.977 1 96.56 274 ALA B C 1
ATOM 5986 O O . ALA B 1 274 ? -6.75 13.773 -10.188 1 96.56 274 ALA B O 1
ATOM 5987 N N . SER B 1 275 ? -8.141 13.867 -8.5 1 91 275 SER B N 1
ATOM 5988 C CA . SER B 1 275 ? -9.305 13.875 -9.383 1 91 275 SER B CA 1
ATOM 5989 C C . SER B 1 275 ? -9.492 15.242 -10.031 1 91 275 SER B C 1
ATOM 5991 O O . SER B 1 275 ? -10.109 15.352 -11.094 1 91 275 SER B O 1
ATOM 5993 N N . GLN B 1 276 ? -9.062 16.266 -9.352 1 94.12 276 GLN B N 1
ATOM 5994 C CA . GLN B 1 276 ? -9.055 17.641 -9.852 1 94.12 276 GLN B CA 1
ATOM 5995 C C . GLN B 1 276 ? -7.637 18.203 -9.914 1 94.12 276 GLN B C 1
ATOM 5997 O O . GLN B 1 276 ? -6.832 17.969 -9.008 1 94.12 276 GLN B O 1
ATOM 6002 N N . VAL B 1 277 ? -7.387 18.922 -10.961 1 97.12 277 VAL B N 1
ATOM 6003 C CA . VAL B 1 277 ? -6.066 19.5 -11.164 1 97.12 277 VAL B CA 1
ATOM 6004 C C . VAL B 1 277 ? -5.84 20.625 -10.156 1 97.12 277 VAL B C 1
ATOM 6006 O O . VAL B 1 277 ? -4.715 20.844 -9.695 1 97.12 277 VAL B O 1
ATOM 6009 N N . HIS B 1 278 ? -6.953 21.328 -9.875 1 98.44 278 HIS B N 1
ATOM 6010 C CA . HIS B 1 278 ? -6.93 22.422 -8.898 1 98.44 278 HIS B CA 1
ATOM 6011 C C . HIS B 1 278 ? -6.445 21.922 -7.543 1 98.44 278 HIS B C 1
ATOM 6013 O O . HIS B 1 278 ? -7.016 20.984 -6.98 1 98.44 278 HIS B O 1
ATOM 6019 N N . PRO B 1 279 ? -5.363 22.562 -6.973 1 98.62 279 PRO B N 1
ATOM 6020 C CA . PRO B 1 279 ? -4.785 22.078 -5.715 1 98.62 279 PRO B CA 1
ATOM 6021 C C . PRO B 1 279 ? -5.805 22.047 -4.578 1 98.62 279 PRO B C 1
ATOM 6023 O O . PRO B 1 279 ? -6.465 23.047 -4.301 1 98.62 279 PRO B O 1
ATOM 6026 N N . HIS B 1 280 ? -5.934 20.953 -3.965 1 98.81 280 HIS B N 1
ATOM 6027 C CA . HIS B 1 280 ? -6.84 20.734 -2.84 1 98.81 280 HIS B CA 1
ATOM 6028 C C . HIS B 1 280 ? -6.32 19.641 -1.91 1 98.81 280 HIS B C 1
ATOM 6030 O O . HIS B 1 280 ? -5.816 18.625 -2.371 1 98.81 280 HIS B O 1
ATOM 6036 N N . LEU B 1 281 ? -6.352 19.844 -0.645 1 98.81 281 LEU B N 1
ATOM 6037 C CA . LEU B 1 281 ? -5.926 18.922 0.397 1 98.81 281 LEU B CA 1
ATOM 6038 C C . LEU B 1 281 ? -7.133 18.312 1.11 1 98.81 281 LEU B C 1
ATOM 6040 O O . LEU B 1 281 ? -8.102 19.016 1.407 1 98.81 281 LEU B O 1
ATOM 6044 N N . HIS B 1 282 ? -7.074 17.016 1.363 1 98.88 282 HIS B N 1
ATOM 6045 C CA . HIS B 1 282 ? -8.109 16.359 2.139 1 98.88 282 HIS B CA 1
ATOM 6046 C C . HIS B 1 282 ? -7.82 16.438 3.633 1 98.88 282 HIS B C 1
ATOM 6048 O O . HIS B 1 282 ? -6.723 16.078 4.074 1 98.88 282 HIS B O 1
ATOM 6054 N N . ILE B 1 283 ? -8.773 16.875 4.395 1 98.88 283 ILE B N 1
ATOM 6055 C CA . ILE B 1 283 ? -8.625 16.938 5.844 1 98.88 283 ILE B CA 1
ATOM 6056 C C . ILE B 1 283 ? -9.719 16.125 6.516 1 98.88 283 ILE B C 1
ATOM 6058 O O . ILE B 1 283 ? -10.891 16.188 6.117 1 98.88 283 ILE B O 1
ATOM 6062 N N . ASN B 1 284 ? -9.312 15.336 7.457 1 98.69 284 ASN B N 1
ATOM 6063 C CA . ASN B 1 284 ? -10.18 14.43 8.211 1 98.69 284 ASN B CA 1
ATOM 6064 C C . ASN B 1 284 ? -9.914 14.531 9.711 1 98.69 284 ASN B C 1
ATOM 6066 O O . ASN B 1 284 ? -8.773 14.734 10.141 1 98.69 284 ASN B O 1
ATOM 6070 N N . LEU B 1 285 ? -10.945 14.461 10.469 1 98.75 285 LEU B N 1
ATOM 6071 C CA . LEU B 1 285 ? -10.82 14.359 11.914 1 98.75 285 LEU B CA 1
ATOM 6072 C C . LEU B 1 285 ? -11.453 13.062 12.422 1 98.75 285 LEU B C 1
ATOM 6074 O O . LEU B 1 285 ? -12.648 12.836 12.219 1 98.75 285 LEU B O 1
ATOM 6078 N N . LEU B 1 286 ? -10.625 12.258 13.047 1 98.12 286 LEU B N 1
ATOM 6079 C CA . LEU B 1 286 ? -11.047 10.922 13.461 1 98.12 286 LEU B CA 1
ATOM 6080 C C . LEU B 1 286 ? -11.289 10.867 14.969 1 98.12 286 LEU B C 1
ATOM 6082 O O . LEU B 1 286 ? -10.727 11.672 15.719 1 98.12 286 LEU B O 1
ATOM 6086 N N . PRO B 1 287 ? -12.109 9.945 15.438 1 96.06 287 PRO B N 1
ATOM 6087 C CA . PRO B 1 287 ? -12.461 9.953 16.859 1 96.06 287 PRO B CA 1
ATOM 6088 C C . PRO B 1 287 ? -11.516 9.109 17.703 1 96.06 287 PRO B C 1
ATOM 6090 O O . PRO B 1 287 ? -10.922 9.609 18.656 1 96.06 287 PRO B O 1
ATOM 6093 N N . ASP B 1 288 ? -11.32 7.805 17.344 1 91.25 288 ASP B N 1
ATOM 6094 C CA . ASP B 1 288 ? -10.734 6.875 18.297 1 91.25 288 ASP B CA 1
ATOM 6095 C C . ASP B 1 288 ? -9.445 6.258 17.75 1 91.25 288 ASP B C 1
ATOM 6097 O O . ASP B 1 288 ? -8.57 5.852 18.516 1 91.25 288 ASP B O 1
ATOM 6101 N N . ARG B 1 289 ? -9.352 6.137 16.547 1 95.81 289 ARG B N 1
ATOM 6102 C CA . ARG B 1 289 ? -8.219 5.492 15.898 1 95.81 289 ARG B CA 1
ATOM 6103 C C . ARG B 1 289 ? -7.852 6.207 14.602 1 95.81 289 ARG B C 1
ATOM 6105 O O . ARG B 1 289 ? -8.734 6.629 13.844 1 95.81 289 ARG B O 1
ATOM 6112 N N . TYR B 1 290 ? -6.547 6.32 14.414 1 98.25 290 TYR B N 1
ATOM 6113 C CA . TYR B 1 290 ? -6.113 6.852 13.133 1 98.25 290 TYR B CA 1
ATOM 6114 C C . TYR B 1 290 ? -6.383 5.852 12.008 1 98.25 290 TYR B C 1
ATOM 6116 O O . TYR B 1 290 ? -6.781 4.715 12.266 1 98.25 290 TYR B O 1
ATOM 6124 N N . TYR B 1 291 ? -6.211 6.297 10.789 1 98.25 291 TYR B N 1
ATOM 6125 C CA . TYR B 1 291 ? -6.266 5.379 9.656 1 98.25 291 TYR B CA 1
ATOM 6126 C C . TYR B 1 291 ? -5.152 4.344 9.742 1 98.25 291 TYR B C 1
ATOM 6128 O O . TYR B 1 291 ? -4.105 4.594 10.352 1 98.25 291 TYR B O 1
ATOM 6136 N N . GLY B 1 292 ? -5.387 3.221 9.141 1 98 292 GLY B N 1
ATOM 6137 C CA . GLY B 1 292 ? -4.629 1.999 9.352 1 98 292 GLY B CA 1
ATOM 6138 C C . GLY B 1 292 ? -3.133 2.191 9.195 1 98 292 GLY B C 1
ATOM 6139 O O . GLY B 1 292 ? -2.35 1.688 10 1 98 292 GLY B O 1
ATOM 6140 N N . VAL B 1 293 ? -2.67 2.893 8.164 1 98.31 293 VAL B N 1
ATOM 6141 C CA . VAL B 1 293 ? -1.239 3.041 7.918 1 98.31 293 VAL B CA 1
ATOM 6142 C C . VAL B 1 293 ? -0.616 3.924 9 1 98.31 293 VAL B C 1
ATOM 6144 O O . VAL B 1 293 ? 0.5 3.662 9.453 1 98.31 293 VAL B O 1
ATOM 6147 N N . ILE B 1 294 ? -1.308 4.969 9.406 1 98.62 294 ILE B N 1
ATOM 6148 C CA . ILE B 1 294 ? -0.865 5.816 10.508 1 98.62 294 ILE B CA 1
ATOM 6149 C C . ILE B 1 294 ? -0.925 5.035 11.812 1 98.62 294 ILE B C 1
ATOM 6151 O O . ILE B 1 294 ? 0.006 5.09 12.625 1 98.62 294 ILE B O 1
ATOM 6155 N N . GLU B 1 295 ? -2.029 4.297 11.961 1 98.38 295 GLU B N 1
ATOM 6156 C CA . GLU B 1 295 ? -2.182 3.473 13.164 1 98.38 295 GLU B CA 1
ATOM 6157 C C . GLU B 1 295 ? -1.071 2.43 13.258 1 98.38 295 GLU B C 1
ATOM 6159 O O . GLU B 1 295 ? -0.637 2.078 14.352 1 98.38 295 GLU B O 1
ATOM 6164 N N . ASN B 1 296 ? -0.63 1.938 12.125 1 98.38 296 ASN B N 1
ATOM 6165 C CA . ASN B 1 296 ? 0.475 0.985 12.117 1 98.38 296 ASN B CA 1
ATOM 6166 C C . ASN B 1 296 ? 1.739 1.584 12.727 1 98.38 296 ASN B C 1
ATOM 6168 O O . ASN B 1 296 ? 2.461 0.908 13.461 1 98.38 296 ASN B O 1
ATOM 6172 N N . TRP B 1 297 ? 2.068 2.842 12.383 1 98.5 297 TRP B N 1
ATOM 6173 C CA . TRP B 1 297 ? 3.23 3.49 12.977 1 98.5 297 TRP B CA 1
ATOM 6174 C C . TRP B 1 297 ? 3.021 3.707 14.477 1 98.5 297 TRP B C 1
ATOM 6176 O O . TRP B 1 297 ? 3.975 3.652 15.258 1 98.5 297 TRP B O 1
ATOM 6186 N N . ARG B 1 298 ? 1.762 3.965 14.859 1 98.12 298 ARG B N 1
ATOM 6187 C CA . ARG B 1 298 ? 1.43 4.121 16.266 1 98.12 298 ARG B CA 1
ATOM 6188 C C . ARG B 1 298 ? 1.611 2.807 17.016 1 98.12 298 ARG B C 1
ATOM 6190 O O . ARG B 1 298 ? 2.211 2.781 18.094 1 98.12 298 ARG B O 1
ATOM 6197 N N . ILE B 1 299 ? 1.142 1.723 16.438 1 98 299 ILE B N 1
ATOM 6198 C CA . ILE B 1 299 ? 1.306 0.39 17.016 1 98 299 ILE B CA 1
ATOM 6199 C C . ILE B 1 299 ? 2.791 0.041 17.094 1 98 299 ILE B C 1
ATOM 6201 O O . ILE B 1 299 ? 3.254 -0.505 18.094 1 98 299 ILE B O 1
ATOM 6205 N N . ALA B 1 300 ? 3.551 0.377 16.031 1 98 300 ALA B N 1
ATOM 6206 C CA . ALA B 1 300 ? 4.992 0.152 16.016 1 98 300 ALA B CA 1
ATOM 6207 C C . ALA B 1 300 ? 5.676 0.881 17.172 1 98 300 ALA B C 1
ATOM 6209 O O . ALA B 1 300 ? 6.547 0.32 17.844 1 98 300 ALA B O 1
ATOM 6210 N N . ALA B 1 301 ? 5.266 2.1 17.375 1 98.19 301 ALA B N 1
ATOM 6211 C CA . ALA B 1 301 ? 5.828 2.895 18.469 1 98.19 301 ALA B CA 1
ATOM 6212 C C . ALA B 1 301 ? 5.52 2.262 19.812 1 98.19 301 ALA B C 1
ATOM 6214 O O . ALA B 1 301 ? 6.375 2.246 20.703 1 98.19 301 ALA B O 1
ATOM 6215 N N . GLU B 1 302 ? 4.266 1.774 19.969 1 97.5 302 GLU B N 1
ATOM 6216 C CA . GLU B 1 302 ? 3.869 1.084 21.188 1 97.5 302 GLU B CA 1
ATOM 6217 C C . GLU B 1 302 ? 4.738 -0.146 21.438 1 97.5 302 GLU B C 1
ATOM 6219 O O . GLU B 1 302 ? 5.238 -0.347 22.547 1 97.5 302 GLU B O 1
ATOM 6224 N N . HIS B 1 303 ? 4.938 -0.946 20.391 1 97 303 HIS B N 1
ATOM 6225 C CA . HIS B 1 303 ? 5.746 -2.154 20.516 1 97 303 HIS B CA 1
ATOM 6226 C C . HIS B 1 303 ? 7.203 -1.815 20.812 1 97 303 HIS B C 1
ATOM 6228 O O . HIS B 1 303 ? 7.848 -2.496 21.625 1 97 303 HIS B O 1
ATOM 6234 N N . TYR B 1 304 ? 7.707 -0.789 20.188 1 97.81 304 TYR B N 1
ATOM 6235 C CA . TYR B 1 304 ? 9.086 -0.379 20.422 1 97.81 304 TYR B CA 1
ATOM 6236 C C . TYR B 1 304 ? 9.289 0.07 21.875 1 97.81 304 TYR B C 1
ATOM 6238 O O . TYR B 1 304 ? 10.266 -0.309 22.516 1 97.81 304 TYR B O 1
ATOM 6246 N N . ASN B 1 305 ? 8.375 0.861 22.359 1 96.94 305 ASN B N 1
ATOM 6247 C CA . ASN B 1 305 ? 8.461 1.325 23.734 1 96.94 305 ASN B CA 1
ATOM 6248 C C . ASN B 1 305 ? 8.367 0.165 24.719 1 96.94 305 ASN B C 1
ATOM 6250 O O . ASN B 1 305 ? 9.016 0.185 25.766 1 96.94 305 ASN B O 1
ATOM 6254 N N . ASN B 1 306 ? 7.559 -0.82 24.406 1 95.56 306 ASN B N 1
ATOM 6255 C CA . ASN B 1 306 ? 7.473 -2.006 25.25 1 95.56 306 ASN B CA 1
ATOM 6256 C C . ASN B 1 306 ? 8.797 -2.766 25.297 1 95.56 306 ASN B C 1
ATOM 6258 O O . ASN B 1 306 ? 9.188 -3.285 26.344 1 95.56 306 ASN B O 1
ATOM 6262 N N . ASP B 1 307 ? 9.453 -2.838 24.156 1 96.94 307 ASP B N 1
ATOM 6263 C CA . ASP B 1 307 ? 10.727 -3.541 24.062 1 96.94 307 ASP B CA 1
ATOM 6264 C C . ASP B 1 307 ? 11.844 -2.736 24.719 1 96.94 307 ASP B C 1
ATOM 6266 O O . ASP B 1 307 ? 12.773 -3.309 25.297 1 96.94 307 ASP B O 1
ATOM 6270 N N . PHE B 1 308 ? 11.773 -1.423 24.562 1 96.94 308 PHE B N 1
ATOM 6271 C CA . PHE B 1 308 ? 12.781 -0.512 25.094 1 96.94 308 PHE B CA 1
ATOM 6272 C C . PHE B 1 308 ? 12.133 0.592 25.922 1 96.94 308 PHE B C 1
ATOM 6274 O O . PHE B 1 308 ? 12.062 1.744 25.484 1 96.94 308 PHE B O 1
ATOM 6281 N N . PRO B 1 309 ? 11.82 0.244 27.172 1 95.25 309 PRO B N 1
ATOM 6282 C CA . PRO B 1 309 ? 11.133 1.235 28 1 95.25 309 PRO B CA 1
ATOM 6283 C C . PRO B 1 309 ? 11.945 2.52 28.172 1 95.25 309 PRO B C 1
ATOM 6285 O O . PRO B 1 309 ? 13.172 2.471 28.312 1 95.25 309 PRO B O 1
ATOM 6288 N N . GLY B 1 310 ? 11.273 3.639 28.109 1 94.38 310 GLY B N 1
ATOM 6289 C CA . GLY B 1 310 ? 11.93 4.926 28.297 1 94.38 310 GLY B CA 1
ATOM 6290 C C . GLY B 1 310 ? 12.391 5.547 26.984 1 94.38 310 GLY B C 1
ATOM 6291 O O . GLY B 1 310 ? 13 6.617 26.984 1 94.38 310 GLY B O 1
ATOM 6292 N N . THR B 1 311 ? 12.07 4.855 25.906 1 94.69 311 THR B N 1
ATOM 6293 C CA . THR B 1 311 ? 12.461 5.379 24.609 1 94.69 311 THR B CA 1
ATOM 6294 C C . THR B 1 311 ? 11.234 5.711 23.766 1 94.69 311 THR B C 1
ATOM 6296 O O . THR B 1 311 ? 10.148 5.176 24 1 94.69 311 THR B O 1
ATOM 6299 N N . ASN B 1 312 ? 11.414 6.668 22.922 1 96.81 312 ASN B N 1
ATOM 6300 C CA . ASN B 1 312 ? 10.391 7.023 21.938 1 96.81 312 ASN B CA 1
ATOM 6301 C C . ASN B 1 312 ? 10.789 6.594 20.531 1 96.81 312 ASN B C 1
ATOM 6303 O O . ASN B 1 312 ? 11.859 6.973 20.031 1 96.81 312 ASN B O 1
ATOM 6307 N N . TYR B 1 313 ? 9.969 5.816 19.906 1 97.81 313 TYR B N 1
ATOM 6308 C CA . TYR B 1 313 ? 10.234 5.242 18.594 1 97.81 313 TYR B CA 1
ATOM 6309 C C . TYR B 1 313 ? 10.609 6.324 17.594 1 97.81 313 TYR B C 1
ATOM 6311 O O . TYR B 1 313 ? 11.57 6.168 16.844 1 97.81 313 TYR B O 1
ATOM 6319 N N . PHE B 1 314 ? 9.898 7.453 17.578 1 98.31 314 PHE B N 1
ATOM 6320 C CA . PHE B 1 314 ? 10.102 8.5 16.578 1 98.31 314 PHE B CA 1
ATOM 6321 C C . PHE B 1 314 ? 11.391 9.266 16.859 1 98.31 314 PHE B C 1
ATOM 6323 O O . PHE B 1 314 ? 12.094 9.672 15.93 1 98.31 314 PHE B O 1
ATOM 6330 N N . THR B 1 315 ? 11.672 9.461 18.125 1 97.44 315 THR B N 1
ATOM 6331 C CA . THR B 1 315 ? 12.953 10.055 18.484 1 97.44 315 THR B CA 1
ATOM 6332 C C . THR B 1 315 ? 14.109 9.195 17.984 1 97.44 315 THR B C 1
ATOM 6334 O O . THR B 1 315 ? 15.07 9.711 17.406 1 97.44 315 THR B O 1
ATOM 6337 N N . GLU B 1 316 ? 13.969 7.91 18.188 1 96.88 316 GLU B N 1
ATOM 6338 C CA . GLU B 1 316 ? 14.992 6.969 17.75 1 96.88 316 GLU B CA 1
ATOM 6339 C C . GLU B 1 316 ? 15.117 6.941 16.234 1 96.88 316 GLU B C 1
ATOM 6341 O O . GLU B 1 316 ? 16.234 6.926 15.695 1 96.88 316 GLU B O 1
ATOM 6346 N N . LEU B 1 317 ? 14.008 6.961 15.547 1 97.62 317 LEU B N 1
ATOM 6347 C CA . LEU B 1 317 ? 14 6.949 14.094 1 97.62 317 LEU B CA 1
ATOM 6348 C C . LEU B 1 317 ? 14.742 8.156 13.531 1 97.62 317 LEU B C 1
ATOM 6350 O O . LEU B 1 317 ? 15.547 8.031 12.609 1 97.62 317 LEU B O 1
ATOM 6354 N N . LEU B 1 318 ? 14.453 9.312 14.07 1 97.38 318 LEU B N 1
ATOM 6355 C CA . LEU B 1 318 ? 15.109 10.539 13.617 1 97.38 318 LEU B CA 1
ATOM 6356 C C . LEU B 1 318 ? 16.594 10.492 13.914 1 97.38 318 LEU B C 1
ATOM 6358 O O . LEU B 1 318 ? 17.422 10.852 13.062 1 97.38 318 LEU B O 1
ATOM 6362 N N . ASP B 1 319 ? 16.906 10.078 15.086 1 96.69 319 ASP B N 1
ATOM 6363 C CA . ASP B 1 319 ? 18.312 10.039 15.484 1 96.69 319 ASP B CA 1
ATOM 6364 C C . ASP B 1 319 ? 19.109 9.102 14.578 1 96.69 319 ASP B C 1
ATOM 6366 O O . ASP B 1 319 ? 20.203 9.453 14.109 1 96.69 319 ASP B O 1
ATOM 6370 N N . LEU B 1 320 ? 18.594 7.957 14.352 1 96.94 320 LEU B N 1
ATOM 6371 C CA . LEU B 1 320 ? 19.281 6.977 13.516 1 96.94 320 LEU B CA 1
ATOM 6372 C C . LEU B 1 320 ? 19.484 7.508 12.102 1 96.94 320 LEU B C 1
ATOM 6374 O O . LEU B 1 320 ? 20.562 7.359 11.523 1 96.94 320 LEU B O 1
ATOM 6378 N N . HIS B 1 321 ? 18.469 8.148 11.555 1 97.56 321 HIS B N 1
ATOM 6379 C CA . HIS B 1 321 ? 18.609 8.688 10.203 1 97.56 321 HIS B CA 1
ATOM 6380 C C . HIS B 1 321 ? 19.562 9.875 10.18 1 97.56 321 HIS B C 1
ATOM 6382 O O . HIS B 1 321 ? 20.25 10.102 9.18 1 97.56 321 HIS B O 1
ATOM 6388 N N . SER B 1 322 ? 19.594 10.594 11.273 1 96.38 322 SER B N 1
ATOM 6389 C CA . SER B 1 322 ? 20.578 11.664 11.391 1 96.38 322 SER B CA 1
ATOM 6390 C C . SER B 1 322 ? 22 11.117 11.398 1 96.38 322 SER B C 1
ATOM 6392 O O . SER B 1 322 ? 22.875 11.648 10.727 1 96.38 322 SER B O 1
ATOM 6394 N N . LEU B 1 323 ? 22.188 10.047 12.148 1 95.94 323 LEU B N 1
ATOM 6395 C CA . LEU B 1 323 ? 23.516 9.445 12.289 1 95.94 323 LEU B CA 1
ATOM 6396 C C . LEU B 1 323 ? 23.953 8.773 10.992 1 95.94 323 LEU B C 1
ATOM 6398 O O . LEU B 1 323 ? 25.141 8.609 10.742 1 95.94 323 LEU B O 1
ATOM 6402 N N . LEU B 1 324 ? 22.984 8.461 10.148 1 96.75 324 LEU B N 1
ATOM 6403 C CA . LEU B 1 324 ? 23.281 7.918 8.828 1 96.75 324 LEU B CA 1
ATOM 6404 C C . LEU B 1 324 ? 23.562 9.039 7.824 1 96.75 324 LEU B C 1
ATOM 6406 O O . LEU B 1 324 ? 23.938 8.773 6.684 1 96.75 324 LEU B O 1
ATOM 6410 N N . GLY B 1 325 ? 23.312 10.258 8.211 1 94.81 325 GLY B N 1
ATOM 6411 C CA . GLY B 1 325 ? 23.516 11.391 7.332 1 94.81 325 GLY B CA 1
ATOM 6412 C C . GLY B 1 325 ? 22.344 11.656 6.41 1 94.81 325 GLY B C 1
ATOM 6413 O O . GLY B 1 325 ? 22.5 12.297 5.367 1 94.81 325 GLY B O 1
ATOM 6414 N N . LEU B 1 326 ? 21.156 11.211 6.824 1 97.31 326 LEU B N 1
ATOM 6415 C CA . LEU B 1 326 ? 20 11.258 5.934 1 97.31 326 LEU B CA 1
ATOM 6416 C C . LEU B 1 326 ? 19.062 12.398 6.328 1 97.31 326 LEU B C 1
ATOM 6418 O O . LEU B 1 326 ? 18.078 12.656 5.637 1 97.31 326 LEU B O 1
ATOM 6422 N N . ALA B 1 327 ? 19.391 13.117 7.418 1 96.69 327 ALA B N 1
ATOM 6423 C CA . ALA B 1 327 ? 18.422 14.062 7.98 1 96.69 327 ALA B CA 1
ATOM 6424 C C . ALA B 1 327 ? 18.906 15.5 7.824 1 96.69 327 ALA B C 1
ATOM 6426 O O . ALA B 1 327 ? 20.109 15.758 7.773 1 96.69 327 ALA B O 1
ATOM 6427 N N . ILE B 1 328 ? 17.984 16.391 7.676 1 95.94 328 ILE B N 1
ATOM 6428 C CA . ILE B 1 328 ? 18.219 17.828 7.789 1 95.94 328 ILE B CA 1
ATOM 6429 C C . ILE B 1 328 ? 17.344 18.406 8.906 1 95.94 328 ILE B C 1
ATOM 6431 O O . ILE B 1 328 ? 16.188 18.031 9.047 1 95.94 328 ILE B O 1
ATOM 6435 N N . HIS B 1 329 ? 17.938 19.172 9.727 1 94.75 329 HIS B N 1
ATOM 6436 C CA . HIS B 1 329 ? 17.25 19.766 10.859 1 94.75 329 HIS B CA 1
ATOM 6437 C C . HIS B 1 329 ? 16.938 21.234 10.609 1 94.75 329 HIS B C 1
ATOM 6439 O O . HIS B 1 329 ? 17.766 21.953 10.031 1 94.75 329 HIS B O 1
ATOM 6445 N N . PHE B 1 330 ? 15.805 21.656 10.953 1 94.94 330 PHE B N 1
ATOM 6446 C CA . PHE B 1 330 ? 15.328 23.031 10.852 1 94.94 330 PHE B CA 1
ATOM 6447 C C . PHE B 1 330 ? 14.547 23.438 12.102 1 94.94 330 PHE B C 1
ATOM 6449 O O . PHE B 1 330 ? 13.359 23.141 12.219 1 94.94 330 PHE B O 1
ATOM 6456 N N . LYS B 1 331 ? 15.25 24.188 13.023 1 93.69 331 LYS B N 1
ATOM 6457 C CA . LYS B 1 331 ? 14.664 24.641 14.289 1 93.69 331 LYS B CA 1
ATOM 6458 C C . LYS B 1 331 ? 14.055 23.469 15.055 1 93.69 331 LYS B C 1
ATOM 6460 O O . LYS B 1 331 ? 14.758 22.5 15.375 1 93.69 331 LYS B O 1
ATOM 6465 N N . THR B 1 332 ? 12.695 23.328 15.172 1 95.44 332 THR B N 1
ATOM 6466 C CA . THR B 1 332 ? 12.086 22.281 15.992 1 95.44 332 THR B CA 1
ATOM 6467 C C . THR B 1 332 ? 11.555 21.141 15.117 1 95.44 332 THR B C 1
ATOM 6469 O O . THR B 1 332 ? 10.812 20.281 15.594 1 95.44 332 THR B O 1
ATOM 6472 N N . ALA B 1 333 ? 11.898 21.125 13.836 1 97.06 333 ALA B N 1
ATOM 6473 C CA . ALA B 1 333 ? 11.469 20.094 12.898 1 97.06 333 ALA B CA 1
ATOM 6474 C C . ALA B 1 333 ? 12.664 19.469 12.18 1 97.06 333 ALA B C 1
ATOM 6476 O O . ALA B 1 333 ? 13.766 20.016 12.203 1 97.06 333 ALA B O 1
ATOM 6477 N N . ALA B 1 334 ? 12.484 18.328 11.648 1 97.44 334 ALA B N 1
ATOM 6478 C CA . ALA B 1 334 ? 13.508 17.656 10.859 1 97.44 334 ALA B CA 1
ATOM 6479 C C . ALA B 1 334 ? 12.891 16.844 9.727 1 97.44 334 ALA B C 1
ATOM 6481 O O . ALA B 1 334 ? 11.727 16.438 9.805 1 97.44 334 ALA B O 1
ATOM 6482 N N . ALA B 1 335 ? 13.594 16.766 8.672 1 98.31 335 ALA B N 1
ATOM 6483 C CA . ALA B 1 335 ? 13.219 15.922 7.535 1 98.31 335 ALA B CA 1
ATOM 6484 C C . ALA B 1 335 ? 14.305 14.898 7.23 1 98.31 335 ALA B C 1
ATOM 6486 O O . ALA B 1 335 ? 15.5 15.203 7.316 1 98.31 335 ALA B O 1
ATOM 6487 N N . PHE B 1 336 ? 13.891 13.664 6.898 1 98.19 336 PHE B N 1
ATOM 6488 C CA . PHE B 1 336 ? 14.914 12.695 6.543 1 98.19 336 PHE B CA 1
ATOM 6489 C C . PHE B 1 336 ? 14.43 11.781 5.426 1 98.19 336 PHE B C 1
ATOM 6491 O O . PHE B 1 336 ? 13.227 11.562 5.273 1 98.19 336 PHE B O 1
ATOM 6498 N N . ALA B 1 337 ? 15.383 11.32 4.602 1 98.81 337 ALA B N 1
ATOM 6499 C CA . ALA B 1 337 ? 15.109 10.273 3.621 1 98.81 337 ALA B CA 1
ATOM 6500 C C . ALA B 1 337 ? 14.992 8.906 4.293 1 98.81 337 ALA B C 1
ATOM 6502 O O . ALA B 1 337 ? 15.945 8.43 4.918 1 98.81 337 ALA B O 1
ATOM 6503 N N . ASN B 1 338 ? 13.859 8.305 4.16 1 98.62 338 ASN B N 1
ATOM 6504 C CA . ASN B 1 338 ? 13.555 7.035 4.812 1 98.62 338 ASN B CA 1
ATOM 6505 C C . ASN B 1 338 ? 14.312 5.879 4.172 1 98.62 338 ASN B C 1
ATOM 6507 O O . ASN B 1 338 ? 14.414 5.797 2.943 1 98.62 338 ASN B O 1
ATOM 6511 N N . ILE B 1 339 ? 14.875 4.941 4.984 1 98.5 339 ILE B N 1
ATOM 6512 C CA . ILE B 1 339 ? 15.617 3.836 4.395 1 98.5 339 ILE B CA 1
ATOM 6513 C C . ILE B 1 339 ? 14.672 2.658 4.145 1 98.5 339 ILE B C 1
ATOM 6515 O O . ILE B 1 339 ? 15.078 1.643 3.574 1 98.5 339 ILE B O 1
ATOM 6519 N N . THR B 1 340 ? 13.453 2.781 4.566 1 98.56 340 THR B N 1
ATOM 6520 C CA . THR B 1 340 ? 12.375 1.896 4.137 1 98.56 340 THR B CA 1
ATOM 6521 C C . THR B 1 340 ? 11.258 2.691 3.469 1 98.56 340 THR B C 1
ATOM 6523 O O . THR B 1 340 ? 10.094 2.615 3.885 1 98.56 340 THR B O 1
ATOM 6526 N N . PRO B 1 341 ? 11.594 3.363 2.418 1 98.44 341 PRO B N 1
ATOM 6527 C CA . PRO B 1 341 ? 10.602 4.211 1.754 1 98.44 341 PRO B CA 1
ATOM 6528 C C . PRO B 1 341 ? 9.453 3.41 1.135 1 98.44 341 PRO B C 1
ATOM 6530 O O . PRO B 1 341 ? 9.656 2.264 0.724 1 98.44 341 PRO B O 1
ATOM 6533 N N . LYS B 1 342 ? 8.289 4.031 1.134 1 98.06 342 LYS B N 1
ATOM 6534 C CA . LYS B 1 342 ? 7.117 3.457 0.477 1 98.06 342 LYS B CA 1
ATOM 6535 C C . LYS B 1 342 ? 7.273 3.477 -1.041 1 98.06 342 LYS B C 1
ATOM 6537 O O . LYS B 1 342 ? 6.754 2.598 -1.735 1 98.06 342 LYS B O 1
ATOM 6542 N N . LYS B 1 343 ? 7.922 4.43 -1.534 1 97.62 343 LYS B N 1
ATOM 6543 C CA . LYS B 1 343 ? 8.203 4.621 -2.953 1 97.62 343 LYS B CA 1
ATOM 6544 C C . LYS B 1 343 ? 9.383 5.57 -3.156 1 97.62 343 LYS B C 1
ATOM 6546 O O . LYS B 1 343 ? 9.992 6.027 -2.188 1 97.62 343 LYS B O 1
ATOM 6551 N N . ASP B 1 344 ? 9.672 5.883 -4.398 1 96.25 344 ASP B N 1
ATOM 6552 C CA . ASP B 1 344 ? 10.828 6.711 -4.738 1 96.25 344 ASP B CA 1
ATOM 6553 C C . ASP B 1 344 ? 10.742 8.078 -4.059 1 96.25 344 ASP B C 1
ATOM 6555 O O . ASP B 1 344 ? 9.664 8.664 -3.969 1 96.25 344 ASP B O 1
ATOM 6559 N N . ASN B 1 345 ? 11.875 8.5 -3.484 1 98 345 ASN B N 1
ATOM 6560 C CA . ASN B 1 345 ? 12.102 9.852 -2.99 1 98 345 ASN B CA 1
ATOM 6561 C C . ASN B 1 345 ? 11.305 10.125 -1.721 1 98 345 ASN B C 1
ATOM 6563 O O . ASN B 1 345 ? 10.859 11.25 -1.488 1 98 345 ASN B O 1
ATOM 6567 N N . GLU B 1 346 ? 11.031 9.133 -0.938 1 98.81 346 GLU B N 1
ATOM 6568 C CA . GLU B 1 346 ? 10.258 9.398 0.27 1 98.81 346 GLU B CA 1
ATOM 6569 C C . GLU B 1 346 ? 11.055 10.242 1.263 1 98.81 346 GLU B C 1
ATOM 6571 O O . GLU B 1 346 ? 12.195 9.906 1.59 1 98.81 346 GLU B O 1
ATOM 6576 N N . ILE B 1 347 ? 10.43 11.227 1.755 1 98.94 347 ILE B N 1
ATOM 6577 C CA . ILE B 1 347 ? 10.922 12.047 2.855 1 98.94 347 ILE B CA 1
ATOM 6578 C C . ILE B 1 347 ? 9.906 12.039 3.996 1 98.94 347 ILE B C 1
ATOM 6580 O O . ILE B 1 347 ? 8.695 12.141 3.762 1 98.94 347 ILE B O 1
ATOM 6584 N N . VAL B 1 348 ? 10.414 11.828 5.195 1 98.88 348 VAL B N 1
ATOM 6585 C CA . VAL B 1 348 ? 9.609 11.969 6.406 1 98.88 348 VAL B CA 1
ATOM 6586 C C . VAL B 1 348 ? 9.945 13.281 7.109 1 98.88 348 VAL B C 1
ATOM 6588 O O . VAL B 1 348 ? 11.125 13.578 7.336 1 98.88 348 VAL B O 1
ATOM 6591 N N . VAL B 1 349 ? 8.977 14.062 7.355 1 98.88 349 VAL B N 1
ATOM 6592 C CA . VAL B 1 349 ? 9.156 15.289 8.133 1 98.88 349 VAL B CA 1
ATOM 6593 C C . VAL B 1 349 ? 8.547 15.109 9.523 1 98.88 349 VAL B C 1
ATOM 6595 O O . VAL B 1 349 ? 7.395 14.695 9.656 1 98.88 349 VAL B O 1
ATOM 6598 N N . LEU B 1 350 ? 9.328 15.391 10.539 1 98.12 350 LEU B N 1
ATOM 6599 C CA . LEU B 1 350 ? 8.922 15.234 11.93 1 98.12 350 LEU B CA 1
ATOM 6600 C C . LEU B 1 350 ? 8.992 16.562 12.672 1 98.12 350 LEU B C 1
ATOM 6602 O O . LEU B 1 350 ? 9.898 17.359 12.43 1 98.12 350 LEU B O 1
ATOM 6606 N N . GLY B 1 351 ? 8 16.797 13.531 1 96.94 351 GLY B N 1
ATOM 6607 C CA . GLY B 1 351 ? 8.016 17.969 14.398 1 96.94 351 GLY B CA 1
ATOM 6608 C C . GLY B 1 351 ? 7.461 17.688 15.789 1 96.94 351 GLY B C 1
ATOM 6609 O O . GLY B 1 351 ? 6.734 16.719 15.984 1 96.94 351 GLY B O 1
ATOM 6610 N N . GLN B 1 352 ? 7.863 18.422 16.703 1 88.19 352 GLN B N 1
ATOM 6611 C CA . GLN B 1 352 ? 7.355 18.328 18.078 1 88.19 352 GLN B CA 1
ATOM 6612 C C . GLN B 1 352 ? 5.887 18.719 18.141 1 88.19 352 GLN B C 1
ATOM 6614 O O . GLN B 1 352 ? 5.141 18.219 18.984 1 88.19 352 GLN B O 1
ATOM 6619 N N . ALA B 1 353 ? 5.543 19.703 17.359 1 93.31 353 ALA B N 1
ATOM 6620 C CA . ALA B 1 353 ? 4.184 20.219 17.234 1 93.31 353 ALA B CA 1
ATOM 6621 C C . ALA B 1 353 ? 3.902 20.688 15.812 1 93.31 353 ALA B C 1
ATOM 6623 O O . ALA B 1 353 ? 4.828 20.922 15.031 1 93.31 353 ALA B O 1
ATOM 6624 N N . PRO B 1 354 ? 2.596 20.703 15.477 1 97.5 354 PRO B N 1
ATOM 6625 C CA . PRO B 1 354 ? 2.262 21.297 14.18 1 97.5 354 PRO B CA 1
ATOM 6626 C C . PRO B 1 354 ? 2.395 22.812 14.164 1 97.5 354 PRO B C 1
ATOM 6628 O O . PRO B 1 354 ? 1.401 23.531 13.977 1 97.5 354 PRO B O 1
ATOM 6631 N N . ASN B 1 355 ? 3.6 23.297 14.297 1 97.38 355 ASN B N 1
ATOM 6632 C CA . ASN B 1 355 ? 3.883 24.719 14.367 1 97.38 355 ASN B CA 1
ATOM 6633 C C . ASN B 1 355 ? 4.508 25.234 13.078 1 97.38 355 ASN B C 1
ATOM 6635 O O . ASN B 1 355 ? 4.57 24.5 12.086 1 97.38 355 ASN B O 1
ATOM 6639 N N . GLU B 1 356 ? 4.863 26.438 13.047 1 97.62 356 GLU B N 1
ATOM 6640 C CA . GLU B 1 356 ? 5.371 27.078 11.844 1 97.62 356 GLU B CA 1
ATOM 6641 C C . GLU B 1 356 ? 6.656 26.422 11.352 1 97.62 356 GLU B C 1
ATOM 6643 O O . GLU B 1 356 ? 6.879 26.297 10.148 1 97.62 356 GLU B O 1
ATOM 6648 N N . ASP B 1 357 ? 7.535 25.984 12.281 1 97.38 357 ASP B N 1
ATOM 6649 C CA . ASP B 1 357 ? 8.766 25.312 11.898 1 97.38 357 ASP B CA 1
ATOM 6650 C C . ASP B 1 357 ? 8.477 24.047 11.094 1 97.38 357 ASP B C 1
ATOM 6652 O O . ASP B 1 357 ? 9.117 23.797 10.07 1 97.38 357 ASP B O 1
ATOM 6656 N N . PHE B 1 358 ? 7.551 23.312 11.609 1 98.5 358 PHE B N 1
ATOM 6657 C CA . PHE B 1 358 ? 7.172 22.078 10.938 1 98.5 358 PHE B CA 1
ATOM 6658 C C . PHE B 1 358 ? 6.625 22.359 9.547 1 98.5 358 PHE B C 1
ATOM 6660 O O . PHE B 1 358 ? 7.059 21.734 8.57 1 98.5 358 PHE B O 1
ATOM 6667 N N . PHE B 1 359 ? 5.703 23.297 9.391 1 98.81 359 PHE B N 1
ATOM 6668 C CA . PHE B 1 359 ? 5.035 23.547 8.125 1 98.81 359 PHE B CA 1
ATOM 6669 C C . PHE B 1 359 ? 5.984 24.203 7.129 1 98.81 359 PHE B C 1
ATOM 6671 O O . PHE B 1 359 ? 5.918 23.938 5.926 1 98.81 359 PHE B O 1
ATOM 6678 N N . LYS B 1 360 ? 6.863 25.031 7.57 1 98.12 360 LYS B N 1
ATOM 6679 C CA . LYS B 1 360 ? 7.844 25.641 6.68 1 98.12 360 LYS B CA 1
ATOM 6680 C C . LYS B 1 360 ? 8.797 24.594 6.105 1 98.12 360 LYS B C 1
ATOM 6682 O O . LYS B 1 360 ? 9.086 24.594 4.91 1 98.12 360 LYS B O 1
ATOM 6687 N N . LEU B 1 361 ? 9.305 23.734 7.008 1 98.38 361 LEU B N 1
ATOM 6688 C CA . LEU B 1 361 ? 10.188 22.672 6.523 1 98.38 361 LEU B CA 1
ATOM 6689 C C . LEU B 1 361 ? 9.469 21.797 5.512 1 98.38 361 LEU B C 1
ATOM 6691 O O . LEU B 1 361 ? 10.047 21.391 4.5 1 98.38 361 LEU B O 1
ATOM 6695 N N . LEU B 1 362 ? 8.242 21.5 5.82 1 98.81 362 LEU B N 1
ATOM 6696 C CA . LEU B 1 362 ? 7.445 20.688 4.895 1 98.81 362 LEU B CA 1
ATOM 6697 C C . LEU B 1 362 ? 7.316 21.391 3.545 1 98.81 362 LEU B C 1
ATOM 6699 O O . LEU B 1 362 ? 7.445 20.766 2.496 1 98.81 362 LEU B O 1
ATOM 6703 N N . TYR B 1 363 ? 7.062 22.688 3.58 1 98.69 363 TYR B N 1
ATOM 6704 C CA . TYR B 1 363 ? 7 23.469 2.359 1 98.69 363 TYR B CA 1
ATOM 6705 C C . TYR B 1 363 ? 8.305 23.391 1.581 1 98.69 363 TYR B C 1
ATOM 6707 O O . TYR B 1 363 ? 8.297 23.188 0.363 1 98.69 363 TYR B O 1
ATOM 6715 N N . TYR B 1 364 ? 9.43 23.531 2.26 1 98.62 364 TYR B N 1
ATOM 6716 C CA . TYR B 1 364 ? 10.727 23.484 1.604 1 98.62 364 TYR B CA 1
ATOM 6717 C C . TYR B 1 364 ? 10.961 22.125 0.94 1 98.62 364 TYR B C 1
ATOM 6719 O O . TYR B 1 364 ? 11.508 22.062 -0.161 1 98.62 364 TYR B O 1
ATOM 6727 N N . VAL B 1 365 ? 10.562 21.078 1.614 1 98.81 365 VAL B N 1
ATOM 6728 C CA . VAL B 1 365 ? 10.719 19.75 1.051 1 98.81 365 VAL B CA 1
ATOM 6729 C C . VAL B 1 365 ? 9.852 19.609 -0.199 1 98.81 365 VAL B C 1
ATOM 6731 O O . VAL B 1 365 ? 10.297 19.062 -1.213 1 98.81 365 VAL B O 1
ATOM 6734 N N . LEU B 1 366 ? 8.641 20.094 -0.133 1 98.75 366 LEU B N 1
ATOM 6735 C CA . LEU B 1 366 ? 7.746 20.031 -1.285 1 98.75 366 LEU B CA 1
ATOM 6736 C C . LEU B 1 366 ? 8.32 20.812 -2.461 1 98.75 366 LEU B C 1
ATOM 6738 O O . LEU B 1 366 ? 8.242 20.375 -3.607 1 98.75 366 LEU B O 1
ATOM 6742 N N . ARG B 1 367 ? 8.867 21.938 -2.162 1 98.31 367 ARG B N 1
ATOM 6743 C CA . ARG B 1 367 ? 9.461 22.734 -3.227 1 98.31 367 ARG B CA 1
ATOM 6744 C C . ARG B 1 367 ? 10.727 22.078 -3.768 1 98.31 367 ARG B C 1
ATOM 6746 O O . ARG B 1 367 ? 11.031 22.203 -4.957 1 98.31 367 ARG B O 1
ATOM 6753 N N . ALA B 1 368 ? 11.461 21.344 -2.895 1 98.62 368 ALA B N 1
ATOM 6754 C CA . ALA B 1 368 ? 12.57 20.547 -3.396 1 98.62 368 ALA B CA 1
ATOM 6755 C C . ALA B 1 368 ? 12.109 19.578 -4.48 1 98.62 368 ALA B C 1
ATOM 6757 O O . ALA B 1 368 ? 12.781 19.422 -5.504 1 98.62 368 ALA B O 1
ATOM 6758 N N . TYR B 1 369 ? 10.961 18.938 -4.262 1 98.56 369 TYR B N 1
ATOM 6759 C CA . TYR B 1 369 ? 10.398 18.016 -5.25 1 98.56 369 TYR B CA 1
ATOM 6760 C C . TYR B 1 369 ? 10.133 18.734 -6.566 1 98.56 369 TYR B C 1
ATOM 6762 O O . TYR B 1 369 ? 10.602 18.297 -7.625 1 98.56 369 TYR B O 1
ATOM 6770 N N . VAL B 1 370 ? 9.492 19.875 -6.473 1 98.06 370 VAL B N 1
ATOM 6771 C CA . VAL B 1 370 ? 8.914 20.531 -7.641 1 98.06 370 VAL B CA 1
ATOM 6772 C C . VAL B 1 370 ? 10 21.328 -8.375 1 98.06 370 VAL B C 1
ATOM 6774 O O . VAL B 1 370 ? 10.18 21.172 -9.586 1 98.06 370 VAL B O 1
ATOM 6777 N N . ASP B 1 371 ? 10.781 22.078 -7.645 1 97.62 371 ASP B N 1
ATOM 6778 C CA . ASP B 1 371 ? 11.641 23.078 -8.258 1 97.62 371 ASP B CA 1
ATOM 6779 C C . ASP B 1 371 ? 13.039 22.516 -8.531 1 97.62 371 ASP B C 1
ATOM 6781 O O . ASP B 1 371 ? 13.703 22.938 -9.484 1 97.62 371 ASP B O 1
ATOM 6785 N N . ASP B 1 372 ? 13.453 21.594 -7.703 1 97.81 372 ASP B N 1
ATOM 6786 C CA . ASP B 1 372 ? 14.859 21.203 -7.805 1 97.81 372 ASP B CA 1
ATOM 6787 C C . ASP B 1 372 ? 15 19.781 -8.328 1 97.81 372 ASP B C 1
ATOM 6789 O O . ASP B 1 372 ? 15.953 19.453 -9.039 1 97.81 372 ASP B O 1
ATOM 6793 N N . MET B 1 373 ? 14.07 18.922 -8 1 96.94 373 MET B N 1
ATOM 6794 C CA . MET B 1 373 ? 14.172 17.531 -8.406 1 96.94 373 MET B CA 1
ATOM 6795 C C . MET B 1 373 ? 13.281 17.25 -9.609 1 96.94 373 MET B C 1
ATOM 6797 O O . MET B 1 373 ? 13.328 16.156 -10.188 1 96.94 373 MET B O 1
ATOM 6801 N N . GLU B 1 374 ? 12.414 18.141 -9.977 1 95.12 374 GLU B N 1
ATOM 6802 C CA . GLU B 1 374 ? 11.492 18.031 -11.102 1 95.12 374 GLU B CA 1
ATOM 6803 C C . GLU B 1 374 ? 10.539 16.859 -10.922 1 95.12 374 GLU B C 1
ATOM 6805 O O . GLU B 1 374 ? 10.273 16.125 -11.875 1 95.12 374 GLU B O 1
ATOM 6810 N N . LYS B 1 375 ? 10.227 16.562 -9.742 1 97.44 375 LYS B N 1
ATOM 6811 C CA . LYS B 1 375 ? 9.148 15.633 -9.391 1 97.44 375 LYS B CA 1
ATOM 6812 C C . LYS B 1 375 ? 7.844 16.375 -9.148 1 97.44 375 LYS B C 1
ATOM 6814 O O . LYS B 1 375 ? 7.539 16.75 -8.008 1 97.44 375 LYS B O 1
ATOM 6819 N N . LEU B 1 376 ? 7.039 16.484 -10.172 1 97.81 376 LEU B N 1
ATOM 6820 C CA . LEU B 1 376 ? 5.887 17.391 -10.156 1 97.81 376 LEU B CA 1
ATOM 6821 C C . LEU B 1 376 ? 4.676 16.703 -9.531 1 97.81 376 LEU B C 1
ATOM 6823 O O . LEU B 1 376 ? 3.779 17.375 -9.008 1 97.81 376 LEU B O 1
ATOM 6827 N N . CYS B 1 377 ? 4.656 15.375 -9.609 1 96.25 377 CYS B N 1
ATOM 6828 C CA . CYS B 1 377 ? 3.572 14.578 -9.047 1 96.25 377 CYS B CA 1
ATOM 6829 C C . CYS B 1 377 ? 3.99 13.945 -7.727 1 96.25 377 CYS B C 1
ATOM 6831 O O . CYS B 1 377 ? 5.023 13.273 -7.652 1 96.25 377 CYS B O 1
ATOM 6833 N N . PHE B 1 378 ? 3.156 14.188 -6.684 1 98.44 378 PHE B N 1
ATOM 6834 C CA . PHE B 1 378 ? 3.523 13.586 -5.406 1 98.44 378 PHE B CA 1
ATOM 6835 C C . PHE B 1 378 ? 2.281 13.227 -4.602 1 98.44 378 PHE B C 1
ATOM 6837 O O . PHE B 1 378 ? 1.174 13.656 -4.926 1 98.44 378 PHE B O 1
ATOM 6844 N N . SER B 1 379 ? 2.4 12.367 -3.65 1 98.81 379 SER B N 1
ATOM 6845 C CA . SER B 1 379 ? 1.437 12.047 -2.604 1 98.81 379 SER B CA 1
ATOM 6846 C C . SER B 1 379 ? 2.014 12.312 -1.218 1 98.81 379 SER B C 1
ATOM 6848 O O . SER B 1 379 ? 3.197 12.07 -0.975 1 98.81 379 SER B O 1
ATOM 6850 N N . MET B 1 380 ? 1.183 12.797 -0.37 1 98.81 380 MET B N 1
ATOM 6851 C CA . MET B 1 380 ? 1.627 13.141 0.977 1 98.81 380 MET B CA 1
ATOM 6852 C C . MET B 1 380 ? 0.525 12.883 1.998 1 98.81 380 MET B C 1
ATOM 6854 O O . MET B 1 380 ? -0.661 12.953 1.671 1 98.81 380 MET B O 1
ATOM 6858 N N . ALA B 1 381 ? 0.907 12.578 3.205 1 98.88 381 ALA B N 1
ATOM 6859 C CA . ALA B 1 381 ? -0.006 12.531 4.344 1 98.88 381 ALA B CA 1
ATOM 6860 C C . ALA B 1 381 ? 0.649 13.102 5.598 1 98.88 381 ALA B C 1
ATOM 6862 O O . ALA B 1 381 ? 1.856 12.945 5.801 1 98.88 381 ALA B O 1
ATOM 6863 N N . ILE B 1 382 ? -0.101 13.773 6.391 1 98.94 382 ILE B N 1
ATOM 6864 C CA . ILE B 1 382 ? 0.327 14.258 7.699 1 98.94 382 ILE B CA 1
ATOM 6865 C C . ILE B 1 382 ? -0.519 13.609 8.789 1 98.94 382 ILE B C 1
ATOM 6867 O O . ILE B 1 382 ? -1.748 13.586 8.703 1 98.94 382 ILE B O 1
ATOM 6871 N N . ALA B 1 383 ? 0.092 13.055 9.758 1 98.81 383 ALA B N 1
ATOM 6872 C CA . ALA B 1 383 ? -0.537 12.641 11.008 1 98.81 383 ALA B CA 1
ATOM 6873 C C . ALA B 1 383 ? -0.254 13.641 12.117 1 98.81 383 ALA B C 1
ATOM 6875 O O . ALA B 1 383 ? 0.904 13.969 12.391 1 98.81 383 ALA B O 1
ATOM 6876 N N . PHE B 1 384 ? -1.315 14.117 12.742 1 98.75 384 PHE B N 1
ATOM 6877 C CA . PHE B 1 384 ? -1.185 15.07 13.836 1 98.75 384 PHE B CA 1
ATOM 6878 C C . PHE B 1 384 ? -1.459 14.398 15.18 1 98.75 384 PHE B C 1
ATOM 6880 O O . PHE B 1 384 ? -2.164 13.391 15.242 1 98.75 384 PHE B O 1
ATOM 6887 N N . PRO B 1 385 ? -0.833 14.914 16.266 1 98 385 PRO B N 1
ATOM 6888 C CA . PRO B 1 385 ? -1.269 14.43 17.578 1 98 385 PRO B CA 1
ATOM 6889 C C . PRO B 1 385 ? -2.725 14.781 17.875 1 98 385 PRO B C 1
ATOM 6891 O O . PRO B 1 385 ? -3.309 15.641 17.219 1 98 385 PRO B O 1
ATOM 6894 N N . SER B 1 386 ? -3.271 14.094 18.859 1 97.62 386 SER B N 1
ATOM 6895 C CA . SER B 1 386 ? -4.609 14.422 19.344 1 97.62 386 SER B CA 1
ATOM 6896 C C . SER B 1 386 ? -4.738 15.914 19.625 1 97.62 386 SER B C 1
ATOM 6898 O O . SER B 1 386 ? -3.811 16.531 20.156 1 97.62 386 SER B O 1
ATOM 6900 N N . LEU B 1 387 ? -5.918 16.469 19.297 1 98 387 LEU B N 1
ATOM 6901 C CA . LEU B 1 387 ? -6.184 17.875 19.609 1 98 387 LEU B CA 1
ATOM 6902 C C . LEU B 1 387 ? -6.199 18.109 21.125 1 98 387 LEU B C 1
ATOM 6904 O O . LEU B 1 387 ? -6.012 19.234 21.578 1 98 387 LEU B O 1
ATOM 6908 N N . LEU B 1 388 ? -6.445 17.016 21.828 1 96.44 388 LEU B N 1
ATOM 6909 C CA . LEU B 1 388 ? -6.508 17.109 23.281 1 96.44 388 LEU B CA 1
ATOM 6910 C C . LEU B 1 388 ? -5.141 16.828 23.906 1 96.44 388 LEU B C 1
ATOM 6912 O O . LEU B 1 388 ? -4.633 15.703 23.812 1 96.44 388 LEU B O 1
ATOM 6916 N N . GLU B 1 389 ? -4.684 17.734 24.609 1 92.81 389 GLU B N 1
ATOM 6917 C CA . GLU B 1 389 ? -3.375 17.594 25.234 1 92.81 389 GLU B CA 1
ATOM 6918 C C . GLU B 1 389 ? -3.402 16.531 26.328 1 92.81 389 GLU B C 1
ATOM 6920 O O . GLU B 1 389 ? -2.379 15.898 26.609 1 92.81 389 GLU B O 1
ATOM 6925 N N . GLU B 1 390 ? -4.504 16.25 26.859 1 94.06 390 GLU B N 1
ATOM 6926 C CA . GLU B 1 390 ? -4.648 15.289 27.938 1 94.06 390 GLU B CA 1
ATOM 6927 C C . GLU B 1 390 ? -4.57 13.852 27.422 1 94.06 390 GLU B C 1
ATOM 6929 O O . GLU B 1 390 ? -4.422 12.914 28.203 1 94.06 390 GLU B O 1
ATOM 6934 N N . ASP B 1 391 ? -4.742 13.758 26.109 1 94.44 391 ASP B N 1
ATOM 6935 C CA . ASP B 1 391 ? -4.57 12.438 25.5 1 94.44 391 ASP B CA 1
ATOM 6936 C C . ASP B 1 391 ? -3.094 12.062 25.422 1 94.44 391 ASP B C 1
ATOM 6938 O O . ASP B 1 391 ? -2.479 12.195 24.359 1 94.44 391 ASP B O 1
ATOM 6942 N N . VAL B 1 392 ? -2.576 11.438 26.438 1 94.94 392 VAL B N 1
ATOM 6943 C CA . VAL B 1 392 ? -1.132 11.25 26.531 1 94.94 392 VAL B CA 1
ATOM 6944 C C . VAL B 1 392 ? -0.768 9.828 26.125 1 94.94 392 VAL B C 1
ATOM 6946 O O . VAL B 1 392 ? 0.393 9.531 25.828 1 94.94 392 VAL B O 1
ATOM 6949 N N . THR B 1 393 ? -1.722 8.906 26.094 1 95.75 393 THR B N 1
ATOM 6950 C CA . THR B 1 393 ? -1.437 7.52 25.734 1 95.75 393 THR B CA 1
ATOM 6951 C C . THR B 1 393 ? -1.262 7.387 24.219 1 95.75 393 THR B C 1
ATOM 6953 O O . THR B 1 393 ? -2.092 7.871 23.453 1 95.75 393 THR B O 1
ATOM 6956 N N . GLY B 1 394 ? -0.206 6.723 23.828 1 95.81 394 GLY B N 1
ATOM 6957 C CA . GLY B 1 394 ? 0.049 6.523 22.422 1 95.81 394 GLY B CA 1
ATOM 6958 C C . GLY B 1 394 ? 0.049 7.816 21.625 1 95.81 394 GLY B C 1
ATOM 6959 O O . GLY B 1 394 ? -0.437 7.852 20.484 1 95.81 394 GLY B O 1
ATOM 6960 N N . ARG B 1 395 ? 0.528 8.891 22.203 1 96.5 395 ARG B N 1
ATOM 6961 C CA . ARG B 1 395 ? 0.45 10.195 21.562 1 96.5 395 ARG B CA 1
ATOM 6962 C C . ARG B 1 395 ? 1.505 10.328 20.469 1 96.5 395 ARG B C 1
ATOM 6964 O O . ARG B 1 395 ? 2.705 10.25 20.734 1 96.5 395 ARG B O 1
ATOM 6971 N N . LEU B 1 396 ? 1.092 10.555 19.281 1 97.31 396 LEU B N 1
ATOM 6972 C CA . LEU B 1 396 ? 1.968 10.727 18.125 1 97.31 396 LEU B CA 1
ATOM 6973 C C . LEU B 1 396 ? 2.572 12.125 18.109 1 97.31 396 LEU B C 1
ATOM 6975 O O . LEU B 1 396 ? 1.935 13.086 18.531 1 97.31 396 LEU B O 1
ATOM 6979 N N . PRO B 1 397 ? 3.871 12.234 17.672 1 97.75 397 PRO B N 1
ATOM 6980 C CA . PRO B 1 397 ? 4.277 13.547 17.156 1 97.75 397 PRO B CA 1
ATOM 6981 C C . PRO B 1 397 ? 3.588 13.914 15.844 1 97.75 397 PRO B C 1
ATOM 6983 O O . PRO B 1 397 ? 2.836 13.102 15.297 1 97.75 397 PRO B O 1
ATOM 6986 N N . VAL B 1 398 ? 3.809 15.148 15.422 1 98.56 398 VAL B N 1
ATOM 6987 C CA . VAL B 1 398 ? 3.369 15.438 14.062 1 98.56 398 VAL B CA 1
ATOM 6988 C C . VAL B 1 398 ? 4.395 14.906 13.062 1 98.56 398 VAL B C 1
ATOM 6990 O O . VAL B 1 398 ? 5.602 15.023 13.281 1 98.56 398 VAL B O 1
ATOM 6993 N N . TYR B 1 399 ? 3.941 14.219 12.047 1 98.81 399 TYR B N 1
ATOM 6994 C CA . TYR B 1 399 ? 4.863 13.828 10.984 1 98.81 399 TYR B CA 1
ATOM 6995 C C . TYR B 1 399 ? 4.16 13.789 9.641 1 98.81 399 TYR B C 1
ATOM 6997 O O . TYR B 1 399 ? 2.941 13.617 9.57 1 98.81 399 TYR B O 1
ATOM 7005 N N . ALA B 1 400 ? 4.902 14.008 8.625 1 98.94 400 ALA B N 1
ATOM 7006 C CA . ALA B 1 400 ? 4.453 13.906 7.242 1 98.94 400 ALA B CA 1
ATOM 7007 C C . ALA B 1 400 ? 5.297 12.898 6.465 1 98.94 400 ALA B C 1
ATOM 7009 O O . ALA B 1 400 ? 6.496 12.758 6.715 1 98.94 400 ALA B O 1
ATOM 7010 N N . ARG B 1 401 ? 4.688 12.156 5.621 1 98.88 401 ARG B N 1
ATOM 7011 C CA . ARG B 1 401 ? 5.363 11.297 4.66 1 98.88 401 ARG B CA 1
ATOM 7012 C C . ARG B 1 401 ? 5.023 11.695 3.229 1 98.88 401 ARG B C 1
ATOM 7014 O O . ARG B 1 401 ? 3.854 11.898 2.896 1 98.88 401 ARG B O 1
ATOM 7021 N N . LEU B 1 402 ? 6.031 11.852 2.41 1 98.5 402 LEU B N 1
ATOM 7022 C CA . LEU B 1 402 ? 5.852 12.273 1.026 1 98.5 402 LEU B CA 1
ATOM 7023 C C . LEU B 1 402 ? 6.652 11.383 0.079 1 98.5 402 LEU B C 1
ATOM 7025 O O . LEU B 1 402 ? 7.789 11.016 0.383 1 98.5 402 LEU B O 1
ATOM 7029 N N . ILE B 1 403 ? 6.055 11.094 -1.064 1 98.81 403 ILE B N 1
ATOM 7030 C CA . ILE B 1 403 ? 6.734 10.344 -2.115 1 98.81 403 ILE B CA 1
ATOM 7031 C C . ILE B 1 403 ? 6.438 10.977 -3.473 1 98.81 403 ILE B C 1
ATOM 7033 O O . ILE B 1 403 ? 5.441 11.688 -3.631 1 98.81 403 ILE B O 1
ATOM 7037 N N . SER B 1 404 ? 7.332 10.781 -4.457 1 98 404 SER B N 1
ATOM 7038 C CA . SER B 1 404 ? 7.047 11.164 -5.84 1 98 404 SER B CA 1
ATOM 7039 C C . SER B 1 404 ? 6.262 10.07 -6.559 1 98 404 SER B C 1
ATOM 7041 O O . SER B 1 404 ? 6.395 8.891 -6.242 1 98 404 SER B O 1
ATOM 7043 N N . ARG B 1 405 ? 5.438 10.43 -7.5 1 97.12 405 ARG B N 1
ATOM 7044 C CA . ARG B 1 405 ? 4.5 9.492 -8.117 1 97.12 405 ARG B CA 1
ATOM 7045 C C . ARG B 1 405 ? 4.789 9.336 -9.609 1 97.12 405 ARG B C 1
ATOM 7047 O O . ARG B 1 405 ? 3.914 8.93 -10.375 1 97.12 405 ARG B O 1
ATOM 7054 N N . GLY B 1 406 ? 5.965 9.641 -10.078 1 91.75 406 GLY B N 1
ATOM 7055 C CA . GLY B 1 406 ? 6.344 9.383 -11.461 1 91.75 406 GLY B CA 1
ATOM 7056 C C . GLY B 1 406 ? 6.074 10.562 -12.383 1 91.75 406 GLY B C 1
ATOM 7057 O O . GLY B 1 406 ? 5.965 11.695 -11.922 1 91.75 406 GLY B O 1
ATOM 7058 N N . THR B 1 407 ? 5.969 10.234 -13.68 1 92 407 THR B N 1
ATOM 7059 C CA . THR B 1 407 ? 5.824 11.258 -14.711 1 92 407 THR B CA 1
ATOM 7060 C C . THR B 1 407 ? 4.359 11.633 -14.906 1 92 407 THR B C 1
ATOM 7062 O O . THR B 1 407 ? 3.494 10.758 -14.977 1 92 407 THR B O 1
ATOM 7065 N N . VAL B 1 408 ? 3.979 12.828 -15.102 1 93.25 408 VAL B N 1
ATOM 7066 C CA . VAL B 1 408 ? 2.648 13.414 -14.977 1 93.25 408 VAL B CA 1
ATOM 7067 C C . VAL B 1 408 ? 1.734 12.852 -16.062 1 93.25 408 VAL B C 1
ATOM 7069 O O . VAL B 1 408 ? 0.521 12.742 -15.867 1 93.25 408 VAL B O 1
ATOM 7072 N N . GLY B 1 409 ? 2.1 12.461 -17.172 1 90.44 409 GLY B N 1
ATOM 7073 C CA . GLY B 1 409 ? 1.225 12.086 -18.281 1 90.44 409 GLY B CA 1
ATOM 7074 C C . GLY B 1 409 ? 1.272 10.609 -18.609 1 90.44 409 GLY B C 1
ATOM 7075 O O . GLY B 1 409 ? 0.648 10.164 -19.562 1 90.44 409 GLY B O 1
ATOM 7076 N N . GLU B 1 410 ? 1.837 9.844 -17.734 1 91.75 410 GLU B N 1
ATOM 7077 C CA . GLU B 1 410 ? 2.016 8.422 -18.016 1 91.75 410 GLU B CA 1
ATOM 7078 C C . GLU B 1 410 ? 0.782 7.621 -17.625 1 91.75 410 GLU B C 1
ATOM 7080 O O . GLU B 1 410 ? 0.189 7.871 -16.562 1 91.75 410 GLU B O 1
ATOM 7085 N N . VAL B 1 411 ? 0.382 6.676 -18.453 1 91.31 411 VAL B N 1
ATOM 7086 C CA . VAL B 1 411 ? -0.734 5.785 -18.156 1 91.31 411 VAL B CA 1
ATOM 7087 C C . VAL B 1 411 ? -0.282 4.695 -17.188 1 91.31 411 VAL B C 1
ATOM 7089 O O . VAL B 1 411 ? -1.038 4.289 -16.297 1 91.31 411 VAL B O 1
ATOM 7092 N N . ARG B 1 412 ? 0.943 4.25 -17.391 1 93.88 412 ARG B N 1
ATOM 7093 C CA . ARG B 1 412 ? 1.461 3.184 -16.531 1 93.88 412 ARG B CA 1
ATOM 7094 C C . ARG B 1 412 ? 1.588 3.654 -15.094 1 93.88 412 ARG B C 1
ATOM 7096 O O . ARG B 1 412 ? 2.234 4.668 -14.82 1 93.88 412 ARG B O 1
ATOM 7103 N N . SER B 1 413 ? 1.012 2.906 -14.25 1 95.75 413 SER B N 1
ATOM 7104 C CA . SER B 1 413 ? 1.038 3.25 -12.828 1 95.75 413 SER B CA 1
ATOM 7105 C C . SER B 1 413 ? 2.43 3.051 -12.234 1 95.75 413 SER B C 1
ATOM 7107 O O . SER B 1 413 ? 3.162 2.148 -12.648 1 95.75 413 SER B O 1
ATOM 7109 N N . ASP B 1 414 ? 2.766 3.881 -11.281 1 95.12 414 ASP B N 1
ATOM 7110 C CA . ASP B 1 414 ? 4.023 3.719 -10.555 1 95.12 414 ASP B CA 1
ATOM 7111 C C . ASP B 1 414 ? 3.881 2.701 -9.422 1 95.12 414 ASP B C 1
ATOM 7113 O O . ASP B 1 414 ? 4.875 2.273 -8.836 1 95.12 414 ASP B O 1
ATOM 7117 N N . ILE B 1 415 ? 2.686 2.293 -9.102 1 97.56 415 ILE B N 1
ATOM 7118 C CA . ILE B 1 415 ? 2.41 1.312 -8.055 1 97.56 415 ILE B CA 1
ATOM 7119 C C . ILE B 1 415 ? 1.998 -0.015 -8.695 1 97.56 415 ILE B C 1
ATOM 7121 O O . ILE B 1 415 ? 1.037 -0.07 -9.461 1 97.56 415 ILE B O 1
ATOM 7125 N N . SER B 1 416 ? 2.703 -1.053 -8.367 1 97.5 416 SER B N 1
ATOM 7126 C CA . SER B 1 416 ? 2.461 -2.371 -8.945 1 97.5 416 SER B CA 1
ATOM 7127 C C . SER B 1 416 ? 2.061 -3.379 -7.875 1 97.5 416 SER B C 1
ATOM 7129 O O . SER B 1 416 ? 1.843 -3.01 -6.719 1 97.5 416 SER B O 1
ATOM 7131 N N . SER B 1 417 ? 1.916 -4.613 -8.297 1 98.38 417 SER B N 1
ATOM 7132 C CA . SER B 1 417 ? 1.682 -5.711 -7.371 1 98.38 417 SER B CA 1
ATOM 7133 C C . SER B 1 417 ? 2.791 -5.805 -6.332 1 98.38 417 SER B C 1
ATOM 7135 O O . SER B 1 417 ? 2.57 -6.289 -5.219 1 98.38 417 SER B O 1
ATOM 7137 N N . LEU B 1 418 ? 3.967 -5.273 -6.629 1 97.81 418 LEU B N 1
ATOM 7138 C CA . LEU B 1 418 ? 5.062 -5.277 -5.668 1 97.81 418 LEU B CA 1
ATOM 7139 C C . LEU B 1 418 ? 4.695 -4.465 -4.426 1 97.81 418 LEU B C 1
ATOM 7141 O O . LEU B 1 418 ? 4.633 -5.008 -3.322 1 97.81 418 LEU B O 1
ATOM 7145 N N . GLU B 1 419 ? 4.352 -3.234 -4.605 1 97.94 419 GLU B N 1
ATOM 7146 C CA . GLU B 1 419 ? 4.031 -2.352 -3.49 1 97.94 419 GLU B CA 1
ATOM 7147 C C . GLU B 1 419 ? 2.744 -2.789 -2.795 1 97.94 419 GLU B C 1
ATOM 7149 O O . GLU B 1 419 ? 2.602 -2.629 -1.582 1 97.94 419 GLU B O 1
ATOM 7154 N N . LEU B 1 420 ? 1.877 -3.357 -3.551 1 98.19 420 LEU B N 1
ATOM 7155 C CA . LEU B 1 420 ? 0.552 -3.676 -3.031 1 98.19 420 LEU B CA 1
ATOM 7156 C C . LEU B 1 420 ? 0.583 -4.969 -2.221 1 98.19 420 LEU B C 1
ATOM 7158 O O . LEU B 1 420 ? -0.124 -5.094 -1.218 1 98.19 420 LEU B O 1
ATOM 7162 N N . PHE B 1 421 ? 1.444 -5.953 -2.656 1 98.5 421 PHE B N 1
ATOM 7163 C CA . PHE B 1 421 ? 1.278 -7.281 -2.078 1 98.5 421 PHE B CA 1
ATOM 7164 C C . PHE B 1 421 ? 2.629 -7.879 -1.696 1 98.5 421 PHE B C 1
ATOM 7166 O O . PHE B 1 421 ? 2.691 -8.961 -1.116 1 98.5 421 PHE B O 1
ATOM 7173 N N . ALA B 1 422 ? 3.73 -7.215 -1.965 1 98.06 422 ALA B N 1
ATOM 7174 C CA . ALA B 1 422 ? 5.047 -7.773 -1.668 1 98.06 422 ALA B CA 1
ATOM 7175 C C . ALA B 1 422 ? 5.91 -6.77 -0.907 1 98.06 422 ALA B C 1
ATOM 7177 O O . ALA B 1 422 ? 5.773 -6.625 0.31 1 98.06 422 ALA B O 1
ATOM 7178 N N . ALA B 1 423 ? 6.691 -5.973 -1.616 1 98.25 423 ALA B N 1
ATOM 7179 C CA . ALA B 1 423 ? 7.559 -4.965 -1.012 1 98.25 423 ALA B CA 1
ATOM 7180 C C . ALA B 1 423 ? 7.688 -3.742 -1.914 1 98.25 423 ALA B C 1
ATOM 7182 O O . ALA B 1 423 ? 7.441 -3.824 -3.119 1 98.25 423 ALA B O 1
ATOM 7183 N N . SER B 1 424 ? 8.039 -2.645 -1.243 1 98.06 424 SER B N 1
ATOM 7184 C CA . SER B 1 424 ? 8.281 -1.438 -2.025 1 98.06 424 SER B CA 1
ATOM 7185 C C . SER B 1 424 ? 9.516 -1.588 -2.902 1 98.06 424 SER B C 1
ATOM 7187 O O . SER B 1 424 ? 10.57 -2.016 -2.428 1 98.06 424 SER B O 1
ATOM 7189 N N . ASN B 1 425 ? 9.328 -1.356 -4.148 1 96.31 425 ASN B N 1
ATOM 7190 C CA . ASN B 1 425 ? 10.445 -1.301 -5.094 1 96.31 425 ASN B CA 1
ATOM 7191 C C . ASN B 1 425 ? 10.906 0.134 -5.328 1 96.31 425 ASN B C 1
ATOM 7193 O O . ASN B 1 425 ? 10.188 0.933 -5.934 1 96.31 425 ASN B O 1
ATOM 7197 N N . VAL B 1 426 ? 12.07 0.479 -4.852 1 96.31 426 VAL B N 1
ATOM 7198 C CA . VAL B 1 426 ? 12.586 1.842 -4.926 1 96.31 426 VAL B CA 1
ATOM 7199 C C . VAL B 1 426 ? 13.883 1.861 -5.73 1 96.31 426 VAL B C 1
ATOM 7201 O O . VAL B 1 426 ? 14.828 1.14 -5.406 1 96.31 426 VAL B O 1
ATOM 7204 N N . ASN B 1 427 ? 13.938 2.727 -6.668 1 91.81 427 ASN B N 1
ATOM 7205 C CA . ASN B 1 427 ? 15.055 2.73 -7.609 1 91.81 427 ASN B CA 1
ATOM 7206 C C . ASN B 1 427 ? 16.016 3.883 -7.332 1 91.81 427 ASN B C 1
ATOM 7208 O O . ASN B 1 427 ? 17.047 4.004 -7.992 1 91.81 427 ASN B O 1
ATOM 7212 N N . VAL B 1 428 ? 15.695 4.703 -6.387 1 93.88 428 VAL B N 1
ATOM 7213 C CA . VAL B 1 428 ? 16.531 5.859 -6.078 1 93.88 428 VAL B CA 1
ATOM 7214 C C . VAL B 1 428 ? 17.188 5.672 -4.719 1 93.88 428 VAL B C 1
ATOM 7216 O O . VAL B 1 428 ? 16.547 5.227 -3.764 1 93.88 428 VAL B O 1
ATOM 7219 N N . ASP B 1 429 ? 18.438 5.977 -4.672 1 96.12 429 ASP B N 1
ATOM 7220 C CA . ASP B 1 429 ? 19.188 5.891 -3.432 1 96.12 429 ASP B CA 1
ATOM 7221 C C . ASP B 1 429 ? 18.734 6.953 -2.432 1 96.12 429 ASP B C 1
ATOM 7223 O O . ASP B 1 429 ? 18.891 8.148 -2.682 1 96.12 429 ASP B O 1
ATOM 7227 N N . PRO B 1 430 ? 18.234 6.531 -1.234 1 97.88 430 PRO B N 1
ATOM 7228 C CA . PRO B 1 430 ? 17.781 7.516 -0.245 1 97.88 430 PRO B CA 1
ATOM 7229 C C . PRO B 1 430 ? 18.891 8.5 0.152 1 97.88 430 PRO B C 1
ATOM 7231 O O . PRO B 1 430 ? 18.594 9.648 0.496 1 97.88 430 PRO B O 1
ATOM 7234 N N . PHE B 1 431 ? 20.125 8.086 0.085 1 97.69 431 PHE B N 1
ATOM 7235 C CA . PHE B 1 431 ? 21.234 8.961 0.437 1 97.69 431 PHE B CA 1
ATOM 7236 C C . PHE B 1 431 ? 21.375 10.078 -0.589 1 97.69 431 PHE B C 1
ATOM 7238 O O . PHE B 1 431 ? 21.703 11.219 -0.235 1 97.69 431 PHE B O 1
ATOM 7245 N N . GLN B 1 432 ? 21.125 9.75 -1.803 1 96.38 432 GLN B N 1
ATOM 7246 C CA . GLN B 1 432 ? 21.125 10.781 -2.84 1 96.38 432 GLN B CA 1
ATOM 7247 C C . GLN B 1 432 ? 19.938 11.711 -2.697 1 96.38 432 GLN B C 1
ATOM 7249 O O . GLN B 1 432 ? 20.062 12.922 -2.9 1 96.38 432 GLN B O 1
ATOM 7254 N N . VAL B 1 433 ? 18.812 11.156 -2.352 1 97.69 433 VAL B N 1
ATOM 7255 C CA . VAL B 1 433 ? 17.609 11.953 -2.135 1 97.69 433 VAL B CA 1
ATOM 7256 C C . VAL B 1 433 ? 17.844 12.945 -1 1 97.69 433 VAL B C 1
ATOM 7258 O O . VAL B 1 433 ? 17.484 14.125 -1.114 1 97.69 433 VAL B O 1
ATOM 7261 N N . ALA B 1 434 ? 18.422 12.469 0.081 1 98.25 434 ALA B N 1
ATOM 7262 C CA . ALA B 1 434 ? 18.719 13.312 1.235 1 98.25 434 ALA B CA 1
ATOM 7263 C C . ALA B 1 434 ? 19.594 14.492 0.844 1 98.25 434 ALA B C 1
ATOM 7265 O O . ALA B 1 434 ? 19.359 15.625 1.263 1 98.25 434 ALA B O 1
ATOM 7266 N N . MET B 1 435 ? 20.594 14.172 0.055 1 97.62 435 MET B N 1
ATOM 7267 C CA . MET B 1 435 ? 21.516 15.219 -0.376 1 97.62 435 MET B CA 1
ATOM 7268 C C . MET B 1 435 ? 20.797 16.281 -1.186 1 97.62 435 MET B C 1
ATOM 7270 O O . MET B 1 435 ? 20.969 17.484 -0.947 1 97.62 435 MET B O 1
ATOM 7274 N N . LYS B 1 436 ? 19.984 15.875 -2.113 1 98 436 LYS B N 1
ATOM 7275 C CA . LYS B 1 436 ? 19.25 16.812 -2.961 1 98 436 LYS B CA 1
ATOM 7276 C C . LYS B 1 436 ? 18.297 17.672 -2.137 1 98 436 LYS B C 1
ATOM 7278 O O . LYS B 1 436 ? 18.188 18.875 -2.355 1 98 436 LYS B O 1
ATOM 7283 N N . VAL B 1 437 ? 17.625 17.062 -1.205 1 98.31 437 VAL B N 1
ATOM 7284 C CA . VAL B 1 437 ? 16.656 17.766 -0.376 1 98.31 437 VAL B CA 1
ATOM 7285 C C . VAL B 1 437 ? 17.391 18.734 0.551 1 98.31 437 VAL B C 1
ATOM 7287 O O . VAL B 1 437 ? 16.953 19.875 0.732 1 98.31 437 VAL B O 1
ATOM 7290 N N . LYS B 1 438 ? 18.516 18.297 1.117 1 97.31 438 LYS B N 1
ATOM 7291 C CA . LYS B 1 438 ? 19.328 19.156 1.97 1 97.31 438 LYS B CA 1
ATOM 7292 C C . LYS B 1 438 ? 19.781 20.406 1.214 1 97.31 438 LYS B C 1
ATOM 7294 O O . LYS B 1 438 ? 19.672 21.516 1.722 1 97.31 438 LYS B O 1
ATOM 7299 N N . ASP B 1 439 ? 20.25 20.172 0.034 1 97.5 439 ASP B N 1
ATOM 7300 C CA . ASP B 1 439 ? 20.734 21.266 -0.785 1 97.5 439 ASP B CA 1
ATOM 7301 C C . ASP B 1 439 ? 19.625 22.25 -1.116 1 97.5 439 ASP B C 1
ATOM 7303 O O . ASP B 1 439 ? 19.812 23.469 -1.064 1 97.5 439 ASP B O 1
ATOM 7307 N N . SER B 1 440 ? 18.516 21.703 -1.42 1 97.5 440 SER B N 1
ATOM 7308 C CA . SER B 1 440 ? 17.375 22.547 -1.768 1 97.5 440 SER B CA 1
ATOM 7309 C C . SER B 1 440 ? 16.906 23.359 -0.573 1 97.5 440 SER B C 1
ATOM 7311 O O . SER B 1 440 ? 16.625 24.562 -0.708 1 97.5 440 SER B O 1
ATOM 7313 N N . VAL B 1 441 ? 16.781 22.734 0.572 1 96.88 441 VAL B N 1
ATOM 7314 C CA . VAL B 1 441 ? 16.328 23.406 1.78 1 96.88 441 VAL B CA 1
ATOM 7315 C C . VAL B 1 441 ? 17.312 24.516 2.17 1 96.88 441 VAL B C 1
ATOM 7317 O O . VAL B 1 441 ? 16.906 25.625 2.518 1 96.88 441 VAL B O 1
ATOM 7320 N N . LYS B 1 442 ? 18.594 24.234 2.066 1 95.56 442 LYS B N 1
ATOM 7321 C CA . LYS B 1 442 ? 19.609 25.219 2.389 1 95.56 442 LYS B CA 1
ATOM 7322 C C . LYS B 1 442 ? 19.531 26.422 1.458 1 95.56 442 LYS B C 1
ATOM 7324 O O . LYS B 1 442 ? 19.703 27.562 1.895 1 95.56 442 LYS B O 1
ATOM 7329 N N . LYS B 1 443 ? 19.328 26.125 0.253 1 94.94 443 LYS B N 1
ATOM 7330 C CA . LYS B 1 443 ? 19.188 27.188 -0.736 1 94.94 443 LYS B CA 1
ATOM 7331 C C . LYS B 1 443 ? 18.031 28.125 -0.38 1 94.94 443 LYS B C 1
ATOM 7333 O O . LYS B 1 443 ? 18.156 29.344 -0.497 1 94.94 443 LYS B O 1
ATOM 7338 N N . ARG B 1 444 ? 17 27.625 0.094 1 93.75 444 ARG B N 1
ATOM 7339 C CA . ARG B 1 444 ? 15.805 28.391 0.401 1 93.75 444 ARG B CA 1
ATOM 7340 C C . ARG B 1 444 ? 15.953 29.125 1.729 1 93.75 444 ARG B C 1
ATOM 7342 O O . ARG B 1 444 ? 15.391 30.219 1.91 1 93.75 444 ARG B O 1
ATOM 7349 N N . LEU B 1 445 ? 16.703 28.594 2.619 1 90.62 445 LEU B N 1
ATOM 7350 C CA . LEU B 1 445 ? 16.969 29.25 3.893 1 90.62 445 LEU B CA 1
ATOM 7351 C C . LEU B 1 445 ? 17.906 30.438 3.703 1 90.62 445 LEU B C 1
ATOM 7353 O O . LEU B 1 445 ? 17.797 31.453 4.414 1 90.62 445 LEU B O 1
ATOM 7357 N N . LYS B 1 446 ? 18.812 30.359 2.807 1 86.69 446 LYS B N 1
ATOM 7358 C CA . LYS B 1 446 ? 19.734 31.453 2.521 1 86.69 446 LYS B CA 1
ATOM 7359 C C . LYS B 1 446 ? 19.016 32.594 1.825 1 86.69 446 LYS B C 1
ATOM 7361 O O . LYS B 1 446 ? 19.312 33.781 2.08 1 86.69 446 LYS B O 1
ATOM 7366 N N . SER B 1 447 ? 18.109 32.219 1.015 1 76.38 447 SER B N 1
ATOM 7367 C CA . SER B 1 447 ? 17.375 33.25 0.275 1 76.38 447 SER B CA 1
ATOM 7368 C C . SER B 1 447 ? 16.391 33.969 1.177 1 76.38 447 SER B C 1
ATOM 7370 O O . SER B 1 447 ? 15.977 35.094 0.876 1 76.38 447 SER B O 1
ATOM 7372 N N . ALA B 1 448 ? 16.047 33.375 2.236 1 68.81 448 ALA B N 1
ATOM 7373 C CA . ALA B 1 448 ? 15.094 33.969 3.168 1 68.81 448 ALA B CA 1
ATOM 7374 C C . ALA B 1 448 ? 15.773 35 4.062 1 68.81 448 ALA B C 1
ATOM 7376 O O . ALA B 1 448 ? 15.117 35.906 4.598 1 68.81 448 ALA B O 1
ATOM 7377 N N . TYR B 1 449 ? 17.078 34.969 4.238 1 55.16 449 TYR B N 1
ATOM 7378 C CA . TYR B 1 449 ? 17.828 35.969 4.965 1 55.16 449 TYR B CA 1
ATOM 7379 C C . TYR B 1 449 ? 18.344 37.062 4.016 1 55.16 449 TYR B C 1
ATOM 7381 O O . TYR B 1 449 ? 18.938 36.75 2.982 1 55.16 449 TYR B O 1
#

Radius of gyration: 32.84 Å; Cα contacts (8 Å, |Δi|>4): 1771; chains: 2; bounding box: 102×78×140 Å

Nearest PDB structures (foldseek):
  1hxq-assembly1_A  TM=7.024E-01  e=1.317E-09  Escherichia coli
  1hxp-assembly1_A  TM=7.107E-01  e=1.737E-09  Escherichia coli
  6gqd-assembly1_A-2  TM=7.155E-01  e=7.759E-09  Homo sapiens
  1guq-assembly1_B  TM=7.101E-01  e=1.144E-08  Escherichia coli
  5in3-assembly1_A  TM=6.989E-01  e=1.782E-08  Homo sapiens

pLDDT: mean 90.38, std 18.51, range [20.0, 98.94]

InterPro domains:
  IPR036265 HIT-like superfamily [SSF54197] (144-283)

Secondary structure (DSSP, 8-state):
----------------------------------PPPHHHHTT---BPPPP------HHHHHHHTSTTPPP-GGGHHHHHHHHHT-SSHHHHHHHHHHHHHEEEEEEEEE-B--HHHHHHHHHHTTT-HHHHHHHHEEEEEEEEETTT--EEEE-GGGGGS--PPPSS-HHHHHHHHHHHHHTT-TTTTHHHHSBBBTTB--B-SSEEEEE-SS-SSSSEEEEEES--STT---HHHHHHHHHHHHHHHHHHHHH-TT--EEEEEEEESGGGT-SSSS-EEEEEEESS---HHHHHHHHHHHHHHHHSTT--HHHHHHHHHHHTT-EEEETTEEEEE-SS-SSTT-EEEEESSSSHHHHHHHHHHHHIIIIIS----EEEEEE---S-TT--BTPPPEEEEEEE---TT-SS-S--HHHHHS-EEE-S-HHHHHHHHHHHHHHHHHHH-/----------------------------------PPPHHHHTT---BPPPP------HHHHHHHTSTTPPP-GGGHHHHHHHHHT-SSHHHHHHHHHHHHHEEEEEEEEE-B--HHHHHHHHHHTTT-HHHHHHHHEEEEEEEEETTT--EEEE-GGGGGS--PPPSS-HHHHHHHHHHHHHTT-TTTTHHHHSBBBTTB--B-SSEEEEE-SS-SSSSEEEEEES--STT---HHHHHHHHHHHHHHHHHHHHH-TT--EEEEEEEESGGGT-S-SS-EEEEEEESS---HHHHHHHHHHHHHHHHSTT--HHHHHHHHHHHTT-EEEETTEEEEE-SS-SSTT-EEEEESSSSHHHHHHHHHHHHIIIIIS----EEEEEE---S-TT--BTPPPEEEEEEE---TT-SS-S--HHHHHS-EEE-S-HHHHHHHHHHHHHHHHHHH-

Solvent-accessible surface area (backbone atoms only — not comparable to full-atom values): 47044 Å² total; per-residue (Å²): 141,79,86,77,82,83,80,79,67,82,74,78,80,78,70,80,78,74,74,73,72,71,73,71,69,69,69,67,67,61,72,75,77,76,73,75,37,62,47,53,51,76,73,56,59,54,75,57,51,74,66,56,90,63,83,67,70,38,64,57,42,32,52,71,59,50,61,69,53,86,74,38,60,88,48,42,51,62,53,46,57,50,23,58,71,41,90,47,65,68,33,28,50,50,33,50,57,47,52,60,42,36,50,66,45,72,40,64,21,64,46,38,62,34,71,67,28,41,53,52,52,30,57,48,52,70,66,34,65,67,57,49,54,35,54,37,52,34,63,23,33,37,26,33,31,49,56,68,41,42,23,19,31,34,20,66,71,52,58,47,51,79,67,86,74,67,93,53,60,63,68,57,50,50,51,53,50,40,60,64,47,60,77,76,36,41,74,80,44,37,86,44,45,39,26,23,32,88,88,45,64,58,74,59,94,43,26,34,41,30,23,48,71,68,48,76,42,38,49,34,31,30,41,31,46,69,52,53,50,64,81,67,68,53,70,68,43,51,53,44,38,52,50,51,50,54,52,48,54,53,52,48,26,71,76,38,69,69,31,34,37,40,37,39,35,34,32,37,37,33,28,14,31,21,90,50,57,47,42,50,31,41,37,36,47,29,56,87,60,65,45,21,49,49,36,36,51,50,51,20,32,52,53,44,24,70,63,40,71,85,38,31,46,66,30,50,52,52,40,53,36,34,58,67,65,19,45,45,79,44,93,64,13,36,38,28,29,41,82,52,31,77,34,37,69,22,36,37,35,40,17,72,47,92,42,69,48,30,53,49,52,50,49,39,51,53,44,23,32,45,76,72,64,65,38,72,14,27,26,26,32,35,44,43,35,52,74,47,80,83,56,50,49,61,54,51,53,21,37,32,44,35,27,47,35,56,63,66,81,38,40,50,33,80,60,34,29,41,57,74,47,26,28,15,70,27,42,56,49,39,47,57,43,21,51,54,43,45,52,40,39,51,54,53,55,55,68,70,100,135,80,84,72,79,79,79,77,75,75,78,75,75,79,72,78,72,76,73,74,72,72,72,72,68,70,69,67,68,62,71,75,76,76,73,76,36,61,48,53,50,77,73,54,60,54,74,56,50,74,68,53,89,65,83,69,70,37,64,57,41,33,52,72,60,50,62,69,53,85,74,39,60,88,48,41,52,63,52,45,56,49,24,60,70,42,89,45,65,70,33,27,48,50,35,50,59,48,52,59,41,37,50,65,45,71,41,64,20,63,45,41,62,34,69,66,25,42,52,53,52,29,56,48,50,70,67,34,65,67,59,47,54,35,56,39,51,34,65,25,32,37,26,32,31,49,56,68,42,41,23,20,32,34,19,66,72,51,58,48,52,79,67,86,74,68,94,54,60,64,68,57,51,49,50,52,49,40,58,64,48,59,78,75,37,41,76,80,41,36,85,42,46,40,26,21,33,88,90,43,64,58,74,60,97,44,25,34,42,30,23,48,71,70,47,76,41,40,48,35,30,30,41,32,47,68,52,54,48,65,80,67,66,52,71,68,44,50,54,44,40,52,51,52,50,54,50,48,52,54,52,49,26,73,76,37,71,70,30,35,37,40,37,37,35,34,32,37,37,34,29,15,33,21,91,50,58,49,43,48,31,42,37,35,47,29,57,88,61,66,45,21,50,48,35,36,51,49,51,20,31,52,52,44,24,70,63,39,72,87,38,32,47,67,32,50,53,52,38,54,34,34,58,66,66,19,46,44,78,44,94,63,14,34,38,28,29,41,81,52,30,77,33,38,68,24,36,37,34,38,18,71,48,93,43,70,48,31,53,49,52,50,47,38,52,53,44,21,32,45,76,71,64,67,37,72,14,26,28,26,31,34,43,44,35,52,73,45,82,84,56,50,51,61,55,50,52,22,36,34,45,34,29,47,36,55,61,66,82,38,40,51,33,81,60,35,28,41,56,73,48,25,28,14,70,27,41,58,50,39,46,58,46,21,52,54,43,46,52,40,38,50,53,53,56,54,68,70,99

Organism: Acanthosepion pharaonis (NCBI:txid158019)

Foldseek 3Di:
DDDPDDDPPPPPDPPDPPPPPPPPPPPPPPPPPPDDDPVNDLQFFAFAPAAADDQDDLPCLCCQLVVVDDDWLQCVVVSLVCLCPDPDPVSVVLSVLCVVFKDKDKDKDADDADPVRLVVVCVLQVVDPVLSVCVGIWMKMWMATPQLRAIEIETQSVVSGDDDDDPDDQVVVLVVVLVVQVVPPCLLVVVPRFAADPVGKDDDDFWMKGAHPDDPDPGKIKIFTNDFRQQDADLVNQVVSVVRLVVSQVVVCVVPVQWWWKKKKFWAAPLSPDPGNGGMIMIDTHRRADPDSVSSVLSSQSVVCVVPPNDGPVNSQQNSQSSSVFKDDFVQKIKGQDPSALEELKIKIFGSAPDPRRSSLVVLLVCLCVPPVVLRTKIKMWTPFTNDPVPSGSTDTIMMIMHRFDRRPDPDGPDDCCSVPNHYYYNDISSVSSVSSNVSSVVVVVVVD/DCCPPDPPPPPPDPPPPPPPPPPPPPPPPPPPPPDDDPVNDLQFFAFAPAAADDQDDLPCLCCQQVVVDDDWLQCVVVSLVCLCPDPDPVSVVLSVLCVVFKDKDKDKDADDDDDVRLVVVCVLQVVDPVLSVCVGIWMKMWMATPQLRAIEIETQSVVSGDDDDDPDDQVVVLVVVLVVCVVPPCLLVVVPRFAADPVGKDDDDFWMKGAHPDDPDPGKIKIFTNDFRQQDADPVNQVVSVVRLVVSQVVVCVVPVQWWWKKKKFWAAPLSPDPGNGGMIMIDTHGRADPDSVSSVLSSQSVVCVVPPNDGPVNSQQNSQSSSVFKDDFDQKIKGQDSSALEELKIKIFGSAPDPRRSSLVVLLVCLCVPPVVLRTKIKMWTPFTNDPVPSGSTDTIMMIMHRFDRRPDPDGPDDCCSVPNHYYYNDISSVSSVSSNVSSVVVVVVVD

Sequence (898 aa):
MTCTTITKVFYLSPTPICVNIIRFFFFFLLPSCYKKTERDRNHDYSIWPVYRHYNSNAEWVRAKCWHNENLSISNLYSKLMILKISSQNECRDLYERLSNIFTVTQRSGQLVLPKPFAVKVKNWLGQNEELYAEAKYQHITLVFNEYTRDNTMFNPLRAKRPVHKPDLPQREYVDQLSIKTAKSCDFCNYTSFTAEDLFGRIESKHSFTAANAFKYDAWHALVITREHHPLNWSEDVFLDAMSVAMQWYDKVHSVDIRYKLPTLLWDLLPHASASQVHPHLHINLLPDRYYGVIENWRIAAEHYNNDFPGTNYFTELLDLHSLLGLAIHFKTAAAFANITPKKDNEIVVLGQAPNEDFFKLLYYVLRAYVDDMEKLCFSMAIAFPSLLEEDVTGRLPVYARLISRGTVGEVRSDISSLELFAASNVNVDPFQVAMKVKDSVKKRLKSAYMTCTTITKVFYLSPTPICVNIIRFFFFFLLPSCYKKTERDRNHDYSIWPVYRHYNSNAEWVRAKCWHNENLSISNLYSKLMILKISSQNECRDLYERLSNIFTVTQRSGQLVLPKPFAVKVKNWLGQNEELYAEAKYQHITLVFNEYTRDNTMFNPLRAKRPVHKPDLPQREYVDQLSIKTAKSCDFCNYTSFTAEDLFGRIESKHSFTAANAFKYDAWHALVITREHHPLNWSEDVFLDAMSVAMQWYDKVHSVDIRYKLPTLLWDLLPHASASQVHPHLHINLLPDRYYGVIENWRIAAEHYNNDFPGTNYFTELLDLHSLLGLAIHFKTAAAFANITPKKDNEIVVLGQAPNEDFFKLLYYVLRAYVDDMEKLCFSMAIAFPSLLEEDVTGRLPVYARLISRGTVGEVRSDISSLELFAASNVNVDPFQVAMKVKDSVKKRLKSAY